Protein AF-0000000079724854 (afdb_homodimer)

InterPro domains:
  IPR001054 Adenylyl cyclase class-3/4/guanylyl cyclase [PF00211] (462-610)
  IPR001054 Adenylyl cyclase class-3/4/guanylyl cyclase [PS50125] (465-591)
  IPR001054 Adenylyl cyclase class-3/4/guanylyl cyclase [SM00044] (412-628)
  IPR001054 Adenylyl cyclase class-3/4/guanylyl cyclase [cd07302] (463-604)
  IPR011623 7TM-DISM receptor, extracellular domain, type 1 [PF07695] (207-396)
  IPR029787 Nucleotide cyclase [G3DSA:3.30.70.1230] (461-626)
  IPR029787 Nucleotide cyclase [SSF55073] (460-639)
  IPR050697 Adenylyl/Guanylyl Cyclase Class-3/4 [PTHR43081] (462-632)

Solvent-accessible surface area (backbone atoms only — not comparable to full-atom values): 72831 Å² total; per-residue (Å²): 118,67,68,63,48,58,55,49,54,50,48,54,50,49,50,45,52,51,48,53,51,64,71,64,66,70,57,75,61,90,64,64,24,54,87,23,35,30,81,41,63,78,57,73,69,46,60,58,31,44,39,51,67,28,28,25,27,31,47,37,76,82,28,85,70,52,62,66,62,59,70,67,51,54,81,87,71,62,39,73,38,64,37,54,34,50,37,41,82,70,42,84,92,43,86,52,15,64,51,39,26,25,33,37,35,36,33,30,43,62,64,53,76,48,74,39,26,34,42,39,55,50,38,35,29,6,29,38,37,24,49,70,86,35,82,72,51,67,35,53,35,61,38,96,45,64,86,61,38,38,62,32,69,52,69,44,74,50,69,49,63,42,90,43,44,68,40,40,38,35,40,26,32,15,13,66,59,40,39,61,11,38,49,54,51,51,40,31,38,26,20,59,53,28,47,54,48,48,50,49,52,52,52,47,51,50,34,18,40,37,23,22,30,45,45,52,16,51,51,27,39,51,46,18,74,73,35,74,82,45,55,35,34,40,28,45,15,51,35,26,47,47,51,36,54,42,58,33,53,43,96,65,29,50,48,42,76,77,36,74,82,59,57,52,65,60,44,51,44,52,50,65,40,41,57,44,46,44,55,36,26,47,50,52,21,51,34,53,73,41,68,50,64,88,57,49,54,64,66,61,56,52,49,39,47,50,53,30,51,52,49,34,51,50,44,72,75,44,54,57,41,58,45,53,64,46,45,63,59,53,50,51,51,46,50,52,51,52,51,51,49,48,51,38,42,49,52,42,38,74,68,63,44,87,74,24,64,58,53,42,56,26,48,50,42,39,51,52,20,52,50,46,31,55,35,15,74,72,73,32,70,84,44,77,70,52,35,62,61,28,47,46,52,28,50,51,47,48,51,49,49,53,44,50,51,53,45,48,56,50,52,52,51,51,51,50,40,54,51,42,50,52,51,40,50,52,38,49,52,51,35,55,50,32,47,25,44,40,61,58,72,66,38,55,68,65,72,50,96,45,60,67,69,68,48,79,65,45,67,46,78,44,72,33,17,30,38,20,34,35,52,59,65,42,69,62,51,48,69,73,37,53,72,69,55,36,49,52,48,50,28,53,51,34,49,59,43,47,58,48,37,46,75,48,61,25,47,72,76,47,70,58,78,73,29,40,37,31,39,22,75,86,36,39,54,40,52,52,54,31,54,53,48,45,53,50,54,44,51,51,51,39,64,65,34,55,78,73,73,53,81,80,76,47,59,20,30,3,34,26,50,37,60,35,35,39,30,32,34,42,38,96,71,42,37,42,77,40,68,56,42,67,38,58,52,49,7,45,50,34,16,60,43,14,68,71,37,66,39,56,31,28,32,27,46,68,21,42,68,62,25,96,55,62,77,75,52,58,63,42,68,66,52,72,45,74,37,80,76,86,71,39,79,43,46,30,26,34,52,54,47,75,88,81,39,94,60,30,67,52,48,63,72,35,35,67,50,42,38,50,16,48,50,28,43,72,71,66,40,31,68,61,14,35,52,28,25,52,54,37,38,71,74,35,76,77,45,45,44,44,51,52,48,34,53,48,24,53,47,29,68,72,70,46,74,62,91,82,68,61,75,122,119,67,68,65,47,58,55,50,54,50,48,54,50,48,51,46,52,51,50,55,52,64,73,64,66,72,58,74,61,90,66,64,24,53,88,23,36,29,80,40,64,78,56,72,68,46,60,58,31,44,39,50,68,30,28,25,27,31,47,38,76,82,29,86,71,52,62,66,62,58,70,66,52,51,80,87,72,62,42,72,40,64,36,54,35,50,36,42,81,69,41,86,92,42,86,52,14,63,50,39,27,24,35,35,36,38,33,30,44,60,64,53,76,48,74,38,27,35,40,38,53,49,37,35,28,6,29,38,36,23,48,71,87,35,81,72,52,68,34,53,35,60,38,96,46,60,88,62,37,37,63,32,69,52,69,43,75,52,70,50,62,43,91,43,44,68,41,40,40,35,42,28,31,14,14,67,56,39,42,62,12,38,49,54,50,52,38,33,39,27,21,60,53,27,47,53,46,47,49,49,53,52,51,47,52,52,34,18,39,36,22,22,29,45,44,51,16,52,51,27,40,50,46,18,73,72,35,74,83,43,55,36,35,40,30,46,16,52,36,27,47,49,50,35,53,42,58,32,52,42,94,65,28,51,48,43,76,77,36,73,83,57,57,52,65,58,44,51,44,52,50,64,40,43,57,44,46,44,55,36,26,48,51,52,22,52,36,52,73,40,67,51,64,88,56,47,54,64,64,61,56,51,50,39,47,50,53,30,50,50,48,35,51,50,43,74,75,45,55,56,40,58,45,54,63,45,46,63,59,53,49,51,52,48,49,51,51,52,51,52,49,50,53,39,41,49,52,43,37,73,67,63,44,87,72,25,63,56,53,41,55,27,47,50,42,38,50,52,20,51,50,46,31,54,35,16,73,71,72,32,70,84,44,75,71,53,36,62,61,27,48,45,51,28,51,52,45,49,49,49,50,54,43,49,52,54,47,47,57,49,52,52,51,52,51,52,40,54,52,42,53,52,52,40,51,53,41,49,53,51,35,56,50,32,46,26,44,39,60,57,74,65,40,57,66,65,72,51,98,44,59,69,70,67,49,79,64,45,66,47,78,45,69,33,16,32,38,19,36,36,53,58,64,43,70,62,52,46,70,72,36,52,72,68,55,36,49,52,49,51,29,54,50,33,50,59,45,47,59,48,39,44,74,49,61,25,46,73,75,48,71,58,78,73,29,40,37,31,39,21,76,86,36,38,52,39,52,51,52,32,53,53,49,45,53,50,53,45,53,54,50,40,62,65,34,57,78,72,74,52,82,82,76,46,61,20,30,3,34,27,51,37,61,36,35,39,32,32,34,42,38,96,72,41,36,42,78,41,69,57,42,65,37,58,53,49,6,45,51,34,17,59,42,13,69,70,37,67,39,55,30,26,34,27,47,68,21,42,70,64,26,95,57,60,77,76,52,57,62,41,70,66,51,72,45,75,38,80,76,84,73,39,77,43,47,31,26,34,51,52,50,75,88,79,40,94,59,28,67,53,49,62,71,36,35,65,49,42,39,51,15,49,51,28,43,74,70,65,39,32,67,63,15,34,51,29,27,52,54,37,36,71,75,36,75,79,47,44,44,45,51,51,51,34,52,50,22,53,47,30,68,73,70,47,74,62,91,83,68,62,74,123

Nearest PDB structures (foldseek):
  8qfi-assembly1_A  TM=8.921E-01  e=2.378E-12  Oscillatoria acuminata PCC 6304
  5mbe-assembly1_A  TM=8.940E-01  e=3.782E-11  Beggiatoa sp. PS
  2w01-assembly1_B  TM=8.456E-01  e=9.256E-12  Synechocystis sp. PCC 6803
  6aob-assembly1_B  TM=8.197E-01  e=1.411E-08  Blastocladiella emersonii
  3uvj-assembly1_A  TM=7.443E-01  e=2.139E-07  Homo sapiens

Secondary structure (DSSP, 8-state):
-HHHHHHHHHHHHHHHHHHHHHH---EE----BBTTEEE-TT----TTEEEE--EEEEEEET-SS-HHHHHHS-GGG-EEEEESEEGGGT-TT-SSS-EEEEEEEEEE-S-SSS-EEEEEPPPBSEEEEEETTEEEEEESB--SSTTT-B-----EEEEE--SSSEEEEEEEEEESSSSS-EE-S--EEE-HIIIIIHHHHHHHHHHHHHHHHHHHHHHHHHHHHH-TT-HHHHHHHHHHHHHHHHHHHSSS-THHHH-TT--HHHHHHHHHHHHHHHHHHHHHHHHHH---TTTS-HHHHHHHHHHHHHHHHHHHHS-HHHHHHTHHHHHHHHHHHHHHHHHHHHHHHHTT-TTHHHHHHHHHHHHHHHHHHHHHHHT-TTS---HHHHHHHHHHHHHHHHHHHHHHHHHHHHHHHHHHHHHHHHHHHHHHHHHTTS-HHHHHTT--SSGGG--TT-EEEEEEEEEEEEETTHHHHHHHS-HHHHHHHHHHHHHHHHHHHHHTTEEEEEEETTEEEEEESS-HHHHHHHHHHHHHHHHHHHHHHGGGTPPPP-EEEEEEEEEEEEEEEE-SS-EEEEEE-HHHHHHHHHHHHHHHHT-SEEEEHHHHHHSS-GGGS-EEEEEEEEETGGGEEEEEEEEP-BTTBTTHHHHHHTHHHHHHHHHHHHTT-HHHHHHHHHHHHHH-TT-HHHHHHHHHHHHHHHH-PPTT-S--/-HHHHHHHHHHHHHHHHHHHHHH---EE----BBTTEEE-TT----TTEEEE--EEEEEEET-SS-HHHHHHS-GGG-EEEEESEEGGGT-TT-SSS-EEEEEEEEEE-S-SSS-EEEEE---BSEEEEEETTEEEEEESB--SSTTT-B-----EEEEE--SSSEEEEEEEEEESSSSS-EE-S--EEE-HIIIIIHHHHHHHHHHHHHHHHHHHHHHHHHHHHH-TT-HHHHHHHHHHHHHHHHHHHSSS-THHHH-TT--HHHHHHHHHHHHHHHHHHHHHHHHHH---TTTS-HHHHHHHHHHHHHHHHHHHHS-HHHHHHTHHHHHHHHHHHHHHHHHHHHHHHHTT-TTHHHHHHHHHHHHHHHHHHHHHHHT-TTS---HHHHHHHHHHHHHHHHHHHHHHHHHHHHHHHHHHHHHHHHHHHHHHHHHTTS-HHHHHTT--SSGGG--TT-EEEEEEEEEEEEETTHHHHHHHS-HHHHHHHHHHHHHHHHHHHHHTTEEEEEEETTEEEEEESS-HHHHHHHHHHHHHHHHHHHHHHGGGTPPPP-EEEEEEEEEEEEEEEE-SS-EEEEEE-HHHHHHHHHHHHHHHHT-SEEEEHHHHHHSS-GGGS-EEEEEEEEETGGGEEEEEEEEP-BTTBTTHHHHHHTHHHHHHHHHHHHTT-HHHHHHHHHHHHHH-TT-HHHHHHHHHHHHHHHH-PPTT-S--

Foldseek 3Di:
DVVVVVVVVVVLVVVLVVVVCVLPPADEDDFEADLQEGEPAPPDQDLRHKYWHWYWWWKFFQDQLPVVVVVPDDSVPTDIDTPPDWCQVVPPVDHWAFGKIKTKHKYQHHDAQDKKKKKDFQFAFWKWKDKQSHTWDIAWFADGDDVRTGGGGATDMTMDTHPHRIMMMMMIWGHDFAGTHDRNATMMMHDCSNVVVSVVSVVVVLVVLLVLLQVQLVVLVVVCVVPVLQCLSNLLSVLSVLLSLLSCLPRNNVVCVVPVPDHPLVSLLSNLLSLLVNLLSVLSNVCSVPVDCVQDPPVLNVVSVVVSVVLSVVSVPDGNHVNNVCSVVVVVVSVVSLVVNLVSLVVCVVVVPPLSVLLNVLSVLLVVLVVQQVCCVPPNVPDDRCNSSSVSSSSVSVVVSVVVVVVVVVVVVVVVVVVVVVVVVVVVVVCVVVVVVDQQVLLVVLVDPDSVPADAPRKDKDKWKKKKKAKPPVVVQCVVDDPVVLVVVLVVLCVQLVVLQVVLVKGWQDDDRRMTIIIHRVACVSVVSSLLVSLVSLVVVQVVCVVVPRDRIAMAMFMEIDMWMWGWHDDDVDIGIDIDDVRNVRRVVQRVCCVQQVARYKYWPNRLVGDPDSPPFDKAWQAWDQDPPPRDTITMIGTQRPPSDPCSVLCSVLRVLQNVLRVCVLVVNLVSNLVSLVVSCVSPVPRNSSVVSNVVSVVCVVPNDDPPSHPD/DVVVVVVVVVVLVVVLVVVVCVLPPADEDDFEDDLQEGEPAPPDQDLRYKYWHWYWWWKFFQDQLPVVVVVPDDSVPTDIDTPPDWCQVVPPVDHWAFGKIKTKHKYQHHDAQDKKKKKDFQFAFWKWKDKPSHTWDIAWAADGDDVRTGGGGAIDMTMDTHPHRIMMMMMIWGHDFAGTHDRNATMMMHDCSNVVVSVVSVVVVLVVLLVLLQVQLVVLVVVCVVPVLQCLSNLLSVLSVLLSLLSCLPRNNVVCVVPVPDHPLVSLLSNLLSLLVNLLSVLSNVCSVPVDCVQDPPVLSVVSVVVSVVLSVVSVPDGNHVNNVCSVVVVVVSVVSLVVNLVSLVVCVVVVPPLSVLLNVLSVLLVVLVVQQVCCVPPNVPDDRCNSSSVSSSSVSVVVSVVVVVVVVVVVVVVVVVVVVVVVVVVVVVCVVVVVVDQQVLLVVLVDPDSVPADAPRKDKDKWKKKKKAKPPLVVQCVVDDPVVLVVVLVVLCVQLVVLQVVLVKGWQDDDRRMTMIIHRVACVSVVSSLLVSLVSLVVVQVVCVVVPRDRIAMAMFMEIDMKMWGWHDDDVDIGIDIDDVRNVRRVVQRVCCVQQVARYKYWPNRLVGDPDSPPFDKAWQAWDQDPPPRDTITMIGGQRPPSDPCSVLCSVLRVLQNVLRVCVLVVNLVSNLVSLVVSCVSPVPRSSSVVSNVVSVVCVVPNDDPPSHPD

Structure (mmCIF, N/CA/C/O backbone):
data_AF-0000000079724854-model_v1
#
loop_
_entity.id
_entity.type
_entity.pdbx_description
1 polymer 'Adenylate/guanylate cyclase domain-containing protein'
#
loop_
_atom_site.group_PDB
_atom_site.id
_atom_site.type_symbol
_atom_site.label_atom_id
_atom_site.label_alt_id
_atom_site.label_comp_id
_atom_site.label_asym_id
_atom_site.label_entity_id
_atom_site.label_seq_id
_atom_site.pdbx_PDB_ins_code
_atom_site.Cartn_x
_atom_site.Cartn_y
_atom_site.Cartn_z
_atom_site.occupancy
_atom_site.B_iso_or_equiv
_atom_site.auth_seq_id
_atom_site.auth_comp_id
_atom_site.auth_asym_id
_atom_site.auth_atom_id
_atom_site.pdbx_PDB_model_num
ATOM 1 N N . MET A 1 1 ? -5.281 12.195 -16.906 1 36 1 MET A N 1
ATOM 2 C CA . MET A 1 1 ? -4.762 12.406 -15.562 1 36 1 MET A CA 1
ATOM 3 C C . MET A 1 1 ? -3.701 13.5 -15.555 1 36 1 MET A C 1
ATOM 5 O O . MET A 1 1 ? -3.504 14.172 -14.547 1 36 1 MET A O 1
ATOM 9 N N . GLY A 1 2 ? -3.178 13.641 -16.781 1 43.84 2 GLY A N 1
ATOM 10 C CA . GLY A 1 2 ? -2.121 14.625 -16.938 1 43.84 2 GLY A CA 1
ATOM 11 C C . GLY A 1 2 ? -2.627 16.062 -16.891 1 43.84 2 GLY A C 1
ATOM 12 O O . GLY A 1 2 ? -1.992 16.922 -16.281 1 43.84 2 GLY A O 1
ATOM 13 N N . LYS A 1 3 ? -3.676 16.328 -17.609 1 46.94 3 LYS A N 1
ATOM 14 C CA . LYS A 1 3 ? -4.191 17.688 -17.734 1 46.94 3 LYS A CA 1
ATOM 15 C C . LYS A 1 3 ? -4.738 18.203 -16.406 1 46.94 3 LYS A C 1
ATOM 17 O O . LYS A 1 3 ? -4.598 19.375 -16.078 1 46.94 3 LYS A O 1
ATOM 22 N N . ILE A 1 4 ? -5.312 17.484 -15.727 1 47.22 4 ILE A N 1
ATOM 23 C CA . ILE A 1 4 ? -5.941 17.875 -14.477 1 47.22 4 ILE A CA 1
ATOM 24 C C . ILE A 1 4 ? -4.871 18.266 -13.461 1 47.22 4 ILE A C 1
ATOM 26 O O . ILE A 1 4 ? -5.062 19.203 -12.672 1 47.22 4 ILE A O 1
ATOM 30 N N . MET A 1 5 ? -3.721 17.734 -13.719 1 50.66 5 MET A N 1
ATOM 31 C CA . MET A 1 5 ? -2.633 18 -12.781 1 50.66 5 MET A CA 1
ATOM 32 C C . MET A 1 5 ? -2.016 19.359 -13.031 1 50.66 5 MET A C 1
ATOM 34 O O . MET A 1 5 ? -1.615 20.047 -12.094 1 50.66 5 MET A O 1
ATOM 38 N N . LYS A 1 6 ? -1.937 19.703 -14.305 1 52.66 6 LYS A N 1
ATOM 39 C CA . LYS A 1 6 ? -1.436 21.031 -14.609 1 52.66 6 LYS A CA 1
ATOM 40 C C . LYS A 1 6 ? -2.303 22.109 -13.969 1 52.66 6 LYS A C 1
ATOM 42 O O . LYS A 1 6 ? -1.786 23.109 -13.445 1 52.66 6 LYS A O 1
ATOM 47 N N . TYR A 1 7 ? -3.518 21.875 -13.922 1 52.72 7 TYR A N 1
ATOM 48 C CA . TYR A 1 7 ? -4.441 22.875 -13.383 1 52.72 7 TYR A CA 1
ATOM 49 C C . TYR A 1 7 ? -4.352 22.922 -11.867 1 52.72 7 TYR A C 1
ATOM 51 O O . TYR A 1 7 ? -4.5 24 -11.273 1 52.72 7 TYR A O 1
ATOM 59 N N . ARG A 1 8 ? -3.947 21.906 -11.336 1 56.81 8 ARG A N 1
ATOM 60 C CA . ARG A 1 8 ? -3.881 21.844 -9.875 1 56.81 8 ARG A CA 1
ATOM 61 C C . ARG A 1 8 ? -2.645 22.578 -9.359 1 56.81 8 ARG A C 1
ATOM 63 O O . ARG A 1 8 ? -2.709 23.281 -8.352 1 56.81 8 ARG A O 1
ATOM 70 N N . ILE A 1 9 ? -1.617 22.469 -10.078 1 57.56 9 ILE A N 1
ATOM 71 C CA . ILE A 1 9 ? -0.405 23.188 -9.68 1 57.56 9 ILE A CA 1
ATOM 72 C C . ILE A 1 9 ? -0.61 24.688 -9.844 1 57.56 9 ILE A C 1
ATOM 74 O O . ILE A 1 9 ? -0.181 25.469 -8.992 1 57.56 9 ILE A O 1
ATOM 78 N N . SER A 1 10 ? -1.315 24.953 -10.781 1 56.59 10 SER A N 1
ATOM 79 C CA . SER A 1 10 ? -1.61 26.359 -11.016 1 56.59 10 SER A CA 1
ATOM 80 C C . SER A 1 10 ? -2.49 26.938 -9.906 1 56.59 10 SER A C 1
ATOM 82 O O . SER A 1 10 ? -2.307 28.078 -9.5 1 56.59 10 SER A O 1
ATOM 84 N N . LEU A 1 11 ? -3.266 26.094 -9.422 1 57.62 11 LEU A N 1
ATOM 85 C CA . LEU A 1 11 ? -4.16 26.547 -8.359 1 57.62 11 LEU A CA 1
ATOM 86 C C . LEU A 1 11 ? -3.389 26.781 -7.066 1 57.62 11 LEU A C 1
ATOM 88 O O . LEU A 1 11 ? -3.643 27.75 -6.363 1 57.62 11 LEU A O 1
ATOM 92 N N . VAL A 1 12 ? -2.447 25.953 -6.844 1 59.06 12 VAL A N 1
ATOM 93 C CA . VAL A 1 12 ? -1.629 26.125 -5.648 1 59.06 12 VAL A CA 1
ATOM 94 C C . VAL A 1 12 ? -0.812 27.406 -5.766 1 59.06 12 VAL A C 1
ATOM 96 O O . VAL A 1 12 ? -0.673 28.156 -4.793 1 59.06 12 VAL A O 1
ATOM 99 N N . PHE A 1 13 ? -0.42 27.625 -6.969 1 59.03 13 PHE A N 1
ATOM 100 C CA . PHE A 1 13 ? 0.354 28.844 -7.203 1 59.03 13 PHE A CA 1
ATOM 101 C C . PHE A 1 13 ? -0.524 30.078 -7.066 1 59.03 13 PHE A C 1
ATOM 103 O O . PHE A 1 13 ? -0.089 31.094 -6.527 1 59.03 13 PHE A O 1
ATOM 110 N N . LEU A 1 14 ? -1.695 29.938 -7.477 1 56.47 14 LEU A N 1
ATOM 111 C CA . LEU A 1 14 ? -2.623 31.047 -7.359 1 56.47 14 LEU A CA 1
ATOM 112 C C . LEU A 1 14 ? -2.977 31.312 -5.898 1 56.47 14 LEU A C 1
ATOM 114 O O . LEU A 1 14 ? -3.061 32.469 -5.473 1 56.47 14 LEU A O 1
ATOM 118 N N . ILE A 1 15 ? -3.068 30.344 -5.191 1 59.16 15 ILE A N 1
ATOM 119 C CA . ILE A 1 15 ? -3.379 30.5 -3.773 1 59.16 15 ILE A CA 1
ATOM 120 C C . ILE A 1 15 ? -2.184 31.109 -3.045 1 59.16 15 ILE A C 1
ATOM 122 O O . ILE A 1 15 ? -2.354 31.953 -2.162 1 59.16 15 ILE A O 1
ATOM 126 N N . PHE A 1 16 ? -1.109 30.734 -3.615 1 59.97 16 PHE A N 1
ATOM 127 C CA . PHE A 1 16 ? 0.127 31.281 -3.064 1 59.97 16 PHE A CA 1
ATOM 128 C C . PHE A 1 16 ? 0.223 32.781 -3.324 1 59.97 16 PHE A C 1
ATOM 130 O O . PHE A 1 16 ? 0.507 33.562 -2.412 1 59.97 16 PHE A O 1
ATOM 137 N N . ILE A 1 17 ? 0.026 33.125 -4.473 1 58.62 17 ILE A N 1
ATOM 138 C CA . ILE A 1 17 ? 0.125 34.531 -4.836 1 58.62 17 ILE A CA 1
ATOM 139 C C . ILE A 1 17 ? -0.925 35.344 -4.074 1 58.62 17 ILE A C 1
ATOM 141 O O . ILE A 1 17 ? -0.638 36.438 -3.574 1 58.62 17 ILE A O 1
ATOM 145 N N . ALA A 1 18 ? -2.018 34.75 -3.963 1 56.69 18 ALA A N 1
ATOM 146 C CA . ALA A 1 18 ? -3.094 35.438 -3.242 1 56.69 18 ALA A CA 1
ATOM 147 C C . ALA A 1 18 ? -2.754 35.594 -1.762 1 56.69 18 ALA A C 1
ATOM 149 O O . ALA A 1 18 ? -3.014 36.625 -1.16 1 56.69 18 ALA A O 1
ATOM 150 N N . PHE A 1 19 ? -2.125 34.625 -1.329 1 57.53 19 PHE A N 1
ATOM 151 C CA . PHE A 1 19 ? -1.774 34.625 0.086 1 57.53 19 PHE A CA 1
ATOM 152 C C . PHE A 1 19 ? -0.68 35.656 0.361 1 57.53 19 PHE A C 1
ATOM 154 O O . PHE A 1 19 ? -0.762 36.406 1.329 1 57.53 19 PHE A O 1
ATOM 161 N N . VAL A 1 20 ? 0.252 35.688 -0.485 1 58.81 20 VAL A N 1
ATOM 162 C CA . VAL A 1 20 ? 1.363 36.625 -0.325 1 58.81 20 VAL A CA 1
ATOM 163 C C . VAL A 1 20 ? 0.866 38.062 -0.504 1 58.81 20 VAL A C 1
ATOM 165 O O . VAL A 1 20 ? 1.263 38.938 0.241 1 58.81 20 VAL A O 1
ATOM 168 N N . SER A 1 21 ? -0.018 38.188 -1.382 1 56.47 21 SER A N 1
ATOM 169 C CA . SER A 1 21 ? -0.556 39.531 -1.613 1 56.47 21 SER A CA 1
ATOM 170 C C . SER A 1 21 ? -1.382 40 -0.424 1 56.47 21 SER A C 1
ATOM 172 O O . SER A 1 21 ? -1.406 41.219 -0.118 1 56.47 21 SER A O 1
ATOM 174 N N . PHE A 1 22 ? -1.976 39.094 0.112 1 53.53 22 PHE A N 1
ATOM 175 C CA . PHE A 1 22 ? -2.832 39.406 1.249 1 53.53 22 PHE A CA 1
ATOM 176 C C . PHE A 1 22 ? -2.002 39.875 2.443 1 53.53 22 PHE A C 1
ATOM 178 O O . PHE A 1 22 ? -2.412 40.781 3.188 1 53.53 22 PHE A O 1
ATOM 185 N N . VAL A 1 23 ? -0.917 39.25 2.561 1 55.84 23 VAL A N 1
ATOM 186 C CA . VAL A 1 23 ? -0.115 39.562 3.742 1 55.84 23 VAL A CA 1
ATOM 187 C C . VAL A 1 23 ? 0.652 40.875 3.529 1 55.84 23 VAL A C 1
ATOM 189 O O . VAL A 1 23 ? 0.854 41.625 4.473 1 55.84 23 VAL A O 1
ATOM 192 N N . CYS A 1 24 ? 1.03 41.25 2.295 1 54.28 24 CYS A N 1
ATOM 193 C CA . CYS A 1 24 ? 1.939 42.375 2.057 1 54.28 24 CYS A CA 1
ATOM 194 C C . CYS A 1 24 ? 1.178 43.594 1.591 1 54.28 24 CYS A C 1
ATOM 196 O O . CYS A 1 24 ? 1.49 44.188 0.544 1 54.28 24 CYS A O 1
ATOM 198 N N . THR A 1 25 ? 0.092 44.125 2.131 1 52.97 25 THR A N 1
ATOM 199 C CA . THR A 1 25 ? -0.679 45.219 1.573 1 52.97 25 THR A CA 1
ATOM 200 C C . THR A 1 25 ? -0.136 46.562 2.064 1 52.97 25 THR A C 1
ATOM 202 O O . THR A 1 25 ? -0.681 47.625 1.733 1 52.97 25 THR A O 1
ATOM 205 N N . GLY A 1 26 ? 0.842 46.781 2.848 1 54.38 26 GLY A N 1
ATOM 206 C CA . GLY A 1 26 ? 1.066 48.094 3.414 1 54.38 26 GLY A CA 1
ATOM 207 C C . GLY A 1 26 ? 1.722 49.062 2.441 1 54.38 26 GLY A C 1
ATOM 208 O O . GLY A 1 26 ? 2.58 48.656 1.651 1 54.38 26 GLY A O 1
ATOM 209 N N . LYS A 1 27 ? 0.977 50.219 2.109 1 58.28 27 LYS A N 1
ATOM 210 C CA . LYS A 1 27 ? 1.559 51.312 1.336 1 58.28 27 LYS A CA 1
ATOM 211 C C . LYS A 1 27 ? 2.648 52 2.131 1 58.28 27 LYS A C 1
ATOM 213 O O . LYS A 1 27 ? 2.486 52.281 3.326 1 58.28 27 LYS A O 1
ATOM 218 N N . LYS A 1 28 ? 3.982 52 1.562 1 59.75 28 LYS A N 1
ATOM 219 C CA . LYS A 1 28 ? 5.125 52.656 2.213 1 59.75 28 LYS A CA 1
ATOM 220 C C . LYS A 1 28 ? 5.414 54.031 1.607 1 59.75 28 LYS A C 1
ATOM 222 O O . LYS A 1 28 ? 5.438 54.156 0.384 1 59.75 28 LYS A O 1
ATOM 227 N N . ASP A 1 29 ? 5.105 55.062 2.402 1 59.38 29 ASP A N 1
ATOM 228 C CA . ASP A 1 29 ? 5.523 56.375 1.922 1 59.38 29 ASP A CA 1
ATOM 229 C C . ASP A 1 29 ? 6.992 56.625 2.242 1 59.38 29 ASP A C 1
ATOM 231 O O . ASP A 1 29 ? 7.484 56.219 3.299 1 59.38 29 ASP A O 1
ATOM 235 N N . ILE A 1 30 ? 7.742 57.062 1.215 1 67.75 30 ILE A N 1
ATOM 236 C CA . ILE A 1 30 ? 9.203 57.094 1.218 1 67.75 30 ILE A CA 1
ATOM 237 C C . ILE A 1 30 ? 9.68 58.469 1.682 1 67.75 30 ILE A C 1
ATOM 239 O O . ILE A 1 30 ? 9.992 59.344 0.86 1 67.75 30 ILE A O 1
ATOM 243 N N . LYS A 1 31 ? 9.297 59.094 2.783 1 79.38 31 LYS A N 1
ATOM 244 C CA . LYS A 1 31 ? 9.984 60.25 3.344 1 79.38 31 LYS A CA 1
ATOM 245 C C . LYS A 1 31 ? 11.203 59.812 4.16 1 79.38 31 LYS A C 1
ATOM 247 O O . LYS A 1 31 ? 11.18 58.781 4.828 1 79.38 31 LYS A O 1
ATOM 252 N N . ILE A 1 32 ? 12.289 60.688 3.986 1 88.88 32 ILE A N 1
ATOM 253 C CA . ILE A 1 32 ? 13.531 60.344 4.688 1 88.88 32 ILE A CA 1
ATOM 254 C C . ILE A 1 32 ? 13.953 61.531 5.547 1 88.88 32 ILE A C 1
ATOM 256 O O . ILE A 1 32 ? 13.68 62.688 5.203 1 88.88 32 ILE A O 1
ATOM 260 N N . ALA A 1 33 ? 14.539 61.25 6.629 1 93 33 ALA A N 1
ATOM 261 C CA . ALA A 1 33 ? 15.055 62.281 7.52 1 93 33 ALA A CA 1
ATOM 262 C C . ALA A 1 33 ? 16.344 62.906 6.961 1 93 33 ALA A C 1
ATOM 264 O O . ALA A 1 33 ? 17.172 62.188 6.379 1 93 33 ALA A O 1
ATOM 265 N N . LYS A 1 34 ? 16.438 64.25 7.125 1 93.75 34 LYS A N 1
ATOM 266 C CA . LYS A 1 34 ? 17.625 65 6.68 1 93.75 34 LYS A CA 1
ATOM 267 C C . LYS A 1 34 ? 18.234 65.812 7.82 1 93.75 34 LYS A C 1
ATOM 269 O O . LYS A 1 34 ? 17.562 66.625 8.438 1 93.75 34 LYS A O 1
ATOM 274 N N . GLN A 1 35 ? 19.484 65.562 8.109 1 93.69 35 GLN A N 1
ATOM 275 C CA . GLN A 1 35 ? 20.281 66.312 9.078 1 93.69 35 GLN A CA 1
ATOM 276 C C . GLN A 1 35 ? 19.594 66.375 10.438 1 93.69 35 GLN A C 1
ATOM 278 O O . GLN A 1 35 ? 19.438 67.438 11.031 1 93.69 35 GLN A O 1
ATOM 283 N N . GLY A 1 36 ? 19.062 65.25 10.766 1 93.88 36 GLY A N 1
ATOM 284 C CA . GLY A 1 36 ? 18.516 65.125 12.102 1 93.88 36 GLY A CA 1
ATOM 285 C C . GLY A 1 36 ? 17.078 65.562 12.211 1 93.88 36 GLY A C 1
ATOM 286 O O . GLY A 1 36 ? 16.516 65.625 13.312 1 93.88 36 GLY A O 1
ATOM 287 N N . PHE A 1 37 ? 16.562 65.875 11.094 1 94.94 37 PHE A N 1
ATOM 288 C CA . PHE A 1 37 ? 15.195 66.375 11.117 1 94.94 37 PHE A CA 1
ATOM 289 C C . PHE A 1 37 ? 14.32 65.562 10.156 1 94.94 37 PHE A C 1
ATOM 291 O O . PHE A 1 37 ? 14.719 65.312 9.016 1 94.94 37 PHE A O 1
ATOM 298 N N . PHE A 1 38 ? 13.18 65.188 10.672 1 94.62 38 PHE A N 1
ATOM 299 C CA . PHE A 1 38 ? 12.195 64.438 9.883 1 94.62 38 PHE A CA 1
ATOM 300 C C . PHE A 1 38 ? 10.852 65.188 9.875 1 94.62 38 PHE A C 1
ATOM 302 O O . PHE A 1 38 ? 10.203 65.312 10.914 1 94.62 38 PHE A O 1
ATOM 309 N N . ASP A 1 39 ? 10.453 65.562 8.719 1 92.12 39 ASP A N 1
ATOM 310 C CA . ASP A 1 39 ? 9.234 66.375 8.602 1 92.12 39 ASP A CA 1
ATOM 311 C C . ASP A 1 39 ? 8.055 65.5 8.203 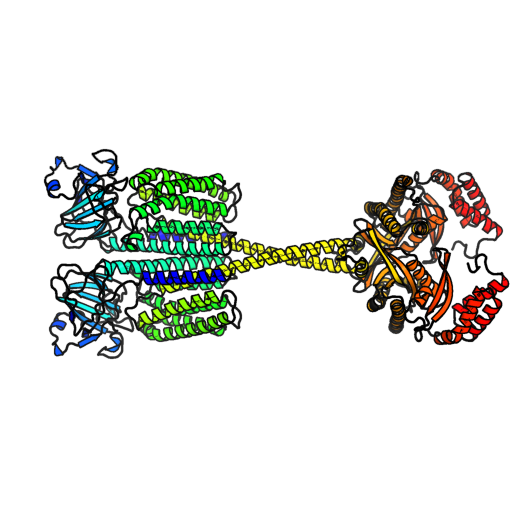1 92.12 39 ASP A C 1
ATOM 313 O O . ASP A 1 39 ? 7.953 65.062 7.047 1 92.12 39 ASP A O 1
ATOM 317 N N . LEU A 1 40 ? 7.238 65.25 9.117 1 89.75 40 LEU A N 1
ATOM 318 C CA . LEU A 1 40 ? 6.027 64.5 8.844 1 89.75 40 LEU A CA 1
ATOM 319 C C . LEU A 1 40 ? 4.789 65.375 8.945 1 89.75 40 LEU A C 1
ATOM 321 O O . LEU A 1 40 ? 3.697 64.875 9.242 1 89.75 40 LEU A O 1
ATOM 325 N N . SER A 1 41 ? 5.098 66.562 8.672 1 86.31 41 SER A N 1
ATOM 326 C CA . SER A 1 41 ? 3.963 67.5 8.719 1 86.31 41 SER A CA 1
ATOM 327 C C . SER A 1 41 ? 2.957 67.188 7.613 1 86.31 41 SER A C 1
ATOM 329 O O . SER A 1 41 ? 3.342 66.938 6.477 1 86.31 41 SER A O 1
ATOM 331 N N . GLY A 1 42 ? 1.645 67 7.844 1 78.5 42 GLY A N 1
ATOM 332 C CA . GLY A 1 42 ? 0.588 66.812 6.855 1 78.5 42 GLY A CA 1
ATOM 333 C C . GLY A 1 42 ? 0.378 65.375 6.422 1 78.5 42 GLY A C 1
ATOM 334 O O . GLY A 1 42 ? -0.284 65.125 5.414 1 78.5 42 GLY A O 1
ATOM 335 N N . ILE A 1 43 ? 1.082 64.562 7.031 1 77.31 43 ILE A N 1
ATOM 336 C CA . ILE A 1 43 ? 0.954 63.188 6.602 1 77.31 43 ILE A CA 1
ATOM 337 C C . ILE A 1 43 ? -0.407 62.625 7.027 1 77.31 43 ILE A C 1
ATOM 339 O O . ILE A 1 43 ? -1.031 63.156 7.953 1 77.31 43 ILE A O 1
ATOM 343 N N . ASP A 1 44 ? -0.84 61.719 6.254 1 75.81 44 ASP A N 1
ATOM 344 C CA . ASP A 1 44 ? -2.092 61 6.539 1 75.81 44 ASP A CA 1
ATOM 345 C C . ASP A 1 44 ? -1.883 59.906 7.574 1 75.81 44 ASP A C 1
ATOM 347 O O . ASP A 1 44 ? -1.035 59.031 7.398 1 75.81 44 ASP A O 1
ATOM 351 N N . LEU A 1 45 ? -2.422 60.094 8.758 1 75.19 45 LEU A N 1
ATOM 352 C CA . LEU A 1 45 ? -2.336 59.094 9.812 1 75.19 45 LEU A CA 1
ATOM 353 C C . LEU A 1 45 ? -3.51 58.125 9.734 1 75.19 45 LEU A C 1
ATOM 355 O O . LEU A 1 45 ? -3.943 57.562 10.758 1 75.19 45 LEU A O 1
ATOM 359 N N . SER A 1 46 ? -3.908 57.875 8.492 1 68.69 46 SER A N 1
ATOM 360 C CA . SER A 1 46 ? -4.996 56.906 8.352 1 68.69 46 SER A CA 1
ATOM 361 C C . SER A 1 46 ? -4.527 55.5 8.672 1 68.69 46 SER A C 1
ATOM 363 O O . SER A 1 46 ? -3.336 55.25 8.883 1 68.69 46 SER A O 1
ATOM 365 N N . ASP A 1 47 ? -5.379 54.469 8.781 1 66.31 47 ASP A N 1
ATOM 366 C CA . ASP A 1 47 ? -5.223 53.125 9.312 1 66.31 47 ASP A CA 1
ATOM 367 C C . ASP A 1 47 ? -4.301 52.281 8.43 1 66.31 47 ASP A C 1
ATOM 369 O O . ASP A 1 47 ? -3.854 51.219 8.836 1 66.31 47 ASP A O 1
ATOM 373 N N . PHE A 1 48 ? -3.838 52.875 7.371 1 66 48 PHE A N 1
ATOM 374 C CA . PHE A 1 48 ? -3.1 51.969 6.488 1 66 48 PHE A CA 1
ATOM 375 C C . PHE A 1 48 ? -1.693 52.5 6.234 1 66 48 PHE A C 1
ATOM 377 O O . PHE A 1 48 ? -0.859 51.812 5.648 1 66 48 PHE A O 1
ATOM 384 N N . TYR A 1 49 ? -1.398 53.656 6.805 1 75.25 49 TYR A N 1
ATOM 385 C CA . TYR A 1 49 ? -0.099 54.219 6.469 1 75.25 49 TYR A CA 1
ATOM 386 C C . TYR A 1 49 ? 0.863 54.125 7.648 1 75.25 49 TYR A C 1
ATOM 388 O O . TYR A 1 49 ? 0.485 54.375 8.789 1 75.25 49 TYR A O 1
ATOM 396 N N . LYS A 1 50 ? 2.039 53.594 7.387 1 84.75 50 LYS A N 1
ATOM 397 C CA . LYS A 1 50 ? 3.139 53.562 8.344 1 84.75 50 LYS A CA 1
ATOM 398 C C . LYS A 1 50 ? 4.359 54.281 7.801 1 84.75 50 LYS A C 1
ATOM 400 O O . LYS A 1 50 ? 4.594 54.312 6.594 1 84.75 50 LYS A O 1
ATOM 405 N N . TYR A 1 51 ? 5.023 54.938 8.656 1 87.94 51 TYR A N 1
ATOM 406 C CA . TYR A 1 51 ? 6.199 55.688 8.266 1 87.94 51 TYR A CA 1
ATOM 407 C C . TYR A 1 51 ? 7.445 55.188 8.977 1 87.94 51 TYR A C 1
ATOM 409 O O . TYR A 1 51 ? 7.465 55.062 10.211 1 87.94 51 TYR A O 1
ATOM 417 N N . LYS A 1 52 ? 8.422 54.875 8.219 1 89.19 52 LYS A N 1
ATOM 418 C CA . LYS A 1 52 ? 9.711 54.469 8.773 1 89.19 52 LYS A CA 1
ATOM 419 C C . LYS A 1 52 ? 10.594 55.656 9.07 1 89.19 52 LYS A C 1
ATOM 421 O O . LYS A 1 52 ? 10.734 56.562 8.234 1 89.19 52 LYS A O 1
ATOM 426 N N . LEU A 1 53 ? 11.07 55.656 10.242 1 92 53 LEU A N 1
ATOM 427 C CA . LEU A 1 53 ? 11.945 56.75 10.625 1 92 53 LEU A CA 1
ATOM 428 C C . LEU A 1 53 ? 13.375 56.5 10.156 1 92 53 LEU A C 1
ATOM 430 O O . LEU A 1 53 ? 14.273 56.312 10.969 1 92 53 LEU A O 1
ATOM 434 N N . GLU A 1 54 ? 13.469 56.656 8.867 1 91.31 54 GLU A N 1
ATOM 435 C CA . GLU A 1 54 ? 14.758 56.375 8.234 1 91.31 54 GLU A CA 1
ATOM 436 C C . GLU A 1 54 ? 15.383 57.688 7.723 1 91.31 54 GLU A C 1
ATOM 438 O O . GLU A 1 54 ? 14.695 58.688 7.551 1 91.31 54 GLU A O 1
ATOM 443 N N . GLY A 1 55 ? 16.688 57.625 7.559 1 92.19 55 GLY A N 1
ATOM 444 C CA . GLY A 1 55 ? 17.406 58.75 7.051 1 92.19 55 GLY A CA 1
ATOM 445 C C . GLY A 1 55 ? 18.609 59.125 7.898 1 92.19 55 GLY A C 1
ATOM 446 O O . GLY A 1 55 ? 19.266 58.25 8.469 1 92.19 55 GLY A O 1
ATOM 447 N N . GLU A 1 56 ? 18.891 60.469 7.918 1 95.25 56 GLU A N 1
ATOM 448 C CA . GLU A 1 56 ? 20.078 60.969 8.617 1 95.25 56 GLU A CA 1
ATOM 449 C C . GLU A 1 56 ? 19.75 61.312 10.062 1 95.25 56 GLU A C 1
ATOM 451 O O . GLU A 1 56 ? 19.078 62.312 10.328 1 95.25 56 GLU A O 1
ATOM 456 N N . TRP A 1 57 ? 20.25 60.469 10.922 1 96.38 57 TRP A N 1
ATOM 457 C CA . TRP A 1 57 ? 20.125 60.719 12.352 1 96.38 57 TRP A CA 1
ATOM 458 C C . TRP A 1 57 ? 21.391 61.344 12.914 1 96.38 57 TRP A C 1
ATOM 460 O O . TRP A 1 57 ? 22.484 61.125 12.391 1 96.38 57 TRP A O 1
ATOM 470 N N . GLU A 1 58 ? 21.297 62.156 13.945 1 96.38 58 GLU A N 1
ATOM 471 C CA . GLU A 1 58 ? 22.484 62.594 14.656 1 96.38 58 GLU A CA 1
ATOM 472 C C . GLU A 1 58 ? 23.141 61.469 15.438 1 96.38 58 GLU A C 1
ATOM 474 O O . GLU A 1 58 ? 22.453 60.625 16.031 1 96.38 58 GLU A O 1
ATOM 479 N N . LEU A 1 59 ? 24.438 61.5 15.289 1 95.38 59 LEU A N 1
ATOM 480 C CA . LEU A 1 59 ? 25.172 60.438 15.953 1 95.38 59 LEU A CA 1
ATOM 481 C C . LEU A 1 59 ? 26.109 61 17.016 1 95.38 59 LEU A C 1
ATOM 483 O O . LEU A 1 59 ? 26.906 61.906 16.75 1 95.38 59 LEU A O 1
ATOM 487 N N . TYR A 1 60 ? 26 60.438 18.203 1 95 60 TYR A N 1
ATOM 488 C CA . TYR A 1 60 ? 26.891 60.75 19.297 1 95 60 TYR A CA 1
ATOM 489 C C . TYR A 1 60 ? 27.625 59.531 19.797 1 95 60 TYR A C 1
ATOM 491 O O . TYR A 1 60 ? 27.125 58.781 20.656 1 95 60 TYR A O 1
ATOM 499 N N . TRP A 1 61 ? 28.781 59.438 19.344 1 93.75 61 TRP A N 1
ATOM 500 C CA . TRP A 1 61 ? 29.578 58.281 19.688 1 93.75 61 TRP A CA 1
ATOM 501 C C . TRP A 1 61 ? 30.078 58.344 21.125 1 93.75 61 TRP A C 1
ATOM 503 O O . TRP A 1 61 ? 30.422 59.438 21.609 1 93.75 61 TRP A O 1
ATOM 513 N N . ASN A 1 62 ? 30.109 57.281 21.844 1 92.88 62 ASN A N 1
ATOM 514 C CA . ASN A 1 62 ? 30.562 57.156 23.234 1 92.88 62 ASN A CA 1
ATOM 515 C C . ASN A 1 62 ? 29.656 57.906 24.188 1 92.88 62 ASN A C 1
ATOM 517 O O . ASN A 1 62 ? 30.141 58.562 25.125 1 92.88 62 ASN A O 1
ATOM 521 N N . ASN A 1 63 ? 28.391 57.938 23.797 1 94.06 63 ASN A N 1
ATOM 522 C CA . ASN A 1 63 ? 27.359 58.562 24.625 1 94.06 63 ASN A CA 1
ATOM 523 C C . ASN A 1 63 ? 26.266 57.562 24.984 1 94.06 63 ASN A C 1
ATOM 525 O O . ASN A 1 63 ? 25.641 56.969 24.109 1 94.06 63 ASN A O 1
ATOM 529 N N . LEU A 1 64 ? 26.062 57.375 26.25 1 94.31 64 LEU A N 1
ATOM 530 C CA . LEU A 1 64 ? 25.062 56.438 26.719 1 94.31 64 LEU A CA 1
ATOM 531 C C . LEU A 1 64 ? 23.859 57.125 27.312 1 94.31 64 LEU A C 1
ATOM 533 O O . LEU A 1 64 ? 23.484 56.906 28.469 1 94.31 64 LEU A O 1
ATOM 537 N N . GLY A 1 65 ? 23.297 58.031 26.625 1 91.81 65 GLY A N 1
ATOM 538 C CA . GLY A 1 65 ? 22.078 58.719 27.062 1 91.81 65 GLY A CA 1
ATOM 539 C C . GLY A 1 65 ? 22.359 59.906 27.938 1 91.81 65 GLY A C 1
ATOM 540 O O . GLY A 1 65 ? 21.562 60.25 28.797 1 91.81 65 GLY A O 1
ATOM 541 N N . ASN A 1 66 ? 23.531 60.406 27.844 1 93.81 66 ASN A N 1
ATOM 542 C CA . ASN A 1 66 ? 23.859 61.656 28.531 1 93.81 66 ASN A CA 1
ATOM 543 C C . ASN A 1 66 ? 23.344 62.844 27.75 1 93.81 66 ASN A C 1
ATOM 545 O O . ASN A 1 66 ? 24.031 63.406 26.891 1 93.81 66 ASN A O 1
ATOM 549 N N . PHE A 1 67 ? 22.234 63.344 28.219 1 95.19 67 PHE A N 1
ATOM 550 C CA . PHE A 1 67 ? 21.531 64.375 27.5 1 95.19 67 PHE A CA 1
ATOM 551 C C . PHE A 1 67 ? 22.297 65.688 27.578 1 95.19 67 PHE A C 1
ATOM 553 O O . PHE A 1 67 ? 22.281 66.5 26.641 1 95.19 67 PHE A O 1
ATOM 560 N N . GLU A 1 68 ? 23.016 65.938 28.672 1 93.69 68 GLU A N 1
ATOM 561 C CA . GLU A 1 68 ? 23.797 67.125 28.828 1 93.69 68 GLU A CA 1
ATOM 562 C C . GLU A 1 68 ? 24.922 67.188 27.812 1 93.69 68 GLU A C 1
ATOM 564 O O . GLU A 1 68 ? 25.172 68.25 27.234 1 93.69 68 GLU A O 1
ATOM 569 N N . ALA A 1 69 ? 25.516 66.188 27.672 1 93 69 ALA A N 1
ATOM 570 C CA . ALA A 1 69 ? 26.609 66.125 26.703 1 93 69 ALA A CA 1
ATOM 571 C C . ALA A 1 69 ? 26.094 66.312 25.281 1 93 69 ALA A C 1
ATOM 573 O O . ALA A 1 69 ? 26.766 66.938 24.453 1 93 69 ALA A O 1
ATOM 574 N N . ILE A 1 70 ? 24.938 65.875 25.016 1 93.94 70 ILE A N 1
ATOM 575 C CA . ILE A 1 70 ? 24.328 66 23.703 1 93.94 70 ILE A CA 1
ATOM 576 C C . ILE A 1 70 ? 24 67.5 23.469 1 93.94 70 ILE A C 1
ATOM 578 O O . ILE A 1 70 ? 24.25 68 22.391 1 93.94 70 ILE A O 1
ATOM 582 N N . ASP A 1 71 ? 23.516 68.125 24.484 1 92.69 71 ASP A N 1
ATOM 583 C CA . ASP A 1 71 ? 23.125 69.5 24.359 1 92.69 71 ASP A CA 1
ATOM 584 C C . ASP A 1 71 ? 24.344 70.438 24.219 1 92.69 71 ASP A C 1
ATOM 586 O O . ASP A 1 71 ? 24.281 71.5 23.578 1 92.69 71 ASP A O 1
ATOM 590 N N . LYS A 1 72 ? 25.469 70 24.75 1 92 72 LYS A N 1
ATOM 591 C CA . LYS A 1 72 ? 26.688 70.812 24.75 1 92 72 LYS A CA 1
ATOM 592 C C . LYS A 1 72 ? 27.422 70.688 23.406 1 92 72 LYS A C 1
ATOM 594 O O . LYS A 1 72 ? 28.312 71.5 23.109 1 92 72 LYS A O 1
ATOM 599 N N . THR A 1 73 ? 27.062 69.75 22.734 1 91.5 73 THR A N 1
ATOM 600 C CA . THR A 1 73 ? 27.75 69.562 21.469 1 91.5 73 THR A CA 1
ATOM 601 C C . THR A 1 73 ? 27.391 70.625 20.469 1 91.5 73 THR A C 1
ATOM 603 O O . THR A 1 73 ? 26.203 70.938 20.234 1 91.5 73 THR A O 1
ATOM 606 N N . ALA A 1 74 ? 28.438 71.312 19.859 1 87.69 74 ALA A N 1
ATOM 607 C CA . ALA A 1 74 ? 28.234 72.375 18.891 1 87.69 74 ALA A CA 1
ATOM 608 C C . ALA A 1 74 ? 27.625 71.812 17.609 1 87.69 74 ALA A C 1
ATOM 610 O O . ALA A 1 74 ? 27.875 70.688 17.203 1 87.69 74 ALA A O 1
ATOM 611 N N . LYS A 1 75 ? 26.859 72.625 16.969 1 86.12 75 LYS A N 1
ATOM 612 C CA . LYS A 1 75 ? 26.125 72.25 15.766 1 86.12 75 LYS A CA 1
ATOM 613 C C . LYS A 1 75 ? 27.078 71.875 14.656 1 86.12 75 LYS A C 1
ATOM 615 O O . LYS A 1 75 ? 26.75 71 13.844 1 86.12 75 LYS A O 1
ATOM 620 N N . GLU A 1 76 ? 28.25 72.438 14.688 1 84.94 76 GLU A N 1
ATOM 621 C CA . GLU A 1 76 ? 29.219 72.125 13.625 1 84.94 76 GLU A CA 1
ATOM 622 C C . GLU A 1 76 ? 29.906 70.812 13.852 1 84.94 76 GLU A C 1
ATOM 624 O O . GLU A 1 76 ? 30.422 70.188 12.906 1 84.94 76 GLU A O 1
ATOM 629 N N . GLN A 1 77 ? 29.781 70.188 15.008 1 87.88 77 GLN A N 1
ATOM 630 C CA . GLN A 1 77 ? 30.5 69 15.344 1 87.88 77 GLN A CA 1
ATOM 631 C C . GLN A 1 77 ? 29.562 67.812 15.312 1 87.88 77 GLN A C 1
ATOM 633 O O . GLN A 1 77 ? 30 66.625 15.492 1 87.88 77 GLN A O 1
ATOM 638 N N . ILE A 1 78 ? 28.375 68.062 14.922 1 90.5 78 ILE A N 1
ATOM 639 C CA . ILE A 1 78 ? 27.406 67 14.914 1 90.5 78 ILE A CA 1
ATOM 640 C C . ILE A 1 78 ? 27.625 66.125 13.688 1 90.5 78 ILE A C 1
ATOM 642 O O . ILE A 1 78 ? 27.734 66.625 12.562 1 90.5 78 ILE A O 1
ATOM 646 N N . LYS A 1 79 ? 27.75 64.812 13.953 1 92.56 79 LYS A N 1
ATOM 647 C CA . LYS A 1 79 ? 27.875 63.844 12.883 1 92.56 79 LYS A CA 1
ATOM 648 C C . LYS A 1 79 ? 26.547 63.188 12.594 1 92.56 79 LYS A C 1
ATOM 650 O O . LYS A 1 79 ? 25.719 63 13.492 1 92.56 79 LYS A O 1
ATOM 655 N N . TYR A 1 80 ? 26.359 62.875 11.312 1 94.19 80 TYR A N 1
ATOM 656 C CA . TYR A 1 80 ? 25.109 62.25 10.891 1 94.19 80 TYR A CA 1
ATOM 657 C C . TYR A 1 80 ? 25.344 60.812 10.391 1 94.19 80 TYR A C 1
ATOM 659 O O . TYR A 1 80 ? 26.359 60.562 9.734 1 94.19 80 TYR A O 1
ATOM 667 N N . ALA A 1 81 ? 24.547 59.969 10.82 1 92.81 81 ALA A N 1
ATOM 668 C CA . ALA A 1 81 ? 24.594 58.594 10.383 1 92.81 81 ALA A CA 1
ATOM 669 C C . ALA A 1 81 ? 23.328 58.188 9.617 1 92.81 81 ALA A C 1
ATOM 671 O O . ALA A 1 81 ? 22.234 58.625 9.984 1 92.81 81 ALA A O 1
ATOM 672 N N . GLU A 1 82 ? 23.484 57.438 8.609 1 91.44 82 GLU A N 1
ATOM 673 C CA . GLU A 1 82 ? 22.359 56.906 7.848 1 91.44 82 GLU A CA 1
ATOM 674 C C . GLU A 1 82 ? 21.734 55.719 8.57 1 91.44 82 GLU A C 1
ATOM 676 O O . GLU A 1 82 ? 22.406 54.75 8.914 1 91.44 82 GLU A O 1
ATOM 681 N N . VAL A 1 83 ? 20.5 55.844 8.836 1 88.56 83 VAL A N 1
ATOM 682 C CA . VAL A 1 83 ? 19.75 54.781 9.516 1 88.56 83 VAL A CA 1
ATOM 683 C C . VAL A 1 83 ? 18.672 54.25 8.586 1 88.56 83 VAL A C 1
ATOM 685 O O . VAL A 1 83 ? 17.969 55.031 7.914 1 88.56 83 VAL A O 1
ATOM 688 N N . PRO A 1 84 ? 18.469 53.031 8.469 1 88.31 84 PRO A N 1
ATOM 689 C CA . PRO A 1 84 ? 19.125 51.969 9.25 1 88.31 84 PRO A CA 1
ATOM 690 C C . PRO A 1 84 ? 20.422 51.5 8.625 1 88.31 84 PRO A C 1
ATOM 692 O O . PRO A 1 84 ? 20.484 51.281 7.41 1 88.31 84 PRO A O 1
ATOM 695 N N . LYS A 1 85 ? 21.484 51.375 9.43 1 86 85 LYS A N 1
ATOM 696 C CA . LYS A 1 85 ? 22.781 50.844 8.992 1 86 85 LYS A CA 1
ATOM 697 C C . LYS A 1 85 ? 23.656 50.469 10.188 1 86 85 LYS A C 1
ATOM 699 O O . LYS A 1 85 ? 23.625 51.156 11.219 1 86 85 LYS A O 1
ATOM 704 N N . SER A 1 86 ? 24.422 49.438 10.039 1 87.75 86 SER A N 1
ATOM 705 C CA . SER A 1 86 ? 25.359 49.062 11.086 1 87.75 86 SER A CA 1
ATOM 706 C C . SER A 1 86 ? 26.484 50.094 11.219 1 87.75 86 SER A C 1
ATOM 708 O O . SER A 1 86 ? 26.969 50.625 10.219 1 87.75 86 SER A O 1
ATOM 710 N N . TRP A 1 87 ? 26.859 50.344 12.453 1 90.38 87 TRP A N 1
ATOM 711 C CA . TRP A 1 87 ? 27.938 51.312 12.633 1 90.38 87 TRP A CA 1
ATOM 712 C C . TRP A 1 87 ? 29.297 50.688 12.328 1 90.38 87 TRP A C 1
ATOM 714 O O . TRP A 1 87 ? 30.312 51.406 12.312 1 90.38 87 TRP A O 1
ATOM 724 N N . ASN A 1 88 ? 29.25 49.469 11.953 1 86.94 88 ASN A N 1
ATOM 725 C CA . ASN A 1 88 ? 30.5 48.875 11.523 1 86.94 88 ASN A CA 1
ATOM 726 C C . ASN A 1 88 ? 31.125 49.625 10.352 1 86.94 88 ASN A C 1
ATOM 728 O O . ASN A 1 88 ? 32.344 49.625 10.195 1 86.94 88 ASN A O 1
ATOM 732 N N . SER A 1 89 ? 30.375 50.25 9.625 1 82.94 89 SER A N 1
ATOM 733 C CA . SER A 1 89 ? 30.828 50.938 8.414 1 82.94 89 SER A CA 1
ATOM 734 C C . SER A 1 89 ? 31.297 52.344 8.719 1 82.94 89 SER A C 1
ATOM 736 O O . SER A 1 89 ? 32.062 52.938 7.949 1 82.94 89 SER A O 1
ATOM 738 N N . TYR A 1 90 ? 30.859 53 9.82 1 82.19 90 TYR A N 1
ATOM 739 C CA . TYR A 1 90 ? 31.203 54.406 10.039 1 82.19 90 TYR A CA 1
ATOM 740 C C . TYR A 1 90 ? 31.703 54.625 11.461 1 82.19 90 TYR A C 1
ATOM 742 O O . TYR A 1 90 ? 31.828 55.75 11.906 1 82.19 90 TYR A O 1
ATOM 750 N N . ARG A 1 91 ? 32 53.562 12.078 1 82.88 91 ARG A N 1
ATOM 751 C CA . ARG A 1 91 ? 32.531 53.656 13.438 1 82.88 91 ARG A CA 1
ATOM 752 C C . ARG A 1 91 ? 33.844 54.438 13.461 1 82.88 91 ARG A C 1
ATOM 754 O O . ARG A 1 91 ? 34.719 54.219 12.641 1 82.88 91 ARG A O 1
ATOM 761 N N . PRO A 1 92 ? 33.938 55.344 14.328 1 79.25 92 PRO A N 1
ATOM 762 C CA . PRO A 1 92 ? 35.125 56.156 14.367 1 79.25 92 PRO A CA 1
ATOM 763 C C . PRO A 1 92 ? 36.375 55.406 14.875 1 79.25 92 PRO A C 1
ATOM 765 O O . PRO A 1 92 ? 37.5 55.688 14.469 1 79.25 92 PRO A O 1
ATOM 768 N N . GLU A 1 93 ? 36.281 54.5 15.789 1 75.56 93 GLU A N 1
ATOM 769 C CA . GLU A 1 93 ? 37.406 53.844 16.453 1 75.56 93 GLU A CA 1
ATOM 770 C C . GLU A 1 93 ? 37.875 52.625 15.672 1 75.56 93 GLU A C 1
ATOM 772 O O . GLU A 1 93 ? 38.625 51.781 16.188 1 75.56 93 GLU A O 1
ATOM 777 N N . GLY A 1 94 ? 37.531 52.5 14.531 1 70.38 94 GLY A N 1
ATOM 778 C CA . GLY A 1 94 ? 38.062 51.406 13.742 1 70.38 94 GLY A CA 1
ATOM 779 C C . GLY A 1 94 ? 37 50.406 13.305 1 70.38 94 GLY A C 1
ATOM 780 O O . GLY A 1 94 ? 35.812 50.75 13.188 1 70.38 94 GLY A O 1
ATOM 781 N N . LYS A 1 95 ? 37.656 49.25 13.078 1 74.38 95 LYS A N 1
ATOM 782 C CA . LYS A 1 95 ? 36.812 48.219 12.523 1 74.38 95 LYS A CA 1
ATOM 783 C C . LYS A 1 95 ? 36.188 47.375 13.625 1 74.38 95 LYS A C 1
ATOM 785 O O . LYS A 1 95 ? 36.75 47.219 14.703 1 74.38 95 LYS A O 1
ATOM 790 N N . GLY A 1 96 ? 34.844 47.125 13.703 1 79.5 96 GLY A N 1
ATOM 791 C CA . GLY A 1 96 ? 34.219 46.25 14.672 1 79.5 96 GLY A CA 1
ATOM 792 C C . GLY A 1 96 ? 32.781 46.656 14.992 1 79.5 96 GLY A C 1
ATOM 793 O O . GLY A 1 96 ? 32.312 47.688 14.547 1 79.5 96 GLY A O 1
ATOM 794 N N . GLY A 1 97 ? 32.156 45.75 15.633 1 87.06 97 GLY A N 1
ATOM 795 C CA . GLY A 1 97 ? 30.781 46 15.961 1 87.06 97 GLY A CA 1
ATOM 796 C C . GLY A 1 97 ? 30.562 46.375 17.406 1 87.06 97 GLY A C 1
ATOM 797 O O . GLY A 1 97 ? 29.453 46.781 17.781 1 87.06 97 GLY A O 1
ATOM 798 N N . GLU A 1 98 ? 31.688 46.5 18.172 1 90.25 98 GLU A N 1
ATOM 799 C CA . GLU A 1 98 ? 31.562 46.781 19.594 1 90.25 98 GLU A CA 1
ATOM 800 C C . GLU A 1 98 ? 31.547 48.312 19.844 1 90.25 98 GLU A C 1
ATOM 802 O O . GLU A 1 98 ? 32.281 49.062 19.188 1 90.25 98 GLU A O 1
ATOM 807 N N . GLY A 1 99 ? 30.672 48.688 20.797 1 92.56 99 GLY A N 1
ATOM 808 C CA . GLY A 1 99 ? 30.594 50.094 21.172 1 92.56 99 GLY A CA 1
ATOM 809 C C . GLY A 1 99 ? 29.203 50.531 21.625 1 92.56 99 GLY A C 1
ATOM 810 O O . GLY A 1 99 ? 28.344 49.688 21.875 1 92.56 99 GLY A O 1
ATOM 811 N N . PHE A 1 100 ? 29.078 51.75 21.891 1 94.56 100 PHE A N 1
ATOM 812 C CA . PHE A 1 100 ? 27.797 52.312 22.266 1 94.56 100 PHE A CA 1
ATOM 813 C C . PHE A 1 100 ? 27.656 53.75 21.703 1 94.56 100 PHE A C 1
ATOM 815 O O . PHE A 1 100 ? 28.656 54.438 21.516 1 94.56 100 PHE A O 1
ATOM 822 N N . ALA A 1 101 ? 26.484 54.125 21.422 1 95.69 101 ALA A N 1
ATOM 823 C CA . ALA A 1 101 ? 26.219 55.438 20.828 1 95.69 101 ALA A CA 1
ATOM 824 C C . ALA A 1 101 ? 24.766 55.844 21.047 1 95.69 101 ALA A C 1
ATOM 826 O O . ALA A 1 101 ? 23.906 55 21.297 1 95.69 101 ALA A O 1
ATOM 827 N N . SER A 1 102 ? 24.562 57.156 21 1 96.5 102 SER A N 1
ATOM 828 C CA . SER A 1 102 ? 23.219 57.719 21.031 1 96.5 102 SER A CA 1
ATOM 829 C C . SER A 1 102 ? 22.844 58.344 19.703 1 96.5 102 SER A C 1
ATOM 831 O O . SER A 1 102 ? 23.672 59.031 19.078 1 96.5 102 SER A O 1
ATOM 833 N N . TYR A 1 103 ? 21.734 58 19.234 1 96.94 103 TYR A N 1
ATOM 834 C CA . TYR A 1 103 ? 21.172 58.594 18.016 1 96.94 103 TYR A CA 1
ATOM 835 C C . TYR A 1 103 ? 20.016 59.531 18.344 1 96.94 103 TYR A C 1
ATOM 837 O O . TYR A 1 103 ? 19.188 59.25 19.203 1 96.94 103 TYR A O 1
ATOM 845 N N . ARG A 1 104 ? 19.953 60.656 17.719 1 97 104 ARG A N 1
ATOM 846 C CA . ARG A 1 104 ? 18.891 61.625 17.984 1 97 104 ARG A CA 1
ATOM 847 C C . ARG A 1 104 ? 18.219 62.062 16.688 1 97 104 ARG A C 1
ATOM 849 O O . ARG A 1 104 ? 18.891 62.312 15.68 1 97 104 ARG A O 1
ATOM 856 N N . LEU A 1 105 ? 16.969 62.125 16.672 1 96.94 105 LEU A N 1
ATOM 857 C CA . LEU A 1 105 ? 16.141 62.562 15.547 1 96.94 105 LEU A CA 1
ATOM 858 C C . LEU A 1 105 ? 14.984 63.438 16.047 1 96.94 105 LEU A C 1
ATOM 860 O O . LEU A 1 105 ? 14.312 63.062 17.016 1 96.94 105 LEU A O 1
ATOM 864 N N . THR A 1 106 ? 14.844 64.562 15.461 1 96.5 106 THR A N 1
ATOM 865 C CA . THR A 1 106 ? 13.68 65.438 15.734 1 96.5 106 THR A CA 1
ATOM 866 C C . THR A 1 106 ? 12.625 65.25 14.648 1 96.5 106 THR A C 1
ATOM 868 O O . THR A 1 106 ? 12.898 65.5 13.469 1 96.5 106 THR A O 1
ATOM 871 N N . VAL A 1 107 ? 11.469 64.875 15.055 1 95.56 107 VAL A N 1
ATOM 872 C CA . VAL A 1 107 ? 10.391 64.625 14.102 1 95.56 107 VAL A CA 1
ATOM 873 C C . VAL A 1 107 ? 9.266 65.625 14.297 1 95.56 107 VAL A C 1
ATOM 875 O O . VAL A 1 107 ? 8.758 65.812 15.406 1 95.56 107 VAL A O 1
ATOM 878 N N . ARG A 1 108 ? 8.898 66.312 13.227 1 94.88 108 ARG A N 1
ATOM 879 C CA . ARG A 1 108 ? 7.73 67.188 13.25 1 94.88 108 ARG A CA 1
ATOM 880 C C . ARG A 1 108 ? 6.465 66.438 12.898 1 94.88 108 ARG A C 1
ATOM 882 O O . ARG A 1 108 ? 6.285 66 11.758 1 94.88 108 ARG A O 1
ATOM 889 N N . LEU A 1 109 ? 5.637 66.188 13.859 1 92.5 109 LEU A N 1
ATOM 890 C CA . LEU A 1 109 ? 4.43 65.375 13.719 1 92.5 109 LEU A CA 1
ATOM 891 C C . LEU A 1 109 ? 3.277 66.25 13.172 1 92.5 109 LEU A C 1
ATOM 893 O O . LEU A 1 109 ? 3.279 67.438 13.297 1 92.5 109 LEU A O 1
ATOM 897 N N . PRO A 1 110 ? 2.371 65.688 12.555 1 89.38 110 PRO A N 1
ATOM 898 C CA . PRO A 1 110 ? 1.242 66.438 11.984 1 89.38 110 PRO A CA 1
ATOM 899 C C . PRO A 1 110 ? 0.31 67 13.047 1 89.38 110 PRO A C 1
ATOM 901 O O . PRO A 1 110 ? -0.33 68.062 12.82 1 89.38 110 PRO A O 1
ATOM 904 N N . ALA A 1 111 ? 0.142 66.312 14.156 1 87.75 111 ALA A N 1
ATOM 905 C CA . ALA A 1 111 ? -0.739 66.75 15.234 1 87.75 111 ALA A CA 1
ATOM 906 C C . ALA A 1 111 ? -0.155 66.375 16.594 1 87.75 111 ALA A C 1
ATOM 908 O O . ALA A 1 111 ? 0.667 65.5 16.719 1 87.75 111 ALA A O 1
ATOM 909 N N . TYR A 1 112 ? -0.517 67.25 17.547 1 85.75 112 TYR A N 1
ATOM 910 C CA . TYR A 1 112 ? -0.135 66.938 18.906 1 85.75 112 TYR A CA 1
ATOM 911 C C . TYR A 1 112 ? -1.362 66.625 19.766 1 85.75 112 TYR A C 1
ATOM 913 O O . TYR A 1 112 ? -2.484 66.938 19.391 1 85.75 112 TYR A O 1
ATOM 921 N N . GLY A 1 113 ? -1.308 65.812 20.797 1 79.5 113 GLY A N 1
ATOM 922 C CA . GLY A 1 113 ? -2.41 65.438 21.672 1 79.5 113 GLY A CA 1
ATOM 923 C C . GLY A 1 113 ? -3.053 64.125 21.281 1 79.5 113 GLY A C 1
ATOM 924 O O . GLY A 1 113 ? -4.02 63.688 21.906 1 79.5 113 GLY A O 1
ATOM 925 N N . ILE A 1 114 ? -2.531 63.656 20.219 1 82.75 114 ILE A N 1
ATOM 926 C CA . ILE A 1 114 ? -3.023 62.344 19.797 1 82.75 114 ILE A CA 1
ATOM 927 C C . ILE A 1 114 ? -1.957 61.281 20.062 1 82.75 114 ILE A C 1
ATOM 929 O O . ILE A 1 114 ? -0.764 61.594 20.125 1 82.75 114 ILE A O 1
ATOM 933 N N . ARG A 1 115 ? -2.385 60.094 20.219 1 82.5 115 ARG A N 1
ATOM 934 C CA . ARG A 1 115 ? -1.453 59.031 20.516 1 82.5 115 ARG A CA 1
ATOM 935 C C . ARG A 1 115 ? -0.882 58.406 19.25 1 82.5 115 ARG A C 1
ATOM 937 O O . ARG A 1 115 ? -1.626 58.094 18.312 1 82.5 115 ARG A O 1
ATOM 944 N N . TYR A 1 116 ? 0.41 58.344 19.203 1 88.75 116 TYR A N 1
ATOM 945 C CA . TYR A 1 116 ? 1.122 57.688 18.109 1 88.75 116 TYR A CA 1
ATOM 946 C C . TYR A 1 116 ? 1.7 56.344 18.562 1 88.75 116 TYR A C 1
ATOM 948 O O . TYR A 1 116 ? 2.053 56.188 19.734 1 88.75 116 TYR A O 1
ATOM 956 N N . TYR A 1 117 ? 1.691 55.406 17.656 1 86.94 117 TYR A N 1
ATOM 957 C CA . TYR A 1 117 ? 2.207 54.094 17.953 1 86.94 117 TYR A CA 1
ATOM 958 C C . TYR A 1 117 ? 3.508 53.812 17.203 1 86.94 117 TYR A C 1
ATOM 960 O O . TYR A 1 117 ? 3.684 54.281 16.078 1 86.94 117 TYR A O 1
ATOM 968 N N . LEU A 1 118 ? 4.414 53.125 17.859 1 90.75 118 LEU A N 1
ATOM 969 C CA . LEU A 1 118 ? 5.73 52.812 17.312 1 90.75 118 LEU A CA 1
ATOM 970 C C . LEU A 1 118 ? 5.984 51.312 17.328 1 90.75 118 LEU A C 1
ATOM 972 O O . LEU A 1 118 ? 5.633 50.656 18.297 1 90.75 118 LEU A O 1
ATOM 976 N N . ARG A 1 119 ? 6.422 50.812 16.25 1 88.5 119 ARG A N 1
ATOM 977 C CA . ARG A 1 119 ? 7.02 49.469 16.188 1 88.5 119 ARG A CA 1
ATOM 978 C C . ARG A 1 119 ? 8.539 49.562 16.281 1 88.5 119 ARG A C 1
ATOM 980 O O . ARG A 1 119 ? 9.18 50.219 15.469 1 88.5 119 ARG A O 1
ATOM 987 N N . ILE A 1 120 ? 9.109 48.906 17.25 1 91 120 ILE A N 1
ATOM 988 C CA . ILE A 1 120 ? 10.539 49.031 17.516 1 91 120 ILE A CA 1
ATOM 989 C C . ILE A 1 120 ? 11.195 47.656 17.359 1 91 120 ILE A C 1
ATOM 991 O O . ILE A 1 120 ? 11.211 46.844 18.297 1 91 120 ILE A O 1
ATOM 995 N N . PRO A 1 121 ? 11.742 47.375 16.266 1 88.06 121 PRO A N 1
ATOM 996 C CA . PRO A 1 121 ? 12.477 46.125 16.094 1 88.06 121 PRO A CA 1
ATOM 997 C C . PRO A 1 121 ? 13.727 46.031 16.969 1 88.06 121 PRO A C 1
ATOM 999 O O . PRO A 1 121 ? 14.25 47.062 17.391 1 88.06 121 PRO A O 1
ATOM 1002 N N . PRO A 1 122 ? 14.102 44.875 17.203 1 87 122 PRO A N 1
ATOM 1003 C CA . PRO A 1 122 ? 15.297 44.75 18.047 1 87 122 PRO A CA 1
ATOM 1004 C C . PRO A 1 122 ? 16.547 45.312 17.375 1 87 122 PRO A C 1
ATOM 1006 O O . PRO A 1 122 ? 16.703 45.219 16.156 1 87 122 PRO A O 1
ATOM 1009 N N . GLN A 1 123 ? 17.297 46 18.172 1 87.12 123 GLN A N 1
ATOM 1010 C CA . GLN A 1 123 ? 18.594 46.5 17.766 1 87.12 123 GLN A CA 1
ATOM 1011 C C . GLN A 1 123 ? 19.719 45.656 18.375 1 87.12 123 GLN A C 1
ATOM 1013 O O . GLN A 1 123 ? 19.531 45 19.391 1 87.12 123 GLN A O 1
ATOM 1018 N N . THR A 1 124 ? 20.828 45.562 17.781 1 86.06 124 THR A N 1
ATOM 1019 C CA . THR A 1 124 ? 21.969 44.844 18.312 1 86.06 124 THR A CA 1
ATOM 1020 C C . THR A 1 124 ? 22.75 45.719 19.297 1 86.06 124 THR A C 1
ATOM 1022 O O . THR A 1 124 ? 23.25 46.781 18.938 1 86.06 124 THR A O 1
ATOM 1025 N N . SER A 1 125 ? 22.922 45.188 20.516 1 87.19 125 SER A N 1
ATOM 1026 C CA . SER A 1 125 ? 22.312 44.031 21.156 1 87.19 125 SER A CA 1
ATOM 1027 C C . SER A 1 125 ? 21.406 44.438 22.297 1 87.19 125 SER A C 1
ATOM 1029 O O . SER A 1 125 ? 20.734 43.594 22.906 1 87.19 125 SER A O 1
ATOM 1031 N N . ALA A 1 126 ? 21.484 45.75 22.625 1 93.62 126 ALA A N 1
ATOM 1032 C CA . ALA A 1 126 ? 20.609 46.344 23.625 1 93.62 126 ALA A CA 1
ATOM 1033 C C . ALA A 1 126 ? 20.328 47.812 23.297 1 93.62 126 ALA A C 1
ATOM 1035 O O . ALA A 1 126 ? 21.141 48.5 22.672 1 93.62 126 ALA A O 1
ATOM 1036 N N . TYR A 1 127 ? 19.172 48.219 23.688 1 95.25 127 TYR A N 1
ATOM 1037 C CA . TYR A 1 127 ? 18.875 49.625 23.375 1 95.25 127 TYR A CA 1
ATOM 1038 C C . TYR A 1 127 ? 17.859 50.219 24.359 1 95.25 127 TYR A C 1
ATOM 1040 O O . TYR A 1 127 ? 17.203 49.469 25.094 1 95.25 127 TYR A O 1
ATOM 1048 N N . ARG A 1 128 ? 17.859 51.531 24.453 1 95.88 128 ARG A N 1
ATOM 1049 C CA . ARG A 1 128 ? 16.875 52.344 25.156 1 95.88 128 ARG A CA 1
ATOM 1050 C C . ARG A 1 128 ? 16.328 53.438 24.234 1 95.88 128 ARG A C 1
ATOM 1052 O O . ARG A 1 128 ? 17.094 54.094 23.531 1 95.88 128 ARG A O 1
ATOM 1059 N N . LEU A 1 129 ? 15.094 53.562 24.234 1 95.94 129 LEU A N 1
ATOM 1060 C CA . LEU A 1 129 ? 14.477 54.594 23.406 1 95.94 129 LEU A CA 1
ATOM 1061 C C . LEU A 1 129 ? 13.812 55.656 24.266 1 95.94 129 LEU A C 1
ATOM 1063 O O . LEU A 1 129 ? 13 55.344 25.141 1 95.94 129 LEU A O 1
ATOM 1067 N N . TYR A 1 130 ? 14.211 56.906 24.031 1 95.75 130 TYR A N 1
ATOM 1068 C CA . TYR A 1 130 ? 13.656 58.062 24.734 1 95.75 130 TYR A CA 1
ATOM 1069 C C . TYR A 1 130 ? 12.852 58.938 23.781 1 95.75 130 TYR A C 1
ATOM 1071 O O . TYR A 1 130 ? 13.242 59.156 22.625 1 95.75 130 TYR A O 1
ATOM 1079 N N . VAL A 1 131 ? 11.773 59.375 24.219 1 95.38 131 VAL A N 1
ATOM 1080 C CA . VAL A 1 131 ? 10.984 60.375 23.516 1 95.38 131 VAL A CA 1
ATOM 1081 C C . VAL A 1 131 ? 10.852 61.625 24.375 1 95.38 131 VAL A C 1
ATOM 1083 O O . VAL A 1 131 ? 10.328 61.562 25.5 1 95.38 131 VAL A O 1
ATOM 1086 N N . ASN A 1 132 ? 11.281 62.719 23.906 1 94 132 ASN A N 1
ATOM 1087 C CA . ASN A 1 132 ? 11.32 63.969 24.672 1 94 132 ASN A CA 1
ATOM 1088 C C . ASN A 1 132 ? 11.961 63.75 26.047 1 94 132 ASN A C 1
ATOM 1090 O O . ASN A 1 132 ? 11.391 64.188 27.062 1 94 132 ASN A O 1
ATOM 1094 N N . ARG A 1 133 ? 13.062 62.938 25.984 1 91.81 133 ARG A N 1
ATOM 1095 C CA . ARG A 1 133 ? 13.961 62.719 27.109 1 91.81 133 ARG A CA 1
ATOM 1096 C C . ARG A 1 133 ? 13.266 61.906 28.203 1 91.81 133 ARG A C 1
ATOM 1098 O O . ARG A 1 133 ? 13.711 61.906 29.359 1 91.81 133 ARG A O 1
ATOM 1105 N N . LYS A 1 134 ? 12.211 61.375 27.891 1 91.69 134 LYS A N 1
ATOM 1106 C CA . LYS A 1 134 ? 11.547 60.406 28.766 1 91.69 134 LYS A CA 1
ATOM 1107 C C . LYS A 1 134 ? 11.656 59 28.219 1 91.69 134 LYS A C 1
ATOM 1109 O O . LYS A 1 134 ? 11.453 58.781 27.031 1 91.69 134 LYS A O 1
ATOM 1114 N N . LEU A 1 135 ? 12.039 58.188 29.078 1 93.12 135 LEU A N 1
ATOM 1115 C CA . LEU A 1 135 ? 12.219 56.781 28.672 1 93.12 135 LEU A CA 1
ATOM 1116 C C . LEU A 1 135 ? 10.891 56.188 28.219 1 93.12 135 LEU A C 1
ATOM 1118 O O . LEU A 1 135 ? 9.914 56.188 28.969 1 93.12 135 LEU A O 1
ATOM 1122 N N . LEU A 1 136 ? 10.836 55.719 27 1 90.75 136 LEU A N 1
ATOM 1123 C CA . LEU A 1 136 ? 9.633 55.094 26.453 1 90.75 136 LEU A CA 1
ATOM 1124 C C . LEU A 1 136 ? 9.68 53.594 26.641 1 90.75 136 LEU A C 1
ATOM 1126 O O . LEU A 1 136 ? 8.727 53 27.156 1 90.75 136 LEU A O 1
ATOM 1130 N N . THR A 1 137 ? 10.758 52.969 26.125 1 89.38 137 THR A N 1
ATOM 1131 C CA . THR A 1 137 ? 10.922 51.531 26.234 1 89.38 137 THR A CA 1
ATOM 1132 C C . THR A 1 137 ? 12.398 51.125 26.141 1 89.38 137 THR A C 1
ATOM 1134 O O . THR A 1 137 ? 13.25 52 25.891 1 89.38 137 THR A O 1
ATOM 1137 N N . HIS A 1 138 ? 12.703 49.875 26.5 1 91.19 138 HIS A N 1
ATOM 1138 C CA . HIS A 1 138 ? 14.07 49.375 26.422 1 91.19 138 HIS A CA 1
ATOM 1139 C C . HIS A 1 138 ? 14.086 47.875 26.188 1 91.19 138 HIS A C 1
ATOM 1141 O O . HIS A 1 138 ? 13.094 47.188 26.438 1 91.19 138 HIS A O 1
ATOM 1147 N N . SER A 1 139 ? 15.023 47.406 25.656 1 90.31 139 SER A N 1
ATOM 1148 C CA . SER A 1 139 ? 15.297 45.969 25.469 1 90.31 139 SER A CA 1
ATOM 1149 C C . SER A 1 139 ? 16.719 45.625 25.906 1 90.31 139 SER A C 1
ATOM 1151 O O . SER A 1 139 ? 17.688 46.156 25.359 1 90.31 139 SER A O 1
ATOM 1153 N N . GLY A 1 140 ? 16.781 44.812 26.859 1 90.94 140 GLY A N 1
ATOM 1154 C CA . GLY A 1 140 ? 18.078 44.531 27.453 1 90.94 140 GLY A CA 1
ATOM 1155 C C . GLY A 1 140 ? 18.594 45.656 28.328 1 90.94 140 GLY A C 1
ATOM 1156 O O . GLY A 1 140 ? 17.812 46.469 28.812 1 90.94 140 GLY A O 1
ATOM 1157 N N . VAL A 1 141 ? 19.844 45.531 28.656 1 93.81 141 VAL A N 1
ATOM 1158 C CA . VAL A 1 141 ? 20.469 46.531 29.484 1 93.81 141 VAL A CA 1
ATOM 1159 C C . VAL A 1 141 ? 21.688 47.125 28.75 1 93.81 141 VAL A C 1
ATOM 1161 O O . VAL A 1 141 ? 22.609 46.406 28.375 1 93.81 141 VAL A O 1
ATOM 1164 N N . VAL A 1 142 ? 21.516 48.406 28.469 1 95.44 142 VAL A N 1
ATOM 1165 C CA . VAL A 1 142 ? 22.625 49.062 27.781 1 95.44 142 VAL A CA 1
ATOM 1166 C C . VAL A 1 142 ? 23.75 49.344 28.797 1 95.44 142 VAL A C 1
ATOM 1168 O O . VAL A 1 142 ? 23.484 49.625 29.969 1 95.44 142 VAL A O 1
ATOM 1171 N N . ALA A 1 143 ? 25.016 49.219 28.281 1 95.06 143 ALA A N 1
ATOM 1172 C CA . ALA A 1 143 ? 26.172 49.469 29.141 1 95.06 143 ALA A CA 1
ATOM 1173 C C . ALA A 1 143 ? 27.375 49.938 28.312 1 95.06 143 ALA A C 1
ATOM 1175 O O . ALA A 1 143 ? 27.344 49.875 27.078 1 95.06 143 ALA A O 1
ATOM 1176 N N . GLU A 1 144 ? 28.438 50.406 29.016 1 94.12 144 GLU A N 1
ATOM 1177 C CA . GLU A 1 144 ? 29.656 50.875 28.359 1 94.12 144 GLU A CA 1
ATOM 1178 C C . GLU A 1 144 ? 30.641 49.719 28.172 1 94.12 144 GLU A C 1
ATOM 1180 O O . GLU A 1 144 ? 31.578 49.844 27.375 1 94.12 144 GLU A O 1
ATOM 1185 N N . THR A 1 145 ? 30.359 48.719 28.922 1 92.44 145 THR A N 1
ATOM 1186 C CA . THR A 1 145 ? 31.281 47.562 28.859 1 92.44 145 THR A CA 1
ATOM 1187 C C . THR A 1 145 ? 30.516 46.281 28.562 1 92.44 145 THR A C 1
ATOM 1189 O O . THR A 1 145 ? 29.281 46.25 28.719 1 92.44 145 THR A O 1
ATOM 1192 N N . LYS A 1 146 ? 31.266 45.344 28.234 1 91.19 146 LYS A N 1
ATOM 1193 C CA . LYS A 1 146 ? 30.703 44.031 27.891 1 91.19 146 LYS A CA 1
ATOM 1194 C C . LYS A 1 146 ? 30.047 43.375 29.109 1 91.19 146 LYS A C 1
ATOM 1196 O O . LYS A 1 146 ? 28.969 42.781 28.984 1 91.19 146 LYS A O 1
ATOM 1201 N N . ASP A 1 147 ? 30.547 43.469 30.219 1 90.38 147 ASP A N 1
ATOM 1202 C CA . ASP A 1 147 ? 30.062 42.812 31.422 1 90.38 147 ASP A CA 1
ATOM 1203 C C . ASP A 1 147 ? 28.781 43.438 31.922 1 90.38 147 ASP A C 1
ATOM 1205 O O . ASP A 1 147 ? 27.938 42.781 32.531 1 90.38 147 ASP A O 1
ATOM 1209 N N . GLY A 1 148 ? 28.578 44.625 31.625 1 91.44 148 GLY A N 1
ATOM 1210 C CA . GLY A 1 148 ? 27.391 45.312 32.094 1 91.44 148 GLY A CA 1
ATOM 1211 C C . GLY A 1 148 ? 26.203 45.188 31.156 1 91.44 148 GLY A C 1
ATOM 1212 O O . GLY A 1 148 ? 25.062 45.406 31.547 1 91.44 148 GLY A O 1
ATOM 1213 N N . GLU A 1 149 ? 26.531 44.781 29.969 1 92.19 149 GLU A N 1
ATOM 1214 C CA . GLU A 1 149 ? 25.484 44.75 28.953 1 92.19 149 GLU A CA 1
ATOM 1215 C C . GLU A 1 149 ? 24.75 43.406 28.984 1 92.19 149 GLU A C 1
ATOM 1217 O O . GLU A 1 149 ? 25.375 42.344 29.219 1 92.19 149 GLU A O 1
ATOM 1222 N N . GLU A 1 150 ? 23.531 43.438 28.906 1 92.88 150 GLU A N 1
ATOM 1223 C CA . GLU A 1 150 ? 22.703 42.25 28.734 1 92.88 150 GLU A CA 1
ATOM 1224 C C . GLU A 1 150 ? 21.922 42.312 27.406 1 92.88 150 GLU A C 1
ATOM 1226 O O . GLU A 1 150 ? 20.953 43.062 27.297 1 92.88 150 GLU A O 1
ATOM 1231 N N . PRO A 1 151 ? 22.359 41.469 26.5 1 91.44 151 PRO A N 1
ATOM 1232 C CA . PRO A 1 151 ? 21.688 41.5 25.203 1 91.44 151 PRO A CA 1
ATOM 1233 C C . PRO A 1 151 ? 20.281 40.875 25.25 1 91.44 151 PRO A C 1
ATOM 1235 O O . PRO A 1 151 ? 20.047 39.938 25.984 1 91.44 151 PRO A O 1
ATOM 1238 N N . LYS A 1 152 ? 19.344 41.438 24.484 1 89.5 152 LYS A N 1
ATOM 1239 C CA . LYS A 1 152 ? 17.984 40.906 24.359 1 89.5 152 LYS A CA 1
ATOM 1240 C C . LYS A 1 152 ? 17.359 41.344 23.031 1 89.5 152 LYS A C 1
ATOM 1242 O O . LYS A 1 152 ? 17.453 42.5 22.641 1 89.5 152 LYS A O 1
ATOM 1247 N N . TYR A 1 153 ? 16.906 40.375 22.344 1 87.38 153 TYR A N 1
ATOM 1248 C CA . TYR A 1 153 ? 16.156 40.625 21.125 1 87.38 153 TYR A CA 1
ATOM 1249 C C . TYR A 1 153 ? 14.656 40.438 21.344 1 87.38 153 TYR A C 1
ATOM 1251 O O . TYR A 1 153 ? 14.211 39.344 21.672 1 87.38 153 TYR A O 1
ATOM 1259 N N . LYS A 1 154 ? 13.914 41.469 21.266 1 83.75 154 LYS A N 1
ATOM 1260 C CA . LYS A 1 154 ? 12.461 41.438 21.406 1 83.75 154 LYS A CA 1
ATOM 1261 C C . LYS A 1 154 ? 11.797 42.531 20.578 1 83.75 154 LYS A C 1
ATOM 1263 O O . LYS A 1 154 ? 12.281 43.656 20.547 1 83.75 154 LYS A O 1
ATOM 1268 N N . MET A 1 155 ? 10.859 42.125 19.844 1 83.31 155 MET A N 1
ATOM 1269 C CA . MET A 1 155 ? 10.055 43.125 19.156 1 83.31 155 MET A CA 1
ATOM 1270 C C . MET A 1 155 ? 9.133 43.844 20.125 1 83.31 155 MET A C 1
ATOM 1272 O O . MET A 1 155 ? 8.367 43.188 20.859 1 83.31 155 MET A O 1
ATOM 1276 N N . LEU A 1 156 ? 9.258 45.125 20.172 1 84.38 156 LEU A N 1
ATOM 1277 C CA . LEU A 1 156 ? 8.469 45.875 21.141 1 84.38 156 LEU A CA 1
ATOM 1278 C C . LEU A 1 156 ? 7.535 46.875 20.438 1 84.38 156 LEU A C 1
ATOM 1280 O O . LEU A 1 156 ? 7.836 47.344 19.328 1 84.38 156 LEU A O 1
ATOM 1284 N N . PHE A 1 157 ? 6.426 47.062 21.031 1 82.75 157 PHE A N 1
ATOM 1285 C CA . PHE A 1 157 ? 5.438 48.031 20.578 1 82.75 157 PHE A CA 1
ATOM 1286 C C . PHE A 1 157 ? 5.148 49.062 21.672 1 82.75 157 PHE A C 1
ATOM 1288 O O . PHE A 1 157 ? 4.969 48.688 22.844 1 82.75 157 PHE A O 1
ATOM 1295 N N . SER A 1 158 ? 5.316 50.25 21.375 1 84.62 158 SER A N 1
ATOM 1296 C CA . SER A 1 158 ? 5.059 51.312 22.359 1 84.62 158 SER A CA 1
ATOM 1297 C C . SER A 1 158 ? 4.27 52.469 21.734 1 84.62 158 SER A C 1
ATOM 1299 O O . SER A 1 158 ? 4.027 52.469 20.516 1 84.62 158 SER A O 1
ATOM 1301 N N . SER A 1 159 ? 3.678 53.25 22.531 1 86.06 159 SER A N 1
ATOM 1302 C CA . SER A 1 159 ? 2.918 54.406 22.094 1 86.06 159 SER A CA 1
ATOM 1303 C C . SER A 1 159 ? 3.271 55.656 22.922 1 86.06 159 SER A C 1
ATOM 1305 O O . SER A 1 159 ? 3.809 55.531 24.031 1 86.06 159 SER A O 1
ATOM 1307 N N . PHE A 1 160 ? 3.121 56.844 22.359 1 87.75 160 PHE A N 1
ATOM 1308 C CA . PHE A 1 160 ? 3.381 58.094 23.062 1 87.75 160 PHE A CA 1
ATOM 1309 C C . PHE A 1 160 ? 2.416 59.188 22.594 1 87.75 160 PHE A C 1
ATOM 1311 O O . PHE A 1 160 ? 1.823 59.094 21.516 1 87.75 160 PHE A O 1
ATOM 1318 N N . GLU A 1 161 ? 2.221 60.125 23.438 1 87.31 161 GLU A N 1
ATOM 1319 C CA . GLU A 1 161 ? 1.405 61.281 23.156 1 87.31 161 GLU A CA 1
ATOM 1320 C C . GLU A 1 161 ? 2.244 62.562 23.188 1 87.31 161 GLU A C 1
ATOM 1322 O O . GLU A 1 161 ? 2.568 63.062 24.25 1 87.31 161 GLU A O 1
ATOM 1327 N N . PRO A 1 162 ? 2.494 63.094 22.016 1 90.38 162 PRO A N 1
ATOM 1328 C CA . PRO A 1 162 ? 3.344 64.312 21.969 1 90.38 162 PRO A CA 1
ATOM 1329 C C . PRO A 1 162 ? 2.643 65.562 22.516 1 90.38 162 PRO A C 1
ATOM 1331 O O . PRO A 1 162 ? 1.432 65.688 22.344 1 90.38 162 PRO A O 1
ATOM 1334 N N . THR A 1 163 ? 3.416 66.438 23.156 1 88.56 163 THR A N 1
ATOM 1335 C CA . THR A 1 163 ? 2.898 67.688 23.688 1 88.56 163 THR A CA 1
ATOM 1336 C C . THR A 1 163 ? 3.191 68.875 22.734 1 88.56 163 THR A C 1
ATOM 1338 O O . THR A 1 163 ? 2.658 69.938 22.906 1 88.56 163 THR A O 1
ATOM 1341 N N . SER A 1 164 ? 4.023 68.625 21.812 1 90.88 164 SER A N 1
ATOM 1342 C CA . SER A 1 164 ? 4.371 69.625 20.797 1 90.88 164 SER A CA 1
ATOM 1343 C C . SER A 1 164 ? 4.492 68.938 19.422 1 90.88 164 SER A C 1
ATOM 1345 O O . SER A 1 164 ? 4.488 67.75 19.297 1 90.88 164 SER A O 1
ATOM 1347 N N . TYR A 1 165 ? 4.566 69.812 18.391 1 92.69 165 TYR A N 1
ATOM 1348 C CA . TYR A 1 165 ? 4.703 69.312 17.031 1 92.69 165 TYR A CA 1
ATOM 1349 C C . TYR A 1 165 ? 6.066 68.688 16.828 1 92.69 165 TYR A C 1
ATOM 1351 O O . TYR A 1 165 ? 6.176 67.625 16.156 1 92.69 165 TYR A O 1
ATOM 1359 N N . ASP A 1 166 ? 7.023 69.312 17.469 1 94.69 166 ASP A N 1
ATOM 1360 C CA . ASP A 1 166 ? 8.367 68.75 17.359 1 94.69 166 ASP A CA 1
ATOM 1361 C C . ASP A 1 166 ? 8.648 67.75 18.5 1 94.69 166 ASP A C 1
ATOM 1363 O O . ASP A 1 166 ? 8.523 68.125 19.672 1 94.69 166 ASP A O 1
ATOM 1367 N N . THR A 1 167 ? 8.891 66.5 18.094 1 95.06 167 THR A N 1
ATOM 1368 C CA . THR A 1 167 ? 9.188 65.5 19.062 1 95.06 167 THR A CA 1
ATOM 1369 C C . THR A 1 167 ? 10.602 64.938 18.875 1 95.06 167 THR A C 1
ATOM 1371 O O . THR A 1 167 ? 10.992 64.625 17.75 1 95.06 167 THR A O 1
ATOM 1374 N N . GLU A 1 168 ? 11.289 64.875 19.984 1 95.81 168 GLU A N 1
ATOM 1375 C CA . GLU A 1 168 ? 12.664 64.375 19.938 1 95.81 168 GLU A CA 1
ATOM 1376 C C . GLU A 1 168 ? 12.734 62.906 20.281 1 95.81 168 GLU A C 1
ATOM 1378 O O . GLU A 1 168 ? 12.211 62.5 21.297 1 95.81 168 GLU A O 1
ATOM 1383 N N . PHE A 1 169 ? 13.32 62.188 19.312 1 96.69 169 PHE A N 1
ATOM 1384 C CA . PHE A 1 169 ? 13.602 60.781 19.547 1 96.69 169 PHE A CA 1
ATOM 1385 C C . PHE A 1 169 ? 15.086 60.562 19.812 1 96.69 169 PHE A C 1
ATOM 1387 O O . PHE A 1 169 ? 15.938 61.031 19.047 1 96.69 169 PHE A O 1
ATOM 1394 N N . ILE A 1 170 ? 15.406 59.875 20.875 1 96.81 170 ILE A N 1
ATOM 1395 C CA . ILE A 1 170 ? 16.781 59.5 21.172 1 96.81 170 ILE A CA 1
ATOM 1396 C C . ILE A 1 170 ? 16.891 58 21.391 1 96.81 170 ILE A C 1
ATOM 1398 O O . ILE A 1 170 ? 16.234 57.438 22.266 1 96.81 170 ILE A O 1
ATOM 1402 N N . LEU A 1 171 ? 17.609 57.375 20.562 1 96.88 171 LEU A N 1
ATOM 1403 C CA . LEU A 1 171 ? 17.859 55.938 20.688 1 96.88 171 LEU A CA 1
ATOM 1404 C C . LEU A 1 171 ? 19.297 55.656 21.156 1 96.88 171 LEU A C 1
ATOM 1406 O O . LEU A 1 171 ? 20.25 56.094 20.5 1 96.88 171 LEU A O 1
ATOM 1410 N N . VAL A 1 172 ? 19.438 55.062 22.281 1 96.88 172 VAL A N 1
ATOM 1411 C CA . VAL A 1 172 ? 20.734 54.688 22.844 1 96.88 172 VAL A CA 1
ATOM 1412 C C . VAL A 1 172 ? 21 53.188 22.609 1 96.88 172 VAL A C 1
ATOM 1414 O O . VAL A 1 172 ? 20.219 52.344 23.047 1 96.88 172 VAL A O 1
ATOM 1417 N N . VAL A 1 173 ? 22.062 52.906 21.906 1 96 173 VAL A N 1
ATOM 1418 C CA . VAL A 1 173 ? 22.359 51.5 21.547 1 96 173 VAL A CA 1
ATOM 1419 C C . VAL A 1 173 ? 23.734 51.125 22.094 1 96 173 VAL A C 1
ATOM 1421 O O . VAL A 1 173 ? 24.672 51.938 22.078 1 96 173 VAL A O 1
ATOM 1424 N N . SER A 1 174 ? 23.844 50 22.641 1 95.62 174 SER A N 1
ATOM 1425 C CA . SER A 1 174 ? 25.125 49.406 23.016 1 95.62 174 SER A CA 1
ATOM 1426 C C . SER A 1 174 ? 25.25 47.969 22.453 1 95.62 174 SER A C 1
ATOM 1428 O O . SER A 1 174 ? 24.281 47.219 22.406 1 95.62 174 SER A O 1
ATOM 1430 N N . ASN A 1 175 ? 26.453 47.594 21.938 1 93.94 175 ASN A N 1
ATOM 1431 C CA . ASN A 1 175 ? 26.688 46.281 21.375 1 93.94 175 ASN A CA 1
ATOM 1432 C C . ASN A 1 175 ? 28.062 45.75 21.75 1 93.94 175 ASN A C 1
ATOM 1434 O O . ASN A 1 175 ? 29.078 46.344 21.359 1 93.94 175 ASN A O 1
ATOM 1438 N N . PHE A 1 176 ? 28.094 44.688 22.438 1 91.56 176 PHE A N 1
ATOM 1439 C CA . PHE A 1 176 ? 29.359 44.031 22.781 1 91.56 176 PHE A CA 1
ATOM 1440 C C . PHE A 1 176 ? 29.266 42.531 22.547 1 91.56 176 PHE A C 1
ATOM 1442 O O . PHE A 1 176 ? 30.234 41.812 22.797 1 91.56 176 PHE A O 1
ATOM 1449 N N . HIS A 1 177 ? 28.203 42.062 22.047 1 90.25 177 HIS A N 1
ATOM 1450 C CA . HIS A 1 177 ? 27.969 40.625 21.984 1 90.25 177 HIS A CA 1
ATOM 1451 C C . HIS A 1 177 ? 27.766 40.156 20.547 1 90.25 177 HIS A C 1
ATOM 1453 O O . HIS A 1 177 ? 27.703 38.969 20.281 1 90.25 177 HIS A O 1
ATOM 1459 N N . HIS A 1 178 ? 27.625 41 19.672 1 88.06 178 HIS A N 1
ATOM 1460 C CA . HIS A 1 178 ? 27.422 40.688 18.266 1 88.06 178 HIS A CA 1
ATOM 1461 C C . HIS A 1 178 ? 28.469 41.375 17.391 1 88.06 178 HIS A C 1
ATOM 1463 O O . HIS A 1 178 ? 29.016 42.406 17.766 1 88.06 178 HIS A O 1
ATOM 1469 N N . ALA A 1 179 ? 28.688 40.812 16.281 1 86.56 179 ALA A N 1
ATOM 1470 C CA . ALA A 1 179 ? 29.719 41.344 15.375 1 86.56 179 ALA A CA 1
ATOM 1471 C C . ALA A 1 179 ? 29.25 42.625 14.734 1 86.56 179 ALA A C 1
ATOM 1473 O O . ALA A 1 179 ? 30.078 43.5 14.422 1 86.56 179 ALA A O 1
ATOM 1474 N N . ARG A 1 180 ? 28.047 42.719 14.5 1 87.31 180 ARG A N 1
ATOM 1475 C CA . ARG A 1 180 ? 27.484 43.938 13.922 1 87.31 180 ARG A CA 1
ATOM 1476 C C . ARG A 1 180 ? 26.703 44.719 14.961 1 87.31 180 ARG A C 1
ATOM 1478 O O . ARG A 1 180 ? 25.875 44.156 15.688 1 87.31 180 ARG A O 1
ATOM 1485 N N . GLY A 1 181 ? 26.969 46.031 15.016 1 87.19 181 GLY A N 1
ATOM 1486 C CA . GLY A 1 181 ? 26.281 46.875 15.977 1 87.19 181 GLY A CA 1
ATOM 1487 C C . GLY A 1 181 ? 25.656 48.094 15.359 1 87.19 181 GLY A C 1
ATOM 1488 O O . GLY A 1 181 ? 25.781 48.312 14.148 1 87.19 181 GLY A O 1
ATOM 1489 N N . GLY A 1 182 ? 24.844 48.719 16.188 1 87.56 182 GLY A N 1
ATOM 1490 C CA . GLY A 1 182 ? 24.266 50 15.742 1 87.56 182 GLY A CA 1
ATOM 1491 C C . GLY A 1 182 ? 22.781 49.906 15.516 1 87.56 182 GLY A C 1
ATOM 1492 O O . GLY A 1 182 ? 22.094 49.094 16.125 1 87.56 182 GLY A O 1
ATOM 1493 N N . PHE A 1 183 ? 22.297 50.906 14.766 1 89.06 183 PHE A N 1
ATOM 1494 C CA . PHE A 1 183 ? 20.891 51.062 14.438 1 89.06 183 PHE A CA 1
ATOM 1495 C C . PHE A 1 183 ? 20.547 50.312 13.148 1 89.06 183 PHE A C 1
ATOM 1497 O O . PHE A 1 183 ? 20.516 50.906 12.07 1 89.06 183 PHE A O 1
ATOM 1504 N N . ARG A 1 184 ? 20.203 49.062 13.266 1 84.81 184 ARG A N 1
ATOM 1505 C CA . ARG A 1 184 ? 20.156 48.188 12.117 1 84.81 184 ARG A CA 1
ATOM 1506 C C . ARG A 1 184 ? 18.75 48.094 11.547 1 84.81 184 ARG A C 1
ATOM 1508 O O . ARG A 1 184 ? 18.562 47.719 10.391 1 84.81 184 ARG A O 1
ATOM 1515 N N . LYS A 1 185 ? 17.766 48.375 12.328 1 85.88 185 LYS A N 1
ATOM 1516 C CA . LYS A 1 185 ? 16.375 48.312 11.867 1 85.88 185 LYS A CA 1
ATOM 1517 C C . LYS A 1 185 ? 15.641 49.625 12.211 1 85.88 185 LYS A C 1
ATOM 1519 O O . LYS A 1 185 ? 15.82 50.156 13.297 1 85.88 185 LYS A O 1
ATOM 1524 N N . SER A 1 186 ? 14.875 50 11.336 1 88.25 186 SER A N 1
ATOM 1525 C CA . SER A 1 186 ? 14.227 51.312 11.492 1 88.25 186 SER A CA 1
ATOM 1526 C C . SER A 1 186 ? 13 51.219 12.398 1 88.25 186 SER A C 1
ATOM 1528 O O . SER A 1 186 ? 12.367 50.156 12.484 1 88.25 186 SER A O 1
ATOM 1530 N N . LEU A 1 187 ? 12.742 52.312 13.016 1 91.94 187 LEU A N 1
ATOM 1531 C CA . LEU A 1 187 ? 11.516 52.469 13.781 1 91.94 187 LEU A CA 1
ATOM 1532 C C . LEU A 1 187 ? 10.336 52.781 12.867 1 91.94 187 LEU A C 1
ATOM 1534 O O . LEU A 1 187 ? 10.484 53.5 11.883 1 91.94 187 LEU A O 1
ATOM 1538 N N . GLU A 1 188 ? 9.297 52.219 13.172 1 89.88 188 GLU A N 1
ATOM 1539 C CA . GLU A 1 188 ? 8.094 52.5 12.391 1 89.88 188 GLU A CA 1
ATOM 1540 C C . GLU A 1 188 ? 7.043 53.219 13.234 1 89.88 188 GLU A C 1
ATOM 1542 O O . GLU A 1 188 ? 6.797 52.844 14.383 1 89.88 188 GLU A O 1
ATOM 1547 N N . LEU A 1 189 ? 6.555 54.281 12.648 1 90.75 189 LEU A N 1
ATOM 1548 C CA . LEU A 1 189 ? 5.562 55.094 13.312 1 90.75 189 LEU A CA 1
ATOM 1549 C C . LEU A 1 189 ? 4.246 55.094 12.547 1 90.75 189 LEU A C 1
ATOM 1551 O O . LEU A 1 189 ? 4.242 55.125 11.312 1 90.75 189 LEU A O 1
ATOM 1555 N N . GLY A 1 190 ? 3.15 55 13.258 1 86.81 190 GLY A N 1
ATOM 1556 C CA . GLY A 1 190 ? 1.843 55.031 12.625 1 86.81 190 GLY A CA 1
ATOM 1557 C C . GLY A 1 190 ? 0.697 55 13.617 1 86.81 190 GLY A C 1
ATOM 1558 O O . GLY A 1 190 ? 0.881 55.281 14.805 1 86.81 190 GLY A O 1
ATOM 1559 N N . SER A 1 191 ? -0.451 54.75 13.039 1 81.81 191 SER A N 1
ATOM 1560 C CA . SER A 1 191 ? -1.643 54.594 13.867 1 81.81 191 SER A CA 1
ATOM 1561 C C . SER A 1 191 ? -1.682 53.219 14.531 1 81.81 191 SER A C 1
ATOM 1563 O O . SER A 1 191 ? -0.879 52.344 14.211 1 81.81 191 SER A O 1
ATOM 1565 N N . ARG A 1 192 ? -2.521 53.125 15.461 1 74.69 192 ARG A N 1
ATOM 1566 C CA . ARG A 1 192 ? -2.678 51.844 16.156 1 74.69 192 ARG A CA 1
ATOM 1567 C C . ARG A 1 192 ? -2.984 50.719 15.172 1 74.69 192 ARG A C 1
ATOM 1569 O O . ARG A 1 192 ? -2.363 49.656 15.227 1 74.69 192 ARG A O 1
ATOM 1576 N N . SER A 1 193 ? -3.934 50.969 14.312 1 71.19 193 SER A N 1
ATOM 1577 C CA . SER A 1 193 ? -4.363 49.938 13.367 1 71.19 193 SER A CA 1
ATOM 1578 C C . SER A 1 193 ? -3.262 49.625 12.352 1 71.19 193 SER A C 1
ATOM 1580 O O . SER A 1 193 ? -3.09 48.469 11.945 1 71.19 193 SER A O 1
ATOM 1582 N N . ALA A 1 194 ? -2.547 50.625 12.031 1 77.19 194 ALA A N 1
ATOM 1583 C CA . ALA A 1 194 ? -1.497 50.438 11.031 1 77.19 194 ALA A CA 1
ATOM 1584 C C . ALA A 1 194 ? -0.34 49.625 11.609 1 77.19 194 ALA A C 1
ATOM 1586 O O . ALA A 1 194 ? 0.211 48.75 10.945 1 77.19 194 ALA A O 1
ATOM 1587 N N . ILE A 1 195 ? 0.015 49.906 12.852 1 80.06 195 ILE A N 1
ATOM 1588 C CA . ILE A 1 195 ? 1.188 49.25 13.445 1 80.06 195 ILE A CA 1
ATOM 1589 C C . ILE A 1 195 ? 0.785 47.938 14.094 1 80.06 195 ILE A C 1
ATOM 1591 O O . ILE A 1 195 ? 1.316 46.875 13.742 1 80.06 195 ILE A O 1
ATOM 1595 N N . GLN A 1 196 ? -0.142 48.031 14.93 1 72.69 196 GLN A N 1
ATOM 1596 C CA . GLN A 1 196 ? -0.523 46.812 15.656 1 72.69 196 GLN A CA 1
ATOM 1597 C C . GLN A 1 196 ? -1.322 45.875 14.766 1 72.69 196 GLN A C 1
ATOM 1599 O O . GLN A 1 196 ? -1.159 44.656 14.852 1 72.69 196 GLN A O 1
ATOM 1604 N N . GLY A 1 197 ? -2.201 46.375 13.938 1 68.81 197 GLY A N 1
ATOM 1605 C CA . GLY A 1 197 ? -2.994 45.531 13.055 1 68.81 197 GLY A CA 1
ATOM 1606 C C . GLY A 1 197 ? -2.152 44.75 12.07 1 68.81 197 GLY A C 1
ATOM 1607 O O . GLY A 1 197 ? -2.375 43.531 11.883 1 68.81 197 GLY A O 1
ATOM 1608 N N . GLU A 1 198 ? -1.237 45.375 11.523 1 73.38 198 GLU A N 1
ATOM 1609 C CA . GLU A 1 198 ? -0.364 44.688 10.57 1 73.38 198 GLU A CA 1
ATOM 1610 C C . GLU A 1 198 ? 0.502 43.656 11.258 1 73.38 198 GLU A C 1
ATOM 1612 O O . GLU A 1 198 ? 0.706 42.562 10.727 1 73.38 198 GLU A O 1
ATOM 1617 N N . ASN A 1 199 ? 0.996 43.938 12.367 1 74.06 199 ASN A N 1
ATOM 1618 C CA . ASN A 1 199 ? 1.854 43 13.078 1 74.06 199 ASN A CA 1
ATOM 1619 C C . ASN A 1 199 ? 1.083 41.781 13.523 1 74.06 199 ASN A C 1
ATOM 1621 O O . ASN A 1 199 ? 1.618 40.656 13.508 1 74.06 199 ASN A O 1
ATOM 1625 N N . ILE A 1 200 ? -0.068 42.031 13.891 1 72.06 200 ILE A N 1
ATOM 1626 C CA . ILE A 1 200 ? -0.884 40.906 14.32 1 72.06 200 ILE A CA 1
ATOM 1627 C C . ILE A 1 200 ? -1.159 39.969 13.133 1 72.06 200 ILE A C 1
ATOM 1629 O O . ILE A 1 200 ? -1.072 38.75 13.25 1 72.06 200 ILE A O 1
ATOM 1633 N N . ARG A 1 201 ? -1.447 40.531 12.031 1 72.88 201 ARG A N 1
ATOM 1634 C CA . ARG A 1 201 ? -1.713 39.719 10.836 1 72.88 201 ARG A CA 1
ATOM 1635 C C . ARG A 1 201 ? -0.478 38.906 10.43 1 72.88 201 ARG A C 1
ATOM 1637 O O . ARG A 1 201 ? -0.572 37.719 10.117 1 72.88 201 ARG A O 1
ATOM 1644 N N . PHE A 1 202 ? 0.617 39.625 10.445 1 76.25 202 PHE A N 1
ATOM 1645 C CA . PHE A 1 202 ? 1.854 38.969 10.039 1 76.25 202 PHE A CA 1
ATOM 1646 C C . PHE A 1 202 ? 2.238 37.875 11.031 1 76.25 202 PHE A C 1
ATOM 1648 O O . PHE A 1 202 ? 2.652 36.781 10.633 1 76.25 202 PHE A O 1
ATOM 1655 N N . SER A 1 203 ? 2.135 38.156 12.289 1 79 203 SER A N 1
ATOM 1656 C CA . SER A 1 203 ? 2.449 37.188 13.32 1 79 203 SER A CA 1
ATOM 1657 C C . SER A 1 203 ? 1.496 35.969 13.25 1 79 203 SER A C 1
ATOM 1659 O O . SER A 1 203 ? 1.908 34.844 13.453 1 79 203 SER A O 1
ATOM 1661 N N . ALA A 1 204 ? 0.224 36.25 12.969 1 77.94 204 ALA A N 1
ATOM 1662 C CA . ALA A 1 204 ? -0.751 35.156 12.82 1 77.94 204 ALA A CA 1
ATOM 1663 C C . ALA A 1 204 ? -0.398 34.25 11.648 1 77.94 204 ALA A C 1
ATOM 1665 O O . ALA A 1 204 ? -0.553 33.031 11.727 1 77.94 204 ALA A O 1
ATOM 1666 N N . GLY A 1 205 ? 0.028 34.906 10.594 1 79.25 205 GLY A N 1
ATOM 1667 C CA . GLY A 1 205 ? 0.443 34.156 9.438 1 79.25 205 GLY A CA 1
ATOM 1668 C C . GLY A 1 205 ? 1.626 33.25 9.727 1 79.25 205 GLY A C 1
ATOM 1669 O O . GLY A 1 205 ? 1.642 32.062 9.305 1 79.25 205 GLY A O 1
ATOM 1670 N N . GLU A 1 206 ? 2.549 33.719 10.406 1 82.81 206 GLU A N 1
ATOM 1671 C CA . GLU A 1 206 ? 3.742 32.938 10.703 1 82.81 206 GLU A CA 1
ATOM 1672 C C . GLU A 1 206 ? 3.432 31.812 11.68 1 82.81 206 GLU A C 1
ATOM 1674 O O . GLU A 1 206 ? 3.988 30.719 11.57 1 82.81 206 GLU A O 1
ATOM 1679 N N . ILE A 1 207 ? 2.584 32.031 12.594 1 84.38 207 ILE A N 1
ATOM 1680 C CA . ILE A 1 207 ? 2.213 31 13.547 1 84.38 207 ILE A CA 1
ATOM 1681 C C . ILE A 1 207 ? 1.38 29.922 12.859 1 84.38 207 ILE A C 1
ATOM 1683 O O . ILE A 1 207 ? 1.495 28.734 13.172 1 84.38 207 ILE A O 1
ATOM 1687 N N . PHE A 1 208 ? 0.583 30.391 11.977 1 83.62 208 PHE A N 1
ATOM 1688 C CA . PHE A 1 208 ? -0.155 29.453 11.141 1 83.62 208 PHE A CA 1
ATOM 1689 C C . PHE A 1 208 ? 0.796 28.5 10.438 1 83.62 208 PHE A C 1
ATOM 1691 O O . PHE A 1 208 ? 0.58 27.281 10.445 1 83.62 208 PHE A O 1
ATOM 1698 N N . VAL A 1 209 ? 1.812 29.078 9.852 1 85.31 209 VAL A N 1
ATOM 1699 C CA . VAL A 1 209 ? 2.787 28.281 9.117 1 85.31 209 VAL A CA 1
ATOM 1700 C C . VAL A 1 209 ? 3.516 27.344 10.086 1 85.31 209 VAL A C 1
ATOM 1702 O O . VAL A 1 209 ? 3.789 26.188 9.758 1 85.31 209 VAL A O 1
ATOM 1705 N N . PHE A 1 210 ? 3.814 27.797 11.219 1 88.5 210 PHE A N 1
ATOM 1706 C CA . PHE A 1 210 ? 4.469 27 12.242 1 88.5 210 PHE A CA 1
ATOM 1707 C C . PHE A 1 210 ? 3.629 25.766 12.586 1 88.5 210 PHE A C 1
ATOM 1709 O O . PHE A 1 210 ? 4.145 24.641 12.617 1 88.5 210 PHE A O 1
ATOM 1716 N N . GLY A 1 211 ? 2.391 25.984 12.812 1 83.69 211 GLY A N 1
ATOM 1717 C CA . GLY A 1 211 ? 1.499 24.875 13.125 1 83.69 211 GLY A CA 1
ATOM 1718 C C . GLY A 1 211 ? 1.354 23.891 11.984 1 83.69 211 GLY A C 1
ATOM 1719 O O . GLY A 1 211 ? 1.344 22.688 12.203 1 83.69 211 GLY A O 1
ATOM 1720 N N . ALA A 1 212 ? 1.265 24.422 10.859 1 86.56 212 ALA A N 1
ATOM 1721 C CA . ALA A 1 212 ? 1.12 23.578 9.672 1 86.56 212 ALA A CA 1
ATOM 1722 C C . ALA A 1 212 ? 2.352 22.688 9.477 1 86.56 212 ALA A C 1
ATOM 1724 O O . ALA A 1 212 ? 2.23 21.5 9.18 1 86.56 212 ALA A O 1
ATOM 1725 N N . LEU A 1 213 ? 3.508 23.25 9.656 1 89.06 213 LEU A N 1
ATOM 1726 C CA . LEU A 1 213 ? 4.75 22.516 9.43 1 89.06 213 LEU A CA 1
ATOM 1727 C C . LEU A 1 213 ? 4.949 21.453 10.5 1 89.06 213 LEU A C 1
ATOM 1729 O O . LEU A 1 213 ? 5.398 20.344 10.195 1 89.06 213 LEU A O 1
ATOM 1733 N N . ILE A 1 214 ? 4.598 21.734 11.656 1 86.75 214 ILE A N 1
ATOM 1734 C CA . ILE A 1 214 ? 4.742 20.766 12.734 1 86.75 214 ILE A CA 1
ATOM 1735 C C . ILE A 1 214 ? 3.814 19.578 12.492 1 86.75 214 ILE A C 1
ATOM 1737 O O . ILE A 1 214 ? 4.215 18.422 12.664 1 86.75 214 ILE A O 1
ATOM 1741 N N . SER A 1 215 ? 2.643 19.859 12.078 1 84.06 215 SER A N 1
ATOM 1742 C CA . SER A 1 215 ? 1.679 18.797 11.828 1 84.06 215 SER A CA 1
ATOM 1743 C C . SER A 1 215 ? 2.111 17.922 10.656 1 84.06 215 SER A C 1
ATOM 1745 O O . SER A 1 215 ? 1.989 16.703 10.703 1 84.06 215 SER A O 1
ATOM 1747 N N . MET A 1 216 ? 2.59 18.578 9.703 1 84.5 216 MET A N 1
ATOM 1748 C CA . MET A 1 216 ? 3.068 17.812 8.547 1 84.5 216 MET A CA 1
ATOM 1749 C C . MET A 1 216 ? 4.273 16.969 8.922 1 84.5 216 MET A C 1
ATOM 1751 O O . MET A 1 216 ? 4.395 15.82 8.469 1 84.5 216 MET A O 1
ATOM 1755 N N . GLY A 1 217 ? 5.207 17.562 9.695 1 86.75 217 GLY A N 1
ATOM 1756 C CA . GLY A 1 217 ? 6.371 16.828 10.148 1 86.75 217 GLY A CA 1
ATOM 1757 C C . GLY A 1 217 ? 6.02 15.625 11.008 1 86.75 217 GLY A C 1
ATOM 1758 O O . GLY A 1 217 ? 6.578 14.539 10.836 1 86.75 217 GLY A O 1
ATOM 1759 N N . LEU A 1 218 ? 5.082 15.766 11.812 1 82.69 218 LEU A N 1
ATOM 1760 C CA . LEU A 1 218 ? 4.668 14.68 12.688 1 82.69 218 LEU A CA 1
ATOM 1761 C C . LEU A 1 218 ? 3.994 13.562 11.891 1 82.69 218 LEU A C 1
ATOM 1763 O O . LEU A 1 218 ? 4.203 12.383 12.172 1 82.69 218 LEU A O 1
ATOM 1767 N N . TYR A 1 219 ? 3.213 13.914 10.977 1 79.81 219 TYR A N 1
ATOM 1768 C CA . TYR A 1 219 ? 2.561 12.922 10.125 1 79.81 219 TYR A CA 1
ATOM 1769 C C . TYR A 1 219 ? 3.586 12.102 9.359 1 79.81 219 TYR A C 1
ATOM 1771 O O . TYR A 1 219 ? 3.494 10.867 9.32 1 79.81 219 TYR A O 1
ATOM 1779 N N . GLN A 1 220 ? 4.473 12.805 8.812 1 83.88 220 GLN A N 1
ATOM 1780 C CA . GLN A 1 220 ? 5.461 12.102 8.008 1 83.88 220 GLN A CA 1
ATOM 1781 C C . GLN A 1 220 ? 6.379 11.25 8.883 1 83.88 220 GLN A C 1
ATOM 1783 O O . GLN A 1 220 ? 6.855 10.195 8.453 1 83.88 220 GLN A O 1
ATOM 1788 N N . LEU A 1 221 ? 6.598 11.695 10.055 1 84.69 221 LEU A N 1
ATOM 1789 C CA . LEU A 1 221 ? 7.383 10.906 11 1 84.69 221 LEU A CA 1
ATOM 1790 C C . LEU A 1 221 ? 6.66 9.609 11.344 1 84.69 221 LEU A C 1
ATOM 1792 O O . LEU A 1 221 ? 7.293 8.555 11.469 1 84.69 221 LEU A O 1
ATOM 1796 N N . THR A 1 222 ? 5.398 9.648 11.461 1 77.06 222 THR A N 1
ATOM 1797 C CA . THR A 1 222 ? 4.602 8.469 11.766 1 77.06 222 THR A CA 1
ATOM 1798 C C . THR A 1 222 ? 4.617 7.492 10.586 1 77.06 222 THR A C 1
ATOM 1800 O O . THR A 1 222 ? 4.703 6.277 10.789 1 77.06 222 THR A O 1
ATOM 1803 N N . VAL A 1 223 ? 4.469 8.062 9.422 1 78.12 223 VAL A N 1
ATOM 1804 C CA . VAL A 1 223 ? 4.523 7.227 8.227 1 78.12 223 VAL A CA 1
ATOM 1805 C C . VAL A 1 223 ? 5.852 6.473 8.18 1 78.12 223 VAL A C 1
ATOM 1807 O O . VAL A 1 223 ? 5.883 5.277 7.879 1 78.12 223 VAL A O 1
ATOM 1810 N N . PHE A 1 224 ? 6.957 7.051 8.492 1 83.38 224 PHE A N 1
ATOM 1811 C CA . PHE A 1 224 ? 8.273 6.434 8.477 1 83.38 224 PHE A CA 1
ATOM 1812 C C . PHE A 1 224 ? 8.375 5.352 9.547 1 83.38 224 PHE A C 1
ATOM 1814 O O . PHE A 1 224 ? 9 4.312 9.328 1 83.38 224 PHE A O 1
ATOM 1821 N N . MET A 1 225 ? 7.875 5.625 10.672 1 80 225 MET A N 1
ATOM 1822 C CA . MET A 1 225 ? 7.941 4.664 11.766 1 80 225 MET A CA 1
ATOM 1823 C C . MET A 1 225 ? 7.219 3.373 11.406 1 80 225 MET A C 1
ATOM 1825 O O . MET A 1 225 ? 7.602 2.293 11.859 1 80 225 MET A O 1
ATOM 1829 N N . LEU A 1 226 ? 6.195 3.521 10.578 1 74.75 226 LEU A N 1
ATOM 1830 C CA . LEU A 1 226 ? 5.41 2.355 10.18 1 74.75 226 LEU A CA 1
ATOM 1831 C C . LEU A 1 226 ? 6.016 1.688 8.945 1 74.75 226 LEU A C 1
ATOM 1833 O O . LEU A 1 226 ? 5.906 0.471 8.781 1 74.75 226 LEU A O 1
ATOM 1837 N N . ARG A 1 227 ? 6.656 2.562 8.188 1 75.88 227 ARG A N 1
ATOM 1838 C CA . ARG A 1 227 ? 7.352 2.07 7 1 75.88 227 ARG A CA 1
ATOM 1839 C C . ARG A 1 227 ? 8.812 2.51 7.004 1 75.88 227 ARG A C 1
ATOM 1841 O O . ARG A 1 227 ? 9.18 3.465 6.316 1 75.88 227 ARG A O 1
ATOM 1848 N N . ARG A 1 228 ? 9.617 1.776 7.465 1 79 228 ARG A N 1
ATOM 1849 C CA . ARG A 1 228 ? 11 2.162 7.734 1 79 228 ARG A CA 1
ATOM 1850 C C . ARG A 1 228 ? 11.836 2.131 6.461 1 79 228 ARG A C 1
ATOM 1852 O O . ARG A 1 228 ? 12.953 2.65 6.434 1 79 228 ARG A O 1
ATOM 1859 N N . GLU A 1 229 ? 11.258 1.688 5.504 1 76 229 GLU A N 1
ATOM 1860 C CA . GLU A 1 229 ? 12.008 1.614 4.254 1 76 229 GLU A CA 1
ATOM 1861 C C . GLU A 1 229 ? 11.922 2.928 3.482 1 76 229 GLU A C 1
ATOM 1863 O O . GLU A 1 229 ? 12.75 3.197 2.609 1 76 229 GLU A O 1
ATOM 1868 N N . GLU A 1 230 ? 10.953 3.699 3.908 1 78.5 230 GLU A N 1
ATOM 1869 C CA . GLU A 1 230 ? 10.758 4.961 3.197 1 78.5 230 GLU A CA 1
ATOM 1870 C C . GLU A 1 230 ? 11.531 6.094 3.867 1 78.5 230 GLU A C 1
ATOM 1872 O O . GLU A 1 230 ? 10.938 6.93 4.555 1 78.5 230 GLU A O 1
ATOM 1877 N N . TYR A 1 231 ? 12.742 6.348 3.57 1 87.5 231 TYR A N 1
ATOM 1878 C CA . TYR A 1 231 ? 13.586 7.375 4.164 1 87.5 231 TYR A CA 1
ATOM 1879 C C . TYR A 1 231 ? 13.18 8.766 3.686 1 87.5 231 TYR A C 1
ATOM 1881 O O . TYR A 1 231 ? 13.508 9.766 4.328 1 87.5 231 TYR A O 1
ATOM 1889 N N . GLY A 1 232 ? 12.523 8.812 2.602 1 87.38 232 GLY A N 1
ATOM 1890 C CA . GLY A 1 232 ? 12.023 10.086 2.117 1 87.38 232 GLY A CA 1
ATOM 1891 C C . GLY A 1 232 ? 11.125 10.797 3.111 1 87.38 232 GLY A C 1
ATOM 1892 O O . GLY A 1 232 ? 11.273 11.992 3.352 1 87.38 232 GLY A O 1
ATOM 1893 N N . SER A 1 233 ? 10.242 10.062 3.787 1 87.94 233 SER A N 1
ATOM 1894 C CA . SER A 1 233 ? 9.328 10.625 4.777 1 87.94 233 SER A CA 1
ATOM 1895 C C . SER A 1 233 ? 10.086 11.109 6.012 1 87.94 233 SER A C 1
ATOM 1897 O O . SER A 1 233 ? 9.719 12.109 6.625 1 87.94 233 SER A O 1
ATOM 1899 N N . LEU A 1 234 ? 11.125 10.453 6.355 1 90.62 234 LEU A N 1
ATOM 1900 C CA . LEU A 1 234 ? 11.922 10.844 7.516 1 90.62 234 LEU A CA 1
ATOM 1901 C C . LEU A 1 234 ? 12.609 12.18 7.273 1 90.62 234 LEU A C 1
ATOM 1903 O O . LEU A 1 234 ? 12.5 13.094 8.094 1 90.62 234 LEU A O 1
ATOM 1907 N N . PHE A 1 235 ? 13.344 12.258 6.18 1 93.44 235 PHE A N 1
ATOM 1908 C CA . PHE A 1 235 ? 14.109 13.461 5.898 1 93.44 235 PHE A CA 1
ATOM 1909 C C . PHE A 1 235 ? 13.188 14.648 5.66 1 93.44 235 PHE A C 1
ATOM 1911 O O . PHE A 1 235 ? 13.516 15.789 6.004 1 93.44 235 PHE A O 1
ATOM 1918 N N . PHE A 1 236 ? 12.055 14.359 5.121 1 91.81 236 PHE A N 1
ATOM 1919 C CA . PHE A 1 236 ? 11.07 15.422 4.965 1 91.81 236 PHE A CA 1
ATOM 1920 C C . PHE A 1 236 ? 10.555 15.883 6.32 1 91.81 236 PHE A C 1
ATOM 1922 O O . PHE A 1 236 ? 10.328 17.078 6.531 1 91.81 236 PHE A O 1
ATOM 1929 N N . ALA A 1 237 ? 10.289 14.984 7.219 1 91.19 237 ALA A N 1
ATOM 1930 C CA . ALA A 1 237 ? 9.867 15.344 8.57 1 91.19 237 ALA A CA 1
ATOM 1931 C C . ALA A 1 237 ? 10.922 16.203 9.258 1 91.19 237 ALA A C 1
ATOM 1933 O O . ALA A 1 237 ? 10.594 17.219 9.891 1 91.19 237 ALA A O 1
ATOM 1934 N N . ILE A 1 238 ? 12.148 15.797 9.117 1 93.12 238 ILE A N 1
ATOM 1935 C CA . ILE A 1 238 ? 13.25 16.547 9.711 1 93.12 238 ILE A CA 1
ATOM 1936 C C . ILE A 1 238 ? 13.305 17.953 9.117 1 93.12 238 ILE A C 1
ATOM 1938 O O . ILE A 1 238 ? 13.516 18.922 9.836 1 93.12 238 ILE A O 1
ATOM 1942 N N . PHE A 1 239 ? 13.094 18.031 7.836 1 92.69 239 PHE A N 1
ATOM 1943 C CA . PHE A 1 239 ? 13.07 19.312 7.141 1 92.69 239 PHE A CA 1
ATOM 1944 C C . PHE A 1 239 ? 11.969 20.203 7.699 1 92.69 239 PHE A C 1
ATOM 1946 O O . PHE A 1 239 ? 12.18 21.391 7.93 1 92.69 239 PHE A O 1
ATOM 1953 N N . CYS A 1 240 ? 10.82 19.688 7.977 1 90.69 240 CYS A N 1
ATOM 1954 C CA . CYS A 1 240 ? 9.695 20.438 8.516 1 90.69 240 CYS A CA 1
ATOM 1955 C C . CYS A 1 240 ? 9.984 20.906 9.938 1 90.69 240 CYS A C 1
ATOM 1957 O O . CYS A 1 240 ? 9.703 22.062 10.289 1 90.69 240 CYS A O 1
ATOM 1959 N N . PHE A 1 241 ? 10.594 20.062 10.727 1 91.31 241 PHE A N 1
ATOM 1960 C CA . PHE A 1 241 ? 10.883 20.422 12.117 1 91.31 241 PHE A CA 1
ATOM 1961 C C . PHE A 1 241 ? 11.961 21.5 12.188 1 91.31 241 PHE A C 1
ATOM 1963 O O . PHE A 1 241 ? 11.859 22.422 12.984 1 91.31 241 PHE A O 1
ATOM 1970 N N . LEU A 1 242 ? 12.922 21.375 11.328 1 91.06 242 LEU A N 1
ATOM 1971 C CA . LEU A 1 242 ? 13.992 22.375 11.312 1 91.06 242 LEU A CA 1
ATOM 1972 C C . LEU A 1 242 ? 13.453 23.734 10.859 1 91.06 242 LEU A C 1
ATOM 1974 O O . LEU A 1 242 ? 13.836 24.766 11.406 1 91.06 242 LEU A O 1
ATOM 1978 N N . THR A 1 243 ? 12.633 23.719 9.914 1 87.81 243 THR A N 1
ATOM 1979 C CA . THR A 1 243 ? 12.031 24.953 9.43 1 87.81 243 THR A CA 1
ATOM 1980 C C . THR A 1 243 ? 11.156 25.594 10.508 1 87.81 243 THR A C 1
ATOM 1982 O O . THR A 1 243 ? 11.133 26.828 10.648 1 87.81 243 THR A O 1
ATOM 1985 N N . SER A 1 244 ? 10.414 24.812 11.203 1 88.56 244 SER A N 1
ATOM 1986 C CA . SER A 1 244 ? 9.555 25.312 12.273 1 88.56 244 SER A CA 1
ATOM 1987 C C . SER A 1 244 ? 10.375 25.953 13.383 1 88.56 244 SER A C 1
ATOM 1989 O O . SER A 1 244 ? 10 27 13.914 1 88.56 244 SER A O 1
ATOM 1991 N N . ILE A 1 245 ? 11.445 25.375 13.68 1 87.44 245 ILE A N 1
ATOM 1992 C CA . ILE A 1 245 ? 12.32 25.922 14.719 1 87.44 245 ILE A CA 1
ATOM 1993 C C . ILE A 1 245 ? 12.906 27.25 14.258 1 87.44 245 ILE A C 1
ATOM 1995 O O . ILE A 1 245 ? 13.008 28.188 15.039 1 87.44 245 ILE A O 1
ATOM 1999 N N . ARG A 1 246 ? 13.234 27.359 13.109 1 85.88 246 ARG A N 1
ATOM 2000 C CA . ARG A 1 246 ? 13.805 28.578 12.555 1 85.88 246 ARG A CA 1
ATOM 2001 C C . ARG A 1 246 ? 12.781 29.703 12.555 1 85.88 246 ARG A C 1
ATOM 2003 O O . ARG A 1 246 ? 13.125 30.875 12.781 1 85.88 246 ARG A O 1
ATOM 2010 N N . LEU A 1 247 ? 11.57 29.359 12.328 1 84.56 247 LEU A N 1
ATOM 2011 C CA . LEU A 1 247 ? 10.508 30.359 12.266 1 84.56 247 LEU A CA 1
ATOM 2012 C C . LEU A 1 247 ? 10.289 31 13.633 1 84.56 247 LEU A C 1
ATOM 2014 O O . LEU A 1 247 ? 9.922 32.188 13.719 1 84.56 247 LEU A O 1
ATOM 2018 N N . VAL A 1 248 ? 10.57 30.25 14.641 1 85.25 248 VAL A N 1
ATOM 2019 C CA . VAL A 1 248 ? 10.281 30.766 15.977 1 85.25 248 VAL A CA 1
ATOM 2020 C C . VAL A 1 248 ? 11.43 31.641 16.469 1 85.25 248 VAL A C 1
ATOM 2022 O O . VAL A 1 248 ? 11.234 32.5 17.312 1 85.25 248 VAL A O 1
ATOM 2025 N N . VAL A 1 249 ? 12.578 31.516 15.867 1 86.38 249 VAL A N 1
ATOM 2026 C CA . VAL A 1 249 ? 13.742 32.219 16.391 1 86.38 249 VAL A CA 1
ATOM 2027 C C . VAL A 1 249 ? 14.117 33.375 15.445 1 86.38 249 VAL A C 1
ATOM 2029 O O . VAL A 1 249 ? 14.836 34.281 15.836 1 86.38 249 VAL A O 1
ATOM 2032 N N . LEU A 1 250 ? 13.477 33.406 14.305 1 77.06 250 LEU A N 1
ATOM 2033 C CA . LEU A 1 250 ? 13.914 34.375 13.32 1 77.06 250 LEU A CA 1
ATOM 2034 C C . LEU A 1 250 ? 12.953 35.562 13.281 1 77.06 250 LEU A C 1
ATOM 2036 O O . LEU A 1 250 ? 11.734 35.375 13.328 1 77.06 250 LEU A O 1
ATOM 2040 N N . ASP A 1 251 ? 13.422 36.688 13.18 1 73.56 251 ASP A N 1
ATOM 2041 C CA . ASP A 1 251 ? 12.82 37.969 12.82 1 73.56 251 ASP A CA 1
ATOM 2042 C C . ASP A 1 251 ? 11.906 38.5 13.93 1 73.56 251 ASP A C 1
ATOM 2044 O O . ASP A 1 251 ? 12.219 39.5 14.586 1 73.56 251 ASP A O 1
ATOM 2048 N N . ASN A 1 252 ? 10.797 37.719 14.219 1 75.19 252 ASN A N 1
ATOM 2049 C CA . ASN A 1 252 ? 9.852 38.219 15.211 1 75.19 252 ASN A CA 1
ATOM 2050 C C . ASN A 1 252 ? 10.094 37.562 16.578 1 75.19 252 ASN A C 1
ATOM 2052 O O . ASN A 1 252 ? 9.523 38 17.578 1 75.19 252 ASN A O 1
ATOM 2056 N N . PHE A 1 253 ? 11.008 36.656 16.641 1 81.5 253 PHE A N 1
ATOM 2057 C CA . PHE A 1 253 ? 11.492 36.062 17.875 1 81.5 253 PHE A CA 1
ATOM 2058 C C . PHE A 1 253 ? 10.328 35.656 18.781 1 81.5 253 PHE A C 1
ATOM 2060 O O . PHE A 1 253 ? 10.273 36.031 19.938 1 81.5 253 PHE A O 1
ATOM 2067 N N . TYR A 1 254 ? 9.484 34.844 18.25 1 78.69 254 TYR A N 1
ATOM 2068 C CA . TYR A 1 254 ? 8.281 34.375 18.953 1 78.69 254 TYR A CA 1
ATOM 2069 C C . TYR A 1 254 ? 8.648 33.625 20.219 1 78.69 254 TYR A C 1
ATOM 2071 O O . TYR A 1 254 ? 7.875 33.562 21.172 1 78.69 254 TYR A O 1
ATOM 2079 N N . ILE A 1 255 ? 9.836 33.094 20.25 1 79.69 255 ILE A N 1
ATOM 2080 C CA . ILE A 1 255 ? 10.273 32.281 21.391 1 79.69 255 ILE A CA 1
ATOM 2081 C C . ILE A 1 255 ? 10.336 33.125 22.641 1 79.69 255 ILE A C 1
ATOM 2083 O O . ILE A 1 255 ? 10.102 32.656 23.75 1 79.69 255 ILE A O 1
ATOM 2087 N N . MET A 1 256 ? 10.539 34.438 22.469 1 78.69 256 MET A N 1
ATOM 2088 C CA . MET A 1 256 ? 10.68 35.344 23.609 1 78.69 256 MET A CA 1
ATOM 2089 C C . MET A 1 256 ? 9.32 35.656 24.234 1 78.69 256 MET A C 1
ATOM 2091 O O . MET A 1 256 ? 9.242 36.062 25.391 1 78.69 256 MET A O 1
ATOM 2095 N N . TYR A 1 257 ? 8.352 35.5 23.422 1 71.69 257 TYR A N 1
ATOM 2096 C CA . TYR A 1 257 ? 7.012 35.719 23.953 1 71.69 257 TYR A CA 1
ATOM 2097 C C . TYR A 1 257 ? 6.516 34.5 24.734 1 71.69 257 TYR A C 1
ATOM 2099 O O . TYR A 1 257 ? 5.742 34.656 25.688 1 71.69 257 TYR A O 1
ATOM 2107 N N . VAL A 1 258 ? 7.023 33.344 24.375 1 71.75 258 VAL A N 1
ATOM 2108 C CA . VAL A 1 258 ? 6.645 32.094 25.047 1 71.75 258 VAL A CA 1
ATOM 2109 C C . VAL A 1 258 ? 7.543 31.891 26.266 1 71.75 258 VAL A C 1
ATOM 2111 O O . VAL A 1 258 ? 7.066 31.516 27.344 1 71.75 258 VAL A O 1
ATOM 2114 N N . PHE A 1 259 ? 8.828 32.125 25.953 1 75.75 259 PHE A N 1
ATOM 2115 C CA . PHE A 1 259 ? 9.82 32.031 27.031 1 75.75 259 PHE A CA 1
ATOM 2116 C C . PHE A 1 259 ? 10.562 33.344 27.203 1 75.75 259 PHE A C 1
ATOM 2118 O O . PHE A 1 259 ? 11.641 33.531 26.641 1 75.75 259 PHE A O 1
ATOM 2125 N N . PRO A 1 260 ? 10.078 34.219 28.094 1 73.06 260 PRO A N 1
ATOM 2126 C CA . PRO A 1 260 ? 10.664 35.562 28.234 1 73.06 260 PRO A CA 1
ATOM 2127 C C . PRO A 1 260 ? 12.109 35.531 28.719 1 73.06 260 PRO A C 1
ATOM 2129 O O . PRO A 1 260 ? 12.883 36.438 28.438 1 73.06 260 PRO A O 1
ATOM 2132 N N . ASP A 1 261 ? 12.477 34.438 29.406 1 79.62 261 ASP A N 1
ATOM 2133 C CA . ASP A 1 261 ? 13.828 34.375 29.938 1 79.62 261 ASP A CA 1
ATOM 2134 C C . ASP A 1 261 ? 14.719 33.5 29.062 1 79.62 261 ASP A C 1
ATOM 2136 O O . ASP A 1 261 ? 15.734 32.969 29.516 1 79.62 261 ASP A O 1
ATOM 2140 N N . PHE A 1 262 ? 14.32 33.375 27.828 1 85.69 262 PHE A N 1
ATOM 2141 C CA . PHE A 1 262 ? 15.125 32.562 26.922 1 85.69 262 PHE A CA 1
ATOM 2142 C C . PHE A 1 262 ? 16.469 33.25 26.641 1 85.69 262 PHE A C 1
ATOM 2144 O O . PHE A 1 262 ? 16.531 34.469 26.422 1 85.69 262 PHE A O 1
ATOM 2151 N N . SER A 1 263 ? 17.547 32.469 26.703 1 88.62 263 SER A N 1
ATOM 2152 C CA . SER A 1 263 ? 18.891 33 26.516 1 88.62 263 SER A CA 1
ATOM 2153 C C . SER A 1 263 ? 19.062 33.531 25.109 1 88.62 263 SER A C 1
ATOM 2155 O O . SER A 1 263 ? 18.703 32.875 24.125 1 88.62 263 SER A O 1
ATOM 2157 N N . TRP A 1 264 ? 19.562 34.781 25 1 89.62 264 TRP A N 1
ATOM 2158 C CA . TRP A 1 264 ? 19.828 35.406 23.703 1 89.62 264 TRP A CA 1
ATOM 2159 C C . TRP A 1 264 ? 20.875 34.625 22.922 1 89.62 264 TRP A C 1
ATOM 2161 O O . TRP A 1 264 ? 20.75 34.438 21.703 1 89.62 264 TRP A O 1
ATOM 2171 N N . GLU A 1 265 ? 21.859 34.125 23.562 1 89.62 265 GLU A N 1
ATOM 2172 C CA . GLU A 1 265 ? 22.938 33.375 22.906 1 89.62 265 GLU A CA 1
ATOM 2173 C C . GLU A 1 265 ? 22.422 32.062 22.312 1 89.62 265 GLU A C 1
ATOM 2175 O O . GLU A 1 265 ? 22.797 31.688 21.203 1 89.62 265 GLU A O 1
ATOM 2180 N N . LEU A 1 266 ? 21.625 31.359 23.094 1 90.06 266 LEU A N 1
ATOM 2181 C CA . LEU A 1 266 ? 21.062 30.109 22.625 1 90.06 266 LEU A CA 1
ATOM 2182 C C . LEU A 1 266 ? 20.188 30.344 21.391 1 90.06 266 LEU A C 1
ATOM 2184 O O . LEU A 1 266 ? 20.172 29.531 20.469 1 90.06 266 LEU A O 1
ATOM 2188 N N . MET A 1 267 ? 19.484 31.406 21.422 1 90.44 267 MET A N 1
ATOM 2189 C CA . MET A 1 267 ? 18.609 31.734 20.297 1 90.44 267 MET A CA 1
ATOM 2190 C C . MET A 1 267 ? 19.422 31.984 19.031 1 90.44 267 MET A C 1
ATOM 2192 O O . MET A 1 267 ? 19.062 31.516 17.953 1 90.44 267 MET A O 1
ATOM 2196 N N . GLN A 1 268 ? 20.516 32.656 19.172 1 89.62 268 GLN A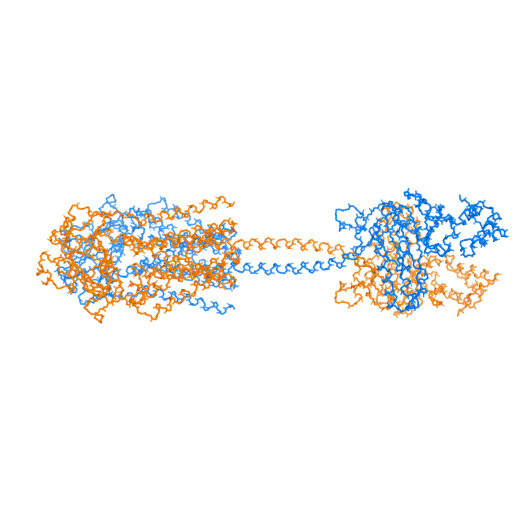 N 1
ATOM 2197 C CA . GLN A 1 268 ? 21.391 32.938 18.031 1 89.62 268 GLN A CA 1
ATOM 2198 C C . GLN A 1 268 ? 22.031 31.641 17.531 1 89.62 268 GLN A C 1
ATOM 2200 O O . GLN A 1 268 ? 22.156 31.438 16.312 1 89.62 268 GLN A O 1
ATOM 2205 N N . LYS A 1 269 ? 22.406 30.812 18.453 1 92.62 269 LYS A N 1
ATOM 2206 C CA . LYS A 1 269 ? 23.016 29.547 18.047 1 92.62 269 LYS A CA 1
ATOM 2207 C C . LYS A 1 269 ? 22.031 28.688 17.266 1 92.62 269 LYS A C 1
ATOM 2209 O O . LYS A 1 269 ? 22.406 28.062 16.266 1 92.62 269 LYS A O 1
ATOM 2214 N N . ILE A 1 270 ? 20.797 28.672 17.688 1 91.75 270 ILE A N 1
ATOM 2215 C CA . ILE A 1 270 ? 19.781 27.891 16.984 1 91.75 270 ILE A CA 1
ATOM 2216 C C . ILE A 1 270 ? 19.578 28.453 15.586 1 91.75 270 ILE A C 1
ATOM 2218 O O . ILE A 1 270 ? 19.438 27.703 14.617 1 91.75 270 ILE A O 1
ATOM 2222 N N . ASP A 1 271 ? 19.578 29.719 15.508 1 88.19 271 ASP A N 1
ATOM 2223 C CA . ASP A 1 271 ? 19.375 30.391 14.227 1 88.19 271 ASP A CA 1
ATOM 2224 C C . ASP A 1 271 ? 20.5 30.062 13.25 1 88.19 271 ASP A C 1
ATOM 2226 O O . ASP A 1 271 ? 20.234 29.672 12.102 1 88.19 271 ASP A O 1
ATOM 2230 N N . TYR A 1 272 ? 21.703 30.062 13.672 1 89.38 272 TYR A N 1
ATOM 2231 C CA . TYR A 1 272 ? 22.859 29.891 12.789 1 89.38 272 TYR A CA 1
ATOM 2232 C C . TYR A 1 272 ? 23.047 28.406 12.453 1 89.38 272 TYR A C 1
ATOM 2234 O O . TYR A 1 272 ? 23.516 28.078 11.352 1 89.38 272 TYR A O 1
ATOM 2242 N N . ILE A 1 273 ? 22.672 27.547 13.344 1 91.38 273 ILE A N 1
ATOM 2243 C CA . ILE A 1 273 ? 22.875 26.109 13.125 1 91.38 273 ILE A CA 1
ATOM 2244 C C . ILE A 1 273 ? 21.781 25.578 12.211 1 91.38 273 ILE A C 1
ATOM 2246 O O . ILE A 1 273 ? 22.016 24.672 11.406 1 91.38 273 ILE A O 1
ATOM 2250 N N . SER A 1 274 ? 20.625 26.094 12.203 1 88.88 274 SER A N 1
ATOM 2251 C CA . SER A 1 274 ? 19.484 25.531 11.492 1 88.88 274 SER A CA 1
ATOM 2252 C C . SER A 1 274 ? 19.609 25.75 9.984 1 88.88 274 SER A C 1
ATOM 2254 O O . SER A 1 274 ? 19.188 24.891 9.195 1 88.88 274 SER A O 1
ATOM 2256 N N . SER A 1 275 ? 20.234 26.734 9.523 1 85 275 SER A N 1
ATOM 2257 C CA . SER A 1 275 ? 20.25 27.094 8.109 1 85 275 SER A CA 1
ATOM 2258 C C . SER A 1 275 ? 21 26.062 7.281 1 85 275 SER A C 1
ATOM 2260 O O . SER A 1 275 ? 20.469 25.531 6.309 1 85 275 SER A O 1
ATOM 2262 N N . PRO A 1 276 ? 22.234 25.703 7.668 1 89.62 276 PRO A N 1
ATOM 2263 C CA . PRO A 1 276 ? 22.938 24.703 6.855 1 89.62 276 PRO A CA 1
ATOM 2264 C C . PRO A 1 276 ? 22.266 23.328 6.922 1 89.62 276 PRO A C 1
ATOM 2266 O O . PRO A 1 276 ? 22.281 22.594 5.938 1 89.62 276 PRO A O 1
ATOM 2269 N N . PHE A 1 277 ? 21.688 23.031 8.016 1 92.88 277 PHE A N 1
ATOM 2270 C CA . PHE A 1 277 ? 21.078 21.719 8.172 1 92.88 277 PHE A CA 1
ATOM 2271 C C . PHE A 1 277 ? 19.812 21.609 7.332 1 92.88 277 PHE A C 1
ATOM 2273 O O . PHE A 1 277 ? 19.391 20.516 6.961 1 92.88 277 PHE A O 1
ATOM 2280 N N . LEU A 1 278 ? 19.188 22.75 7.031 1 90.06 278 LEU A N 1
ATOM 2281 C CA . LEU A 1 278 ? 18 22.734 6.18 1 90.06 278 LEU A CA 1
ATOM 2282 C C . LEU A 1 278 ? 18.344 22.281 4.77 1 90.06 278 LEU A C 1
ATOM 2284 O O . LEU A 1 278 ? 17.609 21.484 4.172 1 90.06 278 LEU A O 1
ATOM 2288 N N . VAL A 1 279 ? 19.422 22.719 4.305 1 89.88 279 VAL A N 1
ATOM 2289 C CA . VAL A 1 279 ? 19.844 22.359 2.959 1 89.88 279 VAL A CA 1
ATOM 2290 C C . VAL A 1 279 ? 20.234 20.875 2.916 1 89.88 279 VAL A C 1
ATOM 2292 O O . VAL A 1 279 ? 19.906 20.172 1.965 1 89.88 279 VAL A O 1
ATOM 2295 N N . THR A 1 280 ? 20.891 20.469 3.961 1 93.62 280 THR A N 1
ATOM 2296 C CA . THR A 1 280 ? 21.328 19.078 4.027 1 93.62 280 THR A CA 1
ATOM 2297 C C . THR A 1 280 ? 20.125 18.156 4.141 1 93.62 280 THR A C 1
ATOM 2299 O O . THR A 1 280 ? 20.109 17.078 3.529 1 93.62 280 THR A O 1
ATOM 2302 N N . ALA A 1 281 ? 19.188 18.547 4.902 1 93.06 281 ALA A N 1
ATOM 2303 C CA . ALA A 1 281 ? 17.984 17.734 5.039 1 93.06 281 ALA A CA 1
ATOM 2304 C C . ALA A 1 281 ? 17.234 17.625 3.711 1 93.06 281 ALA A C 1
ATOM 2306 O O . ALA A 1 281 ? 16.75 16.562 3.354 1 93.06 281 ALA A O 1
ATOM 2307 N N . PHE A 1 282 ? 17.172 18.672 2.977 1 91.56 282 PHE A N 1
ATOM 2308 C CA . PHE A 1 282 ? 16.5 18.641 1.689 1 91.56 282 PHE A CA 1
ATOM 2309 C C . PHE A 1 282 ? 17.25 17.781 0.692 1 91.56 282 PHE A C 1
ATOM 2311 O O . PHE A 1 282 ? 16.641 17.047 -0.083 1 91.56 282 PHE A O 1
ATOM 2318 N N . LEU A 1 283 ? 18.547 17.969 0.725 1 92.81 283 LEU A N 1
ATOM 2319 C CA . LEU A 1 283 ? 19.359 17.156 -0.176 1 92.81 283 LEU A CA 1
ATOM 2320 C C . LEU A 1 283 ? 19.188 15.68 0.122 1 92.81 283 LEU A C 1
ATOM 2322 O O . LEU A 1 283 ? 19.125 14.859 -0.798 1 92.81 283 LEU A O 1
ATOM 2326 N N . SER A 1 284 ? 19.141 15.336 1.371 1 93.81 284 SER A N 1
ATOM 2327 C CA . SER A 1 284 ? 18.922 13.953 1.769 1 93.81 284 SER A CA 1
ATOM 2328 C C . SER A 1 284 ? 17.531 13.477 1.321 1 93.81 284 SER A C 1
ATOM 2330 O O . SER A 1 284 ? 17.375 12.328 0.902 1 93.81 284 SER A O 1
ATOM 2332 N N . TYR A 1 285 ? 16.547 14.305 1.369 1 93.19 285 TYR A N 1
ATOM 2333 C CA . TYR A 1 285 ? 15.203 14.008 0.898 1 93.19 285 TYR A CA 1
ATOM 2334 C C . TYR A 1 285 ? 15.195 13.766 -0.606 1 93.19 285 TYR A C 1
ATOM 2336 O O . TYR A 1 285 ? 14.641 12.766 -1.076 1 93.19 285 TYR A O 1
ATOM 2344 N N . PHE A 1 286 ? 15.891 14.633 -1.25 1 91.5 286 PHE A N 1
ATOM 2345 C CA . PHE A 1 286 ? 15.953 14.531 -2.703 1 91.5 286 PHE A CA 1
ATOM 2346 C C . PHE A 1 286 ? 16.641 13.242 -3.131 1 91.5 286 PHE A C 1
ATOM 2348 O O . PHE A 1 286 ? 16.188 12.562 -4.051 1 91.5 286 PHE A O 1
ATOM 2355 N N . LYS A 1 287 ? 17.688 12.922 -2.471 1 92.06 287 LYS A N 1
ATOM 2356 C CA . LYS A 1 287 ? 18.422 11.695 -2.785 1 92.06 287 LYS A CA 1
ATOM 2357 C C . LYS A 1 287 ? 17.578 10.461 -2.502 1 92.06 287 LYS A C 1
ATOM 2359 O O . LYS A 1 287 ? 17.672 9.461 -3.217 1 92.06 287 LYS A O 1
ATOM 2364 N N . SER A 1 288 ? 16.797 10.547 -1.481 1 90.12 288 SER A N 1
ATOM 2365 C CA . SER A 1 288 ? 15.938 9.422 -1.122 1 90.12 288 SER A CA 1
ATOM 2366 C C . SER A 1 288 ? 14.852 9.188 -2.172 1 90.12 288 SER A C 1
ATOM 2368 O O . SER A 1 288 ? 14.422 8.055 -2.383 1 90.12 288 SER A O 1
ATOM 2370 N N . LEU A 1 289 ? 14.391 10.195 -2.861 1 87.5 289 LEU A N 1
ATOM 2371 C CA . LEU A 1 289 ? 13.359 10.094 -3.889 1 87.5 289 LEU A CA 1
ATOM 2372 C C . LEU A 1 289 ? 13.938 9.531 -5.184 1 87.5 289 LEU A C 1
ATOM 2374 O O . LEU A 1 289 ? 13.273 8.781 -5.895 1 87.5 289 LEU A O 1
ATOM 2378 N N . TYR A 1 290 ? 15.125 9.945 -5.438 1 88.44 290 TYR A N 1
ATOM 2379 C CA . TYR A 1 290 ? 15.805 9.477 -6.645 1 88.44 290 TYR A CA 1
ATOM 2380 C C . TYR A 1 290 ? 17.141 8.852 -6.312 1 88.44 290 TYR A C 1
ATOM 2382 O O . TYR A 1 290 ? 18.188 9.5 -6.422 1 88.44 290 TYR A O 1
ATOM 2390 N N . PRO A 1 291 ? 17.109 7.613 -5.984 1 82.06 291 PRO A N 1
ATOM 2391 C CA . PRO A 1 291 ? 18.312 6.957 -5.438 1 82.06 291 PRO A CA 1
ATOM 2392 C C . PRO A 1 291 ? 19.328 6.605 -6.516 1 82.06 291 PRO A C 1
ATOM 2394 O O . PRO A 1 291 ? 20.484 6.309 -6.199 1 82.06 291 PRO A O 1
ATOM 2397 N N . ASN A 1 292 ? 19.016 6.754 -7.727 1 79.62 292 ASN A N 1
ATOM 2398 C CA . ASN A 1 292 ? 19.969 6.387 -8.758 1 79.62 292 ASN A CA 1
ATOM 2399 C C . ASN A 1 292 ? 21.25 7.227 -8.68 1 79.62 292 ASN A C 1
ATOM 2401 O O . ASN A 1 292 ? 21.172 8.43 -8.414 1 79.62 292 ASN A O 1
ATOM 2405 N N . LYS A 1 293 ? 22.328 6.578 -8.742 1 70.81 293 LYS A N 1
ATOM 2406 C CA . LYS A 1 293 ? 23.625 7.211 -8.602 1 70.81 293 LYS A CA 1
ATOM 2407 C C . LYS A 1 293 ? 23.797 8.344 -9.609 1 70.81 293 LYS A C 1
ATOM 2409 O O . LYS A 1 293 ? 24.484 9.336 -9.328 1 70.81 293 LYS A O 1
ATOM 2414 N N . SER A 1 294 ? 23.203 8.156 -10.672 1 70.75 294 SER A N 1
ATOM 2415 C CA . SER A 1 294 ? 23.359 9.18 -11.703 1 70.75 294 SER A CA 1
ATOM 2416 C C . SER A 1 294 ? 22.547 10.43 -11.359 1 70.75 294 SER A C 1
ATOM 2418 O O . SER A 1 294 ? 22.828 11.516 -11.883 1 70.75 294 SER A O 1
ATOM 2420 N N . ASP A 1 295 ? 21.703 10.391 -10.383 1 80.06 295 ASP A N 1
ATOM 2421 C CA . ASP A 1 295 ? 20.828 11.531 -10.094 1 80.06 295 ASP A CA 1
ATOM 2422 C C . ASP A 1 295 ? 21.469 12.461 -9.07 1 80.06 295 ASP A C 1
ATOM 2424 O O . ASP A 1 295 ? 21.641 13.656 -9.336 1 80.06 295 ASP A O 1
ATOM 2428 N N . VAL A 1 296 ? 21.875 11.938 -7.875 1 85.06 296 VAL A N 1
ATOM 2429 C CA . VAL A 1 296 ? 22.578 12.727 -6.863 1 85.06 296 VAL A CA 1
ATOM 2430 C C . VAL A 1 296 ? 23.828 11.984 -6.395 1 85.06 296 VAL A C 1
ATOM 2432 O O . VAL A 1 296 ? 23.734 10.898 -5.82 1 85.06 296 VAL A O 1
ATOM 2435 N N . PRO A 1 297 ? 24.953 12.578 -6.762 1 88.12 297 PRO A N 1
ATOM 2436 C CA . PRO A 1 297 ? 26.172 11.891 -6.344 1 88.12 297 PRO A CA 1
ATOM 2437 C C . PRO A 1 297 ? 26.312 11.805 -4.828 1 88.12 297 PRO A C 1
ATOM 2439 O O . PRO A 1 297 ? 25.938 12.742 -4.117 1 88.12 297 PRO A O 1
ATOM 2442 N N . ASN A 1 298 ? 26.891 10.852 -4.258 1 90.44 298 ASN A N 1
ATOM 2443 C CA . ASN A 1 298 ? 27.062 10.617 -2.826 1 90.44 298 ASN A CA 1
ATOM 2444 C C . ASN A 1 298 ? 28.016 11.617 -2.199 1 90.44 298 ASN A C 1
ATOM 2446 O O . ASN A 1 298 ? 27.875 11.984 -1.034 1 90.44 298 ASN A O 1
ATOM 2450 N N . TRP A 1 299 ? 28.906 11.977 -3.008 1 90.88 299 TRP A N 1
ATOM 2451 C CA . TRP A 1 299 ? 29.891 12.906 -2.463 1 90.88 299 TRP A CA 1
ATOM 2452 C C . TRP A 1 299 ? 29.234 14.242 -2.111 1 90.88 299 TRP A C 1
ATOM 2454 O O . TRP A 1 299 ? 29.625 14.891 -1.14 1 90.88 299 TRP A O 1
ATOM 2464 N N . LEU A 1 300 ? 28.281 14.672 -2.863 1 92 300 LEU A N 1
ATOM 2465 C CA . LEU A 1 300 ? 27.562 15.914 -2.598 1 92 300 LEU A CA 1
ATOM 2466 C C . LEU A 1 300 ? 26.797 15.828 -1.283 1 92 300 LEU A C 1
ATOM 2468 O O . LEU A 1 300 ? 26.797 16.781 -0.503 1 92 300 LEU A O 1
ATOM 2472 N N . LEU A 1 301 ? 26.188 14.734 -1.021 1 93.06 301 LEU A N 1
ATOM 2473 C CA . LEU A 1 301 ? 25.453 14.523 0.214 1 93.06 301 LEU A CA 1
ATOM 2474 C C . LEU A 1 301 ? 26.391 14.5 1.417 1 93.06 301 LEU A C 1
ATOM 2476 O O . LEU A 1 301 ? 26.125 15.156 2.426 1 93.06 301 LEU A O 1
ATOM 2480 N N . VAL A 1 302 ? 27.469 13.773 1.272 1 94.19 302 VAL A N 1
ATOM 2481 C CA . VAL A 1 302 ? 28.422 13.641 2.373 1 94.19 302 VAL A CA 1
ATOM 2482 C C . VAL A 1 302 ? 29.078 14.992 2.656 1 94.19 302 VAL A C 1
ATOM 2484 O O . VAL A 1 302 ? 29.234 15.375 3.816 1 94.19 302 VAL A O 1
ATOM 2487 N N . SER A 1 303 ? 29.375 15.672 1.604 1 94.31 303 SER A N 1
ATOM 2488 C CA . SER A 1 303 ? 29.984 16.984 1.773 1 94.31 303 SER A CA 1
ATOM 2489 C C . SER A 1 303 ? 29.031 17.953 2.473 1 94.31 303 SER A C 1
ATOM 2491 O O . SER A 1 303 ? 29.453 18.781 3.283 1 94.31 303 SER A O 1
ATOM 2493 N N . SER A 1 304 ? 27.781 17.938 2.123 1 94.44 304 SER A N 1
ATOM 2494 C CA . SER A 1 304 ? 26.812 18.812 2.756 1 94.44 304 SER A CA 1
ATOM 2495 C C . SER A 1 304 ? 26.656 18.5 4.238 1 94.44 304 SER A C 1
ATOM 2497 O O . SER A 1 304 ? 2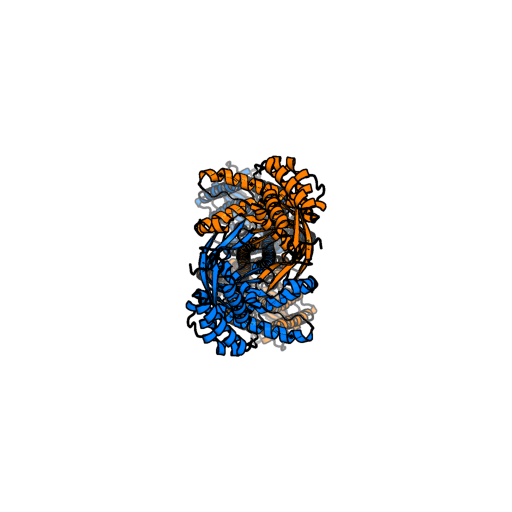6.562 19.406 5.066 1 94.44 304 SER A O 1
ATOM 2499 N N . TRP A 1 305 ? 26.641 17.234 4.621 1 95 305 TRP A N 1
ATOM 2500 C CA . TRP A 1 305 ? 26.531 16.844 6.02 1 95 305 TRP A CA 1
ATOM 2501 C C . TRP A 1 305 ? 27.781 17.234 6.797 1 95 305 TRP A C 1
ATOM 2503 O O . TRP A 1 305 ? 27.688 17.766 7.906 1 95 305 TRP A O 1
ATOM 2513 N N . VAL A 1 306 ? 28.875 17.016 6.18 1 95.19 306 VAL A N 1
ATOM 2514 C CA . VAL A 1 306 ? 30.141 17.312 6.848 1 95.19 306 VAL A CA 1
ATOM 2515 C C . VAL A 1 306 ? 30.266 18.812 7.082 1 95.19 306 VAL A C 1
ATOM 2517 O O . VAL A 1 306 ? 30.609 19.25 8.188 1 95.19 306 VAL A O 1
ATOM 2520 N N . THR A 1 307 ? 30 19.578 6.082 1 94.38 307 THR A N 1
ATOM 2521 C CA . THR A 1 307 ? 30.125 21.031 6.211 1 94.38 307 THR A CA 1
ATOM 2522 C C . THR A 1 307 ? 29.109 21.562 7.219 1 94.38 307 THR A C 1
ATOM 2524 O O . THR A 1 307 ? 29.422 22.469 7.996 1 94.38 307 THR A O 1
ATOM 2527 N N . SER A 1 308 ? 27.891 21.062 7.227 1 94.62 308 SER A N 1
ATOM 2528 C CA . SER A 1 308 ? 26.859 21.516 8.156 1 94.62 308 SER A CA 1
ATOM 2529 C C . SER A 1 308 ? 27.203 21.109 9.594 1 94.62 308 SER A C 1
ATOM 2531 O O . SER A 1 308 ? 27.016 21.906 10.516 1 94.62 308 SER A O 1
ATOM 2533 N N . ILE A 1 309 ? 27.734 19.922 9.773 1 95.19 309 ILE A N 1
ATOM 2534 C CA . ILE A 1 309 ? 28.094 19.453 11.109 1 95.19 309 ILE A CA 1
ATOM 2535 C C . ILE A 1 309 ? 29.297 20.25 11.617 1 95.19 309 ILE A C 1
ATOM 2537 O O . ILE A 1 309 ? 29.328 20.656 12.781 1 95.19 309 ILE A O 1
ATOM 2541 N N . LEU A 1 310 ? 30.234 20.5 10.758 1 94.38 310 LEU A N 1
ATOM 2542 C CA . LEU A 1 310 ? 31.406 21.281 11.141 1 94.38 310 LEU A CA 1
ATOM 2543 C C . LEU A 1 310 ? 31 22.703 11.508 1 94.38 310 LEU A C 1
ATOM 2545 O O . LEU A 1 310 ? 31.484 23.25 12.5 1 94.38 310 LEU A O 1
ATOM 2549 N N . PHE A 1 311 ? 30.203 23.25 10.742 1 9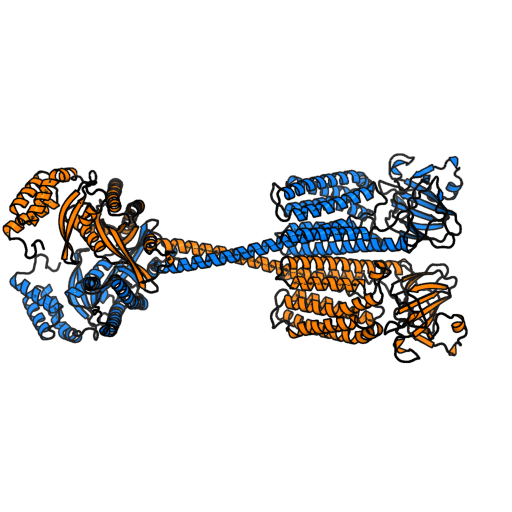4.25 311 PHE A N 1
ATOM 2550 C CA . PHE A 1 311 ? 29.734 24.609 11.039 1 94.25 311 PHE A CA 1
ATOM 2551 C C . PHE A 1 311 ? 28.906 24.609 12.312 1 94.25 311 PHE A C 1
ATOM 2553 O O . PHE A 1 311 ? 29 25.547 13.125 1 94.25 311 PHE A O 1
ATOM 2560 N N . GLY A 1 312 ? 28.047 23.609 12.461 1 94.19 312 GLY A N 1
ATOM 2561 C CA . GLY A 1 312 ? 27.266 23.516 13.68 1 94.19 312 GLY A CA 1
ATOM 2562 C C . GLY A 1 312 ? 28.109 23.391 14.93 1 94.19 312 GLY A C 1
ATOM 2563 O O . GLY A 1 312 ? 27.828 24.047 15.945 1 94.19 312 GLY A O 1
ATOM 2564 N N . LEU A 1 313 ? 29.156 22.625 14.812 1 94.69 313 LEU A N 1
ATOM 2565 C CA . LEU A 1 313 ? 30.078 22.484 15.93 1 94.69 313 LEU A CA 1
ATOM 2566 C C . LEU A 1 313 ? 30.844 23.766 16.172 1 94.69 313 LEU A C 1
ATOM 2568 O O . LEU A 1 313 ? 31.094 24.141 17.328 1 94.69 313 LEU A O 1
ATOM 2572 N N . PHE A 1 314 ? 31.188 24.422 15.109 1 94.81 314 PHE A N 1
ATOM 2573 C CA . PHE A 1 314 ? 31.844 25.719 15.219 1 94.81 314 PHE A CA 1
ATOM 2574 C C . PHE A 1 314 ? 30.969 26.719 15.953 1 94.81 314 PHE A C 1
ATOM 2576 O O . PHE A 1 314 ? 31.438 27.438 16.844 1 94.81 314 PHE A O 1
ATOM 2583 N N . VAL A 1 315 ? 29.75 26.766 15.672 1 94.44 315 VAL A N 1
ATOM 2584 C CA . VAL A 1 315 ? 28.812 27.688 16.297 1 94.44 315 VAL A CA 1
ATOM 2585 C C . VAL A 1 315 ? 28.578 27.297 17.75 1 94.44 315 VAL A C 1
ATOM 2587 O O . VAL A 1 315 ? 28.5 28.156 18.625 1 94.44 315 VAL A O 1
ATOM 2590 N N . LEU A 1 316 ? 28.531 25.984 18.047 1 93.5 316 LEU A N 1
ATOM 2591 C CA . LEU A 1 316 ? 28.25 25.5 19.391 1 93.5 316 LEU A CA 1
ATOM 2592 C C . LEU A 1 316 ? 29.406 25.781 20.328 1 93.5 316 LEU A C 1
ATOM 2594 O O . LEU A 1 316 ? 29.188 26.062 21.516 1 93.5 316 LEU A O 1
ATOM 2598 N N . PHE A 1 317 ? 30.625 25.859 19.828 1 93.25 317 PHE A N 1
ATOM 2599 C CA . PHE A 1 317 ? 31.781 25.953 20.703 1 93.25 317 PHE A CA 1
ATOM 2600 C C . PHE A 1 317 ? 32.344 27.375 20.703 1 93.25 317 PHE A C 1
ATOM 2602 O O . PHE A 1 317 ? 33.281 27.688 21.453 1 93.25 317 PHE A O 1
ATOM 2609 N N . THR A 1 318 ? 31.844 28.266 19.969 1 92.5 318 THR A N 1
ATOM 2610 C CA . THR A 1 318 ? 32.344 29.641 19.938 1 92.5 318 THR A CA 1
ATOM 2611 C C . THR A 1 318 ? 31.281 30.609 20.453 1 92.5 318 THR A C 1
ATOM 2613 O O . THR A 1 318 ? 30.109 30.234 20.609 1 92.5 318 THR A O 1
ATOM 2616 N N . ASN A 1 319 ? 31.781 31.812 20.75 1 88.5 319 ASN A N 1
ATOM 2617 C CA . ASN A 1 319 ? 30.875 32.844 21.219 1 88.5 319 ASN A CA 1
ATOM 2618 C C . ASN A 1 319 ? 30.219 33.594 20.047 1 88.5 319 ASN A C 1
ATOM 2620 O O . ASN A 1 319 ? 30.641 33.438 18.906 1 88.5 319 ASN A O 1
ATOM 2624 N N . ALA A 1 320 ? 29.172 34.312 20.297 1 88.31 320 ALA A N 1
ATOM 2625 C CA . ALA A 1 320 ? 28.328 34.938 19.281 1 88.31 320 ALA A CA 1
ATOM 2626 C C . ALA A 1 320 ? 29.109 35.938 18.453 1 88.31 320 ALA A C 1
ATOM 2628 O O . ALA A 1 320 ? 28.844 36.094 17.25 1 88.31 320 ALA A O 1
ATOM 2629 N N . VAL A 1 321 ? 30.078 36.594 19.016 1 86.06 321 VAL A N 1
ATOM 2630 C CA . VAL A 1 321 ? 30.844 37.594 18.297 1 86.06 321 VAL A CA 1
ATOM 2631 C C . VAL A 1 321 ? 31.672 36.938 17.203 1 86.06 321 VAL A C 1
ATOM 2633 O O . VAL A 1 321 ? 31.812 37.469 16.109 1 86.06 321 VAL A O 1
ATOM 2636 N N . VAL A 1 322 ? 32.062 35.719 17.469 1 88 322 VAL A N 1
ATOM 2637 C CA . VAL A 1 322 ? 32.969 35 16.547 1 88 322 VAL A CA 1
ATOM 2638 C C . VAL A 1 322 ? 32.156 34.375 15.414 1 88 322 VAL A C 1
ATOM 2640 O O . VAL A 1 322 ? 32.469 34.562 14.234 1 88 322 VAL A O 1
ATOM 2643 N N . PHE A 1 323 ? 31.125 33.625 15.82 1 88.75 323 PHE A N 1
ATOM 2644 C CA . PHE A 1 323 ? 30.438 32.906 14.766 1 88.75 323 PHE A CA 1
ATOM 2645 C C . PHE A 1 323 ? 29.594 33.844 13.914 1 88.75 323 PHE A C 1
ATOM 2647 O O . PHE A 1 323 ? 29.281 33.562 12.758 1 88.75 323 PHE A O 1
ATOM 2654 N N . SER A 1 324 ? 29.203 35 14.484 1 85.56 324 SER A N 1
ATOM 2655 C CA . SER A 1 324 ? 28.453 35.938 13.688 1 85.56 324 SER A CA 1
ATOM 2656 C C . SER A 1 324 ? 29.312 36.562 12.594 1 85.56 324 SER A C 1
ATOM 2658 O O . SER A 1 324 ? 28.781 37 11.562 1 85.56 324 SER A O 1
ATOM 2660 N N . LYS A 1 325 ? 30.609 36.594 12.812 1 84.31 325 LYS A N 1
ATOM 2661 C CA . LYS A 1 325 ? 31.516 37.062 11.781 1 84.31 325 LYS A CA 1
ATOM 2662 C C . LYS A 1 325 ? 31.625 36.062 10.633 1 84.31 325 LYS A C 1
ATOM 2664 O O . LYS A 1 325 ? 31.859 36.469 9.484 1 84.31 325 LYS A O 1
ATOM 2669 N N . ALA A 1 326 ? 31.359 34.844 10.945 1 83.94 326 ALA A N 1
ATOM 2670 C CA . ALA A 1 326 ? 31.5 33.781 9.961 1 83.94 326 ALA A CA 1
ATOM 2671 C C . ALA A 1 326 ? 30.188 33.5 9.242 1 83.94 326 ALA A C 1
ATOM 2673 O O . ALA A 1 326 ? 30.062 32.562 8.477 1 83.94 326 ALA A O 1
ATOM 2674 N N . ASN A 1 327 ? 29.219 34.344 9.414 1 81.75 327 ASN A N 1
ATOM 2675 C CA . ASN A 1 327 ? 27.906 34.156 8.812 1 81.75 327 ASN A CA 1
ATOM 2676 C C . ASN A 1 327 ? 27.969 34.219 7.289 1 81.75 327 ASN A C 1
ATOM 2678 O O . ASN A 1 327 ? 27.25 33.5 6.602 1 81.75 327 ASN A O 1
ATOM 2682 N N . LEU A 1 328 ? 28.859 35.031 6.828 1 80.25 328 LEU A N 1
ATOM 2683 C CA . LEU A 1 328 ? 28.984 35.188 5.383 1 80.25 328 LEU A CA 1
ATOM 2684 C C . LEU A 1 328 ? 29.484 33.875 4.742 1 80.25 328 LEU A C 1
ATOM 2686 O O . LEU A 1 328 ? 29.016 33.5 3.664 1 80.25 328 LEU A O 1
ATOM 2690 N N . LEU A 1 329 ? 30.344 33.25 5.414 1 82.88 329 LEU A N 1
ATOM 2691 C CA . LEU A 1 329 ? 30.859 31.969 4.906 1 82.88 329 LEU A CA 1
ATOM 2692 C C . LEU A 1 329 ? 29.766 30.906 4.855 1 82.88 329 LEU A C 1
ATOM 2694 O O . LEU A 1 329 ? 29.672 30.141 3.895 1 82.88 329 LEU A O 1
ATOM 2698 N N . SER A 1 330 ? 29 30.859 5.859 1 85.12 330 SER A N 1
ATOM 2699 C CA . SER A 1 330 ? 27.891 29.906 5.887 1 85.12 330 SER A CA 1
ATOM 2700 C C . SER A 1 330 ? 26.875 30.203 4.789 1 85.12 330 SER A C 1
ATOM 2702 O O . SER A 1 330 ? 26.328 29.281 4.176 1 85.12 330 SER A O 1
ATOM 2704 N N . LEU A 1 331 ? 26.672 31.422 4.535 1 82.38 331 LEU A N 1
ATOM 2705 C CA . LEU A 1 331 ? 25.703 31.828 3.508 1 82.38 331 LEU A CA 1
ATOM 2706 C C . LEU A 1 331 ? 26.203 31.422 2.123 1 82.38 331 LEU A C 1
ATOM 2708 O O . LEU A 1 331 ? 25.406 30.953 1.298 1 82.38 331 LEU A O 1
ATOM 2712 N N . ILE A 1 332 ? 27.422 31.594 1.907 1 84.56 332 ILE A N 1
ATOM 2713 C CA . ILE A 1 332 ? 28 31.219 0.625 1 84.56 332 ILE A CA 1
ATOM 2714 C C . ILE A 1 332 ? 27.906 29.703 0.444 1 84.56 332 ILE A C 1
ATOM 2716 O O . ILE A 1 332 ? 27.578 29.219 -0.642 1 84.56 332 ILE A O 1
ATOM 2720 N N . MET A 1 333 ? 28.172 29.016 1.465 1 87.38 333 MET A N 1
ATOM 2721 C CA . MET A 1 333 ? 28.094 27.562 1.397 1 87.38 333 MET A CA 1
ATOM 2722 C C . MET A 1 333 ? 26.672 27.109 1.121 1 87.38 333 MET A C 1
ATOM 2724 O O . MET A 1 333 ? 26.453 26.188 0.32 1 87.38 333 MET A O 1
ATOM 2728 N N . VAL A 1 334 ? 25.719 27.672 1.781 1 87.12 334 VAL A N 1
ATOM 2729 C CA . VAL A 1 334 ? 24.312 27.328 1.591 1 87.12 334 VAL A CA 1
ATOM 2730 C C . VAL A 1 334 ? 23.891 27.625 0.153 1 87.12 334 VAL A C 1
ATOM 2732 O O . VAL A 1 334 ? 23.203 26.812 -0.481 1 87.12 334 VAL A O 1
ATOM 2735 N N . LEU A 1 335 ? 24.375 28.719 -0.366 1 86 335 LEU A N 1
ATOM 2736 C CA . LEU A 1 335 ? 24.031 29.094 -1.733 1 86 335 LEU A CA 1
ATOM 2737 C C . LEU A 1 335 ? 24.656 28.125 -2.734 1 86 335 LEU A C 1
ATOM 2739 O O . LEU A 1 335 ? 24.031 27.781 -3.742 1 86 335 LEU A O 1
ATOM 2743 N N . LEU A 1 336 ? 25.828 27.766 -2.449 1 89.12 336 LEU A N 1
ATOM 2744 C CA . LEU A 1 336 ? 26.516 26.812 -3.326 1 89.12 336 LEU A CA 1
ATOM 2745 C C . LEU A 1 336 ? 25.766 25.484 -3.381 1 89.12 336 LEU A C 1
ATOM 2747 O O . LEU A 1 336 ? 25.594 24.906 -4.457 1 89.12 336 LEU A O 1
ATOM 2751 N N . PHE A 1 337 ? 25.375 25.031 -2.291 1 90.88 337 PHE A N 1
ATOM 2752 C CA . PHE A 1 337 ? 24.641 23.781 -2.262 1 90.88 337 PHE A CA 1
ATOM 2753 C C . PHE A 1 337 ? 23.281 23.938 -2.912 1 90.88 337 PHE A C 1
ATOM 2755 O O . PHE A 1 337 ? 22.781 23.016 -3.57 1 90.88 337 PHE A O 1
ATOM 2762 N N . CYS A 1 338 ? 22.625 25.062 -2.705 1 88.62 338 CYS A N 1
ATOM 2763 C CA . CYS A 1 338 ? 21.312 25.297 -3.328 1 88.62 338 CYS A CA 1
ATOM 2764 C C . CYS A 1 338 ? 21.438 25.281 -4.848 1 88.62 338 CYS A C 1
ATOM 2766 O O . CYS A 1 338 ? 20.578 24.719 -5.531 1 88.62 338 CYS A O 1
ATOM 2768 N N . PHE A 1 339 ? 22.5 25.812 -5.305 1 89.56 339 PHE A N 1
ATOM 2769 C CA . PHE A 1 339 ? 22.703 25.812 -6.75 1 89.56 339 PHE A CA 1
ATOM 2770 C C . PHE A 1 339 ? 23.016 24.406 -7.258 1 89.56 339 PHE A C 1
ATOM 2772 O O . PHE A 1 339 ? 22.594 24.031 -8.352 1 89.56 339 PHE A O 1
ATOM 2779 N N . SER A 1 340 ? 23.75 23.719 -6.527 1 91.19 340 SER A N 1
ATOM 2780 C CA . SER A 1 340 ? 24.031 22.344 -6.902 1 91.19 340 SER A CA 1
ATOM 2781 C C . SER A 1 340 ? 22.766 21.516 -6.93 1 91.19 340 SER A C 1
ATOM 2783 O O . SER A 1 340 ? 22.562 20.688 -7.832 1 91.19 340 SER A O 1
ATOM 2785 N N . ILE A 1 341 ? 21.969 21.703 -5.945 1 91.12 341 ILE A N 1
ATOM 2786 C CA . ILE A 1 341 ? 20.688 20.984 -5.895 1 91.12 341 ILE A CA 1
ATOM 2787 C C . ILE A 1 341 ? 19.844 21.375 -7.098 1 91.12 341 ILE A C 1
ATOM 2789 O O . ILE A 1 341 ? 19.203 20.516 -7.715 1 91.12 341 ILE A O 1
ATOM 2793 N N . LEU A 1 342 ? 19.875 22.641 -7.379 1 90.38 342 LEU A N 1
ATOM 2794 C CA . LEU A 1 342 ? 19.094 23.109 -8.523 1 90.38 342 LEU A CA 1
ATOM 2795 C C . LEU A 1 342 ? 19.562 22.438 -9.805 1 90.38 342 LEU A C 1
ATOM 2797 O O . LEU A 1 342 ? 18.734 22.047 -10.648 1 90.38 342 LEU A O 1
ATOM 2801 N N . PHE A 1 343 ? 20.781 22.281 -9.891 1 92.31 343 PHE A N 1
ATOM 2802 C CA . PHE A 1 343 ? 21.359 21.625 -11.062 1 92.31 343 PHE A CA 1
ATOM 2803 C C . PHE A 1 343 ? 20.828 20.203 -11.195 1 92.31 343 PHE A C 1
ATOM 2805 O O . PHE A 1 343 ? 20.391 19.797 -12.281 1 92.31 343 PHE A O 1
ATOM 2812 N N . TYR A 1 344 ? 20.797 19.484 -10.195 1 91.75 344 TYR A N 1
ATOM 2813 C CA . TYR A 1 344 ? 20.375 18.094 -10.242 1 91.75 344 TYR A CA 1
ATOM 2814 C C . TYR A 1 344 ? 18.859 17.984 -10.359 1 91.75 344 TYR A C 1
ATOM 2816 O O . TYR A 1 344 ? 18.344 17.031 -10.953 1 91.75 344 TYR A O 1
ATOM 2824 N N . VAL A 1 345 ? 18.172 18.891 -9.789 1 91.5 345 VAL A N 1
ATOM 2825 C CA . VAL A 1 345 ? 16.719 18.906 -9.914 1 91.5 345 VAL A CA 1
ATOM 2826 C C . VAL A 1 345 ? 16.328 19.156 -11.367 1 91.5 345 VAL A C 1
ATOM 2828 O O . VAL A 1 345 ? 15.391 18.547 -11.891 1 91.5 345 VAL A O 1
ATOM 2831 N N . ILE A 1 346 ? 17.094 20.031 -11.984 1 92.19 346 ILE A N 1
ATOM 2832 C CA . ILE A 1 346 ? 16.828 20.328 -13.391 1 92.19 346 ILE A CA 1
ATOM 2833 C C . ILE A 1 346 ? 17.141 19.094 -14.234 1 92.19 346 ILE A C 1
ATOM 2835 O O . ILE A 1 346 ? 16.422 18.781 -15.18 1 92.19 346 ILE A O 1
ATOM 2839 N N . LYS A 1 347 ? 18.203 18.422 -13.953 1 91.81 347 LYS A N 1
ATOM 2840 C CA . LYS A 1 347 ? 18.578 17.203 -14.664 1 91.81 347 LYS A CA 1
ATOM 2841 C C . LYS A 1 347 ? 17.469 16.156 -14.586 1 91.81 347 LYS A C 1
ATOM 2843 O O . LYS A 1 347 ? 17.094 15.578 -15.602 1 91.81 347 LYS A O 1
ATOM 2848 N N . VAL A 1 348 ? 16.984 15.953 -13.398 1 90.12 348 VAL A N 1
ATOM 2849 C CA . VAL A 1 348 ? 15.945 14.953 -13.188 1 90.12 348 VAL A CA 1
ATOM 2850 C C . VAL A 1 348 ? 14.664 15.391 -13.898 1 90.12 348 VAL A C 1
ATOM 2852 O O . VAL A 1 348 ? 13.93 14.562 -14.438 1 90.12 348 VAL A O 1
ATOM 2855 N N . TYR A 1 349 ? 14.398 16.656 -13.922 1 90.88 349 TYR A N 1
ATOM 2856 C CA . TYR A 1 349 ? 13.219 17.203 -14.578 1 90.88 349 TYR A CA 1
ATOM 2857 C C . TYR A 1 349 ? 13.305 17.016 -16.094 1 90.88 349 TYR A C 1
ATOM 2859 O O . TYR A 1 349 ? 12.312 16.656 -16.734 1 90.88 349 TYR A O 1
ATOM 2867 N N . LYS A 1 350 ? 14.453 17.219 -16.672 1 91.56 350 LYS A N 1
ATOM 2868 C CA . LYS A 1 350 ? 14.656 17.078 -18.109 1 91.56 350 LYS A CA 1
ATOM 2869 C C . LYS A 1 350 ? 14.547 15.625 -18.547 1 91.56 350 LYS A C 1
ATOM 2871 O O . LYS A 1 350 ? 14.102 15.344 -19.672 1 91.56 350 LYS A O 1
ATOM 2876 N N . GLU A 1 351 ? 14.898 14.742 -17.688 1 90.75 351 GLU A N 1
ATOM 2877 C CA . GLU A 1 351 ? 14.812 13.32 -17.984 1 90.75 351 GLU A CA 1
ATOM 2878 C C . GLU A 1 351 ? 13.383 12.812 -17.812 1 90.75 351 GLU A C 1
ATOM 2880 O O . GLU A 1 351 ? 13.102 11.641 -18.078 1 90.75 351 GLU A O 1
ATOM 2885 N N . LYS A 1 352 ? 12.469 13.688 -17.438 1 87.12 352 LYS A N 1
ATOM 2886 C CA . LYS A 1 352 ? 11.047 13.398 -17.297 1 87.12 352 LYS A CA 1
ATOM 2887 C C . LYS A 1 352 ? 10.812 12.195 -16.391 1 87.12 352 LYS A C 1
ATOM 2889 O O . LYS A 1 352 ? 10.047 11.289 -16.734 1 87.12 352 LYS A O 1
ATOM 2894 N N . ARG A 1 353 ? 11.57 12.164 -15.383 1 85.94 353 ARG A N 1
ATOM 2895 C CA . ARG A 1 353 ? 11.359 11.109 -14.398 1 85.94 353 ARG A CA 1
ATOM 2896 C C . ARG A 1 353 ? 10 11.266 -13.719 1 85.94 353 ARG A C 1
ATOM 2898 O O . ARG A 1 353 ? 9.359 12.312 -13.828 1 85.94 353 ARG A O 1
ATOM 2905 N N . LYS A 1 354 ? 9.5 10.266 -13.125 1 83.25 354 LYS A N 1
ATOM 2906 C CA . LYS A 1 354 ? 8.188 10.281 -12.484 1 83.25 354 LYS A CA 1
ATOM 2907 C C . LYS A 1 354 ? 8.133 11.312 -11.367 1 83.25 354 LYS A C 1
ATOM 2909 O O . LYS A 1 354 ? 9.023 11.367 -10.516 1 83.25 354 LYS A O 1
ATOM 2914 N N . ASP A 1 355 ? 7.168 12.188 -11.211 1 80.31 355 ASP A N 1
ATOM 2915 C CA . ASP A 1 355 ? 6.875 13.195 -10.195 1 80.31 355 ASP A CA 1
ATOM 2916 C C . ASP A 1 355 ? 7.969 14.258 -10.141 1 80.31 355 ASP A C 1
ATOM 2918 O O . ASP A 1 355 ? 8.102 14.977 -9.148 1 80.31 355 ASP A O 1
ATOM 2922 N N . SER A 1 356 ? 8.836 14.367 -11.219 1 87 356 SER A N 1
ATOM 2923 C CA . SER A 1 356 ? 9.93 15.328 -11.234 1 87 356 SER A CA 1
ATOM 2924 C C . SER A 1 356 ? 9.406 16.766 -11.344 1 87 356 SER A C 1
ATOM 2926 O O . SER A 1 356 ? 10.062 17.703 -10.891 1 87 356 SER A O 1
ATOM 2928 N N . GLU A 1 357 ? 8.242 16.922 -11.867 1 86 357 GLU A N 1
ATOM 2929 C CA . GLU A 1 357 ? 7.664 18.266 -12.008 1 86 357 GLU A CA 1
ATOM 2930 C C . GLU A 1 357 ? 7.359 18.875 -10.648 1 86 357 GLU A C 1
ATOM 2932 O O . GLU A 1 357 ? 7.578 20.078 -10.438 1 86 357 GLU A O 1
ATOM 2937 N N . LEU A 1 358 ? 6.816 18.094 -9.734 1 85.44 358 LEU A N 1
ATOM 2938 C CA . LEU A 1 358 ? 6.453 18.594 -8.414 1 85.44 358 LEU A CA 1
ATOM 2939 C C . LEU A 1 358 ? 7.691 19 -7.621 1 85.44 358 LEU A C 1
ATOM 2941 O O . LEU A 1 358 ? 7.68 19.984 -6.895 1 85.44 358 LEU A O 1
ATOM 2945 N N . ILE A 1 359 ? 8.758 18.281 -7.801 1 87 359 ILE A N 1
ATOM 2946 C CA . ILE A 1 359 ? 9.992 18.609 -7.082 1 87 359 ILE A CA 1
ATOM 2947 C C . ILE A 1 359 ? 10.617 19.859 -7.68 1 87 359 ILE A C 1
ATOM 2949 O O . ILE A 1 359 ? 11.156 20.703 -6.953 1 87 359 ILE A O 1
ATOM 2953 N N . PHE A 1 360 ? 10.516 19.922 -8.977 1 88.81 360 PHE A N 1
ATOM 2954 C CA . PHE A 1 360 ? 11.102 21.078 -9.648 1 88.81 360 PHE A CA 1
ATOM 2955 C C . PHE A 1 360 ? 10.383 22.359 -9.25 1 88.81 360 PHE A C 1
ATOM 2957 O O . PHE A 1 360 ? 11.016 23.312 -8.789 1 88.81 360 PHE A O 1
ATOM 2964 N N . TYR A 1 361 ? 9.086 22.438 -9.32 1 83.38 361 TYR A N 1
ATOM 2965 C CA . TYR A 1 361 ? 8.336 23.641 -8.977 1 83.38 361 TYR A CA 1
ATOM 2966 C C . TYR A 1 361 ? 8.398 23.906 -7.477 1 83.38 361 TYR A C 1
ATOM 2968 O O . TYR A 1 361 ? 8.43 25.062 -7.047 1 83.38 361 TYR A O 1
ATOM 2976 N N . GLY A 1 362 ? 8.367 22.875 -6.75 1 83.44 362 GLY A N 1
ATOM 2977 C CA . GLY A 1 362 ? 8.531 23.062 -5.316 1 83.44 362 GLY A CA 1
ATOM 2978 C C . GLY A 1 362 ? 9.867 23.672 -4.941 1 83.44 362 GLY A C 1
ATOM 2979 O O . GLY A 1 362 ? 9.914 24.609 -4.137 1 83.44 362 GLY A O 1
ATOM 2980 N N . PHE A 1 363 ? 10.844 23.203 -5.586 1 87.19 363 PHE A N 1
ATOM 2981 C CA . PHE A 1 363 ? 12.172 23.719 -5.266 1 87.19 363 PHE A CA 1
ATOM 2982 C C . PHE A 1 363 ? 12.336 25.156 -5.762 1 87.19 363 PHE A C 1
ATOM 2984 O O . PHE A 1 363 ? 13 25.969 -5.125 1 87.19 363 PHE A O 1
ATOM 2991 N N . LEU A 1 364 ? 11.75 25.469 -6.824 1 85.38 364 LEU A N 1
ATOM 2992 C CA . LEU A 1 364 ? 11.789 26.828 -7.324 1 85.38 364 LEU A CA 1
ATOM 2993 C C . LEU A 1 364 ? 11.148 27.797 -6.336 1 85.38 364 LEU A C 1
ATOM 2995 O O . LEU A 1 364 ? 11.656 28.906 -6.117 1 85.38 364 LEU A O 1
ATOM 2999 N N . ILE A 1 365 ? 10.078 27.406 -5.766 1 83.31 365 ILE A N 1
ATOM 3000 C CA . ILE A 1 365 ? 9.398 28.234 -4.762 1 83.31 365 ILE A CA 1
ATOM 3001 C C . ILE A 1 365 ? 10.305 28.391 -3.543 1 83.31 365 ILE A C 1
ATOM 3003 O O . ILE A 1 365 ? 10.398 29.484 -2.98 1 83.31 365 ILE A O 1
ATOM 3007 N N . LEU A 1 366 ? 10.922 27.344 -3.217 1 84.38 366 LEU A N 1
ATOM 3008 C CA . LEU A 1 366 ? 11.836 27.391 -2.082 1 84.38 366 LEU A CA 1
ATOM 3009 C C . LEU A 1 366 ? 13.016 28.328 -2.365 1 84.38 366 LEU A C 1
ATOM 3011 O O . LEU A 1 366 ? 13.445 29.078 -1.485 1 84.38 366 LEU A O 1
ATOM 3015 N N . MET A 1 367 ? 13.469 28.312 -3.549 1 82.75 367 MET A N 1
ATOM 3016 C CA . MET A 1 367 ? 14.609 29.141 -3.936 1 82.75 367 MET A CA 1
ATOM 3017 C C . MET A 1 367 ? 14.219 30.625 -3.951 1 82.75 367 MET A C 1
ATOM 3019 O O . MET A 1 367 ? 15.016 31.484 -3.559 1 82.75 367 MET A O 1
ATOM 3023 N N . ILE A 1 368 ? 13.047 30.859 -4.336 1 79.5 368 ILE A N 1
ATOM 3024 C CA . ILE A 1 368 ? 12.562 32.25 -4.344 1 79.5 368 ILE A CA 1
ATOM 3025 C C . ILE A 1 368 ? 12.422 32.75 -2.91 1 79.5 368 ILE A C 1
ATOM 3027 O O . ILE A 1 368 ? 12.797 33.875 -2.605 1 79.5 368 ILE A O 1
ATOM 3031 N N . GLY A 1 369 ? 11.883 31.969 -2.107 1 77.81 369 GLY A N 1
ATOM 3032 C CA . GLY A 1 369 ? 11.758 32.344 -0.707 1 77.81 369 GLY A CA 1
ATOM 3033 C C . GLY A 1 369 ? 13.102 32.531 -0.025 1 77.81 369 GLY A C 1
ATOM 3034 O O . GLY A 1 369 ? 13.281 33.5 0.736 1 77.81 369 GLY A O 1
ATOM 3035 N N . ALA A 1 370 ? 14.047 31.656 -0.328 1 75.81 370 ALA A N 1
ATOM 3036 C CA . ALA A 1 370 ? 15.375 31.75 0.271 1 75.81 370 ALA A CA 1
ATOM 3037 C C . ALA A 1 370 ? 16.109 33 -0.21 1 75.81 370 ALA A C 1
ATOM 3039 O O . ALA A 1 370 ? 16.812 33.656 0.57 1 75.81 370 ALA A O 1
ATOM 3040 N N . MET A 1 371 ? 15.961 33.281 -1.447 1 74.56 371 MET A N 1
ATOM 3041 C CA . MET A 1 371 ? 16.594 34.5 -2.004 1 74.56 371 MET A CA 1
ATOM 3042 C C . MET A 1 371 ? 15.984 35.75 -1.398 1 74.56 371 MET A C 1
ATOM 3044 O O . MET A 1 371 ? 16.703 36.719 -1.088 1 74.56 371 MET A O 1
ATOM 3048 N N . ASN A 1 372 ? 14.734 35.688 -1.233 1 74 372 ASN A N 1
ATOM 3049 C CA . ASN A 1 372 ? 14.07 36.844 -0.6 1 74 372 ASN A CA 1
ATOM 3050 C C . ASN A 1 372 ? 14.586 37.062 0.82 1 74 372 ASN A C 1
ATOM 3052 O O . ASN A 1 372 ? 14.812 38.188 1.229 1 74 372 ASN A O 1
ATOM 3056 N N . ASP A 1 373 ? 14.703 36.031 1.471 1 72.75 373 ASP A N 1
ATOM 3057 C CA . ASP A 1 373 ? 15.172 36.125 2.848 1 72.75 373 ASP A CA 1
ATOM 3058 C C . ASP A 1 373 ? 16.625 36.625 2.898 1 72.75 373 ASP A C 1
ATOM 3060 O O . ASP A 1 373 ? 17 37.375 3.793 1 72.75 373 ASP A O 1
ATOM 3064 N N . LEU A 1 374 ? 17.406 36.156 2.008 1 70.81 374 LEU A N 1
ATOM 3065 C CA . LEU A 1 374 ? 18.797 36.562 1.937 1 70.81 374 LEU A CA 1
ATOM 3066 C C . LEU A 1 374 ? 18.922 38.062 1.63 1 70.81 374 LEU A C 1
ATOM 3068 O O . LEU A 1 374 ? 19.734 38.75 2.232 1 70.81 374 LEU A O 1
ATOM 3072 N N . PHE A 1 375 ? 18.016 38.469 0.812 1 69.94 375 PHE A N 1
ATOM 3073 C CA . PHE A 1 375 ? 18.078 39.875 0.431 1 69.94 375 PHE A CA 1
ATOM 3074 C C . PHE A 1 375 ? 17.469 40.75 1.519 1 69.94 375 PHE A C 1
ATOM 3076 O O . PHE A 1 375 ? 17.969 41.844 1.784 1 69.94 375 PHE A O 1
ATOM 3083 N N . ALA A 1 376 ? 16.469 40.281 2.121 1 67.44 376 ALA A N 1
ATOM 3084 C CA . ALA A 1 376 ? 15.828 41.062 3.191 1 67.44 376 ALA A CA 1
ATOM 3085 C C . ALA A 1 376 ? 16.75 41.188 4.395 1 67.44 376 ALA A C 1
ATOM 3087 O O . ALA A 1 376 ? 16.766 42.219 5.062 1 67.44 376 ALA A O 1
ATOM 3088 N N . GLY A 1 377 ? 17.469 40.219 4.672 1 62.12 377 GLY A N 1
ATOM 3089 C CA . GLY A 1 377 ? 18.344 40.219 5.836 1 62.12 377 GLY A CA 1
ATOM 3090 C C . GLY A 1 377 ? 19.594 41.062 5.633 1 62.12 377 GLY A C 1
ATOM 3091 O O . GLY A 1 377 ? 20.141 41.594 6.59 1 62.12 377 GLY A O 1
ATOM 3092 N N . ASN A 1 378 ? 20.016 41.156 4.379 1 60.97 378 ASN A N 1
ATOM 3093 C CA . ASN A 1 378 ? 21.344 41.781 4.199 1 60.97 378 ASN A CA 1
ATOM 3094 C C . ASN A 1 378 ? 21.25 43.062 3.387 1 60.97 378 ASN A C 1
ATOM 3096 O O . ASN A 1 378 ? 21.984 44 3.648 1 60.97 378 ASN A O 1
ATOM 3100 N N . PHE A 1 379 ? 20.344 43.031 2.428 1 57.72 379 PHE A N 1
ATOM 3101 C CA . PHE A 1 379 ? 20.406 44.125 1.486 1 57.72 379 PHE A CA 1
ATOM 3102 C C . PHE A 1 379 ? 19.141 44.969 1.563 1 57.72 379 PHE A C 1
ATOM 3104 O O . PHE A 1 379 ? 19.188 46.188 1.306 1 57.72 379 PHE A O 1
ATOM 3111 N N . TRP A 1 380 ? 18.125 44.219 1.83 1 59.25 380 TRP A N 1
ATOM 3112 C CA . TRP A 1 380 ? 16.844 44.938 1.863 1 59.25 380 TRP A CA 1
ATOM 3113 C C . TRP A 1 380 ? 16.266 44.938 3.273 1 59.25 380 TRP A C 1
ATOM 3115 O O . TRP A 1 380 ? 15.391 44.125 3.594 1 59.25 380 TRP A O 1
ATOM 3125 N N . PRO A 1 381 ? 16.875 45.812 4.113 1 56.62 381 PRO A N 1
ATOM 3126 C CA . PRO A 1 381 ? 16.484 45.781 5.523 1 56.62 381 PRO A CA 1
ATOM 3127 C C . PRO A 1 381 ? 14.977 45.938 5.73 1 56.62 381 PRO A C 1
ATOM 3129 O O . PRO A 1 381 ? 14.422 45.438 6.715 1 56.62 381 PRO A O 1
ATOM 3132 N N . ASN A 1 382 ? 14.227 46.531 4.781 1 57.53 382 ASN A N 1
ATOM 3133 C CA . ASN A 1 382 ? 12.82 46.875 5.027 1 57.53 382 ASN A CA 1
ATOM 3134 C C . ASN A 1 382 ? 11.906 45.75 4.496 1 57.53 382 ASN A C 1
ATOM 3136 O O . ASN A 1 382 ? 10.688 45.812 4.695 1 57.53 382 ASN A O 1
ATOM 3140 N N . ALA A 1 383 ? 12.531 44.812 3.922 1 63.03 383 ALA A N 1
ATOM 3141 C CA . ALA A 1 383 ? 11.656 43.812 3.354 1 63.03 383 ALA A CA 1
ATOM 3142 C C . ALA A 1 383 ? 11.352 42.719 4.371 1 63.03 383 ALA A C 1
ATOM 3144 O O . ALA A 1 383 ? 12.234 42.312 5.133 1 63.03 383 ALA A O 1
ATOM 3145 N N . PRO A 1 384 ? 9.969 42.469 4.562 1 65.75 384 PRO A N 1
ATOM 3146 C CA . PRO A 1 384 ? 9.648 41.375 5.48 1 65.75 384 PRO A CA 1
ATOM 3147 C C . PRO A 1 384 ? 10.148 40 4.984 1 65.75 384 PRO A C 1
ATOM 3149 O O . PRO A 1 384 ? 10.289 39.812 3.775 1 65.75 384 PRO A O 1
ATOM 3152 N N . SER A 1 385 ? 10.703 39.25 5.914 1 70.62 385 SER A N 1
ATOM 3153 C CA . SER A 1 385 ? 11.07 37.875 5.582 1 70.62 385 SER A CA 1
ATOM 3154 C C . SER A 1 385 ? 9.844 37.031 5.285 1 70.62 385 SER A C 1
ATOM 3156 O O . SER A 1 385 ? 8.961 36.875 6.137 1 70.62 385 SER A O 1
ATOM 3158 N N . LEU A 1 386 ? 9.641 36.594 4.004 1 73.44 386 LEU A N 1
ATOM 3159 C CA . LEU A 1 386 ? 8.492 35.781 3.586 1 73.44 386 LEU A CA 1
ATOM 3160 C C . LEU A 1 386 ? 8.875 34.312 3.459 1 73.44 386 LEU A C 1
ATOM 3162 O O . LEU A 1 386 ? 8.141 33.531 2.852 1 73.44 386 LEU A O 1
ATOM 3166 N N . LEU A 1 387 ? 10.008 33.969 4.012 1 74.69 387 LEU A N 1
ATOM 3167 C CA . LEU A 1 387 ? 10.492 32.594 3.854 1 74.69 387 LEU A CA 1
ATOM 3168 C C . LEU A 1 387 ? 9.5 31.609 4.438 1 74.69 387 LEU A C 1
ATOM 3170 O O . LEU A 1 387 ? 9.297 30.531 3.873 1 74.69 387 LEU A O 1
ATOM 3174 N N . GLY A 1 388 ? 8.875 32 5.527 1 74.81 388 GLY A N 1
ATOM 3175 C CA . GLY A 1 388 ? 7.934 31.094 6.16 1 74.81 388 GLY A CA 1
ATOM 3176 C C . GLY A 1 388 ? 6.777 30.719 5.258 1 74.81 388 GLY A C 1
ATOM 3177 O O . GLY A 1 388 ? 6.398 29.547 5.191 1 74.81 388 GLY A O 1
ATOM 3178 N N . PHE A 1 389 ? 6.297 31.516 4.496 1 76.81 389 PHE A N 1
ATOM 3179 C CA . PHE A 1 389 ? 5.148 31.266 3.631 1 76.81 389 PHE A CA 1
ATOM 3180 C C . PHE A 1 389 ? 5.555 30.422 2.424 1 76.81 389 PHE A C 1
ATOM 3182 O O . PHE A 1 389 ? 4.805 29.547 1.99 1 76.81 389 PHE A O 1
ATOM 3189 N N . PHE A 1 390 ? 6.746 30.719 1.943 1 79.94 390 PHE A N 1
ATOM 3190 C CA . PHE A 1 390 ? 7.238 29.922 0.825 1 79.94 390 PHE A CA 1
ATOM 3191 C C . PHE A 1 390 ? 7.492 28.484 1.254 1 79.94 390 PHE A C 1
ATOM 3193 O O . PHE A 1 390 ? 7.215 27.547 0.5 1 79.94 390 PHE A O 1
ATOM 3200 N N . LEU A 1 391 ? 7.98 28.375 2.383 1 81.94 391 LEU A N 1
ATOM 3201 C CA . LEU A 1 391 ? 8.258 27.047 2.902 1 81.94 391 LEU A CA 1
ATOM 3202 C C . LEU A 1 391 ? 6.965 26.25 3.105 1 81.94 391 LEU A C 1
ATOM 3204 O O . LEU A 1 391 ? 6.934 25.031 2.912 1 81.94 391 LEU A O 1
ATOM 3208 N N . PHE A 1 392 ? 5.914 26.891 3.469 1 81 392 PHE A N 1
ATOM 3209 C CA . PHE A 1 392 ? 4.625 26.234 3.641 1 81 392 PHE A CA 1
ATOM 3210 C C . PHE A 1 392 ? 4.137 25.656 2.322 1 81 392 PHE A C 1
ATOM 3212 O O . PHE A 1 392 ? 3.74 24.484 2.266 1 81 392 PHE A O 1
ATOM 3219 N N . PHE A 1 393 ? 4.246 26.375 1.381 1 79 393 PHE A N 1
ATOM 3220 C CA . PHE A 1 393 ? 3.768 25.906 0.085 1 79 393 PHE A CA 1
ATOM 3221 C C . PHE A 1 393 ? 4.664 24.797 -0.458 1 79 393 PHE A C 1
ATOM 3223 O O . PHE A 1 393 ? 4.184 23.859 -1.106 1 79 393 PHE A O 1
ATOM 3230 N N . PHE A 1 394 ? 5.906 24.984 -0.318 1 86.5 394 PHE A N 1
ATOM 3231 C CA . PHE A 1 394 ? 6.828 23.922 -0.704 1 86.5 394 PHE A CA 1
ATOM 3232 C C . PHE A 1 394 ? 6.457 22.609 -0.026 1 86.5 394 PHE A C 1
ATOM 3234 O O . PHE A 1 394 ? 6.383 21.562 -0.679 1 86.5 394 PHE A O 1
ATOM 3241 N N . CYS A 1 395 ? 6.207 22.703 1.279 1 82.75 395 CYS A N 1
ATOM 3242 C CA . CYS A 1 395 ? 5.914 21.484 2.035 1 82.75 395 CYS A CA 1
ATOM 3243 C C . CYS A 1 395 ? 4.582 20.891 1.606 1 82.75 395 CYS A C 1
ATOM 3245 O O . CYS A 1 395 ? 4.426 19.656 1.595 1 82.75 395 CYS A O 1
ATOM 3247 N N . LEU A 1 396 ? 3.664 21.719 1.251 1 80.06 396 LEU A N 1
ATOM 3248 C CA . LEU A 1 396 ? 2.379 21.219 0.775 1 80.06 396 LEU A CA 1
ATOM 3249 C C . LEU A 1 396 ? 2.543 20.453 -0.528 1 80.06 396 LEU A C 1
ATOM 3251 O O . LEU A 1 396 ? 1.971 19.375 -0.689 1 80.06 396 LEU A O 1
ATOM 3255 N N . ILE A 1 397 ? 3.32 21 -1.39 1 84 397 ILE A N 1
ATOM 3256 C CA . ILE A 1 397 ? 3.559 20.359 -2.676 1 84 397 ILE A CA 1
ATOM 3257 C C . ILE A 1 397 ? 4.285 19.031 -2.457 1 84 397 ILE A C 1
ATOM 3259 O O . ILE A 1 397 ? 3.977 18.031 -3.113 1 84 397 ILE A O 1
ATOM 3263 N N . GLN A 1 398 ? 5.18 19.016 -1.57 1 84.12 398 GLN A N 1
ATOM 3264 C CA . GLN A 1 398 ? 5.93 17.797 -1.316 1 84.12 398 GLN A CA 1
ATOM 3265 C C . GLN A 1 398 ? 5.055 16.734 -0.653 1 84.12 398 GLN A C 1
ATOM 3267 O O . GLN A 1 398 ? 5.246 15.539 -0.87 1 84.12 398 GLN A O 1
ATOM 3272 N N . SER A 1 399 ? 4.199 17.188 0.146 1 77.75 399 SER A N 1
ATOM 3273 C CA . SER A 1 399 ? 3.275 16.234 0.753 1 77.75 399 SER A CA 1
ATOM 3274 C C . SER A 1 399 ? 2.404 15.562 -0.302 1 77.75 399 SER A C 1
ATOM 3276 O O . SER A 1 399 ? 2.105 14.367 -0.196 1 77.75 399 SER A O 1
ATOM 3278 N N . VAL A 1 400 ? 2.045 16.312 -1.254 1 78.06 400 VAL A N 1
ATOM 3279 C CA . VAL A 1 400 ? 1.279 15.766 -2.367 1 78.06 400 VAL A CA 1
ATOM 3280 C C . VAL A 1 400 ? 2.139 14.766 -3.137 1 78.06 400 VAL A C 1
ATOM 3282 O O . VAL A 1 400 ? 1.652 13.711 -3.547 1 78.06 400 VAL A O 1
ATOM 3285 N N . LEU A 1 401 ? 3.316 15.109 -3.352 1 84.5 401 LEU A N 1
ATOM 3286 C CA . LEU A 1 401 ? 4.246 14.234 -4.059 1 84.5 401 LEU A CA 1
ATOM 3287 C C . LEU A 1 401 ? 4.395 12.898 -3.338 1 84.5 401 LEU A C 1
ATOM 3289 O O . LEU A 1 401 ? 4.328 11.836 -3.965 1 84.5 401 LEU A O 1
ATOM 3293 N N . LEU A 1 402 ? 4.562 12.984 -2.1 1 81.94 402 LEU A N 1
ATOM 3294 C CA . LEU A 1 402 ? 4.75 11.766 -1.318 1 81.94 402 LEU A CA 1
ATOM 3295 C C . LEU A 1 402 ? 3.479 10.922 -1.312 1 81.94 402 LEU A C 1
ATOM 3297 O O . LEU A 1 402 ? 3.545 9.688 -1.338 1 81.94 402 LEU A O 1
ATOM 3301 N N . SER A 1 403 ? 2.393 11.523 -1.271 1 76.44 403 SER A N 1
ATOM 3302 C CA . SER A 1 403 ? 1.12 10.812 -1.311 1 76.44 403 SER A CA 1
ATOM 3303 C C . SER A 1 403 ? 0.918 10.117 -2.652 1 76.44 403 SER A C 1
ATOM 3305 O O . SER A 1 403 ? 0.421 8.992 -2.703 1 76.44 403 SER A O 1
ATOM 3307 N N . ARG A 1 404 ? 1.241 10.766 -3.629 1 78.69 404 ARG A N 1
ATOM 3308 C CA . ARG A 1 404 ? 1.139 10.18 -4.961 1 78.69 404 ARG A CA 1
ATOM 3309 C C . ARG A 1 404 ? 2.061 8.977 -5.102 1 78.69 404 ARG A C 1
ATOM 3311 O O . ARG A 1 404 ? 1.693 7.977 -5.719 1 78.69 404 ARG A O 1
ATOM 3318 N N . ARG A 1 405 ? 3.172 9.156 -4.684 1 80 405 ARG A N 1
ATOM 3319 C CA . ARG A 1 405 ? 4.137 8.062 -4.738 1 80 405 ARG A CA 1
ATOM 3320 C C . ARG A 1 405 ? 3.625 6.84 -3.984 1 80 405 ARG A C 1
ATOM 3322 O O . ARG A 1 405 ? 3.729 5.711 -4.477 1 80 405 ARG A O 1
ATOM 3329 N N . ASN A 1 406 ? 3.088 7.062 -2.871 1 75.19 406 ASN A N 1
ATOM 3330 C CA . ASN A 1 406 ? 2.523 5.965 -2.094 1 75.19 406 ASN A CA 1
ATOM 3331 C C . ASN A 1 406 ? 1.356 5.305 -2.822 1 75.19 406 ASN A C 1
ATOM 3333 O O . ASN A 1 406 ? 1.209 4.082 -2.785 1 75.19 406 ASN A O 1
ATOM 3337 N N . ALA A 1 407 ? 0.558 6.098 -3.406 1 74.12 407 ALA A N 1
ATOM 3338 C CA . ALA A 1 407 ? -0.597 5.586 -4.141 1 74.12 407 ALA A CA 1
ATOM 3339 C C . ALA A 1 407 ? -0.158 4.73 -5.324 1 74.12 407 ALA A C 1
ATOM 3341 O O . ALA A 1 407 ? -0.784 3.715 -5.633 1 74.12 407 ALA A O 1
ATOM 3342 N N . ARG A 1 408 ? 0.807 5.113 -5.945 1 77.38 408 ARG A N 1
ATOM 3343 C CA . ARG A 1 408 ? 1.306 4.371 -7.102 1 77.38 408 ARG A CA 1
ATOM 3344 C C . ARG A 1 408 ? 1.868 3.018 -6.68 1 77.38 408 ARG A C 1
ATOM 3346 O O . ARG A 1 408 ? 1.687 2.02 -7.379 1 77.38 408 ARG A O 1
ATOM 3353 N N . ILE A 1 409 ? 2.65 3.074 -5.688 1 74.19 409 ILE A N 1
ATOM 3354 C CA . ILE A 1 409 ? 3.203 1.821 -5.188 1 74.19 409 ILE A CA 1
ATOM 3355 C C . ILE A 1 409 ? 2.07 0.855 -4.848 1 74.19 409 ILE A C 1
ATOM 3357 O O . ILE A 1 409 ? 2.148 -0.336 -5.16 1 74.19 409 ILE A O 1
ATOM 3361 N N . TYR A 1 410 ? 1.036 1.336 -4.371 1 73.75 410 TYR A N 1
ATOM 3362 C CA . TYR A 1 410 ? -0.135 0.536 -4.035 1 73.75 410 TYR A CA 1
ATOM 3363 C C . TYR A 1 410 ? -0.801 -0.015 -5.289 1 73.75 410 TYR A C 1
ATOM 3365 O O . TYR A 1 410 ? -1.14 -1.199 -5.352 1 73.75 410 TYR A O 1
ATOM 3373 N N . SER A 1 411 ? -1.011 0.795 -6.164 1 77.25 411 SER A N 1
ATOM 3374 C CA . SER A 1 411 ? -1.692 0.377 -7.383 1 77.25 411 SER A CA 1
ATOM 3375 C C . SER A 1 411 ? -0.873 -0.658 -8.148 1 77.25 411 SER A C 1
ATOM 3377 O O . SER A 1 411 ? -1.43 -1.586 -8.734 1 77.25 411 SER A O 1
ATOM 3379 N N . SER A 1 412 ? 0.371 -0.474 -8.18 1 80.88 412 SER A N 1
ATOM 3380 C CA . SER A 1 412 ? 1.248 -1.426 -8.859 1 80.88 412 SER A CA 1
ATOM 3381 C C . SER A 1 412 ? 1.208 -2.791 -8.18 1 80.88 412 SER A C 1
ATOM 3383 O O . SER A 1 412 ? 1.203 -3.824 -8.852 1 80.88 412 SER A O 1
ATOM 3385 N N . MET A 1 413 ? 1.188 -2.77 -6.938 1 78.69 413 MET A N 1
ATOM 3386 C CA . MET A 1 413 ? 1.125 -4.02 -6.188 1 78.69 413 MET A CA 1
ATOM 3387 C C . MET A 1 413 ? -0.209 -4.723 -6.41 1 78.69 413 MET A C 1
ATOM 3389 O O . MET A 1 413 ? -0.263 -5.953 -6.48 1 78.69 413 MET A O 1
ATOM 3393 N N . GLU A 1 414 ? -1.214 -3.967 -6.527 1 78.75 414 GLU A N 1
ATOM 3394 C CA . GLU A 1 414 ? -2.537 -4.52 -6.797 1 78.75 414 GLU A CA 1
ATOM 3395 C C . GLU A 1 414 ? -2.592 -5.168 -8.18 1 78.75 414 GLU A C 1
ATOM 3397 O O . GLU A 1 414 ? -3.123 -6.27 -8.328 1 78.75 414 GLU A O 1
ATOM 3402 N N . LYS A 1 415 ? -2.08 -4.562 -9.102 1 82.25 415 LYS A N 1
ATOM 3403 C CA . LYS A 1 415 ? -2.053 -5.102 -10.461 1 82.25 415 LYS A CA 1
ATOM 3404 C C . LYS A 1 415 ? -1.215 -6.375 -10.531 1 82.25 415 LYS A C 1
ATOM 3406 O O . LYS A 1 415 ? -1.601 -7.344 -11.188 1 82.25 415 LYS A O 1
ATOM 3411 N N . LEU A 1 416 ? -0.084 -6.34 -9.867 1 83.94 416 LEU A N 1
ATOM 3412 C CA . LEU A 1 416 ? 0.785 -7.512 -9.828 1 83.94 416 LEU A CA 1
ATOM 3413 C C . LEU A 1 416 ? 0.076 -8.695 -9.18 1 83.94 416 LEU A C 1
ATOM 3415 O O . LEU A 1 416 ? 0.187 -9.828 -9.656 1 83.94 416 LEU A O 1
ATOM 3419 N N . THR A 1 417 ? -0.583 -8.453 -8.211 1 81.75 417 THR A N 1
ATOM 3420 C CA . THR A 1 417 ? -1.331 -9.5 -7.531 1 81.75 417 THR A CA 1
ATOM 3421 C C . THR A 1 417 ? -2.402 -10.086 -8.445 1 81.75 417 THR A C 1
ATOM 3423 O O . THR A 1 417 ? -2.588 -11.305 -8.5 1 81.75 417 THR A O 1
ATOM 3426 N N . GLU A 1 418 ? -3.068 -9.25 -9.109 1 84.5 418 GLU A N 1
ATOM 3427 C CA . GLU A 1 418 ? -4.102 -9.703 -10.039 1 84.5 418 GLU A CA 1
ATOM 3428 C C . GLU A 1 418 ? -3.504 -10.547 -11.156 1 84.5 418 GLU A C 1
ATOM 3430 O O . GLU A 1 418 ? -4.078 -11.562 -11.547 1 84.5 418 GLU A O 1
ATOM 3435 N N . GLU A 1 419 ? -2.395 -10.133 -11.609 1 87.5 419 GLU A N 1
ATOM 3436 C CA . GLU A 1 419 ? -1.719 -10.875 -12.664 1 87.5 419 GLU A CA 1
ATOM 3437 C C . GLU A 1 419 ? -1.229 -12.227 -12.156 1 87.5 419 GLU A C 1
ATOM 3439 O O . GLU A 1 419 ? -1.331 -13.234 -12.859 1 87.5 419 GLU A O 1
ATOM 3444 N N . LEU A 1 420 ? -0.792 -12.227 -10.977 1 87.94 420 LEU A N 1
ATOM 3445 C CA . LEU A 1 420 ? -0.287 -13.469 -10.398 1 87.94 420 LEU A CA 1
ATOM 3446 C C . LEU A 1 420 ? -1.426 -14.453 -10.133 1 87.94 420 LEU A C 1
ATOM 3448 O O . LEU A 1 420 ? -1.248 -15.664 -10.25 1 87.94 420 LEU A O 1
ATOM 3452 N N . ILE A 1 421 ? -2.541 -13.938 -9.836 1 88.5 421 ILE A N 1
ATOM 3453 C CA . ILE A 1 421 ? -3.717 -14.781 -9.633 1 88.5 421 ILE A CA 1
ATOM 3454 C C . ILE A 1 421 ? -4.148 -15.398 -10.953 1 88.5 421 ILE A C 1
ATOM 3456 O O . ILE A 1 421 ? -4.492 -16.578 -11.008 1 88.5 421 ILE A O 1
ATOM 3460 N N . GLU A 1 422 ? -4.059 -14.711 -11.961 1 88.44 422 GLU A N 1
ATOM 3461 C CA . GLU A 1 422 ? -4.426 -15.211 -13.281 1 88.44 422 GLU A CA 1
ATOM 3462 C C . GLU A 1 422 ? -3.439 -16.281 -13.758 1 88.44 422 GLU A C 1
ATOM 3464 O O . GLU A 1 422 ? -3.844 -17.297 -14.312 1 88.44 422 GLU A O 1
ATOM 3469 N N . ILE A 1 423 ? -2.197 -16.031 -13.539 1 88.81 423 ILE A N 1
ATOM 3470 C CA . ILE A 1 423 ? -1.173 -17 -13.922 1 88.81 423 ILE A CA 1
ATOM 3471 C C . ILE A 1 423 ? -1.343 -18.281 -13.109 1 88.81 423 ILE A C 1
ATOM 3473 O O . ILE A 1 423 ? -1.205 -19.391 -13.648 1 88.81 423 ILE A O 1
ATOM 3477 N N . ASN A 1 424 ? -1.644 -18.141 -11.914 1 87.31 424 ASN A N 1
ATOM 3478 C CA . ASN A 1 424 ? -1.869 -19.312 -11.062 1 87.31 424 ASN A CA 1
ATOM 3479 C C . ASN A 1 424 ? -3.055 -20.141 -11.547 1 87.31 424 ASN A C 1
ATOM 3481 O O . ASN A 1 424 ? -3.016 -21.359 -11.508 1 87.31 424 ASN A O 1
ATOM 3485 N N . LYS A 1 425 ? -4.043 -19.453 -11.969 1 88.62 425 LYS A N 1
ATOM 3486 C CA . LYS A 1 425 ? -5.215 -20.156 -12.477 1 88.62 425 LYS A CA 1
ATOM 3487 C C . LYS A 1 425 ? -4.895 -20.922 -13.758 1 88.62 425 LYS A C 1
ATOM 3489 O O . LYS A 1 425 ? -5.312 -22.062 -13.938 1 88.62 425 LYS A O 1
ATOM 3494 N N . ARG A 1 426 ? -4.172 -20.359 -14.609 1 86 426 ARG A N 1
ATOM 3495 C CA . ARG A 1 426 ? -3.773 -21 -15.867 1 86 426 ARG A CA 1
ATOM 3496 C C . ARG A 1 426 ? -2.877 -22.203 -15.609 1 86 426 ARG A C 1
ATOM 3498 O O . ARG A 1 426 ? -3.035 -23.25 -16.25 1 86 426 ARG A O 1
ATOM 3505 N N . LEU A 1 427 ? -1.992 -22.047 -14.672 1 88.75 427 LEU A N 1
ATOM 3506 C CA . LEU A 1 427 ? -1.064 -23.125 -14.352 1 88.75 427 LEU A CA 1
ATOM 3507 C C . LEU A 1 427 ? -1.789 -24.281 -13.672 1 88.75 427 LEU A C 1
ATOM 3509 O O . LEU A 1 427 ? -1.446 -25.438 -13.883 1 88.75 427 LEU A O 1
ATOM 3513 N N . GLU A 1 428 ? -2.734 -23.922 -12.914 1 88.12 428 GLU A N 1
ATOM 3514 C CA . GLU A 1 428 ? -3.531 -24.953 -12.266 1 88.12 428 GLU A CA 1
ATOM 3515 C C . GLU A 1 428 ? -4.359 -25.734 -13.281 1 88.12 428 GLU A C 1
ATOM 3517 O O . GLU A 1 428 ? -4.496 -26.953 -13.18 1 88.12 428 GLU A O 1
ATOM 3522 N N . GLU A 1 429 ? -4.902 -25.078 -14.25 1 85.56 429 GLU A N 1
ATOM 3523 C CA . GLU A 1 429 ? -5.66 -25.734 -15.305 1 85.56 429 GLU A CA 1
ATOM 3524 C C . GLU A 1 429 ? -4.766 -26.656 -16.141 1 85.56 429 GLU A C 1
ATOM 3526 O O . GLU A 1 429 ? -5.152 -27.781 -16.469 1 85.56 429 GLU A O 1
ATOM 3531 N N . SER A 1 430 ? -3.625 -26.125 -16.438 1 86.12 430 SER A N 1
ATOM 3532 C CA . SER A 1 430 ? -2.678 -26.938 -17.203 1 86.12 430 SER A CA 1
ATOM 3533 C C . SER A 1 430 ? -2.213 -28.156 -16.406 1 86.12 430 SER A C 1
ATOM 3535 O O . SER A 1 430 ? -2.094 -29.25 -16.938 1 86.12 430 SER A O 1
ATOM 3537 N N . ASN A 1 431 ? -2.014 -27.953 -15.172 1 86.31 431 ASN A N 1
ATOM 3538 C CA . ASN A 1 431 ? -1.588 -29.031 -14.289 1 86.31 431 ASN A CA 1
ATOM 3539 C C . ASN A 1 431 ? -2.658 -30.109 -14.172 1 86.31 431 ASN A C 1
ATOM 3541 O O . ASN A 1 431 ? -2.342 -31.297 -14.117 1 86.31 431 ASN A O 1
ATOM 3545 N N . LEU A 1 432 ? -3.838 -29.734 -14.164 1 85 432 LEU A N 1
ATOM 3546 C CA . LEU A 1 432 ? -4.938 -30.688 -14.07 1 85 432 LEU A CA 1
ATOM 3547 C C . LEU A 1 432 ? -5.066 -31.484 -15.359 1 85 432 LEU A C 1
ATOM 3549 O O . LEU A 1 432 ? -5.309 -32.688 -15.32 1 85 432 LEU A O 1
ATOM 3553 N N . ALA A 1 433 ? -4.898 -30.859 -16.422 1 82.81 433 ALA A N 1
ATOM 3554 C CA . ALA A 1 433 ? -4.98 -31.531 -17.719 1 82.81 433 ALA A CA 1
ATOM 3555 C C . ALA A 1 433 ? -3.83 -32.531 -17.891 1 82.81 433 ALA A C 1
ATOM 3557 O O . ALA A 1 433 ? -4.035 -33.656 -18.328 1 82.81 433 ALA A O 1
ATOM 3558 N N . TYR A 1 434 ? -2.625 -32.156 -17.469 1 84.25 434 TYR A N 1
ATOM 3559 C CA . TYR A 1 434 ? -1.451 -33 -17.625 1 84.25 434 TYR A CA 1
ATOM 3560 C C . TYR A 1 434 ? -1.486 -34.156 -16.641 1 84.25 434 TYR A C 1
ATOM 3562 O O . TYR A 1 434 ? -1.043 -35.281 -16.953 1 84.25 434 TYR A O 1
ATOM 3570 N N . SER A 1 435 ? -2.037 -33.875 -15.508 1 86.06 435 SER A N 1
ATOM 3571 C CA . SER A 1 435 ? -2.045 -34.875 -14.461 1 86.06 435 SER A CA 1
ATOM 3572 C C . SER A 1 435 ? -2.875 -36.094 -14.883 1 86.06 435 SER A C 1
ATOM 3574 O O . SER A 1 435 ? -2.615 -37.219 -14.438 1 86.06 435 SER A O 1
ATOM 3576 N N . LYS A 1 436 ? -3.783 -35.938 -15.812 1 84.56 436 LYS A N 1
ATOM 3577 C CA . LYS A 1 436 ? -4.633 -37.031 -16.281 1 84.56 436 LYS A CA 1
ATOM 3578 C C . LYS A 1 436 ? -3.852 -38 -17.156 1 84.56 436 LYS A C 1
ATOM 3580 O O . LYS A 1 436 ? -4.246 -39.156 -17.312 1 84.56 436 LYS A O 1
ATOM 3585 N N . PHE A 1 437 ? -2.742 -37.531 -17.672 1 83.88 437 PHE A N 1
ATOM 3586 C CA . PHE A 1 437 ? -1.906 -38.375 -18.516 1 83.88 437 PHE A CA 1
ATOM 3587 C C . PHE A 1 437 ? -0.849 -39.094 -17.688 1 83.88 437 PHE A C 1
ATOM 3589 O O . PHE A 1 437 ? -0.185 -40 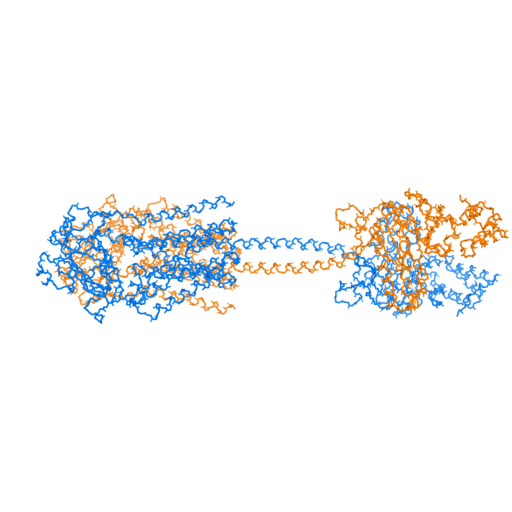-18.172 1 83.88 437 PHE A O 1
ATOM 3596 N N . VAL A 1 438 ? -0.718 -38.625 -16.453 1 82.94 438 VAL A N 1
ATOM 3597 C CA . VAL A 1 438 ? 0.359 -39.125 -15.609 1 82.94 438 VAL A CA 1
ATOM 3598 C C . VAL A 1 438 ? -0.165 -40.281 -14.742 1 82.94 438 VAL A C 1
ATOM 3600 O O . VAL A 1 438 ? -1.201 -40.156 -14.086 1 82.94 438 VAL A O 1
ATOM 3603 N N . PRO A 1 439 ? 0.505 -41.344 -14.836 1 81.56 439 PRO A N 1
ATOM 3604 C CA . PRO A 1 439 ? 0.122 -42.438 -13.922 1 81.56 439 PRO A CA 1
ATOM 3605 C C . PRO A 1 439 ? 0.579 -42.188 -12.484 1 81.56 439 PRO A C 1
ATOM 3607 O O . PRO A 1 439 ? 1.535 -42.812 -12.016 1 81.56 439 PRO A O 1
ATOM 3610 N N . LEU A 1 440 ? -0.141 -41.562 -11.797 1 83.31 440 LEU A N 1
ATOM 3611 C CA . LEU A 1 440 ? 0.246 -41.062 -10.477 1 83.31 440 LEU A CA 1
ATOM 3612 C C . LEU A 1 440 ? 0.434 -42.219 -9.5 1 83.31 440 LEU A C 1
ATOM 3614 O O . LEU A 1 440 ? 1.369 -42.188 -8.695 1 83.31 440 LEU A O 1
ATOM 3618 N N . LYS A 1 441 ? -0.49 -43.125 -9.547 1 81.62 441 LYS A N 1
ATOM 3619 C CA . LYS A 1 441 ? -0.396 -44.25 -8.633 1 81.62 441 LYS A CA 1
ATOM 3620 C C . LYS A 1 441 ? 0.857 -45.094 -8.906 1 81.62 441 LYS A C 1
ATOM 3622 O O . LYS A 1 441 ? 1.449 -45.656 -7.984 1 81.62 441 LYS A O 1
ATOM 3627 N N . PHE A 1 442 ? 1.184 -45.188 -10.18 1 83.75 442 PHE A N 1
ATOM 3628 C CA . PHE A 1 442 ? 2.432 -45.812 -10.57 1 83.75 442 PHE A CA 1
ATOM 3629 C C . PHE A 1 442 ? 3.627 -45.094 -9.961 1 83.75 442 PHE A C 1
ATOM 3631 O O . PHE A 1 442 ? 4.535 -45.719 -9.414 1 83.75 442 PHE A O 1
ATOM 3638 N N . LEU A 1 443 ? 3.588 -43.844 -9.953 1 84.06 443 LEU A N 1
ATOM 3639 C CA . LEU A 1 443 ? 4.703 -43.031 -9.469 1 84.06 443 LEU A CA 1
ATOM 3640 C C . LEU A 1 443 ? 4.805 -43.094 -7.949 1 84.06 443 LEU A C 1
ATOM 3642 O O . LEU A 1 443 ? 5.898 -43 -7.391 1 84.06 443 LEU A O 1
ATOM 3646 N N . GLU A 1 444 ? 3.768 -43.25 -7.348 1 85.38 444 GLU A N 1
ATOM 3647 C CA . GLU A 1 444 ? 3.738 -43.312 -5.891 1 85.38 444 GLU A CA 1
ATOM 3648 C C . GLU A 1 444 ? 4.473 -44.562 -5.398 1 85.38 444 GLU A C 1
ATOM 3650 O O . GLU A 1 444 ? 4.918 -44.625 -4.25 1 85.38 444 GLU A O 1
ATOM 3655 N N . THR A 1 445 ? 4.617 -45.438 -6.324 1 82.81 445 THR A N 1
ATOM 3656 C CA . THR A 1 445 ? 5.27 -46.688 -5.941 1 82.81 445 THR A CA 1
ATOM 3657 C C . THR A 1 445 ? 6.762 -46.469 -5.723 1 82.81 445 THR A C 1
ATOM 3659 O O . THR A 1 445 ? 7.418 -47.281 -5.051 1 82.81 445 THR A O 1
ATOM 3662 N N . PHE A 1 446 ? 7.41 -45.469 -6.234 1 83.25 446 PHE A N 1
ATOM 3663 C CA . PHE A 1 446 ? 8.844 -45.219 -6.156 1 83.25 446 PHE A CA 1
ATOM 3664 C C . PHE A 1 446 ? 9.219 -44.625 -4.801 1 83.25 446 PHE A C 1
ATOM 3666 O O . PHE A 1 446 ? 10.398 -44.469 -4.492 1 83.25 446 PHE A O 1
ATOM 3673 N N . ASN A 1 447 ? 8.438 -44.594 -3.838 1 77.81 447 ASN A N 1
ATOM 3674 C CA . ASN A 1 447 ? 8.672 -44.094 -2.482 1 77.81 447 ASN A CA 1
ATOM 3675 C C . ASN A 1 447 ? 9.406 -42.781 -2.488 1 77.81 447 ASN A C 1
ATOM 3677 O O . ASN A 1 447 ? 10.367 -42.594 -1.739 1 77.81 447 ASN A O 1
ATOM 3681 N N . LYS A 1 448 ? 9.219 -42 -3.352 1 80.19 448 LYS A N 1
ATOM 3682 C CA . LYS A 1 448 ? 9.758 -40.625 -3.324 1 80.19 448 LYS A CA 1
ATOM 3683 C C . LYS A 1 448 ? 8.805 -39.688 -2.615 1 80.19 448 LYS A C 1
ATOM 3685 O O . LYS A 1 448 ? 7.602 -39.938 -2.557 1 80.19 448 LYS A O 1
ATOM 3690 N N . PRO A 1 449 ? 9.414 -38.688 -1.973 1 72.25 449 PRO A N 1
ATOM 3691 C CA . PRO A 1 449 ? 8.539 -37.75 -1.25 1 72.25 449 PRO A CA 1
ATOM 3692 C C . PRO A 1 449 ? 7.457 -37.156 -2.141 1 72.25 449 PRO A C 1
ATOM 3694 O O . PRO A 1 449 ? 6.305 -37.031 -1.716 1 72.25 449 PRO A O 1
ATOM 3697 N N . LYS A 1 450 ? 7.996 -36.719 -3.438 1 70.62 450 LYS A N 1
ATOM 3698 C CA . LYS A 1 450 ? 7.02 -36.219 -4.406 1 70.62 450 LYS A CA 1
ATOM 3699 C C . LYS A 1 450 ? 7.051 -37.062 -5.688 1 70.62 450 LYS A C 1
ATOM 3701 O O . LYS A 1 450 ? 8.125 -37.375 -6.203 1 70.62 450 LYS A O 1
ATOM 3706 N N . SER A 1 451 ? 5.832 -37.375 -6.125 1 70.06 451 SER A N 1
ATOM 3707 C CA . SER A 1 451 ? 5.73 -38.188 -7.348 1 70.06 451 SER A CA 1
ATOM 3708 C C . SER A 1 451 ? 6.445 -37.5 -8.508 1 70.06 451 SER A C 1
ATOM 3710 O O . SER A 1 451 ? 6.969 -38.156 -9.406 1 70.06 451 SER A O 1
ATOM 3712 N N . ILE A 1 452 ? 6.598 -36.219 -8.312 1 71.94 452 ILE A N 1
ATOM 3713 C CA . ILE A 1 452 ? 7.164 -35.406 -9.398 1 71.94 452 ILE A CA 1
ATOM 3714 C C . ILE A 1 452 ? 8.688 -35.531 -9.391 1 71.94 452 ILE A C 1
ATOM 3716 O O . ILE A 1 452 ? 9.344 -35.219 -10.383 1 71.94 452 ILE A O 1
ATOM 3720 N N . ASP A 1 453 ? 9.188 -36.094 -8.336 1 77.25 453 ASP A N 1
ATOM 3721 C CA . ASP A 1 453 ? 10.641 -36.219 -8.211 1 77.25 453 ASP A CA 1
ATOM 3722 C C . ASP A 1 453 ? 11.164 -37.438 -8.984 1 77.25 453 ASP A C 1
ATOM 3724 O O . ASP A 1 453 ? 12.375 -37.625 -9.062 1 77.25 453 ASP A O 1
ATOM 3728 N N . VAL A 1 454 ? 10.242 -38.188 -9.57 1 76.38 454 VAL A N 1
ATOM 3729 C CA . VAL A 1 454 ? 10.641 -39.375 -10.32 1 76.38 454 VAL A CA 1
ATOM 3730 C C . VAL A 1 454 ? 11.242 -38.938 -11.656 1 76.38 454 VAL A C 1
ATOM 3732 O O . VAL A 1 454 ? 10.68 -38.094 -12.359 1 76.38 454 VAL A O 1
ATOM 3735 N N . VAL A 1 455 ? 12.469 -39.375 -11.844 1 78.25 455 VAL A N 1
ATOM 3736 C CA . VAL A 1 455 ? 13.203 -39 -13.055 1 78.25 455 VAL A CA 1
ATOM 3737 C C . VAL A 1 455 ? 13.453 -40.25 -13.906 1 78.25 455 VAL A C 1
ATOM 3739 O O . VAL A 1 455 ? 13.266 -41.375 -13.445 1 78.25 455 VAL A O 1
ATOM 3742 N N . ARG A 1 456 ? 13.844 -40.062 -15.031 1 80.56 456 ARG A N 1
ATOM 3743 C CA . ARG A 1 456 ? 14.234 -41.125 -15.945 1 80.56 456 ARG A CA 1
ATOM 3744 C C . ARG A 1 456 ? 15.305 -42 -15.32 1 80.56 456 ARG A C 1
ATOM 3746 O O . ARG A 1 456 ? 16.234 -41.531 -14.688 1 80.56 456 ARG A O 1
ATOM 3753 N N . GLY A 1 457 ? 15.031 -43.281 -15.398 1 78.12 457 GLY A N 1
ATOM 3754 C CA . GLY A 1 457 ? 16.016 -44.219 -14.875 1 78.12 457 GLY A CA 1
ATOM 3755 C C . GLY A 1 457 ? 15.648 -44.781 -13.508 1 78.12 457 GLY A C 1
ATOM 3756 O O . GLY A 1 457 ? 16.219 -45.781 -13.055 1 78.12 457 GLY A O 1
ATOM 3757 N N . ASP A 1 458 ? 14.75 -44.094 -12.859 1 84.5 458 ASP A N 1
ATOM 3758 C CA . ASP A 1 458 ? 14.281 -44.625 -11.578 1 84.5 458 ASP A CA 1
ATOM 3759 C C . ASP A 1 458 ? 13.578 -45.969 -11.766 1 84.5 458 ASP A C 1
ATOM 3761 O O . ASP A 1 458 ? 12.875 -46.188 -12.758 1 84.5 458 ASP A O 1
ATOM 3765 N N . TYR A 1 459 ? 13.852 -46.875 -10.898 1 86.06 459 TYR A N 1
ATOM 3766 C CA . TYR A 1 459 ? 13.18 -48.156 -10.977 1 86.06 459 TYR A CA 1
ATOM 3767 C C . TYR A 1 459 ? 12.938 -48.75 -9.586 1 86.06 459 TYR A C 1
ATOM 3769 O O . TYR A 1 459 ? 13.586 -48.344 -8.617 1 86.06 459 TYR A O 1
ATOM 3777 N N . VAL A 1 460 ? 12.023 -49.562 -9.43 1 88.06 460 VAL A N 1
ATOM 3778 C CA . VAL A 1 460 ? 11.742 -50.312 -8.211 1 88.06 460 VAL A CA 1
ATOM 3779 C C . VAL A 1 460 ? 11.367 -51.75 -8.547 1 88.06 460 VAL A C 1
ATOM 3781 O O . VAL A 1 460 ? 10.719 -52 -9.57 1 88.06 460 VAL A O 1
ATOM 3784 N N . VAL A 1 461 ? 11.875 -52.719 -7.793 1 88.44 461 VAL A N 1
ATOM 3785 C CA . VAL A 1 461 ? 11.5 -54.125 -7.941 1 88.44 461 VAL A CA 1
ATOM 3786 C C . VAL A 1 461 ? 10.523 -54.531 -6.84 1 88.44 461 VAL A C 1
ATOM 3788 O O . VAL A 1 461 ? 10.789 -54.281 -5.656 1 88.44 461 VAL A O 1
ATOM 3791 N N . ARG A 1 462 ? 9.414 -55.031 -7.305 1 89.12 462 ARG A N 1
ATOM 3792 C CA . ARG A 1 462 ? 8.391 -55.406 -6.336 1 89.12 462 ARG A CA 1
ATOM 3793 C C . ARG A 1 462 ? 7.645 -56.656 -6.793 1 89.12 462 ARG A C 1
ATOM 3795 O O . ARG A 1 462 ? 7.527 -56.906 -7.992 1 89.12 462 ARG A O 1
ATOM 3802 N N . ASN A 1 463 ? 7.184 -57.438 -5.793 1 91.38 463 ASN A N 1
ATOM 3803 C CA . ASN A 1 463 ? 6.242 -58.531 -6.082 1 91.38 463 ASN A CA 1
ATOM 3804 C C . ASN A 1 463 ? 4.805 -58 -6.113 1 91.38 463 ASN A C 1
ATOM 3806 O O . ASN A 1 463 ? 4.324 -57.438 -5.137 1 91.38 463 ASN A O 1
ATOM 3810 N N . MET A 1 464 ? 4.219 -58.156 -7.293 1 92.69 464 MET A N 1
ATOM 3811 C CA . MET A 1 464 ? 2.846 -57.688 -7.445 1 92.69 464 MET A CA 1
ATOM 3812 C C . MET A 1 464 ? 2.016 -58.688 -8.25 1 92.69 464 MET A C 1
ATOM 3814 O O . MET A 1 464 ? 2.559 -59.656 -8.82 1 92.69 464 MET A O 1
ATOM 3818 N N . THR A 1 465 ? 0.72 -58.5 -8.188 1 95.94 465 THR A N 1
ATOM 3819 C CA . THR A 1 465 ? -0.199 -59.25 -9.031 1 95.94 465 THR A CA 1
ATOM 3820 C C . THR A 1 465 ? -0.536 -58.5 -10.305 1 95.94 465 THR A C 1
ATOM 3822 O O . THR A 1 465 ? -0.793 -57.281 -10.25 1 95.94 465 THR A O 1
ATOM 3825 N N . VAL A 1 466 ? -0.416 -59.219 -11.391 1 95.62 466 VAL A N 1
ATOM 3826 C CA . VAL A 1 466 ? -0.689 -58.594 -12.688 1 95.62 466 VAL A CA 1
ATOM 3827 C C . VAL A 1 466 ? -1.977 -59.156 -13.266 1 95.62 466 VAL A C 1
ATOM 3829 O O . VAL A 1 466 ? -2.189 -60.375 -13.234 1 95.62 466 VAL A O 1
ATOM 3832 N N . LEU A 1 467 ? -2.838 -58.281 -13.664 1 97 467 LEU A N 1
ATOM 3833 C CA . LEU A 1 467 ? -4.07 -58.656 -14.352 1 97 467 LEU A CA 1
ATOM 3834 C C . LEU A 1 467 ? -4.059 -58.156 -15.789 1 97 467 LEU A C 1
ATOM 3836 O O . LEU A 1 467 ? -3.871 -56.938 -16.031 1 97 467 LEU A O 1
ATOM 3840 N N . SER A 1 468 ? -4.129 -59 -16.688 1 96.25 468 SER A N 1
ATOM 3841 C CA . SER A 1 468 ? -4.254 -58.656 -18.109 1 96.25 468 SER A CA 1
ATOM 3842 C C . SER A 1 468 ? -5.641 -59.031 -18.641 1 96.25 468 SER A C 1
ATOM 3844 O O . SER A 1 468 ? -6.152 -60.125 -18.375 1 96.25 468 SER A O 1
ATOM 3846 N N . SER A 1 469 ? -6.238 -58.156 -19.281 1 96.81 469 SER A N 1
ATOM 3847 C CA . SER A 1 469 ? -7.562 -58.375 -19.844 1 96.81 469 SER A CA 1
ATOM 3848 C C . SER A 1 469 ? -7.637 -57.906 -21.297 1 96.81 469 SER A C 1
ATOM 3850 O O . SER A 1 469 ? -6.953 -56.969 -21.672 1 96.81 469 SER A O 1
ATOM 3852 N N . ASP A 1 470 ? -8.391 -58.5 -22.047 1 94.38 470 ASP A N 1
ATOM 3853 C CA . ASP A 1 470 ? -8.562 -58.156 -23.453 1 94.38 470 ASP A CA 1
ATOM 3854 C C . ASP A 1 470 ? -9.969 -58.5 -23.938 1 94.38 470 ASP A C 1
ATOM 3856 O O . ASP A 1 470 ? -10.578 -59.469 -23.453 1 94.38 470 ASP A O 1
ATOM 3860 N N . ILE A 1 471 ? -10.477 -57.781 -24.875 1 93.31 471 ILE A N 1
ATOM 3861 C CA . ILE A 1 471 ? -11.789 -58.031 -25.469 1 93.31 471 ILE A CA 1
ATOM 3862 C C . ILE A 1 471 ? -11.672 -59.125 -26.516 1 93.31 471 ILE A C 1
ATOM 3864 O O . ILE A 1 471 ? -10.797 -59.094 -27.375 1 93.31 471 ILE A O 1
ATOM 3868 N N . ARG A 1 472 ? -12.641 -60.125 -26.406 1 90.88 472 ARG A N 1
ATOM 3869 C CA . ARG A 1 472 ? -12.641 -61.219 -27.359 1 90.88 472 ARG A CA 1
ATOM 3870 C C . ARG A 1 472 ? -13.086 -60.75 -28.734 1 90.88 472 ARG A C 1
ATOM 3872 O O . ARG A 1 472 ? -14.133 -60.125 -28.875 1 90.88 472 ARG A O 1
ATOM 3879 N N . ASP A 1 473 ? -12.25 -61.031 -29.75 1 82.94 473 ASP A N 1
ATOM 3880 C CA . ASP A 1 473 ? -12.539 -60.75 -31.156 1 82.94 473 ASP A CA 1
ATOM 3881 C C . ASP A 1 473 ? -12.734 -59.25 -31.375 1 82.94 473 ASP A C 1
ATOM 3883 O O . ASP A 1 473 ? -13.641 -58.844 -32.125 1 82.94 473 ASP A O 1
ATOM 3887 N N . PHE A 1 474 ? -12.008 -58.469 -30.688 1 84.81 474 PHE A N 1
ATOM 3888 C CA . PHE A 1 474 ? -12.125 -57.031 -30.828 1 84.81 474 PHE A CA 1
ATOM 3889 C C . PHE A 1 474 ? -11.781 -56.594 -32.25 1 84.81 474 PHE A C 1
ATOM 3891 O O . PHE A 1 474 ? -12.383 -55.656 -32.781 1 84.81 474 PHE A O 1
ATOM 3898 N N . THR A 1 475 ? -10.805 -57.219 -32.812 1 74.25 475 THR A N 1
ATOM 3899 C CA . THR A 1 475 ? -10.414 -56.875 -34.188 1 74.25 475 THR A CA 1
ATOM 3900 C C . THR A 1 475 ? -11.609 -56.969 -35.125 1 74.25 475 THR A C 1
ATOM 3902 O O . THR A 1 475 ? -11.82 -56.062 -35.938 1 74.25 475 THR A O 1
ATOM 3905 N N . SER A 1 476 ? -12.359 -58.031 -34.938 1 76.19 476 SER A N 1
ATOM 3906 C CA . SER A 1 476 ? -13.547 -58.219 -35.781 1 76.19 476 SER A CA 1
ATOM 3907 C C . SER A 1 476 ? -14.602 -57.156 -35.469 1 76.19 476 SER A C 1
ATOM 3909 O O . SER A 1 476 ? -15.25 -56.625 -36.375 1 76.19 476 SER A O 1
ATOM 3911 N N . ILE A 1 477 ? -14.703 -56.875 -34.25 1 79.88 477 ILE A N 1
ATOM 3912 C CA . ILE A 1 477 ? -15.656 -55.844 -33.844 1 79.88 477 ILE A CA 1
ATOM 3913 C C . ILE A 1 477 ? -15.234 -54.469 -34.406 1 79.88 477 ILE A C 1
ATOM 3915 O O . ILE A 1 477 ? -16.062 -53.75 -34.938 1 79.88 477 ILE A O 1
ATOM 3919 N N . SER A 1 478 ? -14.016 -54.125 -34.312 1 76.56 478 SER A N 1
ATOM 3920 C CA . SER A 1 478 ? -13.461 -52.875 -34.75 1 76.56 478 SER A CA 1
ATOM 3921 C C . SER A 1 478 ? -13.648 -52.688 -36.25 1 76.56 478 SER A C 1
ATOM 3923 O O . SER A 1 478 ? -13.828 -51.562 -36.75 1 76.56 478 SER A O 1
ATOM 3925 N N . GLU A 1 479 ? -13.602 -53.781 -36.969 1 71.56 479 GLU A N 1
ATOM 3926 C CA . GLU A 1 479 ? -13.727 -53.719 -38.438 1 71.56 479 GLU A CA 1
ATOM 3927 C C . GLU A 1 479 ? -15.18 -53.469 -38.844 1 71.56 479 GLU A C 1
ATOM 3929 O O . GLU A 1 479 ? -15.438 -52.938 -39.906 1 71.56 479 GLU A O 1
ATOM 3934 N N . ALA A 1 480 ? -15.969 -53.875 -37.938 1 74.44 480 ALA A N 1
ATOM 3935 C CA . ALA A 1 480 ? -17.391 -53.75 -38.25 1 74.44 480 ALA A CA 1
ATOM 3936 C C . ALA A 1 480 ? -17.891 -52.375 -37.906 1 74.44 480 ALA A C 1
ATOM 3938 O O . ALA A 1 480 ? -18.953 -51.938 -38.406 1 74.44 480 ALA A O 1
ATOM 3939 N N . LEU A 1 481 ? -17.125 -51.688 -37.188 1 78.75 481 LEU A N 1
ATOM 3940 C CA . LEU A 1 481 ? -17.547 -50.344 -36.75 1 78.75 481 LEU A CA 1
ATOM 3941 C C . LEU A 1 481 ? -16.797 -49.25 -37.469 1 78.75 481 LEU A C 1
ATOM 3943 O O . LEU A 1 481 ? -15.695 -49.469 -37.969 1 78.75 481 LEU A O 1
ATOM 3947 N N . SER A 1 482 ? -17.453 -48.094 -37.562 1 76.44 482 SER A N 1
ATOM 3948 C CA . SER A 1 482 ? -16.734 -46.906 -38.031 1 76.44 482 SER A CA 1
ATOM 3949 C C . SER A 1 482 ? -15.656 -46.5 -37.031 1 76.44 482 SER A C 1
ATOM 3951 O O . SER A 1 482 ? -15.727 -46.844 -35.844 1 76.44 482 SER A O 1
ATOM 3953 N N . PRO A 1 483 ? -14.68 -45.812 -37.5 1 73.69 483 PRO A N 1
ATOM 3954 C CA . PRO A 1 483 ? -13.641 -45.375 -36.562 1 73.69 483 PRO A CA 1
ATOM 3955 C C . PRO A 1 483 ? -14.203 -44.594 -35.375 1 73.69 483 PRO A C 1
ATOM 3957 O O . PRO A 1 483 ? -13.766 -44.781 -34.25 1 73.69 483 PRO A O 1
ATOM 3960 N N . SER A 1 484 ? -15.117 -43.719 -35.656 1 77.62 484 SER A N 1
ATOM 3961 C CA . SER A 1 484 ? -15.734 -42.969 -34.562 1 77.62 484 SER A CA 1
ATOM 3962 C C . SER A 1 484 ? -16.438 -43.875 -33.562 1 77.62 484 SER A C 1
ATOM 3964 O O . SER A 1 484 ? -16.266 -43.719 -32.344 1 77.62 484 SER A O 1
ATOM 3966 N N . ASP A 1 485 ? -17.141 -44.75 -34.188 1 81.44 485 ASP A N 1
ATOM 3967 C CA . ASP A 1 485 ? -17.906 -45.656 -33.312 1 81.44 485 ASP A CA 1
ATOM 3968 C C . ASP A 1 485 ? -16.969 -46.594 -32.531 1 81.44 485 ASP A C 1
ATOM 3970 O O . ASP A 1 485 ? -17.266 -46.938 -31.391 1 81.44 485 ASP A O 1
ATOM 3974 N N . ASN A 1 486 ? -15.828 -46.875 -33.094 1 82 486 ASN A N 1
ATOM 3975 C CA . ASN A 1 486 ? -14.828 -47.688 -32.406 1 82 486 ASN A CA 1
ATOM 3976 C C . ASN A 1 486 ? -14.281 -47.031 -31.156 1 82 486 ASN A C 1
ATOM 3978 O O . ASN A 1 486 ? -14.164 -47.656 -30.109 1 82 486 ASN A O 1
ATOM 3982 N N . PHE A 1 487 ? -14 -45.781 -31.266 1 82.69 487 PHE A N 1
ATOM 3983 C CA . PHE A 1 487 ? -13.438 -45.031 -30.141 1 82.69 487 PHE A CA 1
ATOM 3984 C C . PHE A 1 487 ? -14.492 -44.812 -29.062 1 82.69 487 PHE A C 1
ATOM 3986 O O . PHE A 1 487 ? -14.188 -44.844 -27.859 1 82.69 487 PHE A O 1
ATOM 3993 N N . LEU A 1 488 ? -15.68 -44.531 -29.5 1 84.19 488 LEU A N 1
ATOM 3994 C CA . LEU A 1 488 ? -16.766 -44.375 -28.516 1 84.19 488 LEU A CA 1
ATOM 3995 C C . LEU A 1 488 ? -17 -45.656 -27.75 1 84.19 488 LEU A C 1
ATOM 3997 O O . LEU A 1 488 ? -17.203 -45.625 -26.531 1 84.19 488 LEU A O 1
ATOM 4001 N N . PHE A 1 489 ? -16.938 -46.688 -28.594 1 85.38 489 PHE A N 1
ATOM 4002 C CA . PHE A 1 489 ? -17.109 -48 -28 1 85.38 489 PHE A CA 1
ATOM 4003 C C . PHE A 1 489 ? -16.016 -48.281 -26.984 1 85.38 489 PHE A C 1
ATOM 4005 O O . PHE A 1 489 ? -16.281 -48.719 -25.859 1 85.38 489 PHE A O 1
ATOM 4012 N N . LEU A 1 490 ? -14.828 -48.094 -27.359 1 87.75 490 LEU A N 1
ATOM 4013 C CA . LEU A 1 490 ? -13.68 -48.375 -26.5 1 87.75 490 LEU A CA 1
ATOM 4014 C C . LEU A 1 490 ? -13.711 -47.531 -25.25 1 87.75 490 LEU A C 1
ATOM 4016 O O . LEU A 1 490 ? -13.422 -48.031 -24.156 1 87.75 490 LEU A O 1
ATOM 4020 N N . ASN A 1 491 ? -14.062 -46.312 -25.359 1 89.06 491 ASN A N 1
ATOM 4021 C CA . ASN A 1 491 ? -14.117 -45.438 -24.203 1 89.06 491 ASN A CA 1
ATOM 4022 C C . ASN A 1 491 ? -15.258 -45.812 -23.266 1 89.06 491 ASN A C 1
ATOM 4024 O O . ASN A 1 491 ? -15.148 -45.656 -22.047 1 89.06 491 ASN A O 1
ATOM 4028 N N . ASP A 1 492 ? -16.312 -46.188 -23.859 1 89.19 492 ASP A N 1
ATOM 4029 C CA . ASP A 1 492 ? -17.422 -46.656 -23.031 1 89.19 492 ASP A CA 1
ATOM 4030 C C . ASP A 1 492 ? -17 -47.906 -22.234 1 89.19 492 ASP A C 1
ATOM 4032 O O . ASP A 1 492 ? -17.328 -48 -21.047 1 89.19 492 ASP A O 1
ATOM 4036 N N . TYR A 1 493 ? -16.328 -48.75 -22.953 1 90.69 493 TYR A N 1
ATOM 4037 C CA . TYR A 1 493 ? -15.812 -49.969 -22.297 1 90.69 493 TYR A CA 1
ATOM 4038 C C . TYR A 1 493 ? -14.875 -49.594 -21.156 1 90.69 493 TYR A C 1
ATOM 4040 O O . TYR A 1 493 ? -15.062 -50.062 -20.031 1 90.69 493 TYR A O 1
ATOM 4048 N N . LEU A 1 494 ? -13.953 -48.781 -21.391 1 91.06 494 LEU A N 1
ATOM 4049 C CA . LEU A 1 494 ? -12.938 -48.438 -20.406 1 91.06 494 LEU A CA 1
ATOM 4050 C C . LEU A 1 494 ? -13.539 -47.656 -19.25 1 91.06 494 LEU A C 1
ATOM 4052 O O . LEU A 1 494 ? -13.094 -47.781 -18.109 1 91.06 494 LEU A O 1
ATOM 4056 N N . SER A 1 495 ? -14.531 -46.875 -19.531 1 89.81 495 SER A N 1
ATOM 4057 C CA . SER A 1 495 ? -15.203 -46.094 -18.5 1 89.81 495 SER A CA 1
ATOM 4058 C C . SER A 1 495 ? -15.922 -47 -17.5 1 89.81 495 SER A C 1
ATOM 4060 O O . SER A 1 495 ? -16.156 -46.625 -16.359 1 89.81 495 SER A O 1
ATOM 4062 N N . ARG A 1 496 ? -16.203 -48.125 -17.953 1 91.75 496 ARG A N 1
ATOM 4063 C CA . ARG A 1 496 ? -16.922 -49.062 -17.094 1 91.75 496 ARG A CA 1
ATOM 4064 C C . ARG A 1 496 ? -15.953 -49.969 -16.328 1 91.75 496 ARG A C 1
ATOM 4066 O O . ARG A 1 496 ? -16.188 -50.25 -15.148 1 91.75 496 ARG A O 1
ATOM 4073 N N . VAL A 1 497 ? -14.93 -50.375 -16.953 1 92.94 497 VAL A N 1
ATOM 4074 C CA . VAL A 1 497 ? -14.023 -51.344 -16.344 1 92.94 497 VAL A CA 1
ATOM 4075 C C . VAL A 1 497 ? -12.969 -50.625 -15.508 1 92.94 497 VAL A C 1
ATOM 4077 O O . VAL A 1 497 ? -12.516 -51.156 -14.484 1 92.94 497 VAL A O 1
ATOM 4080 N N . GLY A 1 498 ? -12.625 -49.5 -15.859 1 91.12 498 GLY A N 1
ATOM 4081 C CA . GLY A 1 498 ? -11.586 -48.719 -15.18 1 91.12 498 GLY A CA 1
ATOM 4082 C C . GLY A 1 498 ? -11.883 -48.5 -13.703 1 91.12 498 GLY A C 1
ATOM 4083 O O . GLY A 1 498 ? -11.055 -48.844 -12.852 1 91.12 498 GLY A O 1
ATOM 4084 N N . PRO A 1 499 ? -13.023 -47.969 -13.406 1 92.44 499 PRO A N 1
ATOM 4085 C CA . PRO A 1 499 ? -13.367 -47.719 -12 1 92.44 499 PRO A CA 1
ATOM 4086 C C . PRO A 1 499 ? -13.359 -49 -11.164 1 92.44 499 PRO A C 1
ATOM 4088 O O . PRO A 1 499 ? -13.055 -48.938 -9.969 1 92.44 499 PRO A O 1
ATOM 4091 N N . VAL A 1 500 ? -13.656 -50.125 -11.766 1 95.38 500 VAL A N 1
ATOM 4092 C CA . VAL A 1 500 ? -13.664 -51.406 -11.055 1 95.38 500 VAL A CA 1
ATOM 4093 C C . VAL A 1 500 ? -12.25 -51.75 -10.594 1 95.38 500 VAL A C 1
ATOM 4095 O O . VAL A 1 500 ? -12.055 -52.188 -9.453 1 95.38 500 VAL A O 1
ATOM 4098 N N . ILE A 1 501 ? -11.289 -51.531 -11.422 1 94.31 501 ILE A N 1
ATOM 4099 C CA . ILE A 1 501 ? -9.891 -51.812 -11.109 1 94.31 501 ILE A CA 1
ATOM 4100 C C . ILE A 1 501 ? -9.414 -50.875 -9.992 1 94.31 501 ILE A C 1
ATOM 4102 O O . ILE A 1 501 ? -8.789 -51.344 -9.031 1 94.31 501 ILE A O 1
ATOM 4106 N N . ARG A 1 502 ? -9.812 -49.688 -10.008 1 90.62 502 ARG A N 1
ATOM 4107 C CA . ARG A 1 502 ? -9.367 -48.688 -9.031 1 90.62 502 ARG A CA 1
ATOM 4108 C C . ARG A 1 502 ? -10.016 -48.938 -7.676 1 90.62 502 ARG A C 1
ATOM 4110 O O . ARG A 1 502 ? -9.375 -48.781 -6.633 1 90.62 502 ARG A O 1
ATOM 4117 N N . SER A 1 503 ? -11.258 -49.25 -7.695 1 93.19 503 SER A N 1
ATOM 4118 C CA . SER A 1 503 ? -11.992 -49.5 -6.457 1 93.19 503 SER A CA 1
ATOM 4119 C C . SER A 1 503 ? -11.438 -50.688 -5.699 1 93.19 503 SER A C 1
ATOM 4121 O O . SER A 1 503 ? -11.555 -50.75 -4.473 1 93.19 503 SER A O 1
ATOM 4123 N N . ASN A 1 504 ? -10.828 -51.594 -6.43 1 94.38 504 ASN A N 1
ATOM 4124 C CA . ASN A 1 504 ? -10.234 -52.781 -5.801 1 94.38 504 ASN A CA 1
ATOM 4125 C C . ASN A 1 504 ? -8.734 -52.594 -5.582 1 94.38 504 ASN A C 1
ATOM 4127 O O . ASN A 1 504 ? -7.988 -53.562 -5.555 1 94.38 504 ASN A O 1
ATOM 4131 N N . GLN A 1 505 ? -8.305 -51.312 -5.574 1 90.62 505 GLN A N 1
ATOM 4132 C CA . GLN A 1 505 ? -6.953 -50.906 -5.215 1 90.62 505 GLN A CA 1
ATOM 4133 C C . GLN A 1 505 ? -5.945 -51.344 -6.277 1 90.62 505 GLN A C 1
ATOM 4135 O O . GLN A 1 505 ? -4.805 -51.656 -5.957 1 90.62 505 GLN A O 1
ATOM 4140 N N . GLY A 1 506 ? -6.438 -51.531 -7.43 1 91.44 506 GLY A N 1
ATOM 4141 C CA . GLY A 1 506 ? -5.547 -51.719 -8.562 1 91.44 506 GLY A CA 1
ATOM 4142 C C . GLY A 1 506 ? -5.27 -50.438 -9.32 1 91.44 506 GLY A C 1
ATOM 4143 O O . GLY A 1 506 ? -5.953 -49.438 -9.125 1 91.44 506 GLY A O 1
ATOM 4144 N N . PHE A 1 507 ? -4.148 -50.375 -9.992 1 88.81 507 PHE A N 1
ATOM 4145 C CA . PHE A 1 507 ? -3.943 -49.25 -10.891 1 88.81 507 PHE A CA 1
ATOM 4146 C C . PHE A 1 507 ? -3.625 -49.719 -12.297 1 88.81 507 PHE A C 1
ATOM 4148 O O . PHE A 1 507 ? -2.947 -50.75 -12.477 1 88.81 507 PHE A O 1
ATOM 4155 N N . ILE A 1 508 ? -4.191 -49 -13.195 1 88.81 508 ILE A N 1
ATOM 4156 C CA . ILE A 1 508 ? -3.992 -49.312 -14.602 1 88.81 508 ILE A CA 1
ATOM 4157 C C . ILE A 1 508 ? -2.646 -48.75 -15.07 1 88.81 508 ILE A C 1
ATOM 4159 O O . ILE A 1 508 ? -2.398 -47.562 -14.984 1 88.81 508 ILE A O 1
ATOM 4163 N N . GLU A 1 509 ? -1.8 -49.562 -15.406 1 85.5 509 GLU A N 1
ATOM 4164 C CA . GLU A 1 509 ? -0.486 -49.156 -15.898 1 85.5 509 GLU A CA 1
ATOM 4165 C C . GLU A 1 509 ? -0.576 -48.625 -17.312 1 85.5 509 GLU A C 1
ATOM 4167 O O . GLU A 1 509 ? 0.014 -47.562 -17.625 1 85.5 509 GLU A O 1
ATOM 4172 N N . LYS A 1 510 ? -1.208 -49.406 -18.219 1 82.69 510 LYS A N 1
ATOM 4173 C CA . LYS A 1 510 ? -1.25 -48.969 -19.609 1 82.69 510 LYS A CA 1
ATOM 4174 C C . LYS A 1 510 ? -2.475 -49.562 -20.328 1 82.69 510 LYS A C 1
ATOM 4176 O O . LYS A 1 510 ? -2.953 -50.625 -19.969 1 82.69 510 LYS A O 1
ATOM 4181 N N . TYR A 1 511 ? -2.953 -48.719 -21.25 1 82.62 511 TYR A N 1
ATOM 4182 C CA . TYR A 1 511 ? -3.932 -49.188 -22.219 1 82.62 511 TYR A CA 1
ATOM 4183 C C . TYR A 1 511 ? -3.262 -49.562 -23.531 1 82.62 511 TYR A C 1
ATOM 4185 O O . TYR A 1 511 ? -2.504 -48.781 -24.094 1 82.62 511 TYR A O 1
ATOM 4193 N N . ILE A 1 512 ? -3.434 -50.656 -23.875 1 76.5 512 ILE A N 1
ATOM 4194 C CA . ILE A 1 512 ? -2.953 -51.062 -25.203 1 76.5 512 ILE A CA 1
ATOM 4195 C C . ILE A 1 512 ? -4.141 -51.406 -26.094 1 76.5 512 ILE A C 1
ATOM 4197 O O . ILE A 1 512 ? -4.488 -52.562 -26.25 1 76.5 512 ILE A O 1
ATOM 4201 N N . GLY A 1 513 ? -4.68 -50.438 -26.703 1 76.12 513 GLY A N 1
ATOM 4202 C CA . GLY A 1 513 ? -5.938 -50.625 -27.406 1 76.12 513 GLY A CA 1
ATOM 4203 C C . GLY A 1 513 ? -7.082 -51.031 -26.5 1 76.12 513 GLY A C 1
ATOM 4204 O O . GLY A 1 513 ? -7.492 -50.25 -25.641 1 76.12 513 GLY A O 1
ATOM 4205 N N . ASP A 1 514 ? -7.43 -52.312 -26.797 1 83.88 514 ASP A N 1
ATOM 4206 C CA . ASP A 1 514 ? -8.539 -52.844 -26 1 83.88 514 ASP A CA 1
ATOM 4207 C C . ASP A 1 514 ? -8.016 -53.656 -24.797 1 83.88 514 ASP A C 1
ATOM 4209 O O . ASP A 1 514 ? -8.797 -54.031 -23.922 1 83.88 514 ASP A O 1
ATOM 4213 N N . ALA A 1 515 ? -6.727 -53.812 -24.75 1 87.88 515 ALA A N 1
ATOM 4214 C CA . ALA A 1 515 ? -6.133 -54.594 -23.656 1 87.88 515 ALA A CA 1
ATOM 4215 C C . ALA A 1 515 ? -5.812 -53.688 -22.469 1 87.88 515 ALA A C 1
ATOM 4217 O O . ALA A 1 515 ? -5.457 -52.531 -22.641 1 87.88 515 ALA A O 1
ATOM 4218 N N . ILE A 1 516 ? -5.996 -54.25 -21.297 1 91.94 516 ILE A N 1
ATOM 4219 C CA . ILE A 1 516 ? -5.703 -53.5 -20.062 1 91.94 516 ILE A CA 1
ATOM 4220 C C . ILE A 1 516 ? -4.68 -54.281 -19.234 1 91.94 516 ILE A C 1
ATOM 4222 O O . ILE A 1 516 ? -4.781 -55.531 -19.109 1 91.94 516 ILE A O 1
ATOM 4226 N N . LEU A 1 517 ? -3.738 -53.594 -18.828 1 91.25 517 LEU A N 1
ATOM 4227 C CA . LEU A 1 517 ? -2.77 -54.125 -17.891 1 91.25 517 LEU A CA 1
ATOM 4228 C C . LEU A 1 517 ? -2.838 -53.406 -16.547 1 91.25 517 LEU A C 1
ATOM 4230 O O . LEU A 1 517 ? -2.584 -52.219 -16.484 1 91.25 517 LEU A O 1
ATOM 4234 N N . ALA A 1 518 ? -3.182 -54.156 -15.516 1 94 518 ALA A N 1
ATOM 4235 C CA . ALA A 1 518 ? -3.344 -53.562 -14.195 1 94 518 ALA A CA 1
ATOM 4236 C C . ALA A 1 518 ? -2.496 -54.281 -13.156 1 94 518 ALA A C 1
ATOM 4238 O O . ALA A 1 518 ? -2.229 -55.469 -13.281 1 94 518 ALA A O 1
ATOM 4239 N N . PHE A 1 519 ? -2.127 -53.562 -12.188 1 93.75 519 PHE A N 1
ATOM 4240 C CA . PHE A 1 519 ? -1.282 -54.094 -11.125 1 93.75 519 PHE A CA 1
ATOM 4241 C C . PHE A 1 519 ? -1.954 -53.938 -9.766 1 93.75 519 PHE A C 1
ATOM 4243 O O . PHE A 1 519 ? -2.688 -52.969 -9.539 1 93.75 519 PHE A O 1
ATOM 4250 N N . PHE A 1 520 ? -1.686 -54.906 -8.93 1 94.81 520 PHE A N 1
ATOM 4251 C CA . PHE A 1 520 ? -2.236 -54.906 -7.578 1 94.81 520 PHE A CA 1
ATOM 4252 C C . PHE A 1 520 ? -1.139 -55.125 -6.547 1 94.81 520 PHE A C 1
ATOM 4254 O O . PHE A 1 520 ? -0.417 -56.125 -6.605 1 94.81 520 PHE A O 1
ATOM 4261 N N . ASP A 1 521 ? -1.102 -54.25 -5.562 1 87.88 521 ASP A N 1
ATOM 4262 C CA . ASP A 1 521 ? -0.082 -54.312 -4.523 1 87.88 521 ASP A CA 1
ATOM 4263 C C . ASP A 1 521 ? -0.513 -55.25 -3.398 1 87.88 521 ASP A C 1
ATOM 4265 O O . ASP A 1 521 ? 0.33 -55.844 -2.703 1 87.88 521 ASP A O 1
ATOM 4269 N N . LYS A 1 522 ? -1.81 -55.438 -3.115 1 81.56 522 LYS A N 1
ATOM 4270 C CA . LYS A 1 522 ? -2.32 -56.125 -1.937 1 81.56 522 LYS A CA 1
ATOM 4271 C C . LYS A 1 522 ? -2.52 -57.594 -2.215 1 81.56 522 LYS A C 1
ATOM 4273 O O . LYS A 1 522 ? -3.281 -58.281 -1.515 1 81.56 522 LYS A O 1
ATOM 4278 N N . GLY A 1 523 ? -1.922 -58.156 -3.279 1 85.62 523 GLY A N 1
ATOM 4279 C CA . GLY A 1 523 ? -2.006 -59.594 -3.486 1 85.62 523 GLY A CA 1
ATOM 4280 C C . GLY A 1 523 ? -2.99 -60 -4.574 1 85.62 523 GLY A C 1
ATOM 4281 O O . GLY A 1 523 ? -3.652 -59.125 -5.156 1 85.62 523 GLY A O 1
ATOM 4282 N N . PRO A 1 524 ? -3.129 -61.281 -4.816 1 94.69 524 PRO A N 1
ATOM 4283 C CA . PRO A 1 524 ? -3.947 -61.781 -5.926 1 94.69 524 PRO A CA 1
ATOM 4284 C C . PRO A 1 524 ? -5.441 -61.75 -5.617 1 94.69 524 PRO A C 1
ATOM 4286 O O . PRO A 1 524 ? -6.266 -61.812 -6.535 1 94.69 524 PRO A O 1
ATOM 4289 N N . ASP A 1 525 ? -5.824 -61.625 -4.324 1 95.81 525 ASP A N 1
ATOM 4290 C CA . ASP A 1 525 ? -7.234 -61.594 -3.953 1 95.81 525 ASP A CA 1
ATOM 4291 C C . ASP A 1 525 ? -7.953 -60.406 -4.625 1 95.81 525 ASP A C 1
ATOM 4293 O O . ASP A 1 525 ? -9.047 -60.594 -5.172 1 95.81 525 ASP A O 1
ATOM 4297 N N . SER A 1 526 ? -7.32 -59.344 -4.559 1 95.62 526 SER A N 1
ATOM 4298 C CA . SER A 1 526 ? -7.914 -58.125 -5.152 1 95.62 526 SER A CA 1
ATOM 4299 C C . SER A 1 526 ? -8.062 -58.281 -6.664 1 95.62 526 SER A C 1
ATOM 4301 O O . SER A 1 526 ? -9.039 -57.812 -7.246 1 95.62 526 SER A O 1
ATOM 4303 N N . ALA A 1 527 ? -7.102 -58.875 -7.289 1 97 527 ALA A N 1
ATOM 4304 C CA . ALA A 1 527 ? -7.141 -59.094 -8.734 1 97 527 ALA A CA 1
ATOM 4305 C C . ALA A 1 527 ? -8.266 -60.031 -9.133 1 97 527 ALA A C 1
ATOM 4307 O O . ALA A 1 527 ? -8.938 -59.812 -10.141 1 97 527 ALA A O 1
ATOM 4308 N N . ILE A 1 528 ? -8.477 -61.062 -8.328 1 96.56 528 ILE A N 1
ATOM 4309 C CA . ILE A 1 528 ? -9.547 -62.031 -8.594 1 96.56 528 ILE A CA 1
ATOM 4310 C C . ILE A 1 528 ? -10.898 -61.344 -8.461 1 96.56 528 ILE A C 1
ATOM 4312 O O . ILE A 1 528 ? -11.766 -61.5 -9.32 1 96.56 528 ILE A O 1
ATOM 4316 N N . LEU A 1 529 ? -11.016 -60.625 -7.41 1 95.81 529 LEU A N 1
ATOM 4317 C CA . LEU A 1 529 ? -12.258 -59.906 -7.203 1 95.81 529 LEU A CA 1
ATOM 4318 C C . LEU A 1 529 ? -12.516 -58.938 -8.352 1 95.81 529 LEU A C 1
ATOM 4320 O O . LEU A 1 529 ? -13.656 -58.781 -8.789 1 95.81 529 LEU A O 1
ATOM 4324 N N . THR A 1 530 ? -11.484 -58.25 -8.789 1 97.06 530 THR A N 1
ATOM 4325 C CA . THR A 1 530 ? -11.586 -57.312 -9.914 1 97.06 530 THR A CA 1
ATOM 4326 C C . THR A 1 530 ? -12.07 -58.031 -11.164 1 97.06 530 THR A C 1
ATOM 4328 O O . THR A 1 530 ? -12.953 -57.562 -11.867 1 97.06 530 THR A O 1
ATOM 4331 N N . ALA A 1 531 ? -11.492 -59.188 -11.438 1 97.31 531 ALA A N 1
ATOM 4332 C CA . ALA A 1 531 ? -11.859 -59.938 -12.617 1 97.31 531 ALA A CA 1
ATOM 4333 C C . ALA A 1 531 ? -13.336 -60.312 -12.586 1 97.31 531 ALA A C 1
ATOM 4335 O O . ALA A 1 531 ? -14.039 -60.219 -13.594 1 97.31 531 ALA A O 1
ATOM 4336 N N . ILE A 1 532 ? -13.805 -60.719 -11.453 1 96 532 ILE A N 1
ATOM 4337 C CA . ILE A 1 532 ? -15.195 -61.125 -11.281 1 96 532 ILE A CA 1
ATOM 4338 C C . ILE A 1 532 ? -16.109 -59.906 -11.516 1 96 532 ILE A C 1
ATOM 4340 O O . ILE A 1 532 ? -17.094 -60 -12.25 1 96 532 ILE A O 1
ATOM 4344 N N . GLU A 1 533 ? -15.75 -58.844 -10.914 1 96.5 533 GLU A N 1
ATOM 4345 C CA . GLU A 1 533 ? -16.562 -57.656 -11.031 1 96.5 533 GLU A CA 1
ATOM 4346 C C . GLU A 1 533 ? -16.562 -57.125 -12.461 1 96.5 533 GLU A C 1
ATOM 4348 O O . GLU A 1 533 ? -17.547 -56.562 -12.93 1 96.5 533 GLU A O 1
ATOM 4353 N N . MET A 1 534 ? -15.398 -57.156 -13.125 1 96.62 534 MET A N 1
ATOM 4354 C CA . MET A 1 534 ? -15.32 -56.75 -14.523 1 96.62 534 MET A CA 1
ATOM 4355 C C . MET A 1 534 ? -16.328 -57.531 -15.367 1 96.62 534 MET A C 1
ATOM 4357 O O . MET A 1 534 ? -17.047 -56.969 -16.188 1 96.62 534 MET A O 1
ATOM 4361 N N . HIS A 1 535 ? -16.422 -58.812 -15.133 1 96.5 535 HIS A N 1
ATOM 4362 C CA . HIS A 1 535 ? -17.359 -59.656 -15.883 1 96.5 535 HIS A CA 1
ATOM 4363 C C . HIS A 1 535 ? -18.797 -59.312 -15.539 1 96.5 535 HIS A C 1
ATOM 4365 O O . HIS A 1 535 ? -19.688 -59.375 -16.406 1 96.5 535 HIS A O 1
ATOM 4371 N N . LYS A 1 536 ? -19.047 -58.969 -14.336 1 95.69 536 LYS A N 1
ATOM 4372 C CA . LYS A 1 536 ? -20.391 -58.562 -13.938 1 95.69 536 LYS A CA 1
ATOM 4373 C C . LYS A 1 536 ? -20.812 -57.281 -14.656 1 95.69 536 LYS A C 1
ATOM 4375 O O . LYS A 1 536 ? -21.922 -57.188 -15.164 1 95.69 536 LYS A O 1
ATOM 4380 N N . VAL A 1 537 ? -19.922 -56.312 -14.625 1 95.19 537 VAL A N 1
ATOM 4381 C CA . VAL A 1 537 ? -20.219 -55.031 -15.234 1 95.19 537 VAL A CA 1
ATOM 4382 C C . VAL A 1 537 ? -20.438 -55.219 -16.734 1 95.19 537 VAL A C 1
ATOM 4384 O O . VAL A 1 537 ? -21.312 -54.562 -17.312 1 95.19 537 VAL A O 1
ATOM 4387 N N . ILE A 1 538 ? -19.656 -56.031 -17.375 1 93.75 538 ILE A N 1
ATOM 4388 C CA . ILE A 1 538 ? -19.781 -56.25 -18.812 1 93.75 538 ILE A CA 1
ATOM 4389 C C . ILE A 1 538 ? -21.078 -57 -19.109 1 93.75 538 ILE A C 1
ATOM 4391 O O . ILE A 1 538 ? -21.734 -56.719 -20.109 1 93.75 538 ILE A O 1
ATOM 4395 N N . ALA A 1 539 ? -21.469 -57.938 -18.25 1 92.12 539 ALA A N 1
ATOM 4396 C CA . ALA A 1 539 ? -22.734 -58.625 -18.406 1 92.12 539 ALA A CA 1
ATOM 4397 C C . ALA A 1 539 ? -23.906 -57.656 -18.344 1 92.12 539 ALA A C 1
ATOM 4399 O O . ALA A 1 539 ? -24.859 -57.75 -19.141 1 92.12 539 ALA A O 1
ATOM 4400 N N . LEU A 1 540 ? -23.828 -56.781 -17.5 1 91.69 540 LEU A N 1
ATOM 4401 C CA . LEU A 1 540 ? -24.875 -55.781 -17.359 1 91.69 540 LEU A CA 1
ATOM 4402 C C . LEU A 1 540 ? -24.906 -54.875 -18.594 1 91.69 540 LEU A C 1
ATOM 4404 O O . LEU A 1 540 ? -25.984 -54.5 -19.062 1 91.69 540 LEU A O 1
ATOM 4408 N N . TRP A 1 541 ? -23.703 -54.5 -19.047 1 91.06 541 TRP A N 1
ATOM 4409 C CA . TRP A 1 541 ? -23.578 -53.656 -20.25 1 91.06 541 TRP A CA 1
ATOM 4410 C C . TRP A 1 541 ? -24.188 -54.375 -21.453 1 91.06 541 TRP A C 1
ATOM 4412 O O . TRP A 1 541 ? -24.906 -53.75 -22.25 1 91.06 541 TRP A O 1
ATOM 4422 N N . ASN A 1 542 ? -23.938 -55.656 -21.609 1 89.81 542 ASN A N 1
ATOM 4423 C CA . ASN A 1 542 ? -24.469 -56.438 -22.719 1 89.81 542 ASN A CA 1
ATOM 4424 C C . ASN A 1 542 ? -25.984 -56.531 -22.672 1 89.81 542 ASN A C 1
ATOM 4426 O O . ASN A 1 542 ? -26.656 -56.5 -23.719 1 89.81 542 ASN A O 1
ATOM 4430 N N . ASN A 1 543 ? -26.469 -56.656 -21.562 1 87.25 543 ASN A N 1
ATOM 4431 C CA . ASN A 1 543 ? -27.922 -56.719 -21.391 1 87.25 543 ASN A CA 1
ATOM 4432 C C . ASN A 1 543 ? -28.609 -55.406 -21.766 1 87.25 543 ASN A C 1
ATOM 4434 O O . ASN A 1 543 ? -29.688 -55.406 -22.344 1 87.25 543 ASN A O 1
ATOM 4438 N N . SER A 1 544 ? -27.938 -54.344 -21.453 1 83.38 544 SER A N 1
ATOM 4439 C CA . SER A 1 544 ? -28.5 -53.031 -21.75 1 83.38 544 SER A CA 1
ATOM 4440 C C . SER A 1 544 ? -28.406 -52.75 -23.25 1 83.38 544 SER A C 1
ATOM 4442 O O . SER A 1 544 ? -29.281 -52.062 -23.797 1 83.38 544 SER A O 1
ATOM 4444 N N . ASN A 1 545 ? -27.422 -53.125 -23.859 1 77.5 545 ASN A N 1
ATOM 4445 C CA . ASN A 1 545 ? -27.172 -52.844 -25.266 1 77.5 545 ASN A CA 1
ATOM 4446 C C . ASN A 1 545 ? -27.906 -53.781 -26.188 1 77.5 545 ASN A C 1
ATOM 4448 O O . ASN A 1 545 ? -27.938 -53.594 -27.391 1 77.5 545 ASN A O 1
ATOM 4452 N N . ARG A 1 546 ? -28.297 -54.906 -25.734 1 70.31 546 ARG A N 1
ATOM 4453 C CA . ARG A 1 546 ? -29.031 -55.906 -26.531 1 70.31 546 ARG A CA 1
ATOM 4454 C C . ARG A 1 546 ? -30.188 -55.25 -27.281 1 70.31 546 ARG A C 1
ATOM 4456 O O . ARG A 1 546 ? -30.469 -55.594 -28.438 1 70.31 546 ARG A O 1
ATOM 4463 N N . ALA A 1 547 ? -30.578 -54.188 -26.844 1 63.22 547 ALA A N 1
ATOM 4464 C CA . ALA A 1 547 ? -31.688 -53.5 -27.5 1 63.22 547 ALA A CA 1
ATOM 4465 C C . ALA A 1 547 ? -31.203 -52.688 -28.688 1 63.22 547 ALA A C 1
ATOM 4467 O O . ALA A 1 547 ? -31.953 -52.469 -29.641 1 63.22 547 ALA A O 1
ATOM 4468 N N . GLU A 1 548 ? -30.031 -52.312 -28.703 1 63.69 548 GLU A N 1
ATOM 4469 C CA . GLU A 1 548 ? -29.547 -51.375 -29.719 1 63.69 548 GLU A CA 1
ATOM 4470 C C . GLU A 1 548 ? -28.719 -52.094 -30.781 1 63.69 548 GLU A C 1
ATOM 4472 O O . GLU A 1 548 ? -28.062 -51.469 -31.609 1 63.69 548 GLU A O 1
ATOM 4477 N N . ASN A 1 549 ? -28.75 -53.406 -30.844 1 63 549 ASN A N 1
ATOM 4478 C CA . ASN A 1 549 ? -28.094 -54.25 -31.844 1 63 549 ASN A CA 1
ATOM 4479 C C . ASN A 1 549 ? -26.578 -54.125 -31.75 1 63 549 ASN A C 1
ATOM 4481 O O . ASN A 1 549 ? -25.891 -54.125 -32.781 1 63 549 ASN A O 1
ATOM 4485 N N . TYR A 1 550 ? -25.984 -53.844 -30.594 1 69.62 550 TYR A N 1
ATOM 4486 C CA . TYR A 1 550 ? -24.531 -53.875 -30.453 1 69.62 550 TYR A CA 1
ATOM 4487 C C . TYR A 1 550 ? -24.016 -55.281 -30.219 1 69.62 550 TYR A C 1
ATOM 4489 O O . TYR A 1 550 ? -24.719 -56.125 -29.625 1 69.62 550 TYR A O 1
ATOM 4497 N N . PRO A 1 551 ? -22.844 -55.531 -30.812 1 74.75 551 PRO A N 1
ATOM 4498 C CA . PRO A 1 551 ? -22.281 -56.844 -30.594 1 74.75 551 PRO A CA 1
ATOM 4499 C C . PRO A 1 551 ? -21.969 -57.125 -29.125 1 74.75 551 PRO A C 1
ATOM 4501 O O . PRO A 1 551 ? -21.641 -56.219 -28.375 1 74.75 551 PRO A O 1
ATOM 4504 N N . GLU A 1 552 ? -22.328 -58.406 -28.719 1 84.38 552 GLU A N 1
ATOM 4505 C CA . GLU A 1 552 ? -22.016 -58.844 -27.359 1 84.38 552 GLU A CA 1
ATOM 4506 C C . GLU A 1 552 ? -20.516 -58.812 -27.109 1 84.38 552 GLU A C 1
ATOM 4508 O O . GLU A 1 552 ? -19.734 -59.25 -27.953 1 84.38 552 GLU A O 1
ATOM 4513 N N . VAL A 1 553 ? -20.109 -58.188 -26 1 89.12 553 VAL A N 1
ATOM 4514 C CA . VAL A 1 553 ? -18.703 -58.062 -25.656 1 89.12 553 VAL A CA 1
ATOM 4515 C C . VAL A 1 553 ? -18.312 -59.156 -24.656 1 89.12 553 VAL A C 1
ATOM 4517 O O . VAL A 1 553 ? -19.047 -59.438 -23.703 1 89.12 553 VAL A O 1
ATOM 4520 N N . GLN A 1 554 ? -17.312 -59.906 -24.969 1 91.94 554 GLN A N 1
ATOM 4521 C CA . GLN A 1 554 ? -16.719 -60.875 -24.047 1 91.94 554 GLN A CA 1
ATOM 4522 C C . GLN A 1 554 ? -15.25 -60.531 -23.781 1 91.94 554 GLN A C 1
ATOM 4524 O O . GLN A 1 554 ? -14.547 -60.062 -24.672 1 91.94 554 GLN A O 1
ATOM 4529 N N . ILE A 1 555 ? -14.867 -60.781 -22.547 1 95.44 555 ILE A N 1
ATOM 4530 C CA . ILE A 1 555 ? -13.477 -60.469 -22.234 1 95.44 555 ILE A CA 1
ATOM 4531 C C . ILE A 1 555 ? -12.812 -61.719 -21.641 1 95.44 555 ILE A C 1
ATOM 4533 O O . ILE A 1 555 ? -13.492 -62.625 -21.141 1 95.44 555 ILE A O 1
ATOM 4537 N N . GLY A 1 556 ? -11.531 -61.812 -21.797 1 96.62 556 GLY A N 1
ATOM 4538 C CA . GLY A 1 556 ? -10.68 -62.781 -21.109 1 96.62 556 GLY A CA 1
ATOM 4539 C C . GLY A 1 556 ? -9.742 -62.094 -20.109 1 96.62 556 GLY A C 1
ATOM 4540 O O . GLY A 1 556 ? -9.227 -61.031 -20.359 1 96.62 556 GLY A O 1
ATOM 4541 N N . VAL A 1 557 ? -9.617 -62.844 -18.953 1 97.81 557 VAL A N 1
ATOM 4542 C CA . VAL A 1 557 ? -8.758 -62.25 -17.938 1 97.81 557 VAL A CA 1
ATOM 4543 C C . VAL A 1 557 ? -7.699 -63.25 -17.5 1 97.81 557 VAL A C 1
ATOM 4545 O O . VAL A 1 557 ? -8.016 -64.438 -17.219 1 97.81 557 VAL A O 1
ATOM 4548 N N . GLY A 1 558 ? -6.461 -62.781 -17.547 1 97.81 558 GLY A N 1
ATOM 4549 C CA . GLY A 1 558 ? -5.34 -63.531 -17.031 1 97.81 558 GLY A CA 1
ATOM 4550 C C . GLY A 1 558 ? -4.691 -62.906 -15.812 1 97.81 558 GLY A C 1
ATOM 4551 O O . GLY A 1 558 ? -4.465 -61.719 -15.781 1 97.81 558 GLY A O 1
ATOM 4552 N N . ILE A 1 559 ? -4.426 -63.812 -14.773 1 97.81 559 ILE A N 1
ATOM 4553 C CA . ILE A 1 559 ? -3.867 -63.281 -13.531 1 97.81 559 ILE A CA 1
ATOM 4554 C C . ILE A 1 559 ? -2.607 -64.062 -13.164 1 97.81 559 ILE A C 1
ATOM 4556 O O . ILE A 1 559 ? -2.594 -65.312 -13.219 1 97.81 559 ILE A O 1
ATOM 4560 N N . HIS A 1 560 ? -1.599 -63.281 -12.867 1 96.25 560 HIS A N 1
ATOM 4561 C CA . HIS A 1 560 ? -0.353 -63.906 -12.414 1 96.25 560 HIS A CA 1
ATOM 4562 C C . HIS A 1 560 ? 0.292 -63.062 -11.305 1 96.25 560 HIS A C 1
ATOM 4564 O O . HIS A 1 560 ? -0.03 -61.906 -11.133 1 96.25 560 HIS A O 1
ATOM 4570 N N . TYR A 1 561 ? 0.992 -63.781 -10.43 1 95.38 561 TYR A N 1
ATOM 4571 C CA . TYR A 1 561 ? 1.726 -63.125 -9.344 1 95.38 561 TYR A CA 1
ATOM 4572 C C . TYR A 1 561 ? 3.221 -63.406 -9.461 1 95.38 561 TYR A C 1
ATOM 4574 O O . TYR A 1 561 ? 3.633 -64.562 -9.664 1 95.38 561 TYR A O 1
ATOM 4582 N N . GLY A 1 562 ? 3.975 -62.281 -9.414 1 90.56 562 GLY A N 1
ATOM 4583 C CA . GLY A 1 562 ? 5.418 -62.438 -9.477 1 90.56 562 GLY A CA 1
ATOM 4584 C C . GLY A 1 562 ? 6.172 -61.125 -9.352 1 90.56 562 GLY A C 1
ATOM 4585 O O . GLY A 1 562 ? 5.594 -60.125 -8.961 1 90.56 562 GLY A O 1
ATOM 4586 N N . GLU A 1 563 ? 7.465 -61.219 -9.602 1 88.44 563 GLU A N 1
ATOM 4587 C CA . GLU A 1 563 ? 8.344 -60.062 -9.5 1 88.44 563 GLU A CA 1
ATOM 4588 C C . GLU A 1 563 ? 8.234 -59.188 -10.734 1 88.44 563 GLU A C 1
ATOM 4590 O O . GLU A 1 563 ? 8.203 -59.688 -11.859 1 88.44 563 GLU A O 1
ATOM 4595 N N . LEU A 1 564 ? 8.039 -57.844 -10.492 1 87.38 564 LEU A N 1
ATOM 4596 C CA . LEU A 1 564 ? 7.977 -56.844 -11.547 1 87.38 564 LEU A CA 1
ATOM 4597 C C . LEU A 1 564 ? 9.047 -55.781 -11.352 1 87.38 564 LEU A C 1
ATOM 4599 O O . LEU A 1 564 ? 9.328 -55.375 -10.219 1 87.38 564 LEU A O 1
ATOM 4603 N N . MET A 1 565 ? 9.617 -55.406 -12.383 1 86.62 565 MET A N 1
ATOM 4604 C CA . MET A 1 565 ? 10.484 -54.219 -12.375 1 86.62 565 MET A CA 1
ATOM 4605 C C . MET A 1 565 ? 9.781 -53.031 -12.992 1 86.62 565 MET A C 1
ATOM 4607 O O . MET A 1 565 ? 9.586 -52.969 -14.211 1 86.62 565 MET A O 1
ATOM 4611 N N . LEU A 1 566 ? 9.438 -52.125 -12.109 1 88.12 566 LEU A N 1
ATOM 4612 C CA . LEU A 1 566 ? 8.766 -50.906 -12.539 1 88.12 566 LEU A CA 1
ATOM 4613 C C . LEU A 1 566 ? 9.766 -49.75 -12.672 1 88.12 566 LEU A C 1
ATOM 4615 O O . LEU A 1 566 ? 10.641 -49.594 -11.82 1 88.12 566 LEU A O 1
ATOM 4619 N N . GLY A 1 567 ? 9.648 -49.031 -13.703 1 87.5 567 GLY A N 1
ATOM 4620 C CA . GLY A 1 567 ? 10.562 -47.938 -13.883 1 87.5 567 GLY A CA 1
ATOM 4621 C C . GLY A 1 567 ? 10.055 -46.875 -14.875 1 87.5 567 GLY A C 1
ATOM 4622 O O . GLY A 1 567 ? 8.945 -47 -15.383 1 87.5 567 GLY A O 1
ATOM 4623 N N . VAL A 1 568 ? 10.82 -45.875 -15.008 1 87.62 568 VAL A N 1
ATOM 4624 C CA . VAL A 1 568 ? 10.539 -44.812 -15.953 1 87.62 568 VAL A CA 1
ATOM 4625 C C . VAL A 1 568 ? 11.578 -44.812 -17.062 1 87.62 568 VAL A C 1
ATOM 4627 O O . VAL A 1 568 ? 12.781 -44.844 -16.797 1 87.62 568 VAL A O 1
ATOM 4630 N N . ILE A 1 569 ? 11.047 -44.844 -18.25 1 87.38 569 ILE A N 1
ATOM 4631 C CA . ILE A 1 569 ? 11.953 -44.875 -19.391 1 87.38 569 ILE A CA 1
ATOM 4632 C C . ILE A 1 569 ? 11.656 -43.719 -20.328 1 87.38 569 ILE A C 1
ATOM 4634 O O . ILE A 1 569 ? 10.633 -43.062 -20.203 1 87.38 569 ILE A O 1
ATOM 4638 N N . GLY A 1 570 ? 12.633 -43.594 -21.219 1 86.38 570 GLY A N 1
ATOM 4639 C CA . GLY A 1 570 ? 12.43 -42.562 -22.25 1 86.38 570 GLY A CA 1
ATOM 4640 C C . GLY A 1 570 ? 13.641 -41.656 -22.438 1 86.38 570 GLY A C 1
ATOM 4641 O O . GLY A 1 570 ? 14.773 -42.094 -22.188 1 86.38 570 GLY A O 1
ATOM 4642 N N . GLU A 1 571 ? 13.336 -40.562 -23 1 81.25 571 GLU A N 1
ATOM 4643 C CA . GLU A 1 571 ? 14.367 -39.562 -23.234 1 81.25 571 GLU A CA 1
ATOM 4644 C C . GLU A 1 571 ? 14.078 -38.281 -22.453 1 81.25 571 GLU A C 1
ATOM 4646 O O . GLU A 1 571 ? 13.18 -38.25 -21.609 1 81.25 571 GLU A O 1
ATOM 4651 N N . GLU A 1 572 ? 14.867 -37.312 -22.75 1 77.5 572 GLU A N 1
ATOM 4652 C CA . GLU A 1 572 ? 14.82 -36.094 -21.953 1 77.5 572 GLU A CA 1
ATOM 4653 C C . GLU A 1 572 ? 13.477 -35.406 -22.094 1 77.5 572 GLU A C 1
ATOM 4655 O O . GLU A 1 572 ? 12.969 -34.812 -21.125 1 77.5 572 GLU A O 1
ATOM 4660 N N . GLN A 1 573 ? 12.805 -35.5 -23.219 1 79.19 573 GLN A N 1
ATOM 4661 C CA . GLN A 1 573 ? 11.594 -34.719 -23.453 1 79.19 573 GLN A CA 1
ATOM 4662 C C . GLN A 1 573 ? 10.352 -35.594 -23.328 1 79.19 573 GLN A C 1
ATOM 4664 O O . GLN A 1 573 ? 9.234 -35.094 -23.203 1 79.19 573 GLN A O 1
ATOM 4669 N N . ARG A 1 574 ? 10.594 -36.875 -23.281 1 83.69 574 ARG A N 1
ATOM 4670 C CA . ARG A 1 574 ? 9.469 -37.812 -23.234 1 83.69 574 ARG A CA 1
ATOM 4671 C C . ARG A 1 574 ? 9.805 -39.031 -22.375 1 83.69 574 ARG A C 1
ATOM 4673 O O . ARG A 1 574 ? 10.711 -39.812 -22.719 1 83.69 574 ARG A O 1
ATOM 4680 N N . ILE A 1 575 ? 9.062 -39.062 -21.266 1 85 575 ILE A N 1
ATOM 4681 C CA . ILE A 1 575 ? 9.281 -40.219 -20.422 1 85 575 ILE A CA 1
ATOM 4682 C C . ILE A 1 575 ? 7.977 -41 -20.25 1 85 575 ILE A C 1
ATOM 4684 O O . ILE A 1 575 ? 6.898 -40.469 -20.531 1 85 575 ILE A O 1
ATOM 4688 N N . GLU A 1 576 ? 8.086 -42.188 -20 1 86.62 576 GLU A N 1
ATOM 4689 C CA . GLU A 1 576 ? 6.93 -43.062 -19.812 1 86.62 576 GLU A CA 1
ATOM 4690 C C . GLU A 1 576 ? 7.207 -44.125 -18.75 1 86.62 576 GLU A C 1
ATOM 4692 O O . GLU A 1 576 ? 8.359 -44.469 -18.5 1 86.62 576 GLU A O 1
ATOM 4697 N N . SER A 1 577 ? 6.129 -44.5 -18.156 1 86.06 577 SER A N 1
ATOM 4698 C CA . SER A 1 577 ? 6.246 -45.656 -17.25 1 86.06 577 SER A CA 1
ATOM 4699 C C . SER A 1 577 ? 6.48 -46.938 -18.016 1 86.06 577 SER A C 1
ATOM 4701 O O . SER A 1 577 ? 5.969 -47.125 -19.125 1 86.06 577 SER A O 1
ATOM 4703 N N . ALA A 1 578 ? 7.336 -47.75 -17.5 1 83.81 578 ALA A N 1
ATOM 4704 C CA . ALA A 1 578 ? 7.621 -49.031 -18.156 1 83.81 578 ALA A CA 1
ATOM 4705 C C . ALA A 1 578 ? 7.699 -50.156 -17.125 1 83.81 578 ALA A C 1
ATOM 4707 O O . ALA A 1 578 ? 8.07 -49.938 -15.969 1 83.81 578 ALA A O 1
ATOM 4708 N N . VAL A 1 579 ? 7.258 -51.312 -17.562 1 82.81 579 VAL A N 1
ATOM 4709 C CA . VAL A 1 579 ? 7.336 -52.531 -16.734 1 82.81 579 VAL A CA 1
ATOM 4710 C C . VAL A 1 579 ? 8.109 -53.594 -17.484 1 82.81 579 VAL A C 1
ATOM 4712 O O . VAL A 1 579 ? 7.789 -53.906 -18.641 1 82.81 579 VAL A O 1
ATOM 4715 N N . LEU A 1 580 ? 9.188 -53.938 -16.859 1 76.75 580 LEU A N 1
ATOM 4716 C CA . LEU A 1 580 ? 10 -55 -17.438 1 76.75 580 LEU A CA 1
ATOM 4717 C C . LEU A 1 580 ? 9.914 -56.25 -16.562 1 76.75 580 LEU A C 1
ATOM 4719 O O . LEU A 1 580 ? 10.289 -56.25 -15.391 1 76.75 580 LEU A O 1
ATOM 4723 N N . SER A 1 581 ? 9.148 -57.219 -17.031 1 76.75 581 SER A N 1
ATOM 4724 C CA . SER A 1 581 ? 9.047 -58.438 -16.266 1 76.75 581 SER A CA 1
ATOM 4725 C C . SER A 1 581 ? 8.445 -59.562 -17.094 1 76.75 581 SER A C 1
ATOM 4727 O O . SER A 1 581 ? 7.648 -59.312 -18 1 76.75 581 SER A O 1
ATOM 4729 N N . ASP A 1 582 ? 8.82 -60.719 -16.734 1 76.88 582 ASP A N 1
ATOM 4730 C CA . ASP A 1 582 ? 8.188 -61.906 -17.281 1 76.88 582 ASP A CA 1
ATOM 4731 C C . ASP A 1 582 ? 6.766 -62.094 -16.75 1 76.88 582 ASP A C 1
ATOM 4733 O O . ASP A 1 582 ? 5.914 -62.688 -17.391 1 76.88 582 ASP A O 1
ATOM 4737 N N . THR A 1 583 ? 6.59 -61.531 -15.617 1 85.31 583 THR A N 1
ATOM 4738 C CA . THR A 1 583 ? 5.297 -61.656 -14.953 1 85.31 583 THR A CA 1
ATOM 4739 C C . THR A 1 583 ? 4.188 -61.062 -15.82 1 85.31 583 THR A C 1
ATOM 4741 O O . THR A 1 583 ? 3.113 -61.656 -15.945 1 85.31 583 THR A O 1
ATOM 4744 N N . ALA A 1 584 ? 4.461 -59.906 -16.391 1 85.94 584 ALA A N 1
ATOM 4745 C CA . ALA A 1 584 ? 3.477 -59.281 -17.266 1 85.94 584 ALA A CA 1
ATOM 4746 C C . ALA A 1 584 ? 3.236 -60.125 -18.516 1 85.94 584 ALA A C 1
ATOM 4748 O O . ALA A 1 584 ? 2.104 -60.25 -18.984 1 85.94 584 ALA A O 1
ATOM 4749 N N . GLY A 1 585 ? 4.266 -60.656 -19.016 1 82.12 585 GLY A N 1
ATOM 4750 C CA . GLY A 1 585 ? 4.152 -61.531 -20.172 1 82.12 585 GLY A CA 1
ATOM 4751 C C . GLY A 1 585 ? 3.334 -62.781 -19.891 1 82.12 585 GLY A C 1
ATOM 4752 O O . GLY A 1 585 ? 2.539 -63.219 -20.719 1 82.12 585 GLY A O 1
ATOM 4753 N N . ILE A 1 586 ? 3.553 -63.312 -18.75 1 90.06 586 ILE A N 1
ATOM 4754 C CA . ILE A 1 586 ? 2.812 -64.5 -18.359 1 90.06 586 ILE A CA 1
ATOM 4755 C C . ILE A 1 586 ? 1.325 -64.188 -18.234 1 90.06 586 ILE A C 1
ATOM 4757 O O . ILE A 1 586 ? 0.476 -64.938 -18.719 1 90.06 586 ILE A O 1
ATOM 4761 N N . SER A 1 587 ? 1.056 -63.125 -17.641 1 93.25 587 SER A N 1
ATOM 4762 C CA . SER A 1 587 ? -0.34 -62.719 -17.484 1 93.25 587 SER A CA 1
ATOM 4763 C C . SER A 1 587 ? -1.01 -62.562 -18.844 1 93.25 587 SER A C 1
ATOM 4765 O O . SER A 1 587 ? -2.162 -62.969 -19.031 1 93.25 587 SER A O 1
ATOM 4767 N N . ASN A 1 588 ? -0.304 -61.938 -19.766 1 90.44 588 ASN A N 1
ATOM 4768 C CA . ASN A 1 588 ? -0.823 -61.781 -21.125 1 90.44 588 ASN A CA 1
ATOM 4769 C C . ASN A 1 588 ? -1.059 -63.125 -21.797 1 90.44 588 ASN A C 1
ATOM 4771 O O . ASN A 1 588 ? -2.043 -63.281 -22.516 1 90.44 588 ASN A O 1
ATOM 4775 N N . THR A 1 589 ? -0.151 -63.969 -21.562 1 89.94 589 THR A N 1
ATOM 4776 C CA . THR A 1 589 ? -0.294 -65.312 -22.109 1 89.94 589 THR A CA 1
ATOM 4777 C C . THR A 1 589 ? -1.525 -66 -21.547 1 89.94 589 THR A C 1
ATOM 4779 O O . THR A 1 589 ? -2.268 -66.688 -22.266 1 89.94 589 THR A O 1
ATOM 4782 N N . LEU A 1 590 ? -1.681 -65.875 -20.297 1 95.5 590 LEU A N 1
ATOM 4783 C CA . LEU A 1 590 ? -2.844 -66.438 -19.641 1 95.5 590 LEU A CA 1
ATOM 4784 C C . LEU A 1 590 ? -4.137 -65.875 -20.203 1 95.5 590 LEU A C 1
ATOM 4786 O O . LEU A 1 590 ? -5.117 -66.625 -20.406 1 95.5 590 LEU A O 1
ATOM 4790 N N . GLU A 1 591 ? -4.098 -64.625 -20.391 1 95.56 591 GLU A N 1
ATOM 4791 C CA . GLU A 1 591 ? -5.246 -64 -21.016 1 95.56 591 GLU A CA 1
ATOM 4792 C C . GLU A 1 591 ? -5.539 -64.562 -22.391 1 95.56 591 GLU A C 1
ATOM 4794 O O . GLU A 1 591 ? -6.691 -64.875 -22.719 1 95.56 591 GLU A O 1
ATOM 4799 N N . SER A 1 592 ? -4.516 -64.688 -23.188 1 91.31 592 SER A N 1
ATOM 4800 C CA . SER A 1 592 ? -4.68 -65.25 -24.516 1 91.31 592 SER A CA 1
ATOM 4801 C C . SER A 1 592 ? -5.215 -66.688 -24.469 1 91.31 592 SER A C 1
ATOM 4803 O O . SER A 1 592 ? -5.973 -67.125 -25.344 1 91.31 592 SER A O 1
ATOM 4805 N N . MET A 1 593 ? -4.93 -67.438 -23.484 1 93.5 593 MET A N 1
ATOM 4806 C CA . MET A 1 593 ? -5.328 -68.812 -23.328 1 93.5 593 MET A CA 1
ATOM 4807 C C . MET A 1 593 ? -6.809 -68.938 -22.969 1 93.5 593 MET A C 1
ATOM 4809 O O . MET A 1 593 ? -7.422 -69.938 -23.141 1 93.5 593 MET A O 1
ATOM 4813 N N . THR A 1 594 ? -7.324 -67.875 -22.469 1 95.31 594 THR A N 1
ATOM 4814 C CA . THR A 1 594 ? -8.75 -67.938 -22.156 1 95.31 594 THR A CA 1
ATOM 4815 C C . THR A 1 594 ? -9.57 -68.25 -23.406 1 95.31 594 THR A C 1
ATOM 4817 O O . THR A 1 594 ? -10.602 -68.875 -23.344 1 95.31 594 THR A O 1
ATOM 4820 N N . LYS A 1 595 ? -9.086 -67.688 -24.5 1 91.75 595 LYS A N 1
ATOM 4821 C CA . LYS A 1 595 ? -9.773 -68 -25.766 1 91.75 595 LYS A CA 1
ATOM 4822 C C . LYS A 1 595 ? -9.633 -69.438 -26.156 1 91.75 595 LYS A C 1
ATOM 4824 O O . LYS A 1 595 ? -10.594 -70.062 -26.609 1 91.75 595 LYS A O 1
ATOM 4829 N N . LYS A 1 596 ? -8.5 -69.938 -25.938 1 91.88 596 LYS A N 1
ATOM 4830 C CA . LYS A 1 596 ? -8.18 -71.312 -26.312 1 91.88 596 LYS A CA 1
ATOM 4831 C C . LYS A 1 596 ? -9.008 -72.312 -25.5 1 91.88 596 LYS A C 1
ATOM 4833 O O . LYS A 1 596 ? -9.531 -73.312 -26.047 1 91.88 596 LYS A O 1
ATOM 4838 N N . TYR A 1 597 ? -9.203 -72.125 -24.25 1 94.94 597 TYR A N 1
ATOM 4839 C CA . TYR A 1 597 ? -9.844 -73.062 -23.344 1 94.94 597 TYR A CA 1
ATOM 4840 C C . TYR A 1 597 ? -11.297 -72.688 -23.109 1 94.94 597 TYR A C 1
ATOM 4842 O O . TYR A 1 597 ? -12.039 -73.438 -22.469 1 94.94 597 TYR A O 1
ATOM 4850 N N . GLY A 1 598 ? -11.719 -71.625 -23.672 1 92.44 598 GLY A N 1
ATOM 4851 C CA . GLY A 1 598 ? -13.078 -71.125 -23.438 1 92.44 598 GLY A CA 1
ATOM 4852 C C . GLY A 1 598 ? -13.336 -70.75 -21.984 1 92.44 598 GLY A C 1
ATOM 4853 O O . GLY A 1 598 ? -14.391 -71.062 -21.438 1 92.44 598 GLY A O 1
ATOM 4854 N N . ALA A 1 599 ? -12.344 -70.188 -21.344 1 94.94 599 ALA A N 1
ATOM 4855 C CA . ALA A 1 599 ? -12.438 -69.75 -19.953 1 94.94 599 ALA A CA 1
ATOM 4856 C C . ALA A 1 599 ? -12.578 -68.25 -19.844 1 94.94 599 ALA A C 1
ATOM 4858 O O . ALA A 1 599 ? -12.125 -67.5 -20.734 1 94.94 599 ALA A O 1
ATOM 4859 N N . LYS A 1 600 ? -13.211 -67.812 -18.797 1 95.56 600 LYS A N 1
ATOM 4860 C CA . LYS A 1 600 ? -13.359 -66.375 -18.594 1 95.56 600 LYS A CA 1
ATOM 4861 C C . LYS A 1 600 ? -12.18 -65.812 -17.797 1 95.56 600 LYS A C 1
ATOM 4863 O O . LYS A 1 600 ? -11.766 -64.625 -18.031 1 95.56 600 LYS A O 1
ATOM 4868 N N . VAL A 1 601 ? -11.742 -66.625 -16.812 1 97.31 601 VAL A N 1
ATOM 4869 C CA . VAL A 1 601 ? -10.625 -66.188 -15.984 1 97.31 601 VAL A CA 1
ATOM 4870 C C . VAL A 1 601 ? -9.641 -67.312 -15.805 1 97.31 601 VAL A C 1
ATOM 4872 O O . VAL A 1 601 ? -10.023 -68.438 -15.398 1 97.31 601 VAL A O 1
ATOM 4875 N N . ILE A 1 602 ? -8.422 -67.062 -16.156 1 98 602 ILE A N 1
ATOM 4876 C CA . ILE A 1 602 ? -7.359 -68 -15.914 1 98 602 ILE A CA 1
ATOM 4877 C C . ILE A 1 602 ? -6.316 -67.438 -14.977 1 98 602 ILE A C 1
ATOM 4879 O O . ILE A 1 602 ? -5.934 -66.25 -15.125 1 98 602 ILE A O 1
ATOM 4883 N N . ILE A 1 603 ? -5.977 -68.188 -13.953 1 97.56 603 ILE A N 1
ATOM 4884 C CA . ILE A 1 603 ? -5 -67.75 -12.969 1 97.56 603 ILE A CA 1
ATOM 4885 C C . ILE A 1 603 ? -3.879 -68.75 -12.852 1 97.56 603 ILE A C 1
ATOM 4887 O O . ILE A 1 603 ? -4.105 -69.938 -13.031 1 97.56 603 ILE A O 1
ATOM 4891 N N . SER A 1 604 ? -2.697 -68.188 -12.641 1 96.5 604 SER A N 1
ATOM 4892 C CA . SER A 1 604 ? -1.593 -69.125 -12.406 1 96.5 604 SER A CA 1
ATOM 4893 C C . SER A 1 604 ? -1.69 -69.75 -11.031 1 96.5 604 SER A C 1
ATOM 4895 O O . SER A 1 604 ? -2.201 -69.188 -10.086 1 96.5 604 SER A O 1
ATOM 4897 N N . LEU A 1 605 ? -1.2 -71 -10.922 1 94.94 605 LEU A N 1
ATOM 4898 C CA . LEU A 1 605 ? -1.223 -71.688 -9.633 1 94.94 605 LEU A CA 1
ATOM 4899 C C . LEU A 1 605 ? -0.388 -70.938 -8.602 1 94.94 605 LEU A C 1
ATOM 4901 O O . LEU A 1 605 ? -0.726 -70.875 -7.418 1 94.94 605 LEU A O 1
ATOM 4905 N N . ASP A 1 606 ? 0.656 -70.312 -9.031 1 92.44 606 ASP A N 1
ATOM 4906 C CA . ASP A 1 606 ? 1.48 -69.5 -8.156 1 92.44 606 ASP A CA 1
ATOM 4907 C C . ASP A 1 606 ? 0.664 -68.312 -7.531 1 92.44 606 ASP A C 1
ATOM 4909 O O . ASP A 1 606 ? 0.78 -68.062 -6.332 1 92.44 606 ASP A O 1
ATOM 4913 N N . ALA A 1 607 ? -0.141 -67.75 -8.352 1 95.56 607 ALA A N 1
ATOM 4914 C CA . ALA A 1 607 ? -0.985 -66.625 -7.863 1 95.56 607 ALA A CA 1
ATOM 4915 C C . ALA A 1 607 ? -2.088 -67.188 -6.949 1 95.56 607 ALA A C 1
ATOM 4917 O O . ALA A 1 607 ? -2.418 -66.562 -5.938 1 95.56 607 ALA A O 1
ATOM 4918 N N . LEU A 1 608 ? -2.6 -68.25 -7.309 1 95.38 608 LEU A N 1
ATOM 4919 C CA . LEU A 1 608 ? -3.674 -68.875 -6.523 1 95.38 608 LEU A CA 1
ATOM 4920 C C . LEU A 1 608 ? -3.184 -69.25 -5.125 1 95.38 608 LEU A C 1
ATOM 4922 O O . LEU A 1 608 ? -3.902 -69.062 -4.141 1 95.38 608 LEU A O 1
ATOM 4926 N N . LEU A 1 609 ? -2.014 -69.75 -5.047 1 93.06 609 LEU A N 1
ATOM 4927 C CA . LEU A 1 609 ? -1.453 -70.188 -3.771 1 93.06 609 LEU A CA 1
ATOM 4928 C C . LEU A 1 609 ? -1.108 -69 -2.891 1 93.06 609 LEU A C 1
ATOM 4930 O O . LEU A 1 609 ? -1.016 -69.125 -1.669 1 93.06 609 LEU A O 1
ATOM 4934 N N . GLU A 1 610 ? -0.959 -67.812 -3.453 1 93.62 610 GLU A N 1
ATOM 4935 C CA . GLU A 1 610 ? -0.615 -66.625 -2.715 1 93.62 610 GLU A CA 1
ATOM 4936 C C . GLU A 1 610 ? -1.861 -65.938 -2.15 1 93.62 610 GLU A C 1
ATOM 4938 O O . GLU A 1 610 ? -1.761 -65.062 -1.338 1 93.62 610 GLU A O 1
ATOM 4943 N N . THR A 1 611 ? -3.041 -66.438 -2.535 1 94.31 611 THR A N 1
ATOM 4944 C CA . THR A 1 611 ? -4.273 -65.875 -1.987 1 94.31 611 THR A CA 1
ATOM 4945 C C . THR A 1 611 ? -4.43 -66.25 -0.517 1 94.31 611 THR A C 1
ATOM 4947 O O . THR A 1 611 ? -3.818 -67.188 -0.05 1 94.31 611 THR A O 1
ATOM 4950 N N . LYS A 1 612 ? -5.195 -65.5 0.212 1 92.19 612 LYS A N 1
ATOM 4951 C CA . LYS A 1 612 ? -5.434 -65.812 1.623 1 92.19 612 LYS A CA 1
ATOM 4952 C C . LYS A 1 612 ? -6.148 -67.125 1.794 1 92.19 612 LYS A C 1
ATOM 4954 O O . LYS A 1 612 ? -5.805 -67.938 2.68 1 92.19 612 LYS A O 1
ATOM 4959 N N . ASN A 1 613 ? -7.141 -67.312 0.934 1 91.06 613 ASN A N 1
ATOM 4960 C CA . ASN A 1 613 ? -7.879 -68.562 0.911 1 91.06 613 ASN A CA 1
ATOM 4961 C C . ASN A 1 613 ? -8.055 -69.062 -0.513 1 91.06 613 ASN A C 1
ATOM 4963 O O . ASN A 1 613 ? -9.062 -68.812 -1.161 1 91.06 613 ASN A O 1
ATOM 4967 N N . PRO A 1 614 ? -7.227 -70 -0.943 1 87.62 614 PRO A N 1
ATOM 4968 C CA . PRO A 1 614 ? -7.246 -70.438 -2.328 1 87.62 614 PRO A CA 1
ATOM 4969 C C . PRO A 1 614 ? -8.562 -71.125 -2.697 1 87.62 614 PRO A C 1
ATOM 4971 O O . PRO A 1 614 ? -8.953 -71.125 -3.869 1 87.62 614 PRO A O 1
ATOM 4974 N N . ASP A 1 615 ? -9.281 -71.625 -1.742 1 87.5 615 ASP A N 1
ATOM 4975 C CA . ASP A 1 615 ? -10.5 -72.375 -2.035 1 87.5 615 ASP A CA 1
ATOM 4976 C C . ASP A 1 615 ? -11.734 -71.5 -1.899 1 87.5 615 ASP A C 1
ATOM 4978 O O . ASP A 1 615 ? -12.867 -72 -2.014 1 87.5 615 ASP A O 1
ATOM 4982 N N . SER A 1 616 ? -11.469 -70.25 -1.724 1 87.94 616 SER A N 1
ATOM 4983 C CA . SER A 1 616 ? -12.594 -69.312 -1.561 1 87.94 616 SER A CA 1
ATOM 4984 C C . SER A 1 616 ? -13.391 -69.188 -2.855 1 87.94 616 SER A C 1
ATOM 4986 O O . SER A 1 616 ? -14.602 -69 -2.826 1 87.94 616 SER A O 1
ATOM 4988 N N . HIS A 1 617 ? -12.703 -69.312 -3.973 1 89.19 617 HIS A N 1
ATOM 4989 C CA . HIS A 1 617 ? -13.359 -69.312 -5.273 1 89.19 617 HIS A CA 1
ATOM 4990 C C . HIS A 1 617 ? -13.242 -70.625 -5.996 1 89.19 617 HIS A C 1
ATOM 4992 O O . HIS A 1 617 ? -12.148 -71.188 -6.086 1 89.19 617 HIS A O 1
ATOM 4998 N N . PRO A 1 618 ? -14.453 -71.125 -6.426 1 92.25 618 PRO A N 1
ATOM 4999 C CA . PRO A 1 618 ? -14.367 -72.375 -7.168 1 92.25 618 PRO A CA 1
ATOM 5000 C C . PRO A 1 618 ? -13.414 -72.312 -8.359 1 92.25 618 PRO A C 1
ATOM 5002 O O . PRO A 1 618 ? -13.422 -71.312 -9.094 1 92.25 618 PRO A O 1
ATOM 5005 N N . HIS A 1 619 ? -12.477 -73.25 -8.453 1 95.62 619 HIS A N 1
ATOM 5006 C CA . HIS A 1 619 ? -11.508 -73.312 -9.547 1 95.62 619 HIS A CA 1
ATOM 5007 C C . HIS A 1 619 ? -11.188 -74.688 -9.961 1 95.62 619 HIS A C 1
ATOM 5009 O O . HIS A 1 619 ? -11.5 -75.688 -9.242 1 95.62 619 HIS A O 1
ATOM 5015 N N . ARG A 1 620 ? -10.688 -74.938 -11.148 1 95.75 620 ARG A N 1
ATOM 5016 C CA . ARG A 1 620 ? -10.203 -76.25 -11.617 1 95.75 620 ARG A CA 1
ATOM 5017 C C . ARG A 1 620 ? -8.867 -76.062 -12.336 1 95.75 620 ARG A C 1
ATOM 5019 O O . ARG A 1 620 ? -8.633 -75.125 -13.031 1 95.75 620 ARG A O 1
ATOM 5026 N N . ILE A 1 621 ? -8 -77.062 -12.18 1 95.25 621 ILE A N 1
ATOM 5027 C CA . ILE A 1 621 ? -6.703 -77.062 -12.844 1 95.25 621 ILE A CA 1
ATOM 5028 C C . ILE A 1 621 ? -6.895 -77.312 -14.344 1 95.25 621 ILE A C 1
ATOM 5030 O O . ILE A 1 621 ? -7.539 -78.312 -14.742 1 95.25 621 ILE A O 1
ATOM 5034 N N . LEU A 1 622 ? -6.402 -76.375 -15.164 1 95.25 622 LEU A N 1
ATOM 5035 C CA . LEU A 1 622 ? -6.688 -76.375 -16.594 1 95.25 622 LEU A CA 1
ATOM 5036 C C . LEU A 1 622 ? -5.539 -77 -17.375 1 95.25 622 LEU A C 1
ATOM 5038 O O . LEU A 1 622 ? -5.762 -77.875 -18.281 1 95.25 622 LEU A O 1
ATOM 5042 N N . ASP A 1 623 ? -4.359 -76.562 -17.156 1 94.12 623 ASP A N 1
ATOM 5043 C CA . ASP A 1 623 ? -3.234 -76.938 -18 1 94.12 623 ASP A CA 1
ATOM 5044 C C . ASP A 1 623 ? -1.906 -76.5 -17.375 1 94.12 623 ASP A C 1
ATOM 5046 O O . ASP A 1 623 ? -1.886 -75.875 -16.312 1 94.12 623 ASP A O 1
ATOM 5050 N N . PHE A 1 624 ? -0.756 -77 -17.922 1 90.56 624 PHE A N 1
ATOM 5051 C CA . PHE A 1 624 ? 0.597 -76.562 -17.625 1 90.56 624 PHE A CA 1
ATOM 5052 C C . PHE A 1 624 ? 1.253 -76 -18.875 1 90.56 624 PHE A C 1
ATOM 5054 O O . PHE A 1 624 ? 1.312 -76.625 -19.922 1 90.56 624 PHE A O 1
ATOM 5061 N N . ILE A 1 625 ? 1.575 -74.75 -18.812 1 85.06 625 ILE A N 1
ATOM 5062 C CA . ILE A 1 625 ? 2.113 -74.062 -19.984 1 85.06 625 ILE A CA 1
ATOM 5063 C C . ILE A 1 625 ? 3.596 -73.75 -19.781 1 85.06 625 ILE A C 1
ATOM 5065 O O . ILE A 1 625 ? 4.027 -73.5 -18.656 1 85.06 625 ILE A O 1
ATOM 5069 N N . ARG A 1 626 ? 4.312 -73.875 -20.891 1 80.12 626 ARG A N 1
ATOM 5070 C CA . ARG A 1 626 ? 5.727 -73.5 -20.875 1 80.12 626 ARG A CA 1
ATOM 5071 C C . ARG A 1 626 ? 5.926 -72 -21.234 1 80.12 626 ARG A C 1
ATOM 5073 O O . ARG A 1 626 ? 5.445 -71.562 -22.266 1 80.12 626 ARG A O 1
ATOM 5080 N N . VAL A 1 627 ? 6.41 -71.312 -20.375 1 72.31 627 VAL A N 1
ATOM 5081 C CA . VAL A 1 627 ? 6.711 -69.938 -20.641 1 72.31 627 VAL A CA 1
ATOM 5082 C C . VAL A 1 627 ? 8.164 -69.812 -21.078 1 72.31 627 VAL A C 1
ATOM 5084 O O . VAL A 1 627 ? 9.055 -70.438 -20.547 1 72.31 627 VAL A O 1
ATOM 5087 N N . PRO A 1 628 ? 8.234 -69.125 -22.25 1 59.56 628 PRO A N 1
ATOM 5088 C CA . PRO A 1 628 ? 9.57 -69.062 -22.844 1 59.56 628 PRO A CA 1
ATOM 5089 C C . PRO A 1 628 ? 10.641 -68.625 -21.844 1 59.56 628 PRO A C 1
ATOM 5091 O O . PRO A 1 628 ? 11.766 -69.125 -21.891 1 59.56 628 PRO A O 1
ATOM 5094 N N . ALA A 1 629 ? 10.172 -67.625 -20.984 1 54.84 629 ALA A N 1
ATOM 5095 C CA . ALA A 1 629 ? 11.227 -67.188 -20.078 1 54.84 629 ALA A CA 1
ATOM 5096 C C . ALA A 1 629 ? 11.594 -68.25 -19.078 1 54.84 629 ALA A C 1
ATOM 5098 O O . ALA A 1 629 ? 10.727 -68.812 -18.391 1 54.84 629 ALA A O 1
ATOM 5099 N N . LYS A 1 630 ? 12.852 -68.875 -19.047 1 58.09 630 LYS A N 1
ATOM 5100 C CA . LYS A 1 630 ? 13.555 -69.75 -18.125 1 58.09 630 LYS A CA 1
ATOM 5101 C C . LYS A 1 630 ? 13.062 -71.188 -18.25 1 58.09 630 LYS A C 1
ATOM 5103 O O . LYS A 1 630 ? 13.312 -72 -17.391 1 58.09 630 LYS A O 1
ATOM 5108 N N . ASN A 1 631 ? 12.234 -71.438 -19.438 1 63.47 631 ASN A N 1
ATOM 5109 C CA . ASN A 1 631 ? 11.75 -72.812 -19.719 1 63.47 631 ASN A CA 1
ATOM 5110 C C . ASN A 1 631 ? 11.055 -73.375 -18.516 1 63.47 631 ASN A C 1
ATOM 5112 O O . ASN A 1 631 ? 11.266 -74.562 -18.188 1 63.47 631 ASN A O 1
ATOM 5116 N N . LYS A 1 632 ? 10.312 -72.5 -17.734 1 74.5 632 LYS A N 1
ATOM 5117 C CA . LYS A 1 632 ? 9.609 -72.938 -16.531 1 74.5 632 LYS A CA 1
ATOM 5118 C C . LYS A 1 632 ? 8.164 -73.312 -16.844 1 74.5 632 LYS A C 1
ATOM 5120 O O . LYS A 1 632 ? 7.512 -72.688 -17.672 1 74.5 632 LYS A O 1
ATOM 5125 N N . LEU A 1 633 ? 7.824 -74.5 -16.266 1 82.62 633 LEU A N 1
ATOM 5126 C CA . LEU A 1 633 ? 6.441 -74.938 -16.391 1 82.62 633 LEU A CA 1
ATOM 5127 C C . LEU A 1 633 ? 5.555 -74.25 -15.359 1 82.62 633 LEU A C 1
ATOM 5129 O O . LEU A 1 633 ? 5.859 -74.25 -14.164 1 82.62 633 LEU A O 1
ATOM 5133 N N . VAL A 1 634 ? 4.488 -73.562 -15.836 1 89.06 634 VAL A N 1
ATOM 5134 C CA . VAL A 1 634 ? 3.553 -72.812 -14.969 1 89.06 634 VAL A CA 1
ATOM 5135 C C . VAL A 1 634 ? 2.186 -73.5 -15.016 1 89.06 634 VAL A C 1
ATOM 5137 O O . VAL A 1 634 ? 1.604 -73.688 -16.094 1 89.06 634 VAL A O 1
ATOM 5140 N N . GLY A 1 635 ? 1.759 -73.938 -13.867 1 93.81 635 GLY A N 1
ATOM 5141 C CA . GLY A 1 635 ? 0.404 -74.438 -13.789 1 93.81 635 GLY A CA 1
ATOM 5142 C C . GLY A 1 635 ? -0.657 -73.375 -13.828 1 93.81 635 GLY A C 1
ATOM 5143 O O . GLY A 1 635 ? -0.47 -72.312 -13.266 1 93.81 635 GLY A O 1
ATOM 5144 N N . ILE A 1 636 ? -1.759 -73.688 -14.594 1 96.56 636 ILE A N 1
ATOM 5145 C CA . ILE A 1 636 ? -2.809 -72.688 -14.695 1 96.56 636 ILE A CA 1
ATOM 5146 C C . ILE A 1 636 ? -4.148 -73.312 -14.273 1 96.56 636 ILE A C 1
ATOM 5148 O O . ILE A 1 636 ? -4.379 -74.5 -14.461 1 96.56 636 ILE A O 1
ATOM 5152 N N . ALA A 1 637 ? -4.926 -72.5 -13.695 1 97.06 637 ALA A N 1
ATOM 5153 C CA . ALA A 1 637 ? -6.258 -72.875 -13.227 1 97.06 637 ALA A CA 1
ATOM 5154 C C . ALA A 1 637 ? -7.32 -71.875 -13.766 1 97.06 637 ALA A C 1
ATOM 5156 O O . ALA A 1 637 ? -7.02 -70.75 -14.086 1 97.06 637 ALA A O 1
ATOM 5157 N N . GLU A 1 638 ? -8.508 -72.438 -13.953 1 97.19 638 GLU A N 1
ATOM 5158 C CA . GLU A 1 638 ? -9.664 -71.625 -14.344 1 97.19 638 GLU A CA 1
ATOM 5159 C C . GLU A 1 638 ? -10.547 -71.312 -13.133 1 97.19 638 GLU A C 1
ATOM 5161 O O . GLU A 1 638 ? -10.883 -72.188 -12.352 1 97.19 638 GLU A O 1
ATOM 5166 N N . ILE A 1 639 ? -10.812 -70 -12.961 1 95.62 639 ILE A N 1
ATOM 5167 C CA . ILE A 1 639 ? -11.773 -69.625 -11.938 1 95.62 639 ILE A CA 1
ATOM 5168 C C . ILE A 1 639 ? -13.195 -69.75 -12.484 1 95.62 639 ILE A C 1
ATOM 5170 O O . ILE A 1 639 ? -13.5 -69.25 -13.562 1 95.62 639 ILE A O 1
ATOM 5174 N N . LEU A 1 640 ? -13.984 -70.438 -11.812 1 94.5 640 LEU A N 1
ATOM 5175 C CA . LEU A 1 640 ? -15.344 -70.688 -12.266 1 94.5 640 LEU A CA 1
ATOM 5176 C C . LEU A 1 640 ? -16.312 -69.625 -11.688 1 94.5 640 LEU A C 1
ATOM 5178 O O . LEU A 1 640 ? -16.422 -69.5 -10.469 1 94.5 640 LEU A O 1
ATOM 5182 N N . LEU A 1 641 ? -16.938 -68.875 -12.578 1 91 641 LEU A N 1
ATOM 5183 C CA . LEU A 1 641 ? -17.828 -67.812 -12.172 1 91 641 LEU A CA 1
ATOM 5184 C C . LEU A 1 641 ? -19.281 -68.25 -12.195 1 91 641 LEU A C 1
ATOM 5186 O O . LEU A 1 641 ? -19.938 -68.188 -13.234 1 91 641 LEU A O 1
ATOM 5190 N N . GLU A 1 642 ? -19.75 -68.5 -11.117 1 85.19 642 GLU A N 1
ATOM 5191 C CA . GLU A 1 642 ? -21.141 -68.938 -11.023 1 85.19 642 GLU A CA 1
ATOM 5192 C C . GLU A 1 642 ? -22.109 -67.812 -11.336 1 85.19 642 GLU A C 1
ATOM 5194 O O . GLU A 1 642 ? -21.938 -66.688 -10.828 1 85.19 642 GLU A O 1
ATOM 5199 N N . GLY A 1 643 ? -23.016 -68 -12.227 1 82.06 643 GLY A N 1
ATOM 5200 C CA . GLY A 1 643 ? -24.016 -67 -12.57 1 82.06 643 GLY A CA 1
ATOM 5201 C C . GLY A 1 643 ? -23.641 -66.125 -13.773 1 82.06 643 GLY A C 1
ATOM 5202 O O . GLY A 1 643 ? -24.5 -65.5 -14.383 1 82.06 643 GLY A O 1
ATOM 5203 N N . LEU A 1 644 ? -22.406 -66.188 -14.117 1 85.38 644 LEU A N 1
ATOM 5204 C CA . LEU A 1 644 ? -21.938 -65.375 -15.227 1 85.38 644 LEU A CA 1
ATOM 5205 C C . LEU A 1 644 ? -21.625 -66.188 -16.453 1 85.38 644 LEU A C 1
ATOM 5207 O O . LEU A 1 644 ? -21.484 -65.688 -17.562 1 85.38 644 LEU A O 1
ATOM 5211 N N . GLU A 1 645 ? -21.438 -67.5 -16.109 1 83.25 645 GLU A N 1
ATOM 5212 C CA . GLU A 1 645 ? -21.203 -68.5 -17.172 1 83.25 645 GLU A CA 1
ATOM 5213 C C . GLU A 1 645 ? -22.281 -69.562 -17.172 1 83.25 645 GLU A C 1
ATOM 5215 O O . GLU A 1 645 ? -22.641 -70.062 -16.125 1 83.25 645 GLU A O 1
ATOM 5220 N N . ASP A 1 646 ? -22.828 -69.875 -18.328 1 78.44 646 ASP A N 1
ATOM 5221 C CA . ASP A 1 646 ? -23.953 -70.812 -18.438 1 78.44 646 ASP A CA 1
ATOM 5222 C C . ASP A 1 646 ? -23.547 -72.188 -17.969 1 78.44 646 ASP A C 1
ATOM 5224 O O . ASP A 1 646 ? -24.344 -72.938 -17.344 1 78.44 646 ASP A O 1
ATOM 5228 N N . ASN A 1 647 ? -22.328 -72.562 -18.188 1 86.75 647 ASN A N 1
ATOM 5229 C CA . ASN A 1 647 ? -21.953 -73.938 -17.891 1 86.75 647 ASN A CA 1
ATOM 5230 C C . ASN A 1 647 ? -21.047 -74.062 -16.672 1 86.75 647 ASN A C 1
ATOM 5232 O O . ASN A 1 647 ? -20.359 -75.062 -16.469 1 86.75 647 ASN A O 1
ATOM 5236 N N . ALA A 1 648 ? -21.109 -73 -15.773 1 88.62 648 ALA A N 1
ATOM 5237 C CA . ALA A 1 648 ? -20.234 -73 -14.617 1 88.62 648 ALA A CA 1
ATOM 5238 C C . ALA A 1 648 ? -20.594 -74.125 -13.633 1 88.62 648 ALA A C 1
ATOM 5240 O O . ALA A 1 648 ? -19.703 -74.75 -13.062 1 88.62 648 ALA A O 1
ATOM 5241 N N . HIS A 1 649 ? -21.875 -74.375 -13.43 1 90.44 649 HIS A N 1
ATOM 5242 C CA . HIS A 1 649 ? -22.328 -75.375 -12.508 1 90.44 649 HIS A CA 1
ATOM 5243 C C . HIS A 1 649 ? -21.906 -76.75 -12.992 1 90.44 649 HIS A C 1
ATOM 5245 O O . HIS A 1 649 ? -21.547 -77.625 -12.188 1 90.44 649 HIS A O 1
ATOM 5251 N N . LEU A 1 650 ? -21.938 -76.938 -14.266 1 93.5 650 LEU A N 1
ATOM 5252 C CA . LEU A 1 650 ? -21.547 -78.25 -14.844 1 93.5 650 LEU A CA 1
ATOM 5253 C C . LEU A 1 650 ? -20.031 -78.438 -14.719 1 93.5 650 LEU A C 1
ATOM 5255 O O . LEU A 1 650 ? -19.578 -79.562 -14.516 1 93.5 650 LEU A O 1
ATOM 5259 N N . LYS A 1 651 ? -19.312 -77.375 -14.773 1 94 651 LYS A N 1
ATOM 5260 C CA . LYS A 1 651 ? -17.859 -77.438 -14.617 1 94 651 LYS A CA 1
ATOM 5261 C C . LYS A 1 651 ? -17.469 -77.812 -13.18 1 94 651 LYS A C 1
ATOM 5263 O O . LYS A 1 651 ? -16.484 -78.5 -12.953 1 94 651 LYS A O 1
ATOM 5268 N N . ILE A 1 652 ? -18.312 -77.312 -12.258 1 92.81 652 ILE A N 1
ATOM 5269 C CA . ILE A 1 652 ? -18.062 -77.625 -10.852 1 92.81 652 ILE A CA 1
ATOM 5270 C C . ILE A 1 652 ? -18.344 -79.062 -10.57 1 92.81 652 ILE A C 1
ATOM 5272 O O . ILE A 1 652 ? -17.578 -79.75 -9.852 1 92.81 652 ILE A O 1
ATOM 5276 N N . LEU A 1 653 ? -19.312 -79.562 -11.219 1 92 653 LEU A N 1
ATOM 5277 C CA . LEU A 1 653 ? -19.719 -80.938 -11.008 1 92 653 LEU A CA 1
ATOM 5278 C C . LEU A 1 653 ? -18.703 -81.938 -11.602 1 92 653 LEU A C 1
ATOM 5280 O O . LEU A 1 653 ? -18.469 -83 -11.055 1 92 653 LEU A O 1
ATOM 5284 N N . SER A 1 654 ? -18.156 -81.562 -12.664 1 94.69 654 SER A N 1
ATOM 5285 C CA . SER A 1 654 ? -17.234 -82.438 -13.367 1 94.69 654 SER A CA 1
ATOM 5286 C C . SER A 1 654 ? -15.781 -82.062 -13.047 1 94.69 654 SER A C 1
ATOM 5288 O O . SER A 1 654 ? -14.867 -82.5 -13.781 1 94.69 654 SER A O 1
ATOM 5290 N N . LYS A 1 655 ? -15.516 -81.312 -11.992 1 94.94 655 LYS A N 1
ATOM 5291 C CA . LYS A 1 655 ? -14.188 -80.812 -11.656 1 94.94 655 LYS A CA 1
ATOM 5292 C C . LYS A 1 655 ? -13.203 -82 -11.43 1 94.94 655 LYS A C 1
ATOM 5294 O O . LYS A 1 655 ? -12.109 -82 -11.984 1 94.94 655 LYS A O 1
ATOM 5299 N N . VAL A 1 656 ? -13.578 -83 -10.656 1 95.06 656 VAL A N 1
ATOM 5300 C CA . VAL A 1 656 ? -12.688 -84.062 -10.219 1 95.06 656 VAL A CA 1
ATOM 5301 C C . VAL A 1 656 ? -12.305 -84.938 -11.414 1 95.06 656 VAL A C 1
ATOM 5303 O O . VAL A 1 656 ? -11.117 -85.125 -11.688 1 95.06 656 VAL A O 1
ATOM 5306 N N . PRO A 1 657 ? -13.312 -85.375 -12.203 1 96.06 657 PRO A N 1
ATOM 5307 C CA . PRO A 1 657 ? -12.922 -86.125 -13.383 1 96.06 657 PRO A CA 1
ATOM 5308 C C . PRO A 1 657 ? -12.094 -85.312 -14.367 1 96.06 657 PRO A C 1
ATOM 5310 O O . PRO A 1 657 ? -11.211 -85.875 -15.039 1 96.06 657 PRO A O 1
ATOM 5313 N N . PHE A 1 658 ? -12.422 -84.062 -14.477 1 96.94 658 PHE A N 1
ATOM 5314 C CA . PHE A 1 658 ? -11.656 -83.25 -15.375 1 96.94 658 PHE A CA 1
ATOM 5315 C C . PHE A 1 658 ? -10.195 -83.125 -14.938 1 96.94 658 PHE A C 1
ATOM 5317 O O . PHE A 1 658 ? -9.289 -83.312 -15.758 1 96.94 658 PHE A O 1
ATOM 5324 N N . GLU A 1 659 ? -9.898 -82.938 -13.703 1 96.31 659 GLU A N 1
ATOM 5325 C CA . GLU A 1 659 ? -8.539 -82.812 -13.188 1 96.31 659 GLU A CA 1
ATOM 5326 C C . GLU A 1 659 ? -7.789 -84.125 -13.266 1 96.31 659 GLU A C 1
ATOM 5328 O O . GLU A 1 659 ? -6.582 -84.125 -13.508 1 96.31 659 GLU A O 1
ATOM 5333 N N . ARG A 1 660 ? -8.547 -85.188 -13.07 1 95.69 660 ARG A N 1
ATOM 5334 C CA . ARG A 1 660 ? -7.941 -86.5 -13.234 1 95.69 660 ARG A CA 1
ATOM 5335 C C . ARG A 1 660 ? -7.5 -86.75 -14.68 1 95.69 660 ARG A C 1
ATOM 5337 O O . ARG A 1 660 ? -6.441 -87.312 -14.93 1 95.69 660 ARG A O 1
ATOM 5344 N N . GLY A 1 661 ? -8.375 -86.25 -15.516 1 96 661 GLY A N 1
ATOM 5345 C CA . GLY A 1 661 ? -8.031 -86.375 -16.922 1 96 661 GLY A CA 1
ATOM 5346 C C . GLY A 1 661 ? -6.793 -85.562 -17.281 1 96 661 GLY A C 1
ATOM 5347 O O . GLY A 1 661 ? -5.93 -86 -18.016 1 96 661 GLY A O 1
ATOM 5348 N N . VAL A 1 662 ? -6.688 -84.312 -16.734 1 95.19 662 VAL A N 1
ATOM 5349 C CA . VAL A 1 662 ? -5.547 -83.438 -17 1 95.19 662 VAL A CA 1
ATOM 5350 C C . VAL A 1 662 ? -4.27 -84.125 -16.469 1 95.19 662 VAL A C 1
ATOM 5352 O O . VAL A 1 662 ? -3.24 -84.125 -17.141 1 95.19 662 VAL A O 1
ATOM 5355 N N . ASN A 1 663 ? -4.309 -84.688 -15.281 1 93.38 663 ASN A N 1
ATOM 5356 C CA . ASN A 1 663 ? -3.15 -85.312 -14.68 1 93.38 663 ASN A CA 1
ATOM 5357 C C . ASN A 1 663 ? -2.732 -86.562 -15.469 1 93.38 663 ASN A C 1
ATOM 5359 O O . ASN A 1 663 ? -1.542 -86.75 -15.688 1 93.38 663 ASN A O 1
ATOM 5363 N N . ALA A 1 664 ? -3.756 -87.312 -15.859 1 94.56 664 ALA A N 1
ATOM 5364 C CA . ALA A 1 664 ? -3.471 -88.5 -16.656 1 94.56 664 ALA A CA 1
ATOM 5365 C C . ALA A 1 664 ? -2.807 -88.125 -17.984 1 94.56 664 ALA A C 1
ATOM 5367 O O . ALA A 1 664 ? -1.879 -88.812 -18.422 1 94.56 664 ALA A O 1
ATOM 5368 N N . PHE A 1 665 ? -3.318 -87.125 -18.562 1 93.94 665 PHE A N 1
ATOM 5369 C CA . PHE A 1 665 ? -2.773 -86.625 -19.828 1 93.94 665 PHE A CA 1
ATOM 5370 C C . PHE A 1 665 ? -1.303 -86.25 -19.688 1 93.94 665 PHE A C 1
ATOM 5372 O O . PHE A 1 665 ? -0.47 -86.688 -20.5 1 93.94 665 PHE A O 1
ATOM 5379 N N . TRP A 1 666 ? -0.91 -85.562 -18.578 1 90.31 666 TRP A N 1
ATOM 5380 C CA . TRP A 1 666 ? 0.447 -85 -18.406 1 90.31 666 TRP A CA 1
ATOM 5381 C C . TRP A 1 666 ? 1.362 -86.125 -17.844 1 90.31 666 TRP A C 1
ATOM 5383 O O . TRP A 1 666 ? 2.588 -86 -17.922 1 90.31 666 TRP A O 1
ATOM 5393 N N . ASP A 1 667 ? 0.714 -87.188 -17.328 1 88.81 667 ASP A N 1
ATOM 5394 C CA . ASP A 1 667 ? 1.48 -88.375 -16.906 1 88.81 667 ASP A CA 1
ATOM 5395 C C . ASP A 1 667 ? 1.77 -89.312 -18.094 1 88.81 667 ASP A C 1
ATOM 5397 O O . ASP A 1 667 ? 2.496 -90.25 -17.953 1 88.81 667 ASP A O 1
ATOM 5401 N N . GLY A 1 668 ? 1.118 -89 -19.266 1 89.12 668 GLY A N 1
ATOM 5402 C CA . GLY A 1 668 ? 1.357 -89.812 -20.469 1 89.12 668 GLY A CA 1
ATOM 5403 C C . GLY A 1 668 ? 0.328 -90.875 -20.688 1 89.12 668 GLY A C 1
ATOM 5404 O O . GLY A 1 668 ? 0.446 -91.688 -21.625 1 89.12 668 GLY A O 1
ATOM 5405 N N . ASN A 1 669 ? -0.58 -91 -19.766 1 93 669 ASN A N 1
ATOM 5406 C CA . ASN A 1 669 ? -1.649 -92 -19.906 1 93 669 ASN A CA 1
ATOM 5407 C C . ASN A 1 669 ? -2.82 -91.438 -20.719 1 93 669 ASN A C 1
ATOM 5409 O O . ASN A 1 669 ? -3.881 -91.125 -20.156 1 93 669 ASN A O 1
ATOM 5413 N N . PHE A 1 670 ? -2.719 -91.375 -22.062 1 95 670 PHE A N 1
ATOM 5414 C CA . PHE A 1 670 ? -3.66 -90.688 -22.938 1 95 670 PHE A CA 1
ATOM 5415 C C . PHE A 1 670 ? -4.977 -91.5 -23.016 1 95 670 PHE A C 1
ATOM 5417 O O . PHE A 1 670 ? -6.039 -90.875 -23.203 1 95 670 PHE A O 1
ATOM 5424 N N . ALA A 1 671 ? -4.918 -92.75 -22.875 1 95.25 671 ALA A N 1
ATOM 5425 C CA . ALA A 1 671 ? -6.148 -93.562 -22.922 1 95.25 671 ALA A CA 1
ATOM 5426 C C . ALA A 1 671 ? -7.035 -93.25 -21.719 1 95.25 671 ALA A C 1
ATOM 5428 O O . ALA A 1 671 ? -8.25 -93.062 -21.859 1 95.25 671 ALA A O 1
ATOM 5429 N N . GLU A 1 672 ? -6.344 -93.312 -20.578 1 95.94 672 GLU A N 1
ATOM 5430 C CA . GLU A 1 672 ? -7.074 -92.938 -19.359 1 95.94 672 GLU A CA 1
ATOM 5431 C C . GLU A 1 672 ? -7.617 -91.562 -19.438 1 95.94 672 GLU A C 1
ATOM 5433 O O . GLU A 1 672 ? -8.742 -91.25 -18.984 1 95.94 672 GLU A O 1
ATOM 5438 N N . ALA A 1 673 ? -6.84 -90.625 -19.922 1 97 673 ALA A N 1
ATOM 5439 C CA . ALA A 1 673 ? -7.27 -89.25 -20.094 1 97 673 ALA A CA 1
ATOM 5440 C C . ALA A 1 673 ? -8.484 -89.125 -21.016 1 97 673 ALA A C 1
ATOM 5442 O O . ALA A 1 673 ? -9.438 -88.438 -20.719 1 97 673 ALA A O 1
ATOM 5443 N N . LEU A 1 674 ? -8.453 -89.812 -22.141 1 96.81 674 LEU A N 1
ATOM 5444 C CA . LEU A 1 674 ? -9.555 -89.812 -23.094 1 96.81 674 LEU A CA 1
ATOM 5445 C C . LEU A 1 674 ? -10.844 -90.312 -22.438 1 96.81 674 LEU A C 1
ATOM 5447 O O . LEU A 1 674 ? -11.914 -89.75 -22.672 1 96.81 674 LEU A O 1
ATOM 5451 N N . ASP A 1 675 ? -10.695 -91.312 -21.609 1 96.75 675 ASP A N 1
ATOM 5452 C CA . ASP A 1 675 ? -11.867 -91.875 -20.922 1 96.75 675 ASP A CA 1
ATOM 5453 C C . ASP A 1 675 ? -12.461 -90.812 -19.984 1 96.75 675 ASP A C 1
ATOM 5455 O O . ASP A 1 675 ? -13.68 -90.688 -19.922 1 96.75 675 ASP A O 1
ATOM 5459 N N . GLU A 1 676 ? -11.617 -90.25 -19.266 1 97.25 676 GLU A N 1
ATOM 5460 C CA . GLU A 1 676 ? -12.07 -89.188 -18.312 1 97.25 676 GLU A CA 1
ATOM 5461 C C . GLU A 1 676 ? -12.719 -88.062 -19.031 1 97.25 676 GLU A C 1
ATOM 5463 O O . GLU A 1 676 ? -13.758 -87.5 -18.594 1 97.25 676 GLU A O 1
ATOM 5468 N N . PHE A 1 677 ? -12.211 -87.562 -20.141 1 97.56 677 PHE A N 1
ATOM 5469 C CA . PHE A 1 677 ? -12.75 -86.375 -20.844 1 97.56 677 PHE A CA 1
ATOM 5470 C C . PHE A 1 677 ? -14.039 -86.75 -21.562 1 97.56 677 PHE A C 1
ATOM 5472 O O . PHE A 1 677 ? -14.938 -85.938 -21.703 1 97.56 677 PHE A O 1
ATOM 5479 N N . ASN A 1 678 ? -14.141 -87.938 -22.016 1 96.81 678 ASN A N 1
ATOM 5480 C CA . ASN A 1 678 ? -15.43 -88.375 -22.547 1 96.81 678 ASN A CA 1
ATOM 5481 C C . ASN A 1 678 ? -16.516 -88.375 -21.484 1 96.81 678 ASN A C 1
ATOM 5483 O O . ASN A 1 678 ? -17.656 -88 -21.766 1 96.81 678 ASN A O 1
ATOM 5487 N N . TYR A 1 679 ? -16.062 -88.812 -20.312 1 96.62 679 TYR A N 1
ATOM 5488 C CA . TYR A 1 679 ? -17 -88.812 -19.203 1 96.62 679 TYR A CA 1
ATOM 5489 C C . TYR A 1 679 ? -17.438 -87.375 -18.938 1 96.62 679 TYR A C 1
ATOM 5491 O O . TYR A 1 679 ? -18.625 -87.062 -18.766 1 96.62 679 TYR A O 1
ATOM 5499 N N . VAL A 1 680 ? -16.547 -86.438 -18.859 1 97 680 VAL A N 1
ATOM 5500 C CA . VAL A 1 680 ? -16.828 -85 -18.594 1 97 680 VAL A CA 1
ATOM 5501 C C . VAL A 1 680 ? -17.734 -84.438 -19.688 1 97 680 VAL A C 1
ATOM 5503 O O . VAL A 1 680 ? -18.672 -83.688 -19.406 1 97 680 VAL A O 1
ATOM 5506 N N . LEU A 1 681 ? -17.469 -84.75 -20.969 1 96.25 681 LEU A N 1
ATOM 5507 C CA . LEU A 1 681 ? -18.219 -84.188 -22.109 1 96.25 681 LEU A CA 1
ATOM 5508 C C . LEU A 1 681 ? -19.641 -84.812 -22.141 1 96.25 681 LEU A C 1
ATOM 5510 O O . LEU A 1 681 ? -20.531 -84.188 -22.734 1 96.25 681 LEU A O 1
ATOM 5514 N N . ASN A 1 682 ? -19.781 -85.938 -21.547 1 95.5 682 ASN A N 1
ATOM 5515 C CA . ASN A 1 682 ? -21.125 -86.5 -21.391 1 95.5 682 ASN A CA 1
ATOM 5516 C C . ASN A 1 682 ? -21.969 -85.625 -20.438 1 95.5 682 ASN A C 1
ATOM 5518 O O . ASN A 1 682 ? -23.188 -85.562 -20.594 1 95.5 682 ASN A O 1
ATOM 5522 N N . ILE A 1 683 ? -21.297 -85.125 -19.469 1 93.81 683 ILE A N 1
ATOM 5523 C CA . ILE A 1 683 ? -21.953 -84.25 -18.484 1 93.81 683 ILE A CA 1
ATOM 5524 C C . ILE A 1 683 ? -22.125 -82.875 -19.078 1 93.81 683 ILE A C 1
ATOM 5526 O O . ILE A 1 683 ? -23.188 -82.25 -18.938 1 93.81 683 ILE A O 1
ATOM 5530 N N . ASN A 1 684 ? -21.094 -82.375 -19.672 1 93.31 684 ASN A N 1
ATOM 5531 C CA . ASN A 1 684 ? -21.062 -81 -20.25 1 93.31 684 ASN A CA 1
ATOM 5532 C C . ASN A 1 684 ? -20.5 -81.062 -21.656 1 93.31 684 ASN A C 1
ATOM 5534 O O . ASN A 1 684 ? -19.281 -80.875 -21.859 1 93.31 684 ASN A O 1
ATOM 5538 N N . SER A 1 685 ? -21.297 -81 -22.672 1 92.19 685 SER A N 1
ATOM 5539 C CA . SER A 1 685 ? -20.875 -81.125 -24.062 1 92.19 685 SER A CA 1
ATOM 5540 C C . SER A 1 685 ? -20.297 -79.875 -24.594 1 92.19 685 SER A C 1
ATOM 5542 O O . SER A 1 685 ? -19.594 -79.812 -25.625 1 92.19 685 SER A O 1
ATOM 5544 N N . THR A 1 686 ? -20.438 -78.812 -23.828 1 91.44 686 THR A N 1
ATOM 5545 C CA . THR A 1 686 ? -20.031 -77.562 -24.344 1 91.44 686 THR A CA 1
ATOM 5546 C C . THR A 1 686 ? -18.688 -77.125 -23.75 1 91.44 686 THR A C 1
ATOM 5548 O O . THR A 1 686 ? -18.172 -76.062 -24.062 1 91.44 686 THR A O 1
ATOM 5551 N N . ASP A 1 687 ? -18.109 -77.938 -22.938 1 94.44 687 ASP A N 1
ATOM 5552 C CA . ASP A 1 687 ? -16.828 -77.625 -22.328 1 94.44 687 ASP A CA 1
ATOM 5553 C C . ASP A 1 687 ? -15.695 -77.625 -23.359 1 94.44 687 ASP A C 1
ATOM 5555 O O . ASP A 1 687 ? -15.211 -78.688 -23.734 1 94.44 687 ASP A O 1
ATOM 5559 N N . LYS A 1 688 ? -15.164 -76.5 -23.672 1 94.62 688 LYS A N 1
ATOM 5560 C CA . LYS A 1 688 ? -14.172 -76.375 -24.734 1 94.62 688 LYS A CA 1
ATOM 5561 C C . LYS A 1 688 ? -12.836 -77 -24.328 1 94.62 688 LYS A C 1
ATOM 5563 O O . LYS A 1 688 ? -12.125 -77.562 -25.156 1 94.62 688 LYS A O 1
ATOM 5568 N N . ALA A 1 689 ? -12.469 -76.875 -23.094 1 95.69 689 ALA A N 1
ATOM 5569 C CA . ALA A 1 689 ? -11.203 -77.375 -22.609 1 95.69 689 ALA A CA 1
ATOM 5570 C C . ALA A 1 689 ? -11.18 -78.938 -22.734 1 95.69 689 ALA A C 1
ATOM 5572 O O . ALA A 1 689 ? -10.18 -79.5 -23.172 1 95.69 689 ALA A O 1
ATOM 5573 N N . SER A 1 690 ? -12.266 -79.562 -22.359 1 95.94 690 SER A N 1
ATOM 5574 C CA . SER A 1 690 ? -12.359 -81 -22.438 1 95.94 690 SER A CA 1
ATOM 5575 C C . SER A 1 690 ? -12.328 -81.5 -23.875 1 95.94 690 SER A C 1
ATOM 5577 O O . SER A 1 690 ? -11.75 -82.5 -24.188 1 95.94 690 SER A O 1
ATOM 5579 N N . LYS A 1 691 ? -12.969 -80.688 -24.734 1 96.25 691 LYS A N 1
ATOM 5580 C CA . LYS A 1 691 ? -12.938 -81 -26.156 1 96.25 691 LYS A CA 1
ATOM 5581 C C . LYS A 1 691 ? -11.516 -81 -26.703 1 96.25 691 LYS A C 1
ATOM 5583 O O . LYS A 1 691 ? -11.117 -81.812 -27.484 1 96.25 691 LYS A O 1
ATOM 5588 N N . LEU A 1 692 ? -10.828 -80 -26.281 1 95.06 692 LEU A N 1
ATOM 5589 C CA . LEU A 1 692 ? -9.453 -79.812 -26.734 1 95.06 692 LEU A CA 1
ATOM 5590 C C . LEU A 1 692 ? -8.578 -81 -26.266 1 95.06 692 LEU A C 1
ATOM 5592 O O . LEU A 1 692 ? -7.793 -81.562 -27.047 1 95.06 692 LEU A O 1
ATOM 5596 N N . TYR A 1 693 ? -8.734 -81.375 -25 1 95.19 693 TYR A N 1
ATOM 5597 C CA . TYR A 1 693 ? -7.941 -82.438 -24.438 1 95.19 693 TYR A CA 1
ATOM 5598 C C . TYR A 1 693 ? -8.312 -83.812 -25.078 1 95.19 693 TYR A C 1
ATOM 5600 O O . TYR A 1 693 ? -7.453 -84.625 -25.266 1 95.19 693 TYR A O 1
ATOM 5608 N N . ARG A 1 694 ? -9.586 -83.875 -25.312 1 95.81 694 ARG A N 1
ATOM 5609 C CA . ARG A 1 694 ? -10.031 -85.062 -25.984 1 95.81 694 ARG A CA 1
ATOM 5610 C C . ARG A 1 694 ? -9.383 -85.188 -27.359 1 95.81 694 ARG A C 1
ATOM 5612 O O . ARG A 1 694 ? -8.875 -86.312 -27.719 1 95.81 694 ARG A O 1
ATOM 5619 N N . GLU A 1 695 ? -9.422 -84.188 -28.094 1 95.19 695 GLU A N 1
ATOM 5620 C CA . GLU A 1 695 ? -8.828 -84.188 -29.422 1 95.19 695 GLU A CA 1
ATOM 5621 C C . GLU A 1 695 ? -7.332 -84.438 -29.359 1 95.19 695 GLU A C 1
ATOM 5623 O O . GLU A 1 695 ? -6.805 -85.25 -30.172 1 95.19 695 GLU A O 1
ATOM 5628 N N . LYS A 1 696 ? -6.66 -83.875 -28.422 1 93.06 696 LYS A N 1
ATOM 5629 C CA . LYS A 1 696 ? -5.219 -84.062 -28.281 1 93.06 696 LYS A CA 1
ATOM 5630 C C . LYS A 1 696 ? -4.902 -85.5 -27.859 1 93.06 696 LYS A C 1
ATOM 5632 O O . LYS A 1 696 ? -3.92 -86.062 -28.328 1 93.06 696 LYS A O 1
ATOM 5637 N N . SER A 1 697 ? -5.73 -86 -26.969 1 94 697 SER A N 1
ATOM 5638 C CA . SER A 1 697 ? -5.523 -87.312 -26.5 1 94 697 SER A CA 1
ATOM 5639 C C . SER A 1 697 ? -5.664 -88.312 -27.656 1 94 697 SER A C 1
ATOM 5641 O O . SER A 1 697 ? -4.863 -89.25 -27.781 1 94 697 SER A O 1
ATOM 5643 N N . ILE A 1 698 ? -6.672 -88.062 -28.5 1 94.25 698 ILE A N 1
ATOM 5644 C CA . ILE A 1 698 ? -6.887 -88.938 -29.656 1 94.25 698 ILE A CA 1
ATOM 5645 C C . ILE A 1 698 ? -5.691 -88.875 -30.609 1 94.25 698 ILE A C 1
ATOM 5647 O O . ILE A 1 698 ? -5.191 -89.875 -31.094 1 94.25 698 ILE A O 1
ATOM 5651 N N . LEU A 1 699 ? -5.277 -87.75 -30.75 1 92.62 699 LEU A N 1
ATOM 5652 C CA . LEU A 1 699 ? -4.156 -87.5 -31.656 1 92.62 699 LEU A CA 1
ATOM 5653 C C . LEU A 1 699 ? -2.887 -88.125 -31.125 1 92.62 699 LEU A C 1
ATOM 5655 O O . LEU A 1 699 ? -2.123 -88.75 -31.906 1 92.62 699 LEU A O 1
ATOM 5659 N N . TYR A 1 700 ? -2.693 -88.062 -29.812 1 91.19 700 TYR A N 1
ATOM 5660 C CA . TYR A 1 700 ? -1.464 -88.562 -29.234 1 91.19 700 TYR A CA 1
ATOM 5661 C C . TYR A 1 700 ? -1.521 -90.062 -29.125 1 91.19 700 TYR A C 1
ATOM 5663 O O . TYR A 1 700 ? -0.484 -90.75 -29.141 1 91.19 700 TYR A O 1
ATOM 5671 N N . ILE A 1 701 ? -2.717 -90.625 -29 1 91.25 701 ILE A N 1
ATOM 5672 C CA . ILE A 1 701 ? -2.883 -92.062 -29 1 91.25 701 ILE A CA 1
ATOM 5673 C C . ILE A 1 701 ? -2.568 -92.625 -30.391 1 91.25 701 ILE A C 1
ATOM 5675 O O . ILE A 1 701 ? -1.925 -93.625 -30.516 1 91.25 701 ILE A O 1
ATOM 5679 N N . GLN A 1 702 ? -2.916 -91.875 -31.375 1 90.62 702 GLN A N 1
ATOM 5680 C CA . GLN A 1 702 ? -2.758 -92.312 -32.75 1 90.62 702 GLN A CA 1
ATOM 5681 C C . GLN A 1 702 ? -1.338 -92.062 -33.25 1 90.62 702 GLN A C 1
ATOM 5683 O O . GLN A 1 702 ? -0.754 -92.875 -33.938 1 90.62 702 GLN A O 1
ATOM 5688 N N . ASN A 1 703 ? -0.745 -90.938 -32.969 1 87.25 703 ASN A N 1
ATOM 5689 C CA . ASN A 1 703 ? 0.502 -90.5 -33.594 1 87.25 703 ASN A CA 1
ATOM 5690 C C . ASN A 1 703 ? 1.65 -90.438 -32.594 1 87.25 703 ASN A C 1
ATOM 5692 O O . ASN A 1 703 ? 2.805 -90.25 -32.969 1 87.25 703 ASN A O 1
ATOM 5696 N N . GLY A 1 704 ? 1.415 -90.75 -31.375 1 81 704 GLY A N 1
ATOM 5697 C CA . GLY A 1 704 ? 2.434 -90.562 -30.344 1 81 704 GLY A CA 1
ATOM 5698 C C . GLY A 1 704 ? 2.562 -89.125 -29.891 1 81 704 GLY A C 1
ATOM 5699 O O . GLY A 1 704 ? 2.131 -88.188 -30.578 1 81 704 GLY A O 1
ATOM 5700 N N . ALA A 1 705 ? 3.027 -88.875 -28.672 1 81.25 705 ALA A N 1
ATOM 5701 C CA . ALA A 1 705 ? 3.209 -87.5 -28.109 1 81.25 705 ALA A CA 1
ATOM 5702 C C . ALA A 1 705 ? 4.32 -86.75 -28.844 1 81.25 705 ALA A C 1
ATOM 5704 O O . ALA A 1 705 ? 5.316 -87.375 -29.25 1 81.25 705 ALA A O 1
ATOM 5705 N N . PRO A 1 706 ? 4.055 -85.562 -29.25 1 76.38 706 PRO A N 1
ATOM 5706 C CA . PRO A 1 706 ? 5.082 -84.75 -29.969 1 76.38 706 PRO A CA 1
ATOM 5707 C C . PRO A 1 706 ? 6.398 -84.688 -29.203 1 76.38 706 PRO A C 1
ATOM 5709 O O . PRO A 1 706 ? 6.414 -84.875 -27.969 1 76.38 706 PRO A O 1
ATOM 5712 N N . PRO A 1 707 ? 7.535 -84.562 -29.969 1 66.94 707 PRO A N 1
ATOM 5713 C CA . PRO A 1 707 ? 8.836 -84.438 -29.312 1 66.94 707 PRO A CA 1
ATOM 5714 C C . PRO A 1 707 ? 8.906 -83.25 -28.375 1 66.94 707 PRO A C 1
ATOM 5716 O O . PRO A 1 707 ? 8.438 -82.125 -28.719 1 66.94 707 PRO A O 1
ATOM 5719 N N . GLY A 1 708 ? 9.43 -83.312 -27.062 1 62.34 708 GLY A N 1
ATOM 5720 C CA . GLY A 1 708 ? 9.547 -82.25 -26.094 1 62.34 708 GLY A CA 1
ATOM 5721 C C . GLY A 1 708 ? 8.391 -82.188 -25.109 1 62.34 708 GLY A C 1
ATOM 5722 O O . GLY A 1 708 ? 8.297 -81.312 -24.297 1 62.34 708 GLY A O 1
ATOM 5723 N N . TRP A 1 709 ? 7.418 -83 -25.406 1 63.56 709 TRP A N 1
ATOM 5724 C CA . TRP A 1 709 ? 6.234 -83.062 -24.547 1 63.56 709 TRP A CA 1
ATOM 5725 C C . TRP A 1 709 ? 6.613 -83.5 -23.125 1 63.56 709 TRP A C 1
ATOM 5727 O O . TRP A 1 709 ? 5.887 -83.125 -22.172 1 63.56 709 TRP A O 1
ATOM 5737 N N . GLU A 1 710 ? 7.75 -84 -22.906 1 54.47 710 GLU A N 1
ATOM 5738 C CA . GLU A 1 710 ? 8.094 -84.625 -21.609 1 54.47 710 GLU A CA 1
ATOM 5739 C C . GLU A 1 710 ? 8.109 -83.562 -20.516 1 54.47 710 GLU A C 1
ATOM 5741 O O . GLU A 1 710 ? 8.312 -82.375 -20.781 1 54.47 710 GLU A O 1
ATOM 5746 N N . LYS A 1 711 ? 7.477 -83.875 -19.359 1 52.94 711 LYS A N 1
ATOM 5747 C CA . LYS A 1 711 ? 7.578 -83.25 -18.062 1 52.94 711 LYS A CA 1
ATOM 5748 C C . LYS A 1 711 ? 9 -82.75 -17.812 1 52.94 711 LYS A C 1
ATOM 5750 O O . LYS A 1 711 ? 9.961 -83.5 -17.906 1 52.94 711 LYS A O 1
ATOM 5755 N N . GLY A 1 712 ? 9.414 -81.625 -18.484 1 40.56 712 GLY A N 1
ATOM 5756 C CA . GLY A 1 712 ? 10.719 -81.25 -17.922 1 40.56 712 GLY A CA 1
ATOM 5757 C C . GLY A 1 712 ? 10.875 -81.688 -16.484 1 40.56 712 GLY A C 1
ATOM 5758 O O . GLY A 1 712 ? 9.891 -81.938 -15.781 1 40.56 712 GLY A O 1
ATOM 5759 N N . MET B 1 1 ? 5.402 -5.227 19.297 1 35.53 1 MET B N 1
ATOM 5760 C CA . MET B 1 1 ? 4.832 -4.066 18.625 1 35.53 1 MET B CA 1
ATOM 5761 C C . MET B 1 1 ? 3.717 -3.445 19.453 1 35.53 1 MET B C 1
ATOM 5763 O O . MET B 1 1 ? 3.449 -2.248 19.344 1 35.53 1 MET B O 1
ATOM 5767 N N . GLY B 1 2 ? 3.234 -4.348 20.297 1 43.81 2 GLY B N 1
ATOM 5768 C CA . GLY B 1 2 ? 2.139 -3.916 21.156 1 43.81 2 GLY B CA 1
ATOM 5769 C C . GLY B 1 2 ? 2.576 -2.967 22.25 1 43.81 2 GLY B C 1
ATOM 5770 O O . GLY B 1 2 ? 1.886 -1.987 22.547 1 43.81 2 GLY B O 1
ATOM 5771 N N . LYS B 1 3 ? 3.613 -3.307 22.953 1 47.5 3 LYS B N 1
ATOM 5772 C CA . LYS B 1 3 ? 4.07 -2.551 24.125 1 47.5 3 LYS B CA 1
ATOM 5773 C C . LYS B 1 3 ? 4.562 -1.163 23.719 1 47.5 3 LYS B C 1
ATOM 5775 O O . LYS B 1 3 ? 4.355 -0.189 24.438 1 47.5 3 LYS B O 1
ATOM 5780 N N . ILE B 1 4 ? 5.156 -1.032 22.734 1 47.19 4 ILE B N 1
ATOM 5781 C CA . ILE B 1 4 ? 5.73 0.236 22.297 1 47.19 4 ILE B CA 1
ATOM 5782 C C . ILE B 1 4 ? 4.613 1.219 21.953 1 47.19 4 ILE B C 1
ATOM 5784 O O . ILE B 1 4 ? 4.73 2.418 22.219 1 47.19 4 ILE B O 1
ATOM 5788 N N . MET B 1 5 ? 3.502 0.62 21.656 1 50.62 5 MET B N 1
ATOM 5789 C CA . MET B 1 5 ? 2.373 1.458 21.266 1 50.62 5 MET B CA 1
ATOM 5790 C C . MET B 1 5 ? 1.694 2.066 22.484 1 50.62 5 MET B C 1
ATOM 5792 O O . MET B 1 5 ? 1.236 3.209 22.453 1 50.62 5 MET B O 1
ATOM 5796 N N . LYS B 1 6 ? 1.641 1.277 23.531 1 52.69 6 LYS B N 1
ATOM 5797 C CA . LYS B 1 6 ? 1.076 1.823 24.766 1 52.69 6 LYS B CA 1
ATOM 5798 C C . LYS B 1 6 ? 1.865 3.041 25.234 1 52.69 6 LYS B C 1
ATOM 5800 O O . LYS B 1 6 ? 1.282 4.027 25.688 1 52.69 6 LYS B O 1
ATOM 5805 N N . TYR B 1 7 ? 3.084 3.004 25.062 1 53.06 7 TYR B N 1
ATOM 5806 C CA . TYR B 1 7 ? 3.936 4.09 25.531 1 53.06 7 TYR B CA 1
ATOM 5807 C C . TYR B 1 7 ? 3.805 5.316 24.641 1 53.06 7 TYR B C 1
ATOM 5809 O O . TYR B 1 7 ? 3.877 6.449 25.125 1 53.06 7 TYR B O 1
ATOM 5817 N N . ARG B 1 8 ? 3.445 5.078 23.5 1 56.56 8 ARG B N 1
ATOM 5818 C CA . ARG B 1 8 ? 3.344 6.191 22.562 1 56.56 8 ARG B CA 1
ATOM 5819 C C . ARG B 1 8 ? 2.055 6.977 22.781 1 56.56 8 ARG B C 1
ATOM 5821 O O . ARG B 1 8 ? 2.053 8.211 22.703 1 56.56 8 ARG B O 1
ATOM 5828 N N . ILE B 1 9 ? 1.044 6.301 23.109 1 57.53 9 ILE B N 1
ATOM 5829 C CA . ILE B 1 9 ? -0.215 6.98 23.391 1 57.53 9 ILE B CA 1
ATOM 5830 C C . ILE B 1 9 ? -0.086 7.785 24.672 1 57.53 9 ILE B C 1
ATOM 5832 O O . ILE B 1 9 ? -0.58 8.914 24.766 1 57.53 9 ILE B O 1
ATOM 5836 N N . SER B 1 10 ? 0.621 7.238 25.469 1 56.69 10 SER B N 1
ATOM 5837 C CA . SER B 1 10 ? 0.844 7.934 26.734 1 56.69 10 SER B CA 1
ATOM 5838 C C . SER B 1 10 ? 1.665 9.203 26.531 1 56.69 10 SER B C 1
ATOM 5840 O O . SER B 1 10 ? 1.413 10.219 27.172 1 56.69 10 SER B O 1
ATOM 5842 N N . LEU B 1 11 ? 2.467 9.109 25.594 1 57.44 11 LEU B N 1
ATOM 5843 C CA . LEU B 1 11 ? 3.311 10.273 25.312 1 57.44 11 LEU B CA 1
ATOM 5844 C C . LEU B 1 11 ? 2.5 11.398 24.688 1 57.44 11 LEU B C 1
ATOM 5846 O O . LEU B 1 11 ? 2.684 12.57 25.031 1 57.44 11 LEU B O 1
ATOM 5850 N N . VAL B 1 12 ? 1.598 11.031 23.875 1 58.69 12 VAL B N 1
ATOM 5851 C CA . VAL B 1 12 ? 0.743 12.039 23.25 1 58.69 12 VAL B CA 1
ATOM 5852 C C . VAL B 1 12 ? -0.136 12.688 24.312 1 58.69 12 VAL B C 1
ATOM 5854 O O . VAL B 1 12 ? -0.335 13.906 24.312 1 58.69 12 VAL B O 1
ATOM 5857 N N . PHE B 1 13 ? -0.513 11.859 25.219 1 59.03 13 PHE B N 1
ATOM 5858 C CA . PHE B 1 13 ? -1.345 12.383 26.297 1 59.03 13 PHE B CA 1
ATOM 5859 C C . PHE B 1 13 ? -0.536 13.289 27.203 1 59.03 13 PHE B C 1
ATOM 5861 O O . PHE B 1 13 ? -1.035 14.32 27.672 1 59.03 13 PHE B O 1
ATOM 5868 N N . LEU B 1 14 ? 0.64 12.938 27.375 1 56.69 14 LEU B N 1
ATOM 5869 C CA . LEU B 1 14 ? 1.504 13.766 28.219 1 56.69 14 LEU B CA 1
ATOM 5870 C C . LEU B 1 14 ? 1.811 15.094 27.531 1 56.69 14 LEU B C 1
ATOM 5872 O O . LEU B 1 14 ? 1.822 16.141 28.188 1 56.69 14 LEU B O 1
ATOM 5876 N N . ILE B 1 15 ? 1.944 15.062 26.344 1 59.19 15 ILE B N 1
ATOM 5877 C CA . ILE B 1 15 ? 2.213 16.281 25.594 1 59.19 15 ILE B CA 1
ATOM 5878 C C . ILE B 1 15 ? 0.969 17.172 25.594 1 59.19 15 ILE B C 1
ATOM 5880 O O . ILE B 1 15 ? 1.07 18.391 25.719 1 59.19 15 ILE B O 1
ATOM 5884 N N . PHE B 1 16 ? -0.078 16.438 25.609 1 60.06 16 PHE B N 1
ATOM 5885 C CA . PHE B 1 16 ? -1.352 17.156 25.672 1 60.06 16 PHE B CA 1
ATOM 5886 C C . PHE B 1 16 ? -1.521 17.859 27.016 1 60.06 16 PHE B C 1
ATOM 5888 O O . PHE B 1 16 ? -1.868 19.031 27.062 1 60.06 16 PHE B O 1
ATOM 5895 N N . ILE B 1 17 ? -1.314 17.172 28 1 58.69 17 ILE B N 1
ATOM 5896 C CA . ILE B 1 17 ? -1.477 17.75 29.328 1 58.69 17 ILE B CA 1
ATOM 5897 C C . ILE B 1 17 ? -0.487 18.891 29.516 1 58.69 17 ILE B C 1
ATOM 5899 O O . ILE B 1 17 ? -0.84 19.938 30.062 1 58.69 17 ILE B O 1
ATOM 5903 N N . ALA B 1 18 ? 0.634 18.688 29.016 1 56.53 18 ALA B N 1
ATOM 5904 C CA . ALA B 1 18 ? 1.658 19.719 29.141 1 56.53 18 ALA B CA 1
ATOM 5905 C C . ALA B 1 18 ? 1.281 20.953 28.328 1 56.53 18 ALA B C 1
ATOM 5907 O O . ALA B 1 18 ? 1.471 22.094 28.797 1 56.53 18 ALA B O 1
ATOM 5908 N N . PHE B 1 19 ? 0.696 20.688 27.297 1 57.47 19 PHE B N 1
ATOM 5909 C CA . PHE B 1 19 ? 0.313 21.797 26.422 1 57.47 19 PHE B CA 1
ATOM 5910 C C . PHE B 1 19 ? -0.839 22.578 27.031 1 57.47 19 PHE B C 1
ATOM 5912 O O . PHE B 1 19 ? -0.817 23.812 27.031 1 57.47 19 PHE B O 1
ATOM 5919 N N . VAL B 1 20 ? -1.748 21.875 27.547 1 58.78 20 VAL B N 1
ATOM 5920 C CA . VAL B 1 20 ? -2.91 22.516 28.156 1 58.78 20 VAL B CA 1
ATOM 5921 C C . VAL B 1 20 ? -2.488 23.281 29.406 1 58.78 20 VAL B C 1
ATOM 5923 O O . VAL B 1 20 ? -2.949 24.391 29.656 1 58.78 20 VAL B O 1
ATOM 5926 N N . SER B 1 21 ? -1.601 22.734 30.109 1 56.41 21 SER B N 1
ATOM 5927 C CA . SER B 1 21 ? -1.129 23.391 31.312 1 56.41 21 SER B CA 1
ATOM 5928 C C . SER B 1 21 ? -0.356 24.656 30.984 1 56.41 21 SER B C 1
ATOM 5930 O O . SER B 1 21 ? -0.401 25.625 31.75 1 56.41 21 SER B O 1
ATOM 5932 N N . PHE B 1 22 ? 0.271 24.562 29.953 1 53.41 22 PHE B N 1
ATOM 5933 C CA . PHE B 1 22 ? 1.083 25.703 29.531 1 53.41 22 PHE B CA 1
ATOM 5934 C C . PHE B 1 22 ? 0.202 26.875 29.141 1 53.41 22 PHE B C 1
ATOM 5936 O O . PHE B 1 22 ? 0.548 28.031 29.391 1 53.41 22 PHE B O 1
ATOM 5943 N N . VAL B 1 23 ? -0.845 26.531 28.562 1 55.75 23 VAL B N 1
ATOM 5944 C CA . VAL B 1 23 ? -1.689 27.609 28.047 1 55.75 23 VAL B CA 1
ATOM 5945 C C . VAL B 1 23 ? -2.521 28.188 29.188 1 55.75 23 VAL B C 1
ATOM 5947 O O . VAL B 1 23 ? -2.783 29.406 29.203 1 55.75 23 VAL B O 1
ATOM 5950 N N . CYS B 1 24 ? -2.887 27.438 30.25 1 54.31 24 CYS B N 1
ATOM 5951 C CA . CYS B 1 24 ? -3.85 27.891 31.25 1 54.31 24 CYS B CA 1
ATOM 5952 C C . CYS B 1 24 ? -3.145 28.312 32.531 1 54.31 24 CYS B C 1
ATOM 5954 O O . CYS B 1 24 ? -3.539 27.906 33.625 1 54.31 24 CYS B O 1
ATOM 5956 N N . THR B 1 25 ? -2.084 29.078 32.656 1 52.75 25 THR B N 1
ATOM 5957 C CA . THR B 1 25 ? -1.364 29.359 33.906 1 52.75 25 THR B CA 1
ATOM 5958 C C . THR B 1 25 ? -1.985 30.547 34.625 1 52.75 25 THR B C 1
ATOM 5960 O O . THR B 1 25 ? -1.49 30.953 35.688 1 52.75 25 THR B O 1
ATOM 5963 N N . GLY B 1 26 ? -2.979 31.25 34.25 1 54.62 26 GLY B N 1
ATOM 5964 C CA . GLY B 1 26 ? -3.283 32.5 34.969 1 54.62 26 GLY B CA 1
ATOM 5965 C C . GLY B 1 26 ? -3.984 32.281 36.281 1 54.62 26 GLY B C 1
ATOM 5966 O O . GLY B 1 26 ? -4.836 31.391 36.406 1 54.62 26 GLY B O 1
ATOM 5967 N N . LYS B 1 27 ? -3.285 32.75 37.469 1 58.5 27 LYS B N 1
ATOM 5968 C CA . LYS B 1 27 ? -3.922 32.781 38.781 1 58.5 27 LYS B CA 1
ATOM 5969 C C . LYS B 1 27 ? -5.055 33.812 38.812 1 58.5 27 LYS B C 1
ATOM 5971 O O . LYS B 1 27 ? -4.914 34.906 38.312 1 58.5 27 LYS B O 1
ATOM 5976 N N . LYS B 1 28 ? -6.391 33.312 39.125 1 59.72 28 LYS B N 1
ATOM 5977 C CA . LYS B 1 28 ? -7.574 34.156 39.188 1 59.72 28 LYS B CA 1
ATOM 5978 C C . LYS B 1 28 ? -7.922 34.5 40.625 1 59.72 28 LYS B C 1
ATOM 5980 O O . LYS B 1 28 ? -7.926 33.625 41.5 1 59.72 28 LYS B O 1
ATOM 5985 N N . ASP B 1 29 ? -7.691 35.75 40.969 1 59.41 29 ASP B N 1
ATOM 5986 C CA . ASP B 1 29 ? -8.156 36.156 42.281 1 59.41 29 ASP B CA 1
ATOM 5987 C C . ASP B 1 29 ? -9.656 36.469 42.281 1 59.41 29 ASP B C 1
ATOM 5989 O O . ASP B 1 29 ? -10.18 37 41.281 1 59.41 29 ASP B O 1
ATOM 5993 N N . ILE B 1 30 ? -10.352 35.906 43.25 1 67.62 30 ILE B N 1
ATOM 5994 C CA . ILE B 1 30 ? -11.812 35.812 43.281 1 67.62 30 ILE B CA 1
ATOM 5995 C C . ILE B 1 30 ? -12.391 37 44.031 1 67.62 30 ILE B C 1
ATOM 5997 O O . ILE B 1 30 ? -12.766 36.875 45.188 1 67.62 30 ILE B O 1
ATOM 6001 N N . LYS B 1 31 ? -12.055 38.25 43.875 1 79.44 31 LYS B N 1
ATOM 6002 C CA . LYS B 1 31 ? -12.812 39.375 44.406 1 79.44 31 LYS B CA 1
ATOM 6003 C C . LYS B 1 31 ? -14.031 39.688 43.531 1 79.44 31 LYS B C 1
ATOM 6005 O O . LYS B 1 31 ? -13.961 39.594 42.312 1 79.44 31 LYS B O 1
ATOM 6010 N N . ILE B 1 32 ? -15.156 40.031 44.281 1 88.94 32 ILE B N 1
ATOM 6011 C CA . ILE B 1 32 ? -16.391 40.312 43.562 1 88.94 32 ILE B CA 1
ATOM 6012 C C . ILE B 1 32 ? -16.891 41.719 43.969 1 88.94 32 ILE B C 1
ATOM 6014 O O . ILE B 1 32 ? -16.672 42.156 45.094 1 88.94 32 ILE B O 1
ATOM 6018 N N . ALA B 1 33 ? -17.5 42.375 43.062 1 93.06 33 ALA B N 1
ATOM 6019 C CA . ALA B 1 33 ? -18.094 43.688 43.344 1 93.06 33 ALA B CA 1
ATOM 6020 C C . ALA B 1 33 ? -19.391 43.531 44.125 1 93.06 33 ALA B C 1
ATOM 6022 O O . ALA B 1 33 ? -20.156 42.594 43.906 1 93.06 33 ALA B O 1
ATOM 6023 N N . LYS B 1 34 ? -19.562 44.5 45.125 1 93.69 34 LYS B N 1
ATOM 6024 C CA . LYS B 1 34 ? -20.781 44.531 45.938 1 93.69 34 LYS B CA 1
ATOM 6025 C C . LYS B 1 34 ? -21.453 45.875 45.875 1 93.69 34 LYS B C 1
ATOM 6027 O O . LYS B 1 34 ? -20.828 46.906 46.125 1 93.69 34 LYS B O 1
ATOM 6032 N N . GLN B 1 35 ? -22.688 45.906 45.469 1 93.69 35 GLN B N 1
ATOM 6033 C CA . GLN B 1 35 ? -23.547 47.094 45.469 1 93.69 35 GLN B CA 1
ATOM 6034 C C . GLN B 1 35 ? -22.891 48.219 44.656 1 93.69 35 GLN B C 1
ATOM 6036 O O . GLN B 1 35 ? -22.812 49.375 45.156 1 93.69 35 GLN B O 1
ATOM 6041 N N . GLY B 1 36 ? -22.312 47.844 43.594 1 93.94 36 GLY B N 1
ATOM 6042 C CA . GLY B 1 36 ? -21.797 48.812 42.656 1 93.94 36 GLY B CA 1
ATOM 6043 C C . GLY B 1 36 ? -20.391 49.281 43 1 93.94 36 GLY B C 1
ATOM 6044 O O . GLY B 1 36 ? -19.875 50.219 42.406 1 93.94 36 GLY B O 1
ATOM 6045 N N . PHE B 1 37 ? -19.875 48.594 43.938 1 94.94 37 PHE B N 1
ATOM 6046 C CA . PHE B 1 37 ? -18.531 49 44.344 1 94.94 37 PHE B CA 1
ATOM 6047 C C . PHE B 1 37 ? -17.578 47.781 44.344 1 94.94 37 PHE B C 1
ATOM 6049 O O . PHE B 1 37 ? -17.938 46.719 44.812 1 94.94 37 PHE B O 1
ATOM 6056 N N . PHE B 1 38 ? -16.438 48 43.719 1 94.69 38 PHE B N 1
ATOM 6057 C CA . PHE B 1 38 ? -15.398 46.969 43.625 1 94.69 38 PHE B CA 1
ATOM 6058 C C . PHE B 1 38 ? -14.094 47.5 44.25 1 94.69 38 PHE B C 1
ATOM 6060 O O . PHE B 1 38 ? -13.484 48.438 43.75 1 94.69 38 PHE B O 1
ATOM 6067 N N . ASP B 1 39 ? -13.695 46.875 45.312 1 92.12 39 ASP B N 1
ATOM 6068 C CA . ASP B 1 39 ? -12.508 47.312 46.031 1 92.12 39 ASP B CA 1
ATOM 6069 C C . ASP B 1 39 ? -11.273 46.531 45.594 1 92.12 39 ASP B C 1
ATOM 6071 O O . ASP B 1 39 ? -11.117 45.344 46 1 92.12 39 ASP B O 1
ATOM 6075 N N . LEU B 1 40 ? -10.484 47.125 44.875 1 89.75 40 LEU B N 1
ATOM 6076 C CA . LEU B 1 40 ? -9.227 46.531 44.469 1 89.75 40 LEU B CA 1
ATOM 6077 C C . LEU B 1 40 ? -8.039 47.219 45.156 1 89.75 40 LEU B C 1
ATOM 6079 O O . LEU B 1 40 ? -6.934 47.219 44.594 1 89.75 40 LEU B O 1
ATOM 6083 N N . SER B 1 41 ? -8.406 47.688 46.281 1 86.06 41 SER B N 1
ATOM 6084 C CA . SER B 1 41 ? -7.32 48.344 47 1 86.06 41 SER B CA 1
ATOM 6085 C C . SER B 1 41 ? -6.262 47.344 47.438 1 86.06 41 SER B C 1
ATOM 6087 O O . SER B 1 41 ? -6.594 46.25 47.906 1 86.06 41 SER B O 1
ATOM 6089 N N . GLY B 1 42 ? -4.945 47.5 47.156 1 78.5 42 GLY B N 1
ATOM 6090 C CA . GLY B 1 42 ? -3.85 46.688 47.656 1 78.5 42 GLY B CA 1
ATOM 6091 C C . GLY B 1 42 ? -3.551 45.469 46.812 1 78.5 42 GLY B C 1
ATOM 6092 O O . GLY B 1 42 ? -2.844 44.562 47.219 1 78.5 42 GLY B O 1
ATOM 6093 N N . ILE B 1 43 ? -4.25 45.406 45.781 1 77.38 43 ILE B N 1
ATOM 6094 C CA . ILE B 1 43 ? -4.035 44.219 44.938 1 77.38 43 ILE B CA 1
ATOM 6095 C C . ILE B 1 43 ? -2.664 44.312 44.281 1 77.38 43 ILE B C 1
ATOM 6097 O O . ILE B 1 43 ? -2.094 45.375 44.125 1 77.38 43 ILE B O 1
ATOM 6101 N N . ASP B 1 44 ? -2.158 43.156 44.031 1 75.94 44 ASP B N 1
ATOM 6102 C CA . ASP B 1 44 ? -0.882 43 43.312 1 75.94 44 ASP B CA 1
ATOM 6103 C C . ASP B 1 44 ? -1.064 43.156 41.812 1 75.94 44 ASP B C 1
ATOM 6105 O O . ASP B 1 44 ? -1.86 42.406 41.219 1 75.94 44 ASP B O 1
ATOM 6109 N N . LEU B 1 45 ? -0.566 44.219 41.25 1 75.38 45 LEU B N 1
ATOM 6110 C CA . LEU B 1 45 ? -0.632 44.438 39.812 1 75.38 45 LEU B CA 1
ATOM 6111 C C . LEU B 1 45 ? 0.591 43.844 39.125 1 75.38 45 LEU B C 1
ATOM 6113 O O . LEU B 1 45 ? 1.02 44.312 38.062 1 75.38 45 LEU B O 1
ATOM 6117 N N . SER B 1 46 ? 1.036 42.719 39.688 1 68.56 46 SER B N 1
ATOM 6118 C CA . SER B 1 46 ? 2.174 42.062 39.031 1 68.56 46 SER B CA 1
ATOM 6119 C C . SER B 1 46 ? 1.769 41.438 37.719 1 68.56 46 SER B C 1
ATOM 6121 O O . SER B 1 46 ? 0.583 41.375 37.375 1 68.56 46 SER B O 1
ATOM 6123 N N . ASP B 1 47 ? 2.666 40.969 36.875 1 66.19 47 ASP B N 1
ATOM 6124 C CA . ASP B 1 47 ? 2.562 40.531 35.469 1 66.19 47 ASP B CA 1
ATOM 6125 C C . ASP B 1 47 ? 1.714 39.281 35.344 1 66.19 47 ASP B C 1
ATOM 6127 O O . ASP B 1 47 ? 1.31 38.906 34.219 1 66.19 47 ASP B O 1
ATOM 6131 N N . PHE B 1 48 ? 1.252 38.781 36.438 1 65.94 48 PHE B N 1
ATOM 6132 C CA . PHE B 1 48 ? 0.59 37.5 36.25 1 65.94 48 PHE B CA 1
ATOM 6133 C C . PHE B 1 48 ? -0.834 37.531 36.812 1 65.94 48 PHE B C 1
ATOM 6135 O O . PHE B 1 48 ? -1.61 36.594 36.594 1 65.94 48 PHE B O 1
ATOM 6142 N N . TYR B 1 49 ? -1.207 38.688 37.344 1 75.31 49 TYR B N 1
ATOM 6143 C CA . TYR B 1 49 ? -2.525 38.719 37.969 1 75.31 49 TYR B CA 1
ATOM 6144 C C . TYR B 1 49 ? -3.51 39.531 37.156 1 75.31 49 TYR B C 1
ATOM 6146 O O . TYR B 1 49 ? -3.172 40.594 36.656 1 75.31 49 TYR B O 1
ATOM 6154 N N . LYS B 1 50 ? -4.656 38.938 36.844 1 84.75 50 LYS B N 1
ATOM 6155 C CA . LYS B 1 50 ? -5.777 39.625 36.219 1 84.75 50 LYS B CA 1
ATOM 6156 C C . LYS B 1 50 ? -7.02 39.594 37.125 1 84.75 50 LYS B C 1
ATOM 6158 O O . LYS B 1 50 ? -7.223 38.625 37.844 1 84.75 50 LYS B O 1
ATOM 6163 N N . TYR B 1 51 ? -7.734 40.625 37.062 1 88 51 TYR B N 1
ATOM 6164 C CA . TYR B 1 51 ? -8.938 40.719 37.875 1 88 51 TYR B CA 1
ATOM 6165 C C . TYR B 1 51 ? -10.172 40.906 37 1 88 51 TYR B C 1
ATOM 6167 O O . TYR B 1 51 ? -10.211 41.781 36.156 1 88 51 TYR B O 1
ATOM 6175 N N . LYS B 1 52 ? -11.125 40.062 37.219 1 89.25 52 LYS B N 1
ATOM 6176 C CA . LYS B 1 52 ? -12.398 40.188 36.5 1 89.25 52 LYS B CA 1
ATOM 6177 C C . LYS B 1 52 ? -13.352 41.094 37.25 1 89.25 52 LYS B C 1
ATOM 6179 O O . LYS B 1 52 ? -13.523 40.969 38.469 1 89.25 52 LYS B O 1
ATOM 6184 N N . LEU B 1 53 ? -13.852 42 36.531 1 92.06 53 LEU B N 1
ATOM 6185 C CA . LEU B 1 53 ? -14.797 42.938 37.125 1 92.06 53 LEU B CA 1
ATOM 6186 C C . LEU B 1 53 ? -16.203 42.312 37.188 1 92.06 53 LEU B C 1
ATOM 6188 O O . LEU B 1 53 ? -17.109 42.812 36.5 1 92.06 53 LEU B O 1
ATOM 6192 N N . GLU B 1 54 ? -16.266 41.406 38.094 1 91.38 54 GLU B N 1
ATOM 6193 C CA . GLU B 1 54 ? -17.516 40.656 38.25 1 91.38 54 GLU B CA 1
ATOM 6194 C C . GLU B 1 54 ? -18.203 41 39.562 1 91.38 54 GLU B C 1
ATOM 6196 O O . GLU B 1 54 ? -17.562 41.531 40.469 1 91.38 54 GLU B O 1
ATOM 6201 N N . GLY B 1 55 ? -19.484 40.781 39.562 1 92.25 55 GLY B N 1
ATOM 6202 C CA . GLY B 1 55 ? -20.266 41.031 40.781 1 92.25 55 GLY B CA 1
ATOM 6203 C C . GLY B 1 55 ? -21.5 41.875 40.531 1 92.25 55 GLY B C 1
ATOM 6204 O O . GLY B 1 55 ? -22.125 41.75 39.469 1 92.25 55 GLY B O 1
ATOM 6205 N N . GLU B 1 56 ? -21.844 42.688 41.562 1 95.25 56 GLU B N 1
ATOM 6206 C CA . GLU B 1 56 ? -23.062 43.469 41.5 1 95.25 56 GLU B CA 1
ATOM 6207 C C . GLU B 1 56 ? -22.797 44.844 40.906 1 95.25 56 GLU B C 1
ATOM 6209 O O . GLU B 1 56 ? -22.188 45.688 41.562 1 95.25 56 GLU B O 1
ATOM 6214 N N . TRP B 1 57 ? -23.281 44.969 39.688 1 96.44 57 TRP B N 1
ATOM 6215 C CA . TRP B 1 57 ? -23.203 46.281 39.031 1 96.44 57 TRP B CA 1
ATOM 6216 C C . TRP B 1 57 ? -24.516 47.031 39.156 1 96.44 57 TRP B C 1
ATOM 6218 O O . TRP B 1 57 ? -25.578 46.406 39.25 1 96.44 57 TRP B O 1
ATOM 6228 N N . GLU B 1 58 ? -24.484 48.344 39.156 1 96.38 58 GLU B N 1
ATOM 6229 C CA . GLU B 1 58 ? -25.703 49.125 39.062 1 96.38 58 GLU B CA 1
ATOM 6230 C C . GLU B 1 58 ? -26.328 49 37.656 1 96.38 58 GLU B C 1
ATOM 6232 O O . GLU B 1 58 ? -25.609 49 36.656 1 96.38 58 GLU B O 1
ATOM 6237 N N . LEU B 1 59 ? -27.625 48.844 37.75 1 95.44 59 LEU B N 1
ATOM 6238 C CA . LEU B 1 59 ? -28.328 48.656 36.469 1 95.44 59 LEU B CA 1
ATOM 6239 C C . LEU B 1 59 ? -29.312 49.812 36.25 1 95.44 59 LEU B C 1
ATOM 6241 O O . LEU B 1 59 ? -30.141 50.094 37.094 1 95.44 59 LEU B O 1
ATOM 6245 N N . TYR B 1 60 ? -29.203 50.406 35.094 1 95.06 60 TYR B N 1
ATOM 6246 C CA . TYR B 1 60 ? -30.141 51.438 34.656 1 95.06 60 TYR B CA 1
ATOM 6247 C C . TYR B 1 60 ? -30.828 51.031 33.344 1 95.06 60 TYR B C 1
ATOM 6249 O O . TYR B 1 60 ? -30.297 51.281 32.25 1 95.06 60 TYR B O 1
ATOM 6257 N N . TRP B 1 61 ? -31.953 50.562 33.531 1 93.81 61 TRP B N 1
ATOM 6258 C CA . TRP B 1 61 ? -32.719 50.062 32.375 1 93.81 61 TRP B CA 1
ATOM 6259 C C . TRP B 1 61 ? -33.25 51.219 31.547 1 93.81 61 TRP B C 1
ATOM 6261 O O . TRP B 1 61 ? -33.656 52.25 32.094 1 93.81 61 TRP B O 1
ATOM 6271 N N . ASN B 1 62 ? -33.25 51.156 30.266 1 92.88 62 ASN B N 1
ATOM 6272 C CA . ASN B 1 62 ? -33.719 52.125 29.297 1 92.88 62 ASN B CA 1
ATOM 6273 C C . ASN B 1 62 ? -32.875 53.406 29.344 1 92.88 62 ASN B C 1
ATOM 6275 O O . ASN B 1 62 ? -33.438 54.531 29.266 1 92.88 62 ASN B O 1
ATOM 6279 N N . ASN B 1 63 ? -31.609 53.188 29.641 1 94.12 63 ASN B N 1
ATOM 6280 C CA . ASN B 1 63 ? -30.641 54.281 29.641 1 94.12 63 ASN B CA 1
ATOM 6281 C C . ASN B 1 63 ? -29.5 54 28.656 1 94.12 63 ASN B C 1
ATOM 6283 O O . ASN B 1 63 ? -28.812 52.969 28.75 1 94.12 63 ASN B O 1
ATOM 6287 N N . LEU B 1 64 ? -29.328 54.906 27.734 1 94.31 64 LEU B N 1
ATOM 6288 C CA . LEU B 1 64 ? -28.297 54.75 26.719 1 94.31 64 LEU B CA 1
ATOM 6289 C C . LEU B 1 64 ? -27.141 55.719 26.953 1 94.31 64 LEU B C 1
ATOM 6291 O O . LEU B 1 64 ? -26.797 56.5 26.062 1 94.31 64 LEU B O 1
ATOM 6295 N N . GLY B 1 65 ? -26.594 55.75 28.078 1 91.69 65 GLY B N 1
ATOM 6296 C CA . GLY B 1 65 ? -25.438 56.594 28.375 1 91.69 65 GLY B CA 1
ATOM 6297 C C . GLY B 1 65 ? -25.797 58 28.797 1 91.69 65 GLY B C 1
ATOM 6298 O O . GLY B 1 65 ? -25.047 58.938 28.562 1 91.69 65 GLY B O 1
ATOM 6299 N N . ASN B 1 66 ? -27 58.156 29.203 1 93.88 66 ASN B N 1
ATOM 6300 C CA . ASN B 1 66 ? -27.422 59.406 29.766 1 93.88 66 ASN B CA 1
ATOM 6301 C C . ASN B 1 66 ? -26.938 59.562 31.203 1 93.88 66 ASN B C 1
ATOM 6303 O O . ASN B 1 66 ? -27.641 59.188 32.156 1 93.88 66 ASN B O 1
ATOM 6307 N N . PHE B 1 67 ? -25.859 60.281 31.328 1 95.19 67 PHE B N 1
ATOM 6308 C CA . PHE B 1 67 ? -25.203 60.406 32.625 1 95.19 67 PHE B CA 1
ATOM 6309 C C . PHE B 1 67 ? -26.031 61.219 33.594 1 95.19 67 PHE B C 1
ATOM 6311 O O . PHE B 1 67 ? -26.031 60.969 34.812 1 95.19 67 PHE B O 1
ATOM 6318 N N . GLU B 1 68 ? -26.781 62.156 33.062 1 93.69 68 GLU B N 1
ATOM 6319 C CA . GLU B 1 68 ? -27.625 63 33.906 1 93.69 68 GLU B CA 1
ATOM 6320 C C . GLU B 1 68 ? -28.734 62.188 34.562 1 93.69 68 GLU B C 1
ATOM 6322 O O . GLU B 1 68 ? -29.016 62.375 35.75 1 93.69 68 GLU B O 1
ATOM 6327 N N . ALA B 1 69 ? -29.281 61.406 33.812 1 92.88 69 ALA B N 1
ATOM 6328 C CA . ALA B 1 69 ? -30.328 60.562 34.344 1 92.88 69 ALA B CA 1
ATOM 6329 C C . ALA B 1 69 ? -29.781 59.594 35.406 1 92.88 69 ALA B C 1
ATOM 6331 O O . ALA B 1 69 ? -30.469 59.25 36.375 1 92.88 69 ALA B O 1
ATOM 6332 N N . ILE B 1 70 ? -28.609 59.156 35.188 1 93.88 70 ILE B N 1
ATOM 6333 C CA . ILE B 1 70 ? -27.969 58.25 36.156 1 93.88 70 ILE B CA 1
ATOM 6334 C C . ILE B 1 70 ? -27.719 58.969 37.469 1 93.88 70 ILE B C 1
ATOM 6336 O O . ILE B 1 70 ? -27.953 58.406 38.531 1 93.88 70 ILE B O 1
ATOM 6340 N N . ASP B 1 71 ? -27.281 60.188 37.375 1 92.56 71 ASP B N 1
ATOM 6341 C CA . ASP B 1 71 ? -26.953 60.969 38.562 1 92.56 71 ASP B CA 1
ATOM 6342 C C . ASP B 1 71 ? -28.219 61.344 39.312 1 92.56 71 ASP B C 1
ATOM 6344 O O . ASP B 1 71 ? -28.188 61.469 40.562 1 92.56 71 ASP B O 1
ATOM 6348 N N . LYS B 1 72 ? -29.344 61.438 38.656 1 92.25 72 LYS B N 1
ATOM 6349 C CA . LYS B 1 72 ? -30.609 61.844 39.281 1 92.25 72 LYS B CA 1
ATOM 6350 C C . LYS B 1 72 ? -31.297 60.688 39.969 1 92.25 72 LYS B C 1
ATOM 6352 O O . LYS B 1 72 ? -32.219 60.875 40.781 1 92.25 72 LYS B O 1
ATOM 6357 N N . THR B 1 73 ? -30.859 59.625 39.625 1 91.44 73 THR B N 1
ATOM 6358 C CA . THR B 1 73 ? -31.5 58.469 40.219 1 91.44 73 THR B CA 1
ATOM 6359 C C . THR B 1 73 ? -31.172 58.344 41.719 1 91.44 73 THR B C 1
ATOM 6361 O O . THR B 1 73 ? -30 58.375 42.094 1 91.44 73 THR B O 1
ATOM 6364 N N . ALA B 1 74 ? -32.25 58.188 42.562 1 87 74 ALA B N 1
ATOM 6365 C CA . ALA B 1 74 ? -32.062 58.094 44 1 87 74 ALA B CA 1
ATOM 6366 C C . ALA B 1 74 ? -31.406 56.781 44.406 1 87 74 ALA B C 1
ATOM 6368 O O . ALA B 1 74 ? -31.578 55.781 43.75 1 87 74 ALA B O 1
ATOM 6369 N N . LYS B 1 75 ? -30.672 56.844 45.469 1 87.19 75 LYS B N 1
ATOM 6370 C CA . LYS B 1 75 ? -29.891 55.688 45.938 1 87.19 75 LYS B CA 1
ATOM 6371 C C . LYS B 1 75 ? -30.797 54.5 46.25 1 87.19 75 LYS B C 1
ATOM 6373 O O . LYS B 1 75 ? -30.406 53.344 46.062 1 87.19 75 LYS B O 1
ATOM 6378 N N . GLU B 1 76 ? -31.969 54.812 46.625 1 84.56 76 GLU B N 1
ATOM 6379 C CA . GLU B 1 76 ? -32.906 53.75 47.031 1 84.56 76 GLU B CA 1
ATOM 6380 C C . GLU B 1 76 ? -33.531 53.062 45.812 1 84.56 76 GLU B C 1
ATOM 6382 O O . GLU B 1 76 ? -34 51.938 45.906 1 84.56 76 GLU B O 1
ATOM 6387 N N . GLN B 1 77 ? -33.406 53.625 44.656 1 87.88 77 GLN B N 1
ATOM 6388 C CA . GLN B 1 77 ? -34.062 53.125 43.438 1 87.88 77 GLN B CA 1
ATOM 6389 C C . GLN B 1 77 ? -33.062 52.406 42.531 1 87.88 77 GLN B C 1
ATOM 6391 O O . GLN B 1 77 ? -33.438 51.844 41.531 1 87.88 77 GLN B O 1
ATOM 6396 N N . ILE B 1 78 ? -31.906 52.344 43.031 1 90.56 78 ILE B N 1
ATOM 6397 C CA . ILE B 1 78 ? -30.859 51.719 42.219 1 90.56 78 ILE B CA 1
ATOM 6398 C C . ILE B 1 78 ? -31.016 50.219 42.281 1 90.56 78 ILE B C 1
ATOM 6400 O O . ILE B 1 78 ? -31.109 49.625 43.344 1 90.56 78 ILE B O 1
ATOM 6404 N N . LYS B 1 79 ? -31.062 49.625 41.094 1 92.69 79 LYS B N 1
ATOM 6405 C CA . LYS B 1 79 ? -31.109 48.188 40.969 1 92.69 79 LYS B CA 1
ATOM 6406 C C . LYS B 1 79 ? -29.734 47.594 40.656 1 92.69 79 LYS B C 1
ATOM 6408 O O . LYS B 1 79 ? -28.938 48.25 40 1 92.69 79 LYS B O 1
ATOM 6413 N N . TYR B 1 80 ? -29.5 46.438 41.188 1 94.19 80 TYR B N 1
ATOM 6414 C CA . TYR B 1 80 ? -28.219 45.781 41 1 94.19 80 TYR B CA 1
ATOM 6415 C C . TYR B 1 80 ? -28.375 44.5 40.156 1 94.19 80 TYR B C 1
ATOM 6417 O O . TYR B 1 80 ? -29.344 43.781 40.344 1 94.19 80 TYR B O 1
ATOM 6425 N N . ALA B 1 81 ? -27.531 44.375 39.25 1 92.88 81 ALA B N 1
ATOM 6426 C CA . ALA B 1 81 ? -27.5 43.188 38.438 1 92.88 81 ALA B CA 1
ATOM 6427 C C . ALA B 1 81 ? -26.203 42.406 38.625 1 92.88 81 ALA B C 1
ATOM 6429 O O . ALA B 1 81 ? -25.125 43 38.75 1 92.88 81 ALA B O 1
ATOM 6430 N N . GLU B 1 82 ? -26.297 41.125 38.625 1 91.38 82 GLU B N 1
ATOM 6431 C CA . GLU B 1 82 ? -25.125 40.281 38.719 1 91.38 82 GLU B CA 1
ATOM 6432 C C . GLU B 1 82 ? -24.438 40.156 37.344 1 91.38 82 GLU B C 1
ATOM 6434 O O . GLU B 1 82 ? -25.078 39.812 36.344 1 91.38 82 GLU B O 1
ATOM 6439 N N . VAL B 1 83 ? -23.234 40.5 37.312 1 88.62 83 VAL B N 1
ATOM 6440 C CA . VAL B 1 83 ? -22.438 40.438 36.094 1 88.62 83 VAL B CA 1
ATOM 6441 C C . VAL B 1 83 ? -21.312 39.438 36.25 1 88.62 83 VAL B C 1
ATOM 6443 O O . VAL B 1 83 ? -20.641 39.406 37.281 1 88.62 83 VAL B O 1
ATOM 6446 N N . PRO B 1 84 ? -21.047 38.594 35.375 1 88.31 84 PRO B N 1
ATOM 6447 C CA . PRO B 1 84 ? -21.688 38.562 34.062 1 88.31 84 PRO B CA 1
ATOM 6448 C C . PRO B 1 84 ? -22.953 37.688 34.031 1 88.31 84 PRO B C 1
ATOM 6450 O O . PRO B 1 84 ? -22.969 36.594 34.625 1 88.31 84 PRO B O 1
ATOM 6453 N N . LYS B 1 85 ? -24.016 38.188 33.406 1 86 85 LYS B N 1
ATOM 6454 C CA . LYS B 1 85 ? -25.266 37.469 33.25 1 86 85 LYS B CA 1
ATOM 6455 C C . LYS B 1 85 ? -26.156 38.125 32.188 1 86 85 LYS B C 1
ATOM 6457 O O . LYS B 1 85 ? -26.203 39.375 32.094 1 86 85 LYS B O 1
ATOM 6462 N N . SER B 1 86 ? -26.844 37.344 31.438 1 87.81 86 SER B N 1
ATOM 6463 C CA . SER B 1 86 ? -27.797 37.906 30.469 1 87.81 86 SER B CA 1
ATOM 6464 C C . SER B 1 86 ? -28.984 38.562 31.172 1 87.81 86 SER B C 1
ATOM 6466 O O . SER B 1 86 ? -29.469 38.062 32.188 1 87.81 86 SER B O 1
ATOM 6468 N N . TRP B 1 87 ? -29.406 39.656 30.609 1 90.38 87 TRP B N 1
ATOM 6469 C CA . TRP B 1 87 ? -30.531 40.344 31.25 1 90.38 87 TRP B CA 1
ATOM 6470 C C . TRP B 1 87 ? -31.859 39.656 30.906 1 90.38 87 TRP B C 1
ATOM 6472 O O . TRP B 1 87 ? -32.906 40.031 31.453 1 90.38 87 TRP B O 1
ATOM 6482 N N . ASN B 1 88 ? -31.734 38.625 30.172 1 87 88 ASN B N 1
ATOM 6483 C CA . ASN B 1 88 ? -32.938 37.844 29.906 1 87 88 ASN B CA 1
ATOM 6484 C C . ASN B 1 88 ? -33.562 37.344 31.203 1 87 88 ASN B C 1
ATOM 6486 O O . ASN B 1 88 ? -34.781 37.156 31.281 1 87 88 ASN B O 1
ATOM 6490 N N . SER B 1 89 ? -32.812 37.188 32.188 1 83.12 89 SER B N 1
ATOM 6491 C CA . SER B 1 89 ? -33.281 36.625 33.438 1 83.12 89 SER B CA 1
ATOM 6492 C C . SER B 1 89 ? -33.844 37.719 34.375 1 83.12 89 SER B C 1
ATOM 6494 O O . SER B 1 89 ? -34.594 37.438 35.281 1 83.12 89 SER B O 1
ATOM 6496 N N . TYR B 1 90 ? -33.469 39 34.219 1 82.38 90 TYR B N 1
ATOM 6497 C CA . TYR B 1 90 ? -33.875 40 35.156 1 82.38 90 TYR B CA 1
ATOM 6498 C C . TYR B 1 90 ? -34.438 41.25 34.469 1 82.38 90 TYR B C 1
ATOM 6500 O O . TYR B 1 90 ? -34.625 42.281 35.094 1 82.38 90 TYR B O 1
ATOM 6508 N N . ARG B 1 91 ? -34.719 41.062 33.219 1 83.19 91 ARG B N 1
ATOM 6509 C CA . ARG B 1 91 ? -35.281 42.156 32.469 1 83.19 91 ARG B CA 1
ATOM 6510 C C . ARG B 1 91 ? -36.625 42.594 33.031 1 83.19 91 ARG B C 1
ATOM 6512 O O . ARG B 1 91 ? -37.469 41.75 33.312 1 83.19 91 ARG B O 1
ATOM 6519 N N . PRO B 1 92 ? -36.781 43.844 33.219 1 79.5 92 PRO B N 1
ATOM 6520 C CA . PRO B 1 92 ? -38.031 44.312 33.844 1 79.5 92 PRO B CA 1
ATOM 6521 C C . PRO B 1 92 ? -39.219 44.188 32.875 1 79.5 92 PRO B C 1
ATOM 6523 O O . PRO B 1 92 ? -40.344 43.969 33.344 1 79.5 92 PRO B O 1
ATOM 6526 N N . GLU B 1 93 ? -39.125 44.344 31.609 1 76.25 93 GLU B N 1
ATOM 6527 C CA . GLU B 1 93 ? -40.219 44.375 30.641 1 76.25 93 GLU B CA 1
ATOM 6528 C C . GLU B 1 93 ? -40.625 43 30.156 1 76.25 93 GLU B C 1
ATOM 6530 O O . GLU B 1 93 ? -41.344 42.844 29.172 1 76.25 93 GLU B O 1
ATOM 6535 N N . GLY B 1 94 ? -40.188 42.062 30.797 1 71.12 94 GLY B N 1
ATOM 6536 C CA . GLY B 1 94 ? -40.656 40.719 30.406 1 71.12 94 GLY B CA 1
ATOM 6537 C C . GLY B 1 94 ? -39.531 39.844 29.906 1 71.12 94 GLY B C 1
ATOM 6538 O O . GLY B 1 94 ? -38.375 40.031 30.266 1 71.12 94 GLY B O 1
ATOM 6539 N N . LYS B 1 95 ? -40.125 38.906 29.109 1 74.88 95 LYS B N 1
ATOM 6540 C CA . LYS B 1 95 ? -39.219 37.875 28.625 1 74.88 95 LYS B CA 1
ATOM 6541 C C . LYS B 1 95 ? -38.594 38.281 27.297 1 74.88 95 LYS B C 1
ATOM 6543 O O . LYS B 1 95 ? -39.188 39 26.516 1 74.88 95 LYS B O 1
ATOM 6548 N N . GLY B 1 96 ? -37.25 38.25 27.094 1 79.62 96 GLY B N 1
ATOM 6549 C CA . GLY B 1 96 ? -36.594 38.531 25.812 1 79.62 96 GLY B CA 1
ATOM 6550 C C . GLY B 1 96 ? -35.188 39.094 25.969 1 79.62 96 GLY B C 1
ATOM 6551 O O . GLY B 1 96 ? -34.781 39.406 27.094 1 79.62 96 GLY B O 1
ATOM 6552 N N . GLY B 1 97 ? -34.562 39.125 24.875 1 87.12 97 GLY B N 1
ATOM 6553 C CA . GLY B 1 97 ? -33.188 39.594 24.922 1 87.12 97 GLY B CA 1
ATOM 6554 C C . GLY B 1 97 ? -33.031 41 24.344 1 87.12 97 GLY B C 1
ATOM 6555 O O . GLY B 1 97 ? -31.953 41.594 24.453 1 87.12 97 GLY B O 1
ATOM 6556 N N . GLU B 1 98 ? -34.188 41.594 23.938 1 90.38 98 GLU B N 1
ATOM 6557 C CA . GLU B 1 98 ? -34.094 42.906 23.312 1 90.38 98 GLU B CA 1
ATOM 6558 C C . GLU B 1 98 ? -34.188 44.031 24.344 1 90.38 98 GLU B C 1
ATOM 6560 O O . GLU B 1 98 ? -34.906 43.938 25.328 1 90.38 98 GLU B O 1
ATOM 6565 N N . GLY B 1 99 ? -33.344 45.062 24.109 1 92.62 99 GLY B N 1
ATOM 6566 C CA . GLY B 1 99 ? -33.344 46.219 25 1 92.62 99 GLY B CA 1
ATOM 6567 C C . GLY B 1 99 ? -32 46.906 25.094 1 92.62 99 GLY B C 1
ATOM 6568 O O . GLY B 1 99 ? -31.109 46.656 24.281 1 92.62 99 GLY B O 1
ATOM 6569 N N . PHE B 1 100 ? -31.938 47.875 25.875 1 94.56 100 PHE B N 1
ATOM 6570 C CA . PHE B 1 100 ? -30.688 48.594 26.141 1 94.56 100 PHE B CA 1
ATOM 6571 C C . PHE B 1 100 ? -30.609 49.031 27.609 1 94.56 100 PHE B C 1
ATOM 6573 O O . PHE B 1 100 ? -31.641 49.25 28.25 1 94.56 100 PHE B O 1
ATOM 6580 N N . ALA B 1 101 ? -29.453 49.094 28.109 1 95.62 101 ALA B N 1
ATOM 6581 C CA . ALA B 1 101 ? -29.234 49.438 29.516 1 95.62 101 ALA B CA 1
ATOM 6582 C C . ALA B 1 101 ? -27.812 49.938 29.75 1 95.62 101 ALA B C 1
ATOM 6584 O O . ALA B 1 101 ? -26.922 49.656 28.953 1 95.62 101 ALA B O 1
ATOM 6585 N N . SER B 1 102 ? -27.672 50.688 30.812 1 96.5 102 SER B N 1
ATOM 6586 C CA . SER B 1 102 ? -26.359 51.125 31.266 1 96.5 102 SER B CA 1
ATOM 6587 C C . SER B 1 102 ? -25.984 50.5 32.594 1 96.5 102 SER B C 1
ATOM 6589 O O . SER B 1 102 ? -26.828 50.375 33.5 1 96.5 102 SER B O 1
ATOM 6591 N N . TYR B 1 103 ? -24.844 49.969 32.625 1 96.94 103 TYR B N 1
ATOM 6592 C CA . TYR B 1 103 ? -24.281 49.375 33.844 1 96.94 103 TYR B CA 1
ATOM 6593 C C . TYR B 1 103 ? -23.188 50.281 34.438 1 96.94 103 TYR B C 1
ATOM 6595 O O . TYR B 1 103 ? -22.359 50.812 33.688 1 96.94 103 TYR B O 1
ATOM 6603 N N . ARG B 1 104 ? -23.172 50.469 35.688 1 97.06 104 ARG B N 1
ATOM 6604 C CA . ARG B 1 104 ? -22.172 51.312 36.312 1 97.06 104 ARG B CA 1
ATOM 6605 C C . ARG B 1 104 ? -21.484 50.594 37.469 1 97.06 104 ARG B C 1
ATOM 6607 O O . ARG B 1 104 ? -22.141 49.906 38.25 1 97.06 104 ARG B O 1
ATOM 6614 N N . LEU B 1 105 ? -20.219 50.688 37.562 1 96.94 105 LEU B N 1
ATOM 6615 C CA . LEU B 1 105 ? -19.406 50.125 38.625 1 96.94 105 LEU B CA 1
ATOM 6616 C C . LEU B 1 105 ? -18.297 51.094 39.031 1 96.94 105 LEU B C 1
ATOM 6618 O O . LEU B 1 105 ? -17.641 51.688 38.156 1 96.94 105 LEU B O 1
ATOM 6622 N N . THR B 1 106 ? -18.188 51.344 40.312 1 96.56 106 THR B N 1
ATOM 6623 C CA . THR B 1 106 ? -17.078 52.156 40.812 1 96.56 106 THR B CA 1
ATOM 6624 C C . THR B 1 106 ? -15.992 51.25 41.375 1 96.56 106 THR B C 1
ATOM 6626 O O . THR B 1 106 ? -16.25 50.438 42.281 1 96.56 106 THR B O 1
ATOM 6629 N N . VAL B 1 107 ? -14.836 51.406 40.875 1 95.62 107 VAL B N 1
ATOM 6630 C CA . VAL B 1 107 ? -13.719 50.531 41.25 1 95.62 107 VAL B CA 1
ATOM 6631 C C . VAL B 1 107 ? -12.664 51.375 41.969 1 95.62 107 VAL B C 1
ATOM 6633 O O . VAL B 1 107 ? -12.203 52.375 41.438 1 95.62 107 VAL B O 1
ATOM 6636 N N . ARG B 1 108 ? -12.289 50.938 43.156 1 94.94 108 ARG B N 1
ATOM 6637 C CA . ARG B 1 108 ? -11.172 51.562 43.875 1 94.94 108 ARG B CA 1
ATOM 6638 C C . ARG B 1 108 ? -9.859 50.875 43.5 1 94.94 108 ARG B C 1
ATOM 6640 O O . ARG B 1 108 ? -9.625 49.719 43.875 1 94.94 108 ARG B O 1
ATOM 6647 N N . LEU B 1 109 ? -9.047 51.562 42.781 1 92.62 109 LEU B N 1
ATOM 6648 C CA . LEU B 1 109 ? -7.801 51 42.25 1 92.62 109 LEU B CA 1
ATOM 6649 C C . LEU B 1 109 ? -6.676 51.156 43.281 1 92.62 109 LEU B C 1
ATOM 6651 O O . LEU B 1 109 ? -6.742 52 44.156 1 92.62 109 LEU B O 1
ATOM 6655 N N . PRO B 1 110 ? -5.715 50.375 43.25 1 89.44 110 PRO B N 1
ATOM 6656 C CA . PRO B 1 110 ? -4.609 50.438 44.188 1 89.44 110 PRO B CA 1
ATOM 6657 C C . PRO B 1 110 ? -3.734 51.688 44.031 1 89.44 110 PRO B C 1
ATOM 6659 O O . PRO B 1 110 ? -3.139 52.156 45 1 89.44 110 PRO B O 1
ATOM 6662 N N . ALA B 1 111 ? -3.559 52.125 42.781 1 87.75 111 ALA B N 1
ATOM 6663 C CA . ALA B 1 111 ? -2.732 53.312 42.5 1 87.75 111 ALA B CA 1
ATOM 6664 C C . ALA B 1 111 ? -3.336 54.156 41.406 1 87.75 111 ALA B C 1
ATOM 6666 O O . ALA B 1 111 ? -4.117 53.656 40.594 1 87.75 111 ALA B O 1
ATOM 6667 N N . TYR B 1 112 ? -3.047 55.406 41.469 1 85.75 112 TYR B N 1
ATOM 6668 C CA . TYR B 1 112 ? -3.451 56.281 40.375 1 85.75 112 TYR B CA 1
ATOM 6669 C C . TYR B 1 112 ? -2.236 56.844 39.656 1 85.75 112 TYR B C 1
ATOM 6671 O O . TYR B 1 112 ? -1.125 56.844 40.188 1 85.75 112 TYR B O 1
ATOM 6679 N N . GLY B 1 113 ? -2.27 57.156 38.375 1 79.62 113 GLY B N 1
ATOM 6680 C CA . GLY B 1 113 ? -1.175 57.688 37.594 1 79.62 113 GLY B CA 1
ATOM 6681 C C . GLY B 1 113 ? -0.455 56.594 36.781 1 79.62 113 GLY B C 1
ATOM 6682 O O . GLY B 1 113 ? 0.513 56.906 36.062 1 79.62 113 GLY B O 1
ATOM 6683 N N . ILE B 1 114 ? -0.936 55.438 37.062 1 82.69 114 ILE B N 1
ATOM 6684 C CA . ILE B 1 114 ? -0.367 54.344 36.281 1 82.69 114 ILE B CA 1
ATOM 6685 C C . ILE B 1 114 ? -1.386 53.875 35.25 1 82.69 114 ILE B C 1
ATOM 6687 O O . ILE B 1 114 ? -2.594 54.031 35.438 1 82.69 114 ILE B O 1
ATOM 6691 N N . ARG B 1 115 ? -0.903 53.281 34.25 1 82.62 115 ARG B N 1
ATOM 6692 C CA . ARG B 1 115 ? -1.788 52.812 33.188 1 82.62 115 ARG B CA 1
ATOM 6693 C C . ARG B 1 115 ? -2.293 51.406 33.469 1 82.62 115 ARG B C 1
ATOM 6695 O O . ARG B 1 115 ? -1.507 50.5 33.812 1 82.62 115 ARG B O 1
ATOM 6702 N N . TYR B 1 116 ? -3.568 51.25 33.406 1 88.75 116 TYR B N 1
ATOM 6703 C CA . TYR B 1 116 ? -4.215 49.938 33.531 1 88.75 116 TYR B CA 1
ATOM 6704 C C . TYR B 1 116 ? -4.738 49.469 32.188 1 88.75 116 TYR B C 1
ATOM 6706 O O . TYR B 1 116 ? -5.105 50.25 31.344 1 88.75 116 TYR B O 1
ATOM 6714 N N . TYR B 1 117 ? -4.668 48.156 32.031 1 87 117 TYR B N 1
ATOM 6715 C CA . TYR B 1 117 ? -5.125 47.562 30.781 1 87 117 TYR B CA 1
ATOM 6716 C C . TYR B 1 117 ? -6.391 46.75 31 1 87 117 TYR B C 1
ATOM 6718 O O . TYR B 1 117 ? -6.559 46.125 32.031 1 87 117 TYR B O 1
ATOM 6726 N N . LEU B 1 118 ? -7.277 46.812 30.016 1 90.81 118 LEU B N 1
ATOM 6727 C CA . LEU B 1 118 ? -8.562 46.094 30.078 1 90.81 118 LEU B CA 1
ATOM 6728 C C . LEU B 1 118 ? -8.734 45.188 28.875 1 90.81 118 LEU B C 1
ATOM 6730 O O . LEU B 1 118 ? -8.375 45.562 27.75 1 90.81 118 LEU B O 1
ATOM 6734 N N . ARG B 1 119 ? -9.117 44 29.125 1 88.62 119 ARG B N 1
ATOM 6735 C CA . ARG B 1 119 ? -9.648 43.094 28.094 1 88.62 119 ARG B CA 1
ATOM 6736 C C . ARG B 1 119 ? -11.172 43.156 28.078 1 88.62 119 ARG B C 1
ATOM 6738 O O . ARG B 1 119 ? -11.828 42.875 29.078 1 88.62 119 ARG B O 1
ATOM 6745 N N . ILE B 1 120 ? -11.734 43.5 26.953 1 91.06 120 ILE B N 1
ATOM 6746 C CA . ILE B 1 120 ? -13.172 43.688 26.844 1 91.06 120 ILE B CA 1
ATOM 6747 C C . ILE B 1 120 ? -13.758 42.719 25.844 1 91.06 120 ILE B C 1
ATOM 6749 O O . ILE B 1 120 ? -13.758 42.969 24.641 1 91.06 120 ILE B O 1
ATOM 6753 N N . PRO B 1 121 ? -14.266 41.625 26.281 1 88.06 121 PRO B N 1
ATOM 6754 C CA . PRO B 1 121 ? -14.93 40.688 25.375 1 88.06 121 PRO B CA 1
ATOM 6755 C C . PRO B 1 121 ? -16.203 41.281 24.75 1 88.06 121 PRO B C 1
ATOM 6757 O O . PRO B 1 121 ? -16.781 42.219 25.297 1 88.06 121 PRO B O 1
ATOM 6760 N N . PRO B 1 122 ? -16.516 40.75 23.672 1 86.88 122 PRO B N 1
ATOM 6761 C CA . PRO B 1 122 ? -17.734 41.25 23.031 1 86.88 122 PRO B CA 1
ATOM 6762 C C . PRO B 1 122 ? -18.984 41.031 23.859 1 86.88 122 PRO B C 1
ATOM 6764 O O . PRO B 1 122 ? -19.125 40 24.516 1 86.88 122 PRO B O 1
ATOM 6767 N N . GLN B 1 123 ? -19.781 42.031 23.875 1 87 123 GLN B N 1
ATOM 6768 C CA . GLN B 1 123 ? -21.094 41.938 24.5 1 87 123 GLN B CA 1
ATOM 6769 C C . GLN B 1 123 ? -22.203 41.844 23.438 1 87 123 GLN B C 1
ATOM 6771 O O . GLN B 1 123 ? -22 42.281 22.297 1 87 123 GLN B O 1
ATOM 6776 N N . THR B 1 124 ? -23.281 41.281 23.719 1 86.06 124 THR B N 1
ATOM 6777 C CA . THR B 1 124 ? -24.406 41.188 22.797 1 86.06 124 THR B CA 1
ATOM 6778 C C . THR B 1 124 ? -25.25 42.469 22.859 1 86.06 124 THR B C 1
ATOM 6780 O O . THR B 1 124 ? -25.797 42.812 23.906 1 86.06 124 THR B O 1
ATOM 6783 N N . SER B 1 125 ? -25.422 43.094 21.688 1 87.25 125 SER B N 1
ATOM 6784 C CA . SER B 1 125 ? -24.781 42.906 20.391 1 87.25 125 SER B CA 1
ATOM 6785 C C . SER B 1 125 ? -23.906 44.125 20.047 1 87.25 125 SER B C 1
ATOM 6787 O O . SER B 1 125 ? -23.203 44.125 19.031 1 87.25 125 SER B O 1
ATOM 6789 N N . ALA B 1 126 ? -24.078 45.188 20.875 1 93.69 126 ALA B N 1
ATOM 6790 C CA . ALA B 1 126 ? -23.25 46.375 20.766 1 93.69 126 ALA B CA 1
ATOM 6791 C C . ALA B 1 126 ? -23.031 47.031 22.125 1 93.69 126 ALA B C 1
ATOM 6793 O O . ALA B 1 126 ? -23.875 46.906 23.031 1 93.69 126 ALA B O 1
ATOM 6794 N N . TYR B 1 127 ? -21.922 47.656 22.234 1 95.31 127 TYR B N 1
ATOM 6795 C CA . TYR B 1 127 ? -21.688 48.281 23.547 1 95.31 127 TYR B CA 1
ATOM 6796 C C . TYR B 1 127 ? -20.734 49.469 23.422 1 95.31 127 TYR B C 1
ATOM 6798 O O . TYR B 1 127 ? -20.062 49.625 22.406 1 95.31 127 TYR B O 1
ATOM 6806 N N . ARG B 1 128 ? -20.797 50.344 24.406 1 96 128 ARG B N 1
ATOM 6807 C CA . ARG B 1 128 ? -19.875 51.438 24.656 1 96 128 ARG B CA 1
ATOM 6808 C C . ARG B 1 128 ? -19.359 51.438 26.094 1 96 128 ARG B C 1
ATOM 6810 O O . ARG B 1 128 ? -20.141 51.25 27.031 1 96 128 ARG B O 1
ATOM 6817 N N . LEU B 1 129 ? -18.125 51.562 26.219 1 96 129 LEU B N 1
ATOM 6818 C CA . LEU B 1 129 ? -17.531 51.562 27.547 1 96 129 LEU B CA 1
ATOM 6819 C C . LEU B 1 129 ? -16.953 52.938 27.875 1 96 129 LEU B C 1
ATOM 6821 O O . LEU B 1 129 ? -16.156 53.469 27.109 1 96 129 LEU B O 1
ATOM 6825 N N . TYR B 1 130 ? -17.406 53.5 29 1 95.81 130 TYR B N 1
ATOM 6826 C CA . TYR B 1 130 ? -16.922 54.781 29.5 1 95.81 130 TYR B CA 1
ATOM 6827 C C . TYR B 1 130 ? -16.141 54.594 30.797 1 95.81 130 TYR B C 1
ATOM 6829 O O . TYR B 1 130 ? -16.516 53.781 31.641 1 95.81 130 TYR B O 1
ATOM 6837 N N . VAL B 1 131 ? -15.102 55.281 30.906 1 95.38 131 VAL B N 1
ATOM 6838 C CA . VAL B 1 131 ? -14.344 55.375 32.156 1 95.38 131 VAL B CA 1
ATOM 6839 C C . VAL B 1 131 ? -14.289 56.812 32.594 1 95.38 131 VAL B C 1
ATOM 6841 O O . VAL B 1 131 ? -13.797 57.688 31.891 1 95.38 131 VAL B O 1
ATOM 6844 N N . ASN B 1 132 ? -14.766 57.094 33.719 1 93.94 132 ASN B N 1
ATOM 6845 C CA . ASN B 1 132 ? -14.891 58.438 34.25 1 93.94 132 ASN B CA 1
ATOM 6846 C C . ASN B 1 132 ? -15.547 59.375 33.219 1 93.94 132 ASN B C 1
ATOM 6848 O O . ASN B 1 132 ? -15.023 60.438 32.938 1 93.94 132 ASN B O 1
ATOM 6852 N N . ARG B 1 133 ? -16.609 58.781 32.594 1 91.81 133 ARG B N 1
ATOM 6853 C CA . ARG B 1 133 ? -17.531 59.469 31.703 1 91.81 133 ARG B CA 1
ATOM 6854 C C . ARG B 1 133 ? -16.828 59.875 30.406 1 91.81 133 ARG B C 1
ATOM 6856 O O . ARG B 1 133 ? -17.297 60.781 29.703 1 91.81 133 ARG B O 1
ATOM 6863 N N . LYS B 1 134 ? -15.734 59.375 30.219 1 91.75 134 LYS B N 1
ATOM 6864 C CA . LYS B 1 134 ? -15.047 59.5 28.938 1 91.75 134 LYS B CA 1
ATOM 6865 C C . LYS B 1 134 ? -15.078 58.219 28.141 1 91.75 134 LYS B C 1
ATOM 6867 O O . LYS B 1 134 ? -14.828 57.125 28.703 1 91.75 134 LYS B O 1
ATOM 6872 N N . LEU B 1 135 ? -15.43 58.344 26.953 1 93.31 135 LEU B N 1
ATOM 6873 C CA . LEU B 1 135 ? -15.531 57.156 26.109 1 93.31 135 LEU B CA 1
ATOM 6874 C C . LEU B 1 135 ? -14.164 56.5 25.938 1 93.31 135 LEU B C 1
ATOM 6876 O O . LEU B 1 135 ? -13.203 57.156 25.516 1 93.31 135 LEU B O 1
ATOM 6880 N N . LEU B 1 136 ? -14.055 55.281 26.328 1 91 136 LEU B N 1
ATOM 6881 C CA . LEU B 1 136 ? -12.812 54.531 26.203 1 91 136 LEU B CA 1
ATOM 6882 C C . LEU B 1 136 ? -12.789 53.75 24.891 1 91 136 LEU B C 1
ATOM 6884 O O . LEU B 1 136 ? -11.812 53.812 24.125 1 91 136 LEU B O 1
ATOM 6888 N N . THR B 1 137 ? -13.82 52.906 24.703 1 89.75 137 THR B N 1
ATOM 6889 C CA . THR B 1 137 ? -13.914 52.094 23.484 1 89.75 137 THR B CA 1
ATOM 6890 C C . THR B 1 137 ? -15.367 51.719 23.203 1 89.75 137 THR B C 1
ATOM 6892 O O . THR B 1 137 ? -16.25 52 24 1 89.75 137 THR B O 1
ATOM 6895 N N . HIS B 1 138 ? -15.617 51.219 21.969 1 91.25 138 HIS B N 1
ATOM 6896 C CA . HIS B 1 138 ? -16.953 50.781 21.578 1 91.25 138 HIS B CA 1
ATOM 6897 C C . HIS B 1 138 ? -16.891 49.656 20.547 1 91.25 138 HIS B C 1
ATOM 6899 O O . HIS B 1 138 ? -15.867 49.5 19.875 1 91.25 138 HIS B O 1
ATOM 6905 N N . SER B 1 139 ? -17.797 48.906 20.484 1 90.38 139 SER B N 1
ATOM 6906 C CA . SER B 1 139 ? -18 47.875 19.469 1 90.38 139 SER B CA 1
ATOM 6907 C C . SER B 1 139 ? -19.406 47.938 18.891 1 90.38 139 SER B C 1
ATOM 6909 O O . SER B 1 139 ? -20.391 47.812 19.625 1 90.38 139 SER B O 1
ATOM 6911 N N . GLY B 1 140 ? -19.453 48.188 17.641 1 91.12 140 GLY B N 1
ATOM 6912 C CA . GLY B 1 140 ? -20.75 48.406 17.047 1 91.12 140 GLY B CA 1
ATOM 6913 C C . GLY B 1 140 ? -21.344 49.781 17.375 1 91.12 140 GLY B C 1
ATOM 6914 O O . GLY B 1 140 ? -20.609 50.688 17.75 1 91.12 140 GLY B O 1
ATOM 6915 N N . VAL B 1 141 ? -22.594 49.906 17.047 1 93.94 141 VAL B N 1
ATOM 6916 C CA . VAL B 1 141 ? -23.297 51.125 17.328 1 93.94 141 VAL B CA 1
ATOM 6917 C C . VAL B 1 141 ? -24.516 50.844 18.203 1 93.94 141 VAL B C 1
ATOM 6919 O O . VAL B 1 141 ? -25.391 50.062 17.844 1 93.94 141 VAL B O 1
ATOM 6922 N N . VAL B 1 142 ? -24.406 51.406 19.406 1 95.56 142 VAL B N 1
ATOM 6923 C CA . VAL B 1 142 ? -25.531 51.219 20.312 1 95.56 142 VAL B CA 1
ATOM 6924 C C . VAL B 1 142 ? -26.688 52.125 19.906 1 95.56 142 VAL B C 1
ATOM 6926 O O . VAL B 1 142 ? -26.469 53.25 19.391 1 95.56 142 VAL B O 1
ATOM 6929 N N . ALA B 1 143 ? -27.922 51.594 20.062 1 95.12 143 ALA B N 1
ATOM 6930 C CA . ALA B 1 143 ? -29.125 52.344 19.719 1 95.12 143 ALA B CA 1
ATOM 6931 C C . ALA B 1 143 ? -30.312 51.938 20.562 1 95.12 143 ALA B C 1
ATOM 6933 O O . ALA B 1 143 ? -30.25 50.906 21.266 1 95.12 143 ALA B O 1
ATOM 6934 N N . GLU B 1 144 ? -31.422 52.719 20.484 1 94.19 144 GLU B N 1
ATOM 6935 C CA . GLU B 1 144 ? -32.656 52.438 21.219 1 94.19 144 GLU B CA 1
ATOM 6936 C C . GLU B 1 144 ? -33.562 51.531 20.406 1 94.19 144 GLU B C 1
ATOM 6938 O O . GLU B 1 144 ? -34.5 50.906 20.969 1 94.19 144 GLU B O 1
ATOM 6943 N N . THR B 1 145 ? -33.25 51.5 19.141 1 92.5 145 THR B N 1
ATOM 6944 C CA . THR B 1 145 ? -34.125 50.719 18.266 1 92.5 145 THR B CA 1
ATOM 6945 C C . THR B 1 145 ? -33.281 49.75 17.438 1 92.5 145 THR B C 1
ATOM 6947 O O . THR B 1 145 ? -32.062 49.906 17.328 1 92.5 145 THR B O 1
ATOM 6950 N N . LYS B 1 146 ? -33.969 48.844 16.875 1 91.25 146 LYS B N 1
ATOM 6951 C CA . LYS B 1 146 ? -33.312 47.812 16.078 1 91.25 146 LYS B CA 1
ATOM 6952 C C . LYS B 1 146 ? -32.656 48.406 14.828 1 91.25 146 LYS B C 1
ATOM 6954 O O . LYS B 1 146 ? -31.562 48.031 14.461 1 91.25 146 LYS B O 1
ATOM 6959 N N . ASP B 1 147 ? -33.219 49.312 14.211 1 90.38 147 ASP B N 1
ATOM 6960 C CA . ASP B 1 147 ? -32.719 49.875 12.961 1 90.38 147 ASP B CA 1
ATOM 6961 C C . ASP B 1 147 ? -31.484 50.75 13.195 1 90.38 147 ASP B C 1
ATOM 6963 O O . ASP B 1 147 ? -30.641 50.875 12.312 1 90.38 147 ASP B O 1
ATOM 6967 N N . GLY B 1 148 ? -31.328 51.25 14.312 1 91.56 148 GLY B N 1
ATOM 6968 C CA . GLY B 1 148 ? -30.203 52.094 14.602 1 91.56 148 GLY B CA 1
ATOM 6969 C C . GLY B 1 148 ? -28.984 51.344 15.117 1 91.56 148 GLY B C 1
ATOM 6970 O O . GLY B 1 148 ? -27.875 51.844 15.086 1 91.56 148 GLY B O 1
ATOM 6971 N N . GLU B 1 149 ? -29.25 50.125 15.508 1 92.25 149 GLU B N 1
ATOM 6972 C CA . GLU B 1 149 ? -28.172 49.344 16.109 1 92.25 149 GLU B CA 1
ATOM 6973 C C . GLU B 1 149 ? -27.375 48.594 15.047 1 92.25 149 GLU B C 1
ATOM 6975 O O . GLU B 1 149 ? -27.953 48.125 14.07 1 92.25 149 GLU B O 1
ATOM 6980 N N . GLU B 1 150 ? -26.172 48.625 15.141 1 92.88 150 GLU B N 1
ATOM 6981 C CA . GLU B 1 150 ? -25.266 47.812 14.336 1 92.88 150 GLU B CA 1
ATOM 6982 C C . GLU B 1 150 ? -24.469 46.844 15.211 1 92.88 150 GLU B C 1
ATOM 6984 O O . GLU B 1 150 ? -23.531 47.25 15.898 1 92.88 150 GLU B O 1
ATOM 6989 N N . PRO B 1 151 ? -24.828 45.594 15.117 1 91.5 151 PRO B N 1
ATOM 6990 C CA . PRO B 1 151 ? -24.125 44.594 15.953 1 91.5 151 PRO B CA 1
ATOM 6991 C C . PRO B 1 151 ? -22.703 44.344 15.469 1 91.5 151 PRO B C 1
ATOM 6993 O O . PRO B 1 151 ? -22.438 44.344 14.266 1 91.5 151 PRO B O 1
ATOM 6996 N N . LYS B 1 152 ? -21.766 44.125 16.391 1 89.69 152 LYS B N 1
ATOM 6997 C CA . LYS B 1 152 ? -20.375 43.781 16.094 1 89.69 152 LYS B CA 1
ATOM 6998 C C . LYS B 1 152 ? -19.734 43.031 17.25 1 89.69 152 LYS B C 1
ATOM 7000 O O . LYS B 1 152 ? -19.891 43.406 18.406 1 89.69 152 LYS B O 1
ATOM 7005 N N . TYR B 1 153 ? -19.219 41.906 16.906 1 87.5 153 TYR B N 1
ATOM 7006 C CA . TYR B 1 153 ? -18.453 41.125 17.891 1 87.5 153 TYR B CA 1
ATOM 7007 C C . TYR B 1 153 ? -16.953 41.281 17.625 1 87.5 153 TYR B C 1
ATOM 7009 O O . TYR B 1 153 ? -16.469 40.875 16.578 1 87.5 153 TYR B O 1
ATOM 7017 N N . LYS B 1 154 ? -16.266 41.875 18.5 1 83.81 154 LYS B N 1
ATOM 7018 C CA . LYS B 1 154 ? -14.82 42.031 18.422 1 83.81 154 LYS B CA 1
ATOM 7019 C C . LYS B 1 154 ? -14.188 42.094 19.812 1 83.81 154 LYS B C 1
ATOM 7021 O O . LYS B 1 154 ? -14.727 42.75 20.719 1 83.81 154 LYS B O 1
ATOM 7026 N N . MET B 1 155 ? -13.211 41.312 19.969 1 83.44 155 MET B N 1
ATOM 7027 C CA . MET B 1 155 ? -12.438 41.406 21.203 1 83.44 155 MET B CA 1
ATOM 7028 C C . MET B 1 155 ? -11.578 42.688 21.188 1 83.44 155 MET B C 1
ATOM 7030 O O . MET B 1 155 ? -10.805 42.906 20.25 1 83.44 155 MET B O 1
ATOM 7034 N N . LEU B 1 156 ? -11.781 43.5 22.188 1 84.5 156 LEU B N 1
ATOM 7035 C CA . LEU B 1 156 ? -11.055 44.75 22.219 1 84.5 156 LEU B CA 1
ATOM 7036 C C . LEU B 1 156 ? -10.156 44.844 23.438 1 84.5 156 LEU B C 1
ATOM 7038 O O . LEU B 1 156 ? -10.445 44.25 24.469 1 84.5 156 LEU B O 1
ATOM 7042 N N . PHE B 1 157 ? -9.062 45.5 23.25 1 83 157 PHE B N 1
ATOM 7043 C CA . PHE B 1 157 ? -8.117 45.781 24.328 1 83 157 PHE B CA 1
ATOM 7044 C C . PHE B 1 157 ? -7.906 47.281 24.453 1 83 157 PHE B C 1
ATOM 7046 O O . PHE B 1 157 ? -7.742 48 23.469 1 83 157 PHE B O 1
ATOM 7053 N N . SER B 1 158 ? -8.141 47.781 25.578 1 84.88 158 SER B N 1
ATOM 7054 C CA . SER B 1 158 ? -7.965 49.219 25.828 1 84.88 158 SER B CA 1
ATOM 7055 C C . SER B 1 158 ? -7.219 49.469 27.125 1 84.88 158 SER B C 1
ATOM 7057 O O . SER B 1 158 ? -6.945 48.531 27.875 1 84.88 158 SER B O 1
ATOM 7059 N N . SER B 1 159 ? -6.691 50.625 27.281 1 86.19 159 SER B N 1
ATOM 7060 C CA . SER B 1 159 ? -5.977 51.031 28.484 1 86.19 159 SER B CA 1
ATOM 7061 C C . SER B 1 159 ? -6.414 52.406 28.953 1 86.19 159 SER B C 1
ATOM 7063 O O . SER B 1 159 ? -6.98 53.188 28.172 1 86.19 159 SER B O 1
ATOM 7065 N N . PHE B 1 160 ? -6.305 52.719 30.25 1 87.81 160 PHE B N 1
ATOM 7066 C CA . PHE B 1 160 ? -6.648 54 30.812 1 87.81 160 PHE B CA 1
ATOM 7067 C C . PHE B 1 160 ? -5.723 54.344 31.969 1 87.81 160 PHE B C 1
ATOM 7069 O O . PHE B 1 160 ? -5.094 53.469 32.562 1 87.81 160 PHE B O 1
ATOM 7076 N N . GLU B 1 161 ? -5.605 55.594 32.188 1 87.44 161 GLU B N 1
ATOM 7077 C CA . GLU B 1 161 ? -4.84 56.125 33.312 1 87.44 161 GLU B CA 1
ATOM 7078 C C . GLU B 1 161 ? -5.738 56.875 34.281 1 87.44 161 GLU B C 1
ATOM 7080 O O . GLU B 1 161 ? -6.117 58.031 34 1 87.44 161 GLU B O 1
ATOM 7085 N N . PRO B 1 162 ? -5.973 56.281 35.406 1 90.44 162 PRO B N 1
ATOM 7086 C CA . PRO B 1 162 ? -6.879 56.906 36.344 1 90.44 162 PRO B CA 1
ATOM 7087 C C . PRO B 1 162 ? -6.25 58.125 37.031 1 90.44 162 PRO B C 1
ATOM 7089 O O . PRO B 1 162 ? -5.043 58.156 37.281 1 90.44 162 PRO B O 1
ATOM 7092 N N . THR B 1 163 ? -7.082 59.156 37.312 1 88.62 163 THR B N 1
ATOM 7093 C CA . THR B 1 163 ? -6.641 60.375 38 1 88.62 163 THR B CA 1
ATOM 7094 C C . THR B 1 163 ? -6.965 60.312 39.5 1 88.62 163 THR B C 1
ATOM 7096 O O . THR B 1 163 ? -6.496 61.156 40.281 1 88.62 163 THR B O 1
ATOM 7099 N N . SER B 1 164 ? -7.77 59.406 39.875 1 91 164 SER B N 1
ATOM 7100 C CA . SER B 1 164 ? -8.141 59.188 41.25 1 91 164 SER B CA 1
ATOM 7101 C C . SER B 1 164 ? -8.195 57.688 41.594 1 91 164 SER B C 1
ATOM 7103 O O . SER B 1 164 ? -8.133 56.844 40.688 1 91 164 SER B O 1
ATOM 7105 N N . TYR B 1 165 ? -8.289 57.406 42.875 1 92.75 165 TYR B N 1
ATOM 7106 C CA . TYR B 1 165 ? -8.367 56 43.312 1 92.75 165 TYR B CA 1
ATOM 7107 C C . TYR B 1 165 ? -9.688 55.375 42.906 1 92.75 165 TYR B C 1
ATOM 7109 O O . TYR B 1 165 ? -9.727 54.219 42.5 1 92.75 165 TYR B O 1
ATOM 7117 N N . ASP B 1 166 ? -10.68 56.219 43 1 94.69 166 ASP B N 1
ATOM 7118 C CA . ASP B 1 166 ? -11.992 55.719 42.594 1 94.69 166 ASP B CA 1
ATOM 7119 C C . ASP B 1 166 ? -12.258 56.031 41.094 1 94.69 166 ASP B C 1
ATOM 7121 O O . ASP B 1 166 ? -12.172 57.188 40.688 1 94.69 166 ASP B O 1
ATOM 7125 N N . THR B 1 167 ? -12.422 54.938 40.344 1 95.12 167 THR B N 1
ATOM 7126 C CA . THR B 1 167 ? -12.688 55.062 38.938 1 95.12 167 THR B CA 1
ATOM 7127 C C . THR B 1 167 ? -14.07 54.5 38.594 1 95.12 167 THR B C 1
ATOM 7129 O O . THR B 1 167 ? -14.414 53.375 39 1 95.12 167 THR B O 1
ATOM 7132 N N . GLU B 1 168 ? -14.781 55.312 37.844 1 95.88 168 GLU B N 1
ATOM 7133 C CA . GLU B 1 168 ? -16.125 54.906 37.469 1 95.88 168 GLU B CA 1
ATOM 7134 C C . GLU B 1 168 ? -16.141 54.25 36.094 1 95.88 168 GLU B C 1
ATOM 7136 O O . GLU B 1 168 ? -15.609 54.812 35.125 1 95.88 168 GLU B O 1
ATOM 7141 N N . PHE B 1 169 ? -16.672 53.031 36.094 1 96.69 169 PHE B N 1
ATOM 7142 C CA . PHE B 1 169 ? -16.891 52.312 34.812 1 96.69 169 PHE B CA 1
ATOM 7143 C C . PHE B 1 169 ? -18.359 52.344 34.469 1 96.69 169 PHE B C 1
ATOM 7145 O O . PHE B 1 169 ? -19.219 51.969 35.281 1 96.69 169 PHE B O 1
ATOM 7152 N N . ILE B 1 170 ? -18.672 52.719 33.25 1 96.81 170 ILE B N 1
ATOM 7153 C CA . ILE B 1 170 ? -20.031 52.688 32.75 1 96.81 170 ILE B CA 1
ATOM 7154 C C . ILE B 1 170 ? -20.078 51.906 31.422 1 96.81 170 ILE B C 1
ATOM 7156 O O . ILE B 1 170 ? -19.422 52.312 30.453 1 96.81 170 ILE B O 1
ATOM 7160 N N . LEU B 1 171 ? -20.734 50.844 31.406 1 96.88 171 LEU B N 1
ATOM 7161 C CA . LEU B 1 171 ? -20.922 50.031 30.203 1 96.88 171 LEU B CA 1
ATOM 7162 C C . LEU B 1 171 ? -22.344 50.188 29.672 1 96.88 171 LEU B C 1
ATOM 7164 O O . LEU B 1 171 ? -23.312 49.875 30.391 1 96.88 171 LEU B O 1
ATOM 7168 N N . VAL B 1 172 ? -22.484 50.688 28.484 1 96.88 172 VAL B N 1
ATOM 7169 C CA . VAL B 1 172 ? -23.781 50.844 27.812 1 96.88 172 VAL B CA 1
ATOM 7170 C C . VAL B 1 172 ? -23.969 49.75 26.781 1 96.88 172 VAL B C 1
ATOM 7172 O O . VAL B 1 172 ? -23.156 49.594 25.859 1 96.88 172 VAL B O 1
ATOM 7175 N N . VAL B 1 173 ? -24.984 48.938 26.953 1 96.06 173 VAL B N 1
ATOM 7176 C CA . VAL B 1 173 ? -25.219 47.812 26.078 1 96.06 173 VAL B CA 1
ATOM 7177 C C . VAL B 1 173 ? -26.594 47.938 25.406 1 96.06 173 VAL B C 1
ATOM 7179 O O . VAL B 1 173 ? -27.547 48.375 26.031 1 96.06 173 VAL B O 1
ATOM 7182 N N . SER B 1 174 ? -26.641 47.656 24.172 1 95.62 174 SER B N 1
ATOM 7183 C CA . SER B 1 174 ? -27.891 47.531 23.438 1 95.62 174 SER B CA 1
ATOM 7184 C C . SER B 1 174 ? -27.938 46.219 22.656 1 95.62 174 SER B C 1
ATOM 7186 O O . SER B 1 174 ? -26.938 45.781 22.109 1 95.62 174 SER B O 1
ATOM 7188 N N . ASN B 1 175 ? -29.125 45.5 22.641 1 94.06 175 ASN B N 1
ATOM 7189 C CA . ASN B 1 175 ? -29.266 44.25 21.922 1 94.06 175 ASN B CA 1
ATOM 7190 C C . ASN B 1 175 ? -30.625 44.156 21.25 1 94.06 175 ASN B C 1
ATOM 7192 O O . ASN B 1 175 ? -31.656 44.156 21.922 1 94.06 175 ASN B O 1
ATOM 7196 N N . PHE B 1 176 ? -30.625 44.062 19.984 1 91.62 176 PHE B N 1
ATOM 7197 C CA . PHE B 1 176 ? -31.844 43.875 19.234 1 91.62 176 PHE B CA 1
ATOM 7198 C C . PHE B 1 176 ? -31.672 42.75 18.188 1 91.62 176 PHE B C 1
ATOM 7200 O O . PHE B 1 176 ? -32.594 42.469 17.422 1 91.62 176 PHE B O 1
ATOM 7207 N N . HIS B 1 177 ? -30.578 42.156 18.156 1 90.44 177 HIS B N 1
ATOM 7208 C CA . HIS B 1 177 ? -30.266 41.219 17.062 1 90.44 177 HIS B CA 1
ATOM 7209 C C . HIS B 1 177 ? -30 39.812 17.578 1 90.44 177 HIS B C 1
ATOM 7211 O O . HIS B 1 177 ? -29.859 38.875 16.797 1 90.44 177 HIS B O 1
ATOM 7217 N N . HIS B 1 178 ? -29.875 39.656 18.781 1 88.19 178 HIS B N 1
ATOM 7218 C CA . HIS B 1 178 ? -29.625 38.344 19.375 1 88.19 178 HIS B CA 1
ATOM 7219 C C . HIS B 1 178 ? -30.688 38 20.438 1 88.19 178 HIS B C 1
ATOM 7221 O O . HIS B 1 178 ? -31.297 38.906 21.016 1 88.19 178 HIS B O 1
ATOM 7227 N N . ALA B 1 179 ? -30.844 36.781 20.672 1 86.62 179 ALA B N 1
ATOM 7228 C CA . ALA B 1 179 ? -31.875 36.344 21.609 1 86.62 179 ALA B CA 1
ATOM 7229 C C . ALA B 1 179 ? -31.469 36.656 23.047 1 86.62 179 ALA B C 1
ATOM 7231 O O . ALA B 1 179 ? -32.312 36.875 23.906 1 86.62 179 ALA B O 1
ATOM 7232 N N . ARG B 1 180 ? -30.25 36.562 23.281 1 87.12 180 ARG B N 1
ATOM 7233 C CA . ARG B 1 180 ? -29.734 36.875 24.609 1 87.12 180 ARG B CA 1
ATOM 7234 C C . ARG B 1 180 ? -29.016 38.219 24.625 1 87.12 180 ARG B C 1
ATOM 7236 O O . ARG B 1 180 ? -28.188 38.5 23.75 1 87.12 180 ARG B O 1
ATOM 7243 N N . GLY B 1 181 ? -29.359 39.062 25.625 1 87.06 181 GLY B N 1
ATOM 7244 C CA . GLY B 1 181 ? -28.734 40.375 25.703 1 87.06 181 GLY B CA 1
ATOM 7245 C C . GLY B 1 181 ? -28.172 40.656 27.078 1 87.06 181 GLY B C 1
ATOM 7246 O O . GLY B 1 181 ? -28.266 39.844 27.984 1 87.06 181 GLY B O 1
ATOM 7247 N N . GLY B 1 182 ? -27.422 41.75 27.094 1 87.5 182 GLY B N 1
ATOM 7248 C CA . GLY B 1 182 ? -26.891 42.188 28.375 1 87.5 182 GLY B CA 1
ATOM 7249 C C . GLY B 1 182 ? -25.391 42.031 28.5 1 87.5 182 GLY B C 1
ATOM 7250 O O . GLY B 1 182 ? -24.688 42.031 27.484 1 87.5 182 GLY B O 1
ATOM 7251 N N . PHE B 1 183 ? -24.938 42.062 29.734 1 88.94 183 PHE B N 1
ATOM 7252 C CA . PHE B 1 183 ? -23.531 41.969 30.094 1 88.94 183 PHE B CA 1
ATOM 7253 C C . PHE B 1 183 ? -23.109 40.531 30.312 1 88.94 183 PHE B C 1
ATOM 7255 O O . PHE B 1 183 ? -23.078 40.031 31.438 1 88.94 183 PHE B O 1
ATOM 7262 N N . ARG B 1 184 ? -22.719 39.875 29.266 1 84.56 184 ARG B N 1
ATOM 7263 C CA . ARG B 1 184 ? -22.594 38.438 29.266 1 84.56 184 ARG B CA 1
ATOM 7264 C C . ARG B 1 184 ? -21.172 38 29.578 1 84.56 184 ARG B C 1
ATOM 7266 O O . ARG B 1 184 ? -20.922 36.875 29.984 1 84.56 184 ARG B O 1
ATOM 7273 N N . LYS B 1 185 ? -20.219 38.844 29.328 1 85.81 185 LYS B N 1
ATOM 7274 C CA . LYS B 1 185 ? -18.828 38.531 29.609 1 85.81 185 LYS B CA 1
ATOM 7275 C C . LYS B 1 185 ? -18.172 39.625 30.438 1 85.81 185 LYS B C 1
ATOM 7277 O O . LYS B 1 185 ? -18.391 40.812 30.203 1 85.81 185 LYS B O 1
ATOM 7282 N N . SER B 1 186 ? -17.391 39.219 31.297 1 88.25 186 SER B N 1
ATOM 7283 C CA . SER B 1 186 ? -16.812 40.156 32.25 1 88.25 186 SER B CA 1
ATOM 7284 C C . SER B 1 186 ? -15.617 40.875 31.656 1 88.25 186 SER B C 1
ATOM 7286 O O . SER B 1 186 ? -14.93 40.344 30.781 1 88.25 186 SER B O 1
ATOM 7288 N N . LEU B 1 187 ? -15.43 42.031 32.156 1 91.94 187 LEU B N 1
ATOM 7289 C CA . LEU B 1 187 ? -14.227 42.812 31.828 1 91.94 187 LEU B CA 1
ATOM 7290 C C . LEU B 1 187 ? -13.047 42.344 32.656 1 91.94 187 LEU B C 1
ATOM 7292 O O . LEU B 1 187 ? -13.203 42 33.844 1 91.94 187 LEU B O 1
ATOM 7296 N N . GLU B 1 188 ? -11.992 42.281 32.062 1 89.94 188 GLU B N 1
ATOM 7297 C CA . GLU B 1 188 ? -10.781 41.906 32.781 1 89.94 188 GLU B CA 1
ATOM 7298 C C . GLU B 1 188 ? -9.789 43.062 32.875 1 89.94 188 GLU B C 1
ATOM 7300 O O . GLU B 1 188 ? -9.555 43.75 31.875 1 89.94 188 GLU B O 1
ATOM 7305 N N . LEU B 1 189 ? -9.344 43.281 34.062 1 90.88 189 LEU B N 1
ATOM 7306 C CA . LEU B 1 189 ? -8.414 44.344 34.344 1 90.88 189 LEU B CA 1
ATOM 7307 C C . LEU B 1 189 ? -7.078 43.812 34.844 1 90.88 189 LEU B C 1
ATOM 7309 O O . LEU B 1 189 ? -7.039 42.844 35.594 1 90.88 189 LEU B O 1
ATOM 7313 N N . GLY B 1 190 ? -5.992 44.375 34.344 1 86.88 190 GLY B N 1
ATOM 7314 C CA . GLY B 1 190 ? -4.672 43.938 34.781 1 86.88 190 GLY B CA 1
ATOM 7315 C C . GLY B 1 190 ? -3.553 44.781 34.156 1 86.88 190 GLY B C 1
ATOM 7316 O O . GLY B 1 190 ? -3.783 45.875 33.688 1 86.88 190 GLY B O 1
ATOM 7317 N N . SER B 1 191 ? -2.361 44.219 34.375 1 81.88 191 SER B N 1
ATOM 7318 C CA . SER B 1 191 ? -1.186 44.844 33.781 1 81.88 191 SER B CA 1
ATOM 7319 C C . SER B 1 191 ? -1.094 44.562 32.281 1 81.88 191 SER B C 1
ATOM 7321 O O . SER B 1 191 ? -1.841 43.719 31.766 1 81.88 191 SER B O 1
ATOM 7323 N N . ARG B 1 192 ? -0.279 45.281 31.656 1 74.56 192 ARG B N 1
ATOM 7324 C CA . ARG B 1 192 ? -0.077 45.031 30.219 1 74.56 192 ARG B CA 1
ATOM 7325 C C . ARG B 1 192 ? 0.314 43.594 29.938 1 74.56 192 ARG B C 1
ATOM 7327 O O . ARG B 1 192 ? -0.255 42.969 29.062 1 74.56 192 ARG B O 1
ATOM 7334 N N . SER B 1 193 ? 1.279 43.125 30.672 1 71.12 193 SER B N 1
ATOM 7335 C CA . SER B 1 193 ? 1.785 41.781 30.469 1 71.12 193 SER B CA 1
ATOM 7336 C C . SER B 1 193 ? 0.73 40.719 30.812 1 71.12 193 SER B C 1
ATOM 7338 O O . SER B 1 193 ? 0.632 39.688 30.156 1 71.12 193 SER B O 1
ATOM 7340 N N . ALA B 1 194 ? -0.035 41.031 31.766 1 77.19 194 ALA B N 1
ATOM 7341 C CA . ALA B 1 194 ? -1.046 40.062 32.188 1 77.19 194 ALA B CA 1
ATOM 7342 C C . ALA B 1 194 ? -2.174 39.969 31.172 1 77.19 194 ALA B C 1
ATOM 7344 O O . ALA B 1 194 ? -2.656 38.875 30.859 1 77.19 194 ALA B O 1
ATOM 7345 N N . ILE B 1 195 ? -2.58 41.094 30.625 1 80 195 ILE B N 1
ATOM 7346 C CA . ILE B 1 195 ? -3.734 41.125 29.734 1 80 195 ILE B CA 1
ATOM 7347 C C . ILE B 1 195 ? -3.283 40.844 28.297 1 80 195 ILE B C 1
ATOM 7349 O O . ILE B 1 195 ? -3.75 39.906 27.656 1 80 195 ILE B O 1
ATOM 7353 N N . GLN B 1 196 ? -2.385 41.594 27.875 1 72.69 196 GLN B N 1
ATOM 7354 C CA . GLN B 1 196 ? -1.962 41.469 26.484 1 72.69 196 GLN B CA 1
ATOM 7355 C C . GLN B 1 196 ? -1.093 40.219 26.297 1 72.69 196 GLN B C 1
ATOM 7357 O O . GLN B 1 196 ? -1.195 39.531 25.281 1 72.69 196 GLN B O 1
ATOM 7362 N N . GLY B 1 197 ? -0.212 39.938 27.234 1 68.94 197 GLY B N 1
ATOM 7363 C CA . GLY B 1 197 ? 0.646 38.781 27.125 1 68.94 197 GLY B CA 1
ATOM 7364 C C . GLY B 1 197 ? -0.127 37.469 27.078 1 68.94 197 GLY B C 1
ATOM 7365 O O . GLY B 1 197 ? 0.157 36.594 26.25 1 68.94 197 GLY B O 1
ATOM 7366 N N . GLU B 1 198 ? -1.063 37.375 27.891 1 73.44 198 GLU B N 1
ATOM 7367 C CA . GLU B 1 198 ? -1.876 36.156 27.922 1 73.44 198 GLU B CA 1
ATOM 7368 C C . GLU B 1 198 ? -2.707 36 26.656 1 73.44 198 GLU B C 1
ATOM 7370 O O . GLU B 1 198 ? -2.84 34.906 26.109 1 73.44 198 GLU B O 1
ATOM 7375 N N . ASN B 1 199 ? -3.25 37.031 26.203 1 74.38 199 ASN B N 1
ATOM 7376 C CA . ASN B 1 199 ? -4.078 37 25 1 74.38 199 ASN B CA 1
ATOM 7377 C C . ASN B 1 199 ? -3.256 36.625 23.766 1 74.38 199 ASN B C 1
ATOM 7379 O O . ASN B 1 199 ? -3.732 35.906 22.891 1 74.38 199 ASN B O 1
ATOM 7383 N N . ILE B 1 200 ? -2.131 37.125 23.766 1 72.19 200 ILE B N 1
ATOM 7384 C CA . ILE B 1 200 ? -1.269 36.812 22.625 1 72.19 200 ILE B CA 1
ATOM 7385 C C . ILE B 1 200 ? -0.915 35.344 22.641 1 72.19 200 ILE B C 1
ATOM 7387 O O . ILE B 1 200 ? -0.941 34.688 21.594 1 72.19 200 ILE B O 1
ATOM 7391 N N . ARG B 1 201 ? -0.615 34.812 23.75 1 72.94 201 ARG B N 1
ATOM 7392 C CA . ARG B 1 201 ? -0.279 33.375 23.859 1 72.94 201 ARG B CA 1
ATOM 7393 C C . ARG B 1 201 ? -1.461 32.5 23.453 1 72.94 201 ARG B C 1
ATOM 7395 O O . ARG B 1 201 ? -1.298 31.547 22.703 1 72.94 201 ARG B O 1
ATOM 7402 N N . PHE B 1 202 ? -2.59 32.906 23.953 1 76.25 202 PHE B N 1
ATOM 7403 C CA . PHE B 1 202 ? -3.781 32.125 23.656 1 76.25 202 PHE B CA 1
ATOM 7404 C C . PHE B 1 202 ? -4.133 32.219 22.188 1 76.25 202 PHE B C 1
ATOM 7406 O O . PHE B 1 202 ? -4.484 31.219 21.547 1 76.25 202 PHE B O 1
ATOM 7413 N N . SER B 1 203 ? -4.082 33.375 21.641 1 79.06 203 SER B N 1
ATOM 7414 C CA . SER B 1 203 ? -4.367 33.562 20.219 1 79.06 203 SER B CA 1
ATOM 7415 C C . SER B 1 203 ? -3.355 32.844 19.344 1 79.06 203 SER B C 1
ATOM 7417 O O . SER B 1 203 ? -3.715 32.281 18.312 1 79.06 203 SER B O 1
ATOM 7419 N N . ALA B 1 204 ? -2.088 32.844 19.766 1 78 204 ALA B N 1
ATOM 7420 C CA . ALA B 1 204 ? -1.057 32.125 19.016 1 78 204 ALA B CA 1
ATOM 7421 C C . ALA B 1 204 ? -1.333 30.625 19.031 1 78 204 ALA B C 1
ATOM 7423 O O . ALA B 1 204 ? -1.118 29.953 18.016 1 78 204 ALA B O 1
ATOM 7424 N N . GLY B 1 205 ? -1.768 30.188 20.172 1 79.25 205 GLY B N 1
ATOM 7425 C CA . GLY B 1 205 ? -2.113 28.781 20.266 1 79.25 205 GLY B CA 1
ATOM 7426 C C . GLY B 1 205 ? -3.258 28.375 19.344 1 79.25 205 GLY B C 1
ATOM 7427 O O . GLY B 1 205 ? -3.203 27.344 18.688 1 79.25 205 GLY B O 1
ATOM 7428 N N . GLU B 1 206 ? -4.227 29.172 19.281 1 82.81 206 GLU B N 1
ATOM 7429 C CA . GLU B 1 206 ? -5.387 28.859 18.453 1 82.81 206 GLU B CA 1
ATOM 7430 C C . GLU B 1 206 ? -5.043 28.953 16.969 1 82.81 206 GLU B C 1
ATOM 7432 O O . GLU B 1 206 ? -5.543 28.172 16.156 1 82.81 206 GLU B O 1
ATOM 7437 N N . ILE B 1 207 ? -4.23 29.859 16.609 1 84.44 207 ILE B N 1
ATOM 7438 C CA . ILE B 1 207 ? -3.832 30 15.211 1 84.44 207 ILE B CA 1
ATOM 7439 C C . ILE B 1 207 ? -2.928 28.844 14.805 1 84.44 207 ILE B C 1
ATOM 7441 O O . ILE B 1 207 ? -2.992 28.359 13.672 1 84.44 207 ILE B O 1
ATOM 7445 N N . PHE B 1 208 ? -2.137 28.469 15.742 1 83.69 208 PHE B N 1
ATOM 7446 C CA . PHE B 1 208 ? -1.332 27.266 15.531 1 83.69 208 PHE B CA 1
ATOM 7447 C C . PHE B 1 208 ? -2.217 26.078 15.18 1 83.69 208 PHE B C 1
ATOM 7449 O O . PHE B 1 208 ? -1.938 25.359 14.219 1 83.69 208 PHE B O 1
ATOM 7456 N N . VAL B 1 209 ? -3.242 25.922 15.969 1 85.31 209 VAL B N 1
ATOM 7457 C CA . VAL B 1 209 ? -4.156 24.812 15.758 1 85.31 209 VAL B CA 1
ATOM 7458 C C . VAL B 1 209 ? -4.863 24.969 14.414 1 85.31 209 VAL B C 1
ATOM 7460 O O . VAL B 1 209 ? -5.066 23.984 13.695 1 85.31 209 VAL B O 1
ATOM 7463 N N . PHE B 1 210 ? -5.211 26.109 14.078 1 88.44 210 PHE B N 1
ATOM 7464 C CA . PHE B 1 210 ? -5.852 26.406 12.797 1 88.44 210 PHE B CA 1
ATOM 7465 C C . PHE B 1 210 ? -4.961 25.969 11.641 1 88.44 210 PHE B C 1
ATOM 7467 O O . PHE B 1 210 ? -5.418 25.281 10.719 1 88.44 210 PHE B O 1
ATOM 7474 N N . GLY B 1 211 ? -3.74 26.344 11.695 1 83.75 211 GLY B N 1
ATOM 7475 C CA . GLY B 1 211 ? -2.805 25.953 10.656 1 83.75 211 GLY B CA 1
ATOM 7476 C C . GLY B 1 211 ? -2.58 24.453 10.578 1 83.75 211 GLY B C 1
ATOM 7477 O O . GLY B 1 211 ? -2.516 23.891 9.484 1 83.75 211 GLY B O 1
ATOM 7478 N N . ALA B 1 212 ? -2.482 23.891 11.688 1 86.62 212 ALA B N 1
ATOM 7479 C CA . ALA B 1 212 ? -2.266 22.453 11.75 1 86.62 212 ALA B CA 1
ATOM 7480 C C . ALA B 1 212 ? -3.447 21.703 11.148 1 86.62 212 ALA B C 1
ATOM 7482 O O . ALA B 1 212 ? -3.258 20.734 10.391 1 86.62 212 ALA B O 1
ATOM 7483 N N . LEU B 1 213 ? -4.633 22.125 11.445 1 89.12 213 LEU B N 1
ATOM 7484 C CA . LEU B 1 213 ? -5.832 21.438 10.977 1 89.12 213 LEU B CA 1
ATOM 7485 C C . LEU B 1 213 ? -6.004 21.609 9.477 1 89.12 213 LEU B C 1
ATOM 7487 O O . LEU B 1 213 ? -6.391 20.672 8.773 1 89.12 213 LEU B O 1
ATOM 7491 N N . ILE B 1 214 ? -5.695 22.719 9 1 86.69 214 ILE B N 1
ATOM 7492 C CA . ILE B 1 214 ? -5.816 22.969 7.566 1 86.69 214 ILE B CA 1
ATOM 7493 C C . ILE B 1 214 ? -4.824 22.094 6.801 1 86.69 214 ILE B C 1
ATOM 7495 O O . ILE B 1 214 ? -5.168 21.5 5.777 1 86.69 214 ILE B O 1
ATOM 7499 N N . SER B 1 215 ? -3.652 22 7.32 1 84.06 215 SER B N 1
ATOM 7500 C CA . SER B 1 215 ? -2.629 21.203 6.656 1 84.06 215 SER B CA 1
ATOM 7501 C C . SER B 1 215 ? -2.988 19.719 6.676 1 84.06 215 SER B C 1
ATOM 7503 O O . SER B 1 215 ? -2.809 19.016 5.68 1 84.06 215 SER B O 1
ATOM 7505 N N . MET B 1 216 ? -3.484 19.344 7.754 1 84.56 216 MET B N 1
ATOM 7506 C CA . MET B 1 216 ? -3.896 17.953 7.855 1 84.56 216 MET B CA 1
ATOM 7507 C C . MET B 1 216 ? -5.066 17.656 6.926 1 84.56 216 MET B C 1
ATOM 7509 O O . MET B 1 216 ? -5.117 16.594 6.301 1 84.56 216 MET B O 1
ATOM 7513 N N . GLY B 1 217 ? -6.043 18.578 6.895 1 86.81 217 GLY B N 1
ATOM 7514 C CA . GLY B 1 217 ? -7.184 18.438 6.004 1 86.81 217 GLY B CA 1
ATOM 7515 C C . GLY B 1 217 ? -6.793 18.391 4.535 1 86.81 217 GLY B C 1
ATOM 7516 O O . GLY B 1 217 ? -7.293 17.562 3.775 1 86.81 217 GLY B O 1
ATOM 7517 N N . LEU B 1 218 ? -5.883 19.172 4.18 1 82.88 218 LEU B N 1
ATOM 7518 C CA . LEU B 1 218 ? -5.438 19.219 2.791 1 82.88 218 LEU B CA 1
ATOM 7519 C C . LEU B 1 218 ? -4.691 17.938 2.42 1 82.88 218 LEU B C 1
ATOM 7521 O O . LEU B 1 218 ? -4.848 17.422 1.312 1 82.88 218 LEU B O 1
ATOM 7525 N N . TYR B 1 219 ? -3.91 17.469 3.287 1 79.88 219 TYR B N 1
ATOM 7526 C CA . TYR B 1 219 ? -3.184 16.234 3.041 1 79.88 219 TYR B CA 1
ATOM 7527 C C . TYR B 1 219 ? -4.148 15.07 2.836 1 79.88 219 TYR B C 1
ATOM 7529 O O . TYR B 1 219 ? -3.988 14.281 1.897 1 79.88 219 TYR B O 1
ATOM 7537 N N . GLN B 1 220 ? -5.043 15.016 3.693 1 84.06 220 GLN B N 1
ATOM 7538 C CA . GLN B 1 220 ? -5.973 13.898 3.609 1 84.06 220 GLN B CA 1
ATOM 7539 C C . GLN B 1 220 ? -6.867 14.016 2.379 1 84.06 220 GLN B C 1
ATOM 7541 O O . GLN B 1 220 ? -7.277 13.008 1.802 1 84.06 220 GLN B O 1
ATOM 7546 N N . LEU B 1 221 ? -7.148 15.195 2.016 1 84.81 221 LEU B N 1
ATOM 7547 C CA . LEU B 1 221 ? -7.914 15.406 0.792 1 84.81 221 LEU B CA 1
ATOM 7548 C C . LEU B 1 221 ? -7.137 14.922 -0.427 1 84.81 221 LEU B C 1
ATOM 7550 O O . LEU B 1 221 ? -7.715 14.344 -1.349 1 84.81 221 LEU B O 1
ATOM 7554 N N . THR B 1 222 ? -5.875 15.109 -0.434 1 77.38 222 THR B N 1
ATOM 7555 C CA . THR B 1 222 ? -5.027 14.656 -1.534 1 77.38 222 THR B CA 1
ATOM 7556 C C . THR B 1 222 ? -4.961 13.133 -1.581 1 77.38 222 THR B C 1
ATOM 7558 O O . THR B 1 222 ? -4.988 12.539 -2.66 1 77.38 222 THR B O 1
ATOM 7561 N N . VAL B 1 223 ? -4.816 12.57 -0.415 1 78.38 223 VAL B N 1
ATOM 7562 C CA . VAL B 1 223 ? -4.797 11.109 -0.337 1 78.38 223 VAL B CA 1
ATOM 7563 C C . VAL B 1 223 ? -6.082 10.547 -0.935 1 78.38 223 VAL B C 1
ATOM 7565 O O . VAL B 1 223 ? -6.043 9.57 -1.695 1 78.38 223 VAL B O 1
ATOM 7568 N N . PHE B 1 224 ? -7.227 11.086 -0.689 1 83.44 224 PHE B N 1
ATOM 7569 C CA . PHE B 1 224 ? -8.516 10.625 -1.203 1 83.44 224 PHE B CA 1
ATOM 7570 C C . PHE B 1 224 ? -8.586 10.805 -2.715 1 83.44 224 PHE B C 1
ATOM 7572 O O . PHE B 1 224 ? -9.148 9.961 -3.418 1 83.44 224 PHE B O 1
ATOM 7579 N N . MET B 1 225 ? -8.125 11.883 -3.176 1 80.19 225 MET B N 1
ATOM 7580 C CA . MET B 1 225 ? -8.164 12.156 -4.609 1 80.19 225 MET B CA 1
ATOM 7581 C C . MET B 1 225 ? -7.363 11.117 -5.387 1 80.19 225 MET B C 1
ATOM 7583 O O . MET B 1 225 ? -7.703 10.789 -6.523 1 80.19 225 MET B O 1
ATOM 7587 N N . LEU B 1 226 ? -6.324 10.609 -4.734 1 74.94 226 LEU B N 1
ATOM 7588 C CA . LEU B 1 226 ? -5.469 9.625 -5.391 1 74.94 226 LEU B CA 1
ATOM 7589 C C . LEU B 1 226 ? -6.008 8.211 -5.176 1 74.94 226 LEU B C 1
ATOM 7591 O O . LEU B 1 226 ? -5.828 7.336 -6.027 1 74.94 226 LEU B O 1
ATOM 7595 N N . ARG B 1 227 ? -6.676 8.109 -4.039 1 76.06 227 ARG B N 1
ATOM 7596 C CA . ARG B 1 227 ? -7.312 6.836 -3.717 1 76.06 227 ARG B CA 1
ATOM 7597 C C . ARG B 1 227 ? -8.797 7.027 -3.41 1 76.06 227 ARG B C 1
ATOM 7599 O O . ARG B 1 227 ? -9.195 7.051 -2.244 1 76.06 227 ARG B O 1
ATOM 7606 N N . ARG B 1 228 ? -9.578 6.902 -4.293 1 79.12 228 ARG B N 1
ATOM 7607 C CA . ARG B 1 228 ? -10.984 7.277 -4.188 1 79.12 228 ARG B CA 1
ATOM 7608 C C . ARG B 1 228 ? -11.789 6.207 -3.453 1 79.12 228 ARG B C 1
ATOM 7610 O O . ARG B 1 228 ? -12.93 6.445 -3.055 1 79.12 228 ARG B O 1
ATOM 7617 N N . GLU B 1 229 ? -11.156 5.219 -3.199 1 75.94 229 GLU B N 1
ATOM 7618 C CA . GLU B 1 229 ? -11.867 4.148 -2.506 1 75.94 229 GLU B CA 1
ATOM 7619 C C . GLU B 1 229 ? -11.828 4.352 -0.993 1 75.94 229 GLU B C 1
ATOM 7621 O O . GLU B 1 229 ? -12.648 3.785 -0.264 1 75.94 229 GLU B O 1
ATOM 7626 N N . GLU B 1 230 ? -10.922 5.219 -0.622 1 78.5 230 GLU B N 1
ATOM 7627 C CA . GLU B 1 230 ? -10.766 5.445 0.813 1 78.5 230 GLU B CA 1
ATOM 7628 C C . GLU B 1 230 ? -11.609 6.629 1.277 1 78.5 230 GLU B C 1
ATOM 7630 O O . GLU B 1 230 ? -11.086 7.715 1.522 1 78.5 230 GLU B O 1
ATOM 7635 N N . TYR B 1 231 ? -12.828 6.488 1.637 1 87.69 231 TYR B N 1
ATOM 7636 C CA . TYR B 1 231 ? -13.742 7.539 2.059 1 87.69 231 TYR B CA 1
ATOM 7637 C C . TYR B 1 231 ? -13.398 8.039 3.457 1 87.69 231 TYR B C 1
ATOM 7639 O O . TYR B 1 231 ? -13.789 9.141 3.848 1 87.69 231 TYR B O 1
ATOM 7647 N N . GLY B 1 232 ? -12.703 7.242 4.172 1 87.44 232 GLY B N 1
ATOM 7648 C CA . GLY B 1 232 ? -12.266 7.672 5.488 1 87.44 232 GLY B CA 1
ATOM 7649 C C . GLY B 1 232 ? -11.43 8.938 5.457 1 87.44 232 GLY B C 1
ATOM 7650 O O . GLY B 1 232 ? -11.648 9.852 6.25 1 87.44 232 GLY B O 1
ATOM 7651 N N . SER B 1 233 ? -10.523 9.062 4.488 1 88 233 SER B N 1
ATOM 7652 C CA . SER B 1 233 ? -9.672 10.234 4.348 1 88 233 SER B CA 1
ATOM 7653 C C . SER B 1 233 ? -10.484 11.461 3.947 1 88 233 SER B C 1
ATOM 7655 O O . SER B 1 233 ? -10.18 12.578 4.367 1 88 233 SER B O 1
ATOM 7657 N N . LEU B 1 234 ? -11.5 11.273 3.195 1 90.75 234 LEU B N 1
ATOM 7658 C CA . LEU B 1 234 ? -12.344 12.383 2.77 1 90.75 234 LEU B CA 1
ATOM 7659 C C . LEU B 1 234 ? -13.094 12.984 3.957 1 90.75 234 LEU B C 1
ATOM 7661 O O . LEU B 1 234 ? -13.055 14.195 4.172 1 90.75 234 LEU B O 1
ATOM 7665 N N . PHE B 1 235 ? -13.805 12.133 4.676 1 93.44 235 PHE B N 1
ATOM 7666 C CA . PHE B 1 235 ? -14.625 12.617 5.785 1 93.44 235 PHE B CA 1
ATOM 7667 C C . PHE B 1 235 ? -13.75 13.203 6.887 1 93.44 235 PHE B C 1
ATOM 7669 O O . PHE B 1 235 ? -14.148 14.148 7.562 1 93.44 235 PHE B O 1
ATOM 7676 N N . PHE B 1 236 ? -12.594 12.656 7.02 1 91.88 236 PHE B N 1
ATOM 7677 C CA . PHE B 1 236 ? -11.656 13.234 7.977 1 91.88 236 PHE B CA 1
ATOM 7678 C C . PHE B 1 236 ? -11.203 14.617 7.523 1 91.88 236 PHE B C 1
ATOM 7680 O O . PHE B 1 236 ? -11.047 15.523 8.344 1 91.88 236 PHE B O 1
ATOM 7687 N N . ALA B 1 237 ? -10.906 14.781 6.258 1 91.25 237 ALA B N 1
ATOM 7688 C CA . ALA B 1 237 ? -10.539 16.094 5.723 1 91.25 237 ALA B CA 1
ATOM 7689 C C . ALA B 1 237 ? -11.656 17.109 5.945 1 91.25 237 ALA B C 1
ATOM 7691 O O . ALA B 1 237 ? -11.398 18.234 6.367 1 91.25 237 ALA B O 1
ATOM 7692 N N . ILE B 1 238 ? -12.859 16.672 5.695 1 93.25 238 ILE B N 1
ATOM 7693 C CA . ILE B 1 238 ? -14.008 17.547 5.895 1 93.25 238 ILE B CA 1
ATOM 7694 C C . ILE B 1 238 ? -14.117 17.938 7.367 1 93.25 238 ILE B C 1
ATOM 7696 O O . ILE B 1 238 ? -14.398 19.094 7.695 1 93.25 238 ILE B O 1
ATOM 7700 N N . PHE B 1 239 ? -13.883 17 8.227 1 92.81 239 PHE B N 1
ATOM 7701 C CA . PHE B 1 239 ? -13.898 17.234 9.664 1 92.81 239 PHE B CA 1
ATOM 7702 C C . PHE B 1 239 ? -12.859 18.281 10.055 1 92.81 239 PHE B C 1
ATOM 7704 O O . PHE B 1 239 ? -13.141 19.188 10.844 1 92.81 239 PHE B O 1
ATOM 7711 N N . CYS B 1 240 ? -11.703 18.234 9.492 1 90.75 240 CYS B N 1
ATOM 7712 C CA . CYS B 1 240 ? -10.625 19.188 9.781 1 90.75 240 CYS B CA 1
ATOM 7713 C C . CYS B 1 240 ? -10.977 20.578 9.273 1 90.75 240 CYS B C 1
ATOM 7715 O O . CYS B 1 240 ? -10.766 21.562 9.969 1 90.75 240 CYS B O 1
ATOM 7717 N N . PHE B 1 241 ? -11.562 20.656 8.117 1 91.44 241 PHE B N 1
ATOM 7718 C CA . PHE B 1 241 ? -11.906 21.953 7.535 1 91.44 241 PHE B CA 1
ATOM 7719 C C . PHE B 1 241 ? -13.031 22.609 8.32 1 91.44 241 PHE B C 1
ATOM 7721 O O . PHE B 1 241 ? -13.008 23.812 8.562 1 91.44 241 PHE B O 1
ATOM 7728 N N . LEU B 1 242 ? -13.969 21.812 8.727 1 91.19 242 LEU B N 1
ATOM 7729 C CA . LEU B 1 242 ? -15.086 22.359 9.5 1 91.19 242 LEU B CA 1
ATOM 7730 C C . LEU B 1 242 ? -14.602 22.859 10.859 1 91.19 242 LEU B C 1
ATOM 7732 O O . LEU B 1 242 ? -15.047 23.906 11.328 1 91.19 242 LEU B O 1
ATOM 7736 N N . THR B 1 243 ? -13.758 22.156 11.453 1 88 243 THR B N 1
ATOM 7737 C CA . THR B 1 243 ? -13.211 22.562 12.742 1 88 243 THR B CA 1
ATOM 7738 C C . THR B 1 243 ? -12.398 23.844 12.602 1 88 243 THR B C 1
ATOM 7740 O O . THR B 1 243 ? -12.445 24.703 13.484 1 88 243 THR B O 1
ATOM 7743 N N . SER B 1 244 ? -11.641 23.938 11.562 1 88.69 244 SER B N 1
ATOM 7744 C CA . SER B 1 244 ? -10.836 25.141 11.32 1 88.69 244 SER B CA 1
ATOM 7745 C C . SER B 1 244 ? -11.719 26.375 11.133 1 88.69 244 SER B C 1
ATOM 7747 O O . SER B 1 244 ? -11.406 27.438 11.656 1 88.69 244 SER B O 1
ATOM 7749 N N . ILE B 1 245 ? -12.766 26.188 10.477 1 87.62 245 ILE B N 1
ATOM 7750 C CA . ILE B 1 245 ? -13.688 27.297 10.25 1 87.62 245 ILE B CA 1
ATOM 7751 C C . ILE B 1 245 ? -14.328 27.719 11.57 1 87.62 245 ILE B C 1
ATOM 7753 O O . ILE B 1 245 ? -14.492 28.906 11.836 1 87.62 245 ILE B O 1
ATOM 7757 N N . ARG B 1 246 ? -14.633 26.859 12.359 1 85.94 246 ARG B N 1
ATOM 7758 C CA . ARG B 1 246 ? -15.25 27.141 13.648 1 85.94 246 ARG B CA 1
ATOM 7759 C C . ARG B 1 246 ? -14.289 27.875 14.57 1 85.94 246 ARG B C 1
ATOM 7761 O O . ARG B 1 246 ? -14.695 28.75 15.336 1 85.94 246 ARG B O 1
ATOM 7768 N N . LEU B 1 247 ? -13.055 27.562 14.461 1 84.56 247 LEU B N 1
ATOM 7769 C CA . LEU B 1 247 ? -12.047 28.172 15.312 1 84.56 247 LEU B CA 1
ATOM 7770 C C . LEU B 1 247 ? -11.898 29.656 14.984 1 84.56 247 LEU B C 1
ATOM 7772 O O . LEU B 1 247 ? -11.586 30.469 15.867 1 84.56 247 LEU B O 1
ATOM 7776 N N . VAL B 1 248 ? -12.164 29.984 13.766 1 85.19 248 VAL B N 1
ATOM 7777 C CA . VAL B 1 248 ? -11.93 31.359 13.352 1 85.19 248 VAL B CA 1
ATOM 7778 C C . VAL B 1 248 ? -13.141 32.219 13.719 1 85.19 248 VAL B C 1
ATOM 7780 O O . VAL B 1 248 ? -13.016 33.438 13.883 1 85.19 248 VAL B O 1
ATOM 7783 N N . VAL B 1 249 ? -14.273 31.609 13.953 1 86.44 249 VAL B N 1
ATOM 7784 C CA . VAL B 1 249 ? -15.484 32.406 14.164 1 86.44 249 VAL B CA 1
ATOM 7785 C C . VAL B 1 249 ? -15.898 32.312 15.633 1 86.44 249 VAL B C 1
ATOM 7787 O O . VAL B 1 249 ? -16.672 33.156 16.109 1 86.44 249 VAL B O 1
ATOM 7790 N N . LEU B 1 250 ? -15.227 31.484 16.375 1 76.94 250 LEU B N 1
ATOM 7791 C CA . LEU B 1 250 ? -15.68 31.281 17.75 1 76.94 250 LEU B CA 1
ATOM 7792 C C . LEU B 1 250 ? -14.781 32.031 18.734 1 76.94 250 LEU B C 1
ATOM 7794 O O . LEU B 1 250 ? -13.562 32 18.594 1 76.94 250 LEU B O 1
ATOM 7798 N N . ASP B 1 251 ? -15.305 32.625 19.672 1 73.38 251 ASP B N 1
ATOM 7799 C CA . ASP B 1 251 ? -14.758 33.156 20.922 1 73.38 251 ASP B CA 1
ATOM 7800 C C . ASP B 1 251 ? -13.906 34.375 20.672 1 73.38 251 ASP B C 1
ATOM 7802 O O . ASP B 1 251 ? -14.297 35.5 21.031 1 73.38 251 ASP B O 1
ATOM 7806 N N . ASN B 1 252 ? -12.75 34.188 19.906 1 74.88 252 ASN B N 1
ATOM 7807 C CA . ASN B 1 252 ? -11.859 35.344 19.719 1 74.88 252 ASN B CA 1
ATOM 7808 C C . ASN B 1 252 ? -12.102 36 18.375 1 74.88 252 ASN B C 1
ATOM 7810 O O . ASN B 1 252 ? -11.578 37.094 18.109 1 74.88 252 ASN B O 1
ATOM 7814 N N . PHE B 1 253 ? -12.984 35.438 17.578 1 81.44 253 PHE B N 1
ATOM 7815 C CA . PHE B 1 253 ? -13.469 36.031 16.344 1 81.44 253 PHE B CA 1
ATOM 7816 C C . PHE B 1 253 ? -12.312 36.562 15.5 1 81.44 253 PHE B C 1
ATOM 7818 O O . PHE B 1 253 ? -12.297 37.719 15.094 1 81.44 253 PHE B O 1
ATOM 7825 N N . TYR B 1 254 ? -11.406 35.719 15.211 1 78.62 254 TYR B N 1
ATOM 7826 C CA . TYR B 1 254 ? -10.211 36.031 14.445 1 78.62 254 TYR B CA 1
ATOM 7827 C C . TYR B 1 254 ? -10.57 36.531 13.055 1 78.62 254 TYR B C 1
ATOM 7829 O O . TYR B 1 254 ? -9.82 37.312 12.453 1 78.62 254 TYR B O 1
ATOM 7837 N N . ILE B 1 255 ? -11.734 36.188 12.586 1 79.88 255 ILE B N 1
ATOM 7838 C CA . ILE B 1 255 ? -12.156 36.562 11.242 1 79.88 255 ILE B CA 1
ATOM 7839 C C . ILE B 1 255 ? -12.297 38.094 11.148 1 79.88 255 ILE B C 1
ATOM 7841 O O . ILE B 1 255 ? -12.07 38.656 10.094 1 79.88 255 ILE B O 1
ATOM 7845 N N . MET B 1 256 ? -12.562 38.75 12.281 1 78.81 256 MET B N 1
ATOM 7846 C CA . MET B 1 256 ? -12.773 40.188 12.305 1 78.81 256 MET B CA 1
ATOM 7847 C C . MET B 1 256 ? -11.453 40.938 12.188 1 78.81 256 MET B C 1
ATOM 7849 O O . MET B 1 256 ? -11.422 42.094 11.781 1 78.81 256 MET B O 1
ATOM 7853 N N . TYR B 1 257 ? -10.445 40.219 12.562 1 71.75 257 TYR B N 1
ATOM 7854 C CA . TYR B 1 257 ? -9.133 40.844 12.461 1 71.75 257 TYR B CA 1
ATOM 7855 C C . TYR B 1 257 ? -8.602 40.75 11.031 1 71.75 257 TYR B C 1
ATOM 7857 O O . TYR B 1 257 ? -7.855 41.625 10.578 1 71.75 257 TYR B O 1
ATOM 7865 N N . VAL B 1 258 ? -9.055 39.719 10.328 1 71.88 258 VAL B N 1
ATOM 7866 C CA . VAL B 1 258 ? -8.625 39.531 8.945 1 71.88 258 VAL B CA 1
ATOM 7867 C C . VAL B 1 258 ? -9.547 40.312 8.008 1 71.88 258 VAL B C 1
ATOM 7869 O O . VAL B 1 258 ? -9.07 40.969 7.074 1 71.88 258 VAL B O 1
ATOM 7872 N N . PHE B 1 259 ? -10.82 40.156 8.344 1 75.88 259 PHE B N 1
ATOM 7873 C CA . PHE B 1 259 ? -11.828 40.875 7.59 1 75.88 259 PHE B CA 1
ATOM 7874 C C . PHE B 1 259 ? -12.641 41.781 8.508 1 75.88 259 PHE B C 1
ATOM 7876 O O . PHE B 1 259 ? -13.711 41.406 8.977 1 75.88 259 PHE B O 1
ATOM 7883 N N . PRO B 1 260 ? -12.234 43.062 8.672 1 73.06 260 PRO B N 1
ATOM 7884 C CA . PRO B 1 260 ? -12.891 43.969 9.625 1 73.06 260 PRO B CA 1
ATOM 7885 C C . PRO B 1 260 ? -14.344 44.25 9.266 1 73.06 260 PRO B C 1
ATOM 7887 O O . PRO B 1 260 ? -15.156 44.531 10.148 1 73.06 260 PRO B O 1
ATOM 7890 N N . ASP B 1 261 ? -14.672 44.094 7.98 1 79.75 261 ASP B N 1
ATOM 7891 C CA . ASP B 1 261 ? -16.047 44.406 7.574 1 79.75 261 ASP B CA 1
ATOM 7892 C C . ASP B 1 261 ? -16.859 43.125 7.391 1 79.75 261 ASP B C 1
ATOM 7894 O O . ASP B 1 261 ? -17.859 43.125 6.672 1 79.75 261 ASP B O 1
ATOM 7898 N N . PHE B 1 262 ? -16.422 42.125 8.062 1 85.75 262 PHE B N 1
ATOM 7899 C CA . PHE B 1 262 ? -17.156 40.844 7.961 1 85.75 262 PHE B CA 1
ATOM 7900 C C . PHE B 1 262 ? -18.516 40.969 8.625 1 85.75 262 PHE B C 1
ATOM 7902 O O . PHE B 1 262 ? -18.641 41.531 9.719 1 85.75 262 PHE B O 1
ATOM 7909 N N . SER B 1 263 ? -19.562 40.5 7.934 1 88.69 263 SER B N 1
ATOM 7910 C CA . SER B 1 263 ? -20.922 40.594 8.438 1 88.69 263 SER B CA 1
ATOM 7911 C C . SER B 1 263 ? -21.094 39.812 9.734 1 88.69 263 SER B C 1
ATOM 7913 O O . SER B 1 263 ? -20.672 38.656 9.812 1 88.69 263 SER B O 1
ATOM 7915 N N . TRP B 1 264 ? -21.656 40.469 10.773 1 89.62 264 TRP B N 1
ATOM 7916 C CA . TRP B 1 264 ? -21.922 39.812 12.055 1 89.62 264 TRP B CA 1
ATOM 7917 C C . TRP B 1 264 ? -22.906 38.656 11.891 1 89.62 264 TRP B C 1
ATOM 7919 O O . TRP B 1 264 ? -22.734 37.594 12.492 1 89.62 264 TRP B O 1
ATOM 7929 N N . GLU B 1 265 ? -23.891 38.812 11.07 1 89.75 265 GLU B N 1
ATOM 7930 C CA . GLU B 1 265 ? -24.906 37.781 10.867 1 89.75 265 GLU B CA 1
ATOM 7931 C C . GLU B 1 265 ? -24.297 36.531 10.203 1 89.75 265 GLU B C 1
ATOM 7933 O O . GLU B 1 265 ? -24.625 35.406 10.57 1 89.75 265 GLU B O 1
ATOM 7938 N N . LEU B 1 266 ? -23.5 36.75 9.18 1 90.12 266 LEU B N 1
ATOM 7939 C CA . LEU B 1 266 ? -22.859 35.625 8.5 1 90.12 266 LEU B CA 1
ATOM 7940 C C . LEU B 1 266 ? -21.953 34.875 9.469 1 90.12 266 LEU B C 1
ATOM 7942 O O . LEU B 1 266 ? -21.875 33.625 9.391 1 90.12 266 LEU B O 1
ATOM 7946 N N . MET B 1 267 ? -21.297 35.562 10.289 1 90.31 267 MET B N 1
ATOM 7947 C CA . MET B 1 267 ? -20.422 34.938 11.266 1 90.31 267 MET B CA 1
ATOM 7948 C C . MET B 1 267 ? -21.219 34.031 12.211 1 90.31 267 MET B C 1
ATOM 7950 O O . MET B 1 267 ? -20.797 32.938 12.516 1 90.31 267 MET B O 1
ATOM 7954 N N . GLN B 1 268 ? -22.344 34.5 12.633 1 89.62 268 GLN B N 1
ATOM 7955 C CA . GLN B 1 268 ? -23.203 33.719 13.523 1 89.62 268 GLN B CA 1
ATOM 7956 C C . GLN B 1 268 ? -23.766 32.5 12.805 1 89.62 268 GLN B C 1
ATOM 7958 O O . GLN B 1 268 ? -23.844 31.422 13.383 1 89.62 268 GLN B O 1
ATOM 7963 N N . LYS B 1 269 ? -24.125 32.719 11.586 1 92.75 269 LYS B N 1
ATOM 7964 C CA . LYS B 1 269 ? -24.656 31.609 10.812 1 92.75 269 LYS B CA 1
ATOM 7965 C C . LYS B 1 269 ? -23.609 30.516 10.633 1 92.75 269 LYS B C 1
ATOM 7967 O O . LYS B 1 269 ? -23.922 29.328 10.742 1 92.75 269 LYS B O 1
ATOM 7972 N N . ILE B 1 270 ? -22.391 30.891 10.383 1 91.81 270 ILE B N 1
ATOM 7973 C CA . ILE B 1 270 ? -21.312 29.922 10.219 1 91.81 270 ILE B CA 1
ATOM 7974 C C . ILE B 1 270 ? -21.094 29.172 11.531 1 91.81 270 ILE B C 1
ATOM 7976 O O . ILE B 1 270 ? -20.906 27.953 11.539 1 91.81 270 ILE B O 1
ATOM 7980 N N . ASP B 1 271 ? -21.156 29.875 12.586 1 88.25 271 ASP B N 1
ATOM 7981 C CA . ASP B 1 271 ? -20.953 29.281 13.906 1 88.25 271 ASP B CA 1
ATOM 7982 C C . ASP B 1 271 ? -22.031 28.25 14.211 1 88.25 271 ASP B C 1
ATOM 7984 O O . ASP B 1 271 ? -21.719 27.125 14.617 1 88.25 271 ASP B O 1
ATOM 7988 N N . TYR B 1 272 ? -23.25 28.531 13.93 1 89.44 272 TYR B N 1
ATOM 7989 C CA . TYR B 1 272 ? -24.375 27.656 14.297 1 89.44 272 TYR B CA 1
ATOM 7990 C C . TYR B 1 272 ? -24.484 26.484 13.344 1 89.44 272 TYR B C 1
ATOM 7992 O O . TYR B 1 272 ? -24.906 25.391 13.734 1 89.44 272 TYR B O 1
ATOM 8000 N N . ILE B 1 273 ? -24.094 26.672 12.109 1 91.38 273 ILE B N 1
ATOM 8001 C CA . ILE B 1 273 ? -24.203 25.609 11.117 1 91.38 273 ILE B CA 1
ATOM 8002 C C . ILE B 1 273 ? -23.062 24.625 11.273 1 91.38 273 ILE B C 1
ATOM 8004 O O . ILE B 1 273 ? -23.234 23.422 11.055 1 91.38 273 ILE B O 1
ATOM 8008 N N . SER B 1 274 ? -21.938 24.984 11.719 1 88.94 274 SER B N 1
ATOM 8009 C CA . SER B 1 274 ? -20.75 24.141 11.742 1 88.94 274 SER B CA 1
ATOM 8010 C C . SER B 1 274 ? -20.844 23.078 12.828 1 88.94 274 SER B C 1
ATOM 8012 O O . SER B 1 274 ? -20.359 21.969 12.656 1 88.94 274 SER B O 1
ATOM 8014 N N . SER B 1 275 ? -21.516 23.297 13.875 1 85.06 275 SER B N 1
ATOM 8015 C CA . SER B 1 275 ? -21.5 22.406 15.031 1 85.06 275 SER B CA 1
ATOM 8016 C C . SER B 1 275 ? -22.172 21.078 14.711 1 85.06 275 SER B C 1
ATOM 8018 O O . SER B 1 275 ? -21.594 20.016 14.898 1 85.06 275 SER B O 1
ATOM 8020 N N . PRO B 1 276 ? -23.406 21.094 14.164 1 89.69 276 PRO B N 1
ATOM 8021 C CA . PRO B 1 276 ? -24.016 19.812 13.859 1 89.69 276 PRO B CA 1
ATOM 8022 C C . PRO B 1 276 ? -23.297 19.047 12.75 1 89.69 276 PRO B C 1
ATOM 8024 O O . PRO B 1 276 ? -23.234 17.812 12.773 1 89.69 276 PRO B O 1
ATOM 8027 N N . PHE B 1 277 ? -22.734 19.75 11.844 1 92.94 277 PHE B N 1
ATOM 8028 C CA . PHE B 1 277 ? -22.062 19.094 10.727 1 92.94 277 PHE B CA 1
ATOM 8029 C C . PHE B 1 277 ? -20.766 18.438 11.195 1 92.94 277 PHE B C 1
ATOM 8031 O O . PHE B 1 277 ? -20.281 17.5 10.562 1 92.94 277 PHE B O 1
ATOM 8038 N N . LEU B 1 278 ? -20.188 18.938 12.297 1 90.12 278 LEU B N 1
ATOM 8039 C CA . LEU B 1 278 ? -18.984 18.312 12.844 1 90.12 278 LEU B CA 1
ATOM 8040 C C . LEU B 1 278 ? -19.266 16.906 13.336 1 90.12 278 LEU B C 1
ATOM 8042 O O . LEU B 1 278 ? -18.469 15.984 13.102 1 90.12 278 LEU B O 1
ATOM 8046 N N . VAL B 1 279 ? -20.359 16.75 13.93 1 89.94 279 VAL B N 1
ATOM 8047 C CA . VAL B 1 279 ? -20.734 15.453 14.461 1 89.94 279 VAL B CA 1
ATOM 8048 C C . VAL B 1 279 ? -21.047 14.492 13.312 1 89.94 279 VAL B C 1
ATOM 8050 O O . VAL B 1 279 ? -20.641 13.328 13.344 1 89.94 279 VAL B O 1
ATOM 8053 N N . THR B 1 280 ? -21.703 15.031 12.344 1 93.62 280 THR B N 1
ATOM 8054 C CA . THR B 1 280 ? -22.062 14.211 11.188 1 93.62 280 THR B CA 1
ATOM 8055 C C . THR B 1 280 ? -20.828 1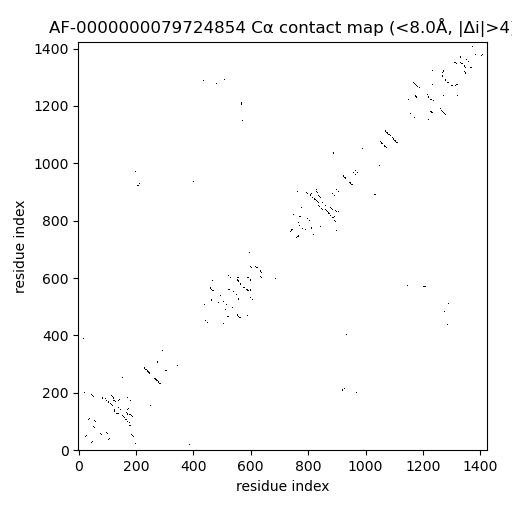3.789 10.414 1 93.62 280 THR B C 1
ATOM 8057 O O . THR B 1 280 ? -20.734 12.648 9.945 1 93.62 280 THR B O 1
ATOM 8060 N N . ALA B 1 281 ? -19.938 14.68 10.289 1 93.06 281 ALA B N 1
ATOM 8061 C CA . ALA B 1 281 ? -18.688 14.359 9.594 1 93.06 281 ALA B CA 1
ATOM 8062 C C . ALA B 1 281 ? -17.906 13.281 10.344 1 93.06 281 ALA B C 1
ATOM 8064 O O . ALA B 1 281 ? -17.344 12.367 9.727 1 93.06 281 ALA B O 1
ATOM 8065 N N . PHE B 1 282 ? -17.875 13.336 11.617 1 91.5 282 PHE B N 1
ATOM 8066 C CA . PHE B 1 282 ? -17.156 12.344 12.406 1 91.5 282 PHE B CA 1
ATOM 8067 C C . PHE B 1 282 ? -17.844 10.984 12.312 1 91.5 282 PHE B C 1
ATOM 8069 O O . PHE B 1 282 ? -17.172 9.953 12.219 1 91.5 282 PHE B O 1
ATOM 8076 N N . LEU B 1 283 ? -19.156 11.062 12.414 1 92.75 283 LEU B N 1
ATOM 8077 C CA . LEU B 1 283 ? -19.906 9.82 12.305 1 92.75 283 LEU B CA 1
ATOM 8078 C C . LEU B 1 283 ? -19.656 9.148 10.961 1 92.75 283 LEU B C 1
ATOM 8080 O O . LEU B 1 283 ? -19.531 7.926 10.875 1 92.75 283 LEU B O 1
ATOM 8084 N N . SER B 1 284 ? -19.625 9.93 9.922 1 93.75 284 SER B N 1
ATOM 8085 C CA . SER B 1 284 ? -19.344 9.406 8.594 1 93.75 284 SER B CA 1
ATOM 8086 C C . SER B 1 284 ? -17.938 8.828 8.516 1 93.75 284 SER B C 1
ATOM 8088 O O . SER B 1 284 ? -17.703 7.805 7.875 1 93.75 284 SER B O 1
ATOM 8090 N N . TYR B 1 285 ? -16.984 9.43 9.164 1 93.25 285 TYR B N 1
ATOM 8091 C CA . TYR B 1 285 ? -15.617 8.945 9.25 1 93.25 285 TYR B CA 1
ATOM 8092 C C . TYR B 1 285 ? -15.555 7.609 9.984 1 93.25 285 TYR B C 1
ATOM 8094 O O . TYR B 1 285 ? -14.945 6.656 9.5 1 93.25 285 TYR B O 1
ATOM 8102 N N . PHE B 1 286 ? -16.266 7.594 11.055 1 91.5 286 PHE B N 1
ATOM 8103 C CA . PHE B 1 286 ? -16.297 6.383 11.867 1 91.5 286 PHE B CA 1
ATOM 8104 C C . PHE B 1 286 ? -16.906 5.223 11.094 1 91.5 286 PHE B C 1
ATOM 8106 O O . PHE B 1 286 ? -16.391 4.102 11.133 1 91.5 286 PHE B O 1
ATOM 8113 N N . LYS B 1 287 ? -17.953 5.496 10.406 1 92.12 287 LYS B N 1
ATOM 8114 C CA . LYS B 1 287 ? -18.625 4.461 9.617 1 92.12 287 LYS B CA 1
ATOM 8115 C C . LYS B 1 287 ? -17.719 3.967 8.492 1 92.12 287 LYS B C 1
ATOM 8117 O O . LYS B 1 287 ? -17.75 2.785 8.141 1 92.12 287 LYS B O 1
ATOM 8122 N N . SER B 1 288 ? -16.953 4.867 7.953 1 90.12 288 SER B N 1
ATOM 8123 C CA . SER B 1 288 ? -16.062 4.504 6.867 1 90.12 288 SER B CA 1
ATOM 8124 C C . SER B 1 288 ? -14.938 3.588 7.355 1 90.12 288 SER B C 1
ATOM 8126 O O . SER B 1 288 ? -14.445 2.75 6.602 1 90.12 288 SER B O 1
ATOM 8128 N N . LEU B 1 289 ? -14.508 3.688 8.594 1 87.62 289 LEU B N 1
ATOM 8129 C CA . LEU B 1 289 ? -13.445 2.865 9.164 1 87.62 289 LEU B CA 1
ATOM 8130 C C . LEU B 1 289 ? -13.969 1.472 9.508 1 87.62 289 LEU B C 1
ATOM 8132 O O . LEU B 1 289 ? -13.242 0.483 9.367 1 87.62 289 LEU B O 1
ATOM 8136 N N . TYR B 1 290 ? -15.164 1.456 9.945 1 88.44 290 TYR B N 1
ATOM 8137 C CA . TYR B 1 290 ? -15.781 0.185 10.312 1 88.44 290 TYR B CA 1
ATOM 8138 C C . TYR B 1 290 ? -17.094 -0.01 9.57 1 88.44 290 TYR B C 1
ATOM 8140 O O . TYR B 1 290 ? -18.172 0.247 10.133 1 88.44 290 TYR B O 1
ATOM 8148 N N . PRO B 1 291 ? -17.016 -0.507 8.398 1 81.88 291 PRO B N 1
ATOM 8149 C CA . PRO B 1 291 ? -18.188 -0.54 7.516 1 81.88 291 PRO B CA 1
ATOM 8150 C C . PRO B 1 291 ? -19.156 -1.656 7.875 1 81.88 291 PRO B C 1
ATOM 8152 O O . PRO B 1 291 ? -20.312 -1.648 7.418 1 81.88 291 PRO B O 1
ATOM 8155 N N . ASN B 1 292 ? -18.812 -2.496 8.734 1 79.75 292 ASN B N 1
ATOM 8156 C CA . ASN B 1 292 ? -19.719 -3.59 9.055 1 79.75 292 ASN B CA 1
ATOM 8157 C C . ASN B 1 292 ? -21.047 -3.076 9.633 1 79.75 292 ASN B C 1
ATOM 8159 O O . ASN B 1 292 ? -21.047 -2.121 10.414 1 79.75 292 ASN B O 1
ATOM 8163 N N . LYS B 1 293 ? -22.094 -3.584 9.141 1 70.88 293 LYS B N 1
ATOM 8164 C CA . LYS B 1 293 ? -23.438 -3.156 9.531 1 70.88 293 LYS B CA 1
ATOM 8165 C C . LYS B 1 293 ? -23.625 -3.266 11.039 1 70.88 293 LYS B C 1
ATOM 8167 O O . LYS B 1 293 ? -24.375 -2.477 11.625 1 70.88 293 LYS B O 1
ATOM 8172 N N . SER B 1 294 ? -22.984 -4.184 11.555 1 70.94 294 SER B N 1
ATOM 8173 C CA . SER B 1 294 ? -23.156 -4.375 12.984 1 70.94 294 SER B CA 1
ATOM 8174 C C . SER B 1 294 ? -22.422 -3.295 13.781 1 70.94 294 SER B C 1
ATOM 8176 O O . SER B 1 294 ? -22.734 -3.059 14.945 1 70.94 294 SER B O 1
ATOM 8178 N N . ASP B 1 295 ? -21.594 -2.506 13.164 1 80.38 295 ASP B N 1
ATOM 8179 C CA . ASP B 1 295 ? -20.797 -1.537 13.914 1 80.38 295 ASP B CA 1
ATOM 8180 C C . ASP B 1 295 ? -21.516 -0.192 14.008 1 80.38 295 ASP B C 1
ATOM 8182 O O . ASP B 1 295 ? -21.75 0.323 15.102 1 80.38 295 ASP B O 1
ATOM 8186 N N . VAL B 1 296 ? -21.938 0.402 12.844 1 85.25 296 VAL B N 1
ATOM 8187 C CA . VAL B 1 296 ? -22.703 1.646 12.836 1 85.25 296 VAL B CA 1
ATOM 8188 C C . VAL B 1 296 ? -23.922 1.494 11.93 1 85.25 296 VAL B C 1
ATOM 8190 O O . VAL B 1 296 ? -23.781 1.285 10.727 1 85.25 296 VAL B O 1
ATOM 8193 N N . PRO B 1 297 ? -25.062 1.515 12.594 1 88.19 297 PRO B N 1
ATOM 8194 C CA . PRO B 1 297 ? -26.266 1.36 11.766 1 88.19 297 PRO B CA 1
ATOM 8195 C C . PRO B 1 297 ? -26.438 2.502 10.766 1 88.19 297 PRO B C 1
ATOM 8197 O O . PRO B 1 297 ? -26.125 3.654 11.078 1 88.19 297 PRO B O 1
ATOM 8200 N N . ASN B 1 298 ? -27 2.33 9.656 1 90.44 298 ASN B N 1
ATOM 8201 C CA . ASN B 1 298 ? -27.188 3.311 8.594 1 90.44 298 ASN B CA 1
ATOM 8202 C C . ASN B 1 298 ? -28.219 4.371 8.977 1 90.44 298 ASN B C 1
ATOM 8204 O O . ASN B 1 298 ? -28.109 5.523 8.555 1 90.44 298 ASN B O 1
ATOM 8208 N N . TRP B 1 299 ? -29.094 3.918 9.727 1 90.88 299 TRP B N 1
ATOM 8209 C CA . TRP B 1 299 ? -30.141 4.871 10.109 1 90.88 299 TRP B CA 1
ATOM 8210 C C . TRP B 1 299 ? -29.562 5.996 10.961 1 90.88 299 TRP B C 1
ATOM 8212 O O . TRP B 1 299 ? -30 7.145 10.867 1 90.88 299 TRP B O 1
ATOM 8222 N N . LEU B 1 300 ? -28.609 5.715 11.789 1 92 300 LEU B N 1
ATOM 8223 C CA . LEU B 1 300 ? -27.953 6.723 12.617 1 92 300 LEU B CA 1
ATOM 8224 C C . LEU B 1 300 ? -27.219 7.746 11.758 1 92 300 LEU B C 1
ATOM 8226 O O . LEU B 1 300 ? -27.281 8.945 12.031 1 92 300 LEU B O 1
ATOM 8230 N N . LEU B 1 301 ? -26.562 7.312 10.742 1 93.06 301 LEU B N 1
ATOM 8231 C CA . LEU B 1 301 ? -25.844 8.195 9.828 1 93.06 301 LEU B CA 1
ATOM 8232 C C . LEU B 1 301 ? -26.812 9.078 9.047 1 93.06 301 LEU B C 1
ATOM 8234 O O . LEU B 1 301 ? -26.609 10.289 8.953 1 93.06 301 LEU B O 1
ATOM 8238 N N . VAL B 1 302 ? -27.859 8.461 8.547 1 94.31 302 VAL B N 1
ATOM 8239 C CA . VAL B 1 302 ? -28.844 9.203 7.746 1 94.31 302 VAL B CA 1
ATOM 8240 C C . VAL B 1 302 ? -29.562 10.219 8.625 1 94.31 302 VAL B C 1
ATOM 8242 O O . VAL B 1 302 ? -29.781 11.359 8.211 1 94.31 302 VAL B O 1
ATOM 8245 N N . SER B 1 303 ? -29.875 9.789 9.812 1 94.38 303 SER B N 1
ATOM 8246 C CA . SER B 1 303 ? -30.547 10.695 10.734 1 94.38 303 SER B CA 1
ATOM 8247 C C . SER B 1 303 ? -29.656 11.883 11.086 1 94.38 303 SER B C 1
ATOM 8249 O O . SER B 1 303 ? -30.156 13.008 11.227 1 94.38 303 SER B O 1
ATOM 8251 N N . SER B 1 304 ? -28.406 11.672 11.312 1 94.44 304 SER B N 1
ATOM 8252 C CA . SER B 1 304 ? -27.484 12.766 11.641 1 94.44 304 SER B CA 1
ATOM 8253 C C . SER B 1 304 ? -27.359 13.742 10.484 1 94.44 304 SER B C 1
ATOM 8255 O O . SER B 1 304 ? -27.328 14.961 10.695 1 94.44 304 SER B O 1
ATOM 8257 N N . TRP B 1 305 ? -27.281 13.266 9.25 1 95 305 TRP B N 1
ATOM 8258 C CA . TRP B 1 305 ? -27.203 14.133 8.07 1 95 305 TRP B CA 1
ATOM 8259 C C . TRP B 1 305 ? -28.484 14.922 7.883 1 95 305 TRP B C 1
ATOM 8261 O O . TRP B 1 305 ? -28.453 16.125 7.629 1 95 305 TRP B O 1
ATOM 8271 N N . VAL B 1 306 ? -29.562 14.25 8.07 1 95.25 306 VAL B N 1
ATOM 8272 C CA . VAL B 1 306 ? -30.844 14.891 7.855 1 95.25 306 VAL B CA 1
ATOM 8273 C C . VAL B 1 306 ? -31.062 15.992 8.891 1 95.25 306 VAL B C 1
ATOM 8275 O O . VAL B 1 306 ? -31.453 17.109 8.555 1 95.25 306 VAL B O 1
ATOM 8278 N N . THR B 1 307 ? -30.812 15.688 10.117 1 94.5 307 THR B N 1
ATOM 8279 C CA . THR B 1 307 ? -31.016 16.672 11.18 1 94.5 307 THR B CA 1
ATOM 8280 C C . THR B 1 307 ? -30.047 17.844 11.008 1 94.5 307 THR B C 1
ATOM 8282 O O . THR B 1 307 ? -30.422 19 11.234 1 94.5 307 THR B O 1
ATOM 8285 N N . SER B 1 308 ? -28.812 17.594 10.641 1 94.69 308 SER B N 1
ATOM 8286 C CA . SER B 1 308 ? -27.828 18.672 10.453 1 94.69 308 SER B CA 1
ATOM 8287 C C . SER B 1 308 ? -28.188 19.547 9.25 1 94.69 308 SER B C 1
ATOM 8289 O O . SER B 1 308 ? -28.062 20.766 9.312 1 94.69 308 SER B O 1
ATOM 8291 N N . ILE B 1 309 ? -28.656 18.922 8.18 1 95.19 309 ILE B N 1
ATOM 8292 C CA . ILE B 1 309 ? -29.031 19.672 6.984 1 95.19 309 ILE B CA 1
ATOM 8293 C C . ILE B 1 309 ? -30.281 20.5 7.266 1 95.19 309 ILE B C 1
ATOM 8295 O O . ILE B 1 309 ? -30.359 21.656 6.867 1 95.19 309 ILE B O 1
ATOM 8299 N N . LEU B 1 310 ? -31.203 19.922 7.977 1 94.44 310 LEU B N 1
ATOM 8300 C CA . LEU B 1 310 ? -32.406 20.656 8.336 1 94.44 310 LEU B CA 1
ATOM 8301 C C . LEU B 1 310 ? -32.094 21.828 9.242 1 94.44 310 LEU B C 1
ATOM 8303 O O . LEU B 1 310 ? -32.625 22.922 9.055 1 94.44 310 LEU B O 1
ATOM 8307 N N . PHE B 1 311 ? -31.312 21.609 10.172 1 94.25 311 PHE B N 1
ATOM 8308 C CA . PHE B 1 311 ? -30.922 22.688 11.055 1 94.25 311 PHE B CA 1
ATOM 8309 C C . PHE B 1 311 ? -30.125 23.75 10.305 1 94.25 311 PHE B C 1
ATOM 8311 O O . PHE B 1 311 ? -30.297 24.953 10.539 1 94.25 311 PHE B O 1
ATOM 8318 N N . GLY B 1 312 ? -29.219 23.281 9.438 1 94.19 312 GLY B N 1
ATOM 8319 C CA . GLY B 1 312 ? -28.469 24.234 8.625 1 94.19 312 GLY B CA 1
ATOM 8320 C C . GLY B 1 312 ? -29.359 25.094 7.746 1 94.19 312 GLY B C 1
ATOM 8321 O O . GLY B 1 312 ? -29.125 26.312 7.641 1 94.19 312 GLY B O 1
ATOM 8322 N N . LEU B 1 313 ? -30.359 24.484 7.191 1 94.75 313 LEU B N 1
ATOM 8323 C CA . LEU B 1 313 ? -31.312 25.219 6.363 1 94.75 313 LEU B CA 1
ATOM 8324 C C . LEU B 1 313 ? -32.156 26.172 7.215 1 94.75 313 LEU B C 1
ATOM 8326 O O . LEU B 1 313 ? -32.438 27.297 6.793 1 94.75 313 LEU B O 1
ATOM 8330 N N . PHE B 1 314 ? -32.469 25.719 8.383 1 94.88 314 PHE B N 1
ATOM 8331 C CA . PHE B 1 314 ? -33.188 26.547 9.328 1 94.88 314 PHE B CA 1
ATOM 8332 C C . PHE B 1 314 ? -32.406 27.797 9.688 1 94.88 314 PHE B C 1
ATOM 8334 O O . PHE B 1 314 ? -32.938 28.906 9.695 1 94.88 314 PHE B O 1
ATOM 8341 N N . VAL B 1 315 ? -31.172 27.656 9.914 1 94.56 315 VAL B N 1
ATOM 8342 C CA . VAL B 1 315 ? -30.312 28.766 10.289 1 94.56 315 VAL B CA 1
ATOM 8343 C C . VAL B 1 315 ? -30.094 29.688 9.094 1 94.56 315 VAL B C 1
ATOM 8345 O O . VAL B 1 315 ? -30.078 30.906 9.234 1 94.56 315 VAL B O 1
ATOM 8348 N N . LEU B 1 316 ? -30 29.125 7.875 1 93.56 316 LEU B N 1
ATOM 8349 C CA . LEU B 1 316 ? -29.719 29.891 6.672 1 93.56 316 LEU B CA 1
ATOM 8350 C C . LEU B 1 316 ? -30.906 30.766 6.297 1 93.56 316 LEU B C 1
ATOM 8352 O O . LEU B 1 316 ? -30.75 31.875 5.797 1 93.56 316 LEU B O 1
ATOM 8356 N N . PHE B 1 317 ? -32.125 30.344 6.648 1 93.25 317 PHE B N 1
ATOM 8357 C CA . PHE B 1 317 ? -33.312 31.047 6.164 1 93.25 317 PHE B CA 1
ATOM 8358 C C . PHE B 1 317 ? -33.938 31.875 7.277 1 93.25 317 PHE B C 1
ATOM 8360 O O . PHE B 1 317 ? -34.906 32.625 7.043 1 93.25 317 PHE B O 1
ATOM 8367 N N . THR B 1 318 ? -33.469 31.875 8.438 1 92.44 318 THR B N 1
ATOM 8368 C CA . THR B 1 318 ? -34.031 32.656 9.531 1 92.44 318 THR B CA 1
ATOM 8369 C C . THR B 1 318 ? -33.031 33.719 10.008 1 92.44 318 THR B C 1
ATOM 8371 O O . THR B 1 318 ? -31.844 33.656 9.648 1 92.44 318 THR B O 1
ATOM 8374 N N . ASN B 1 319 ? -33.594 34.656 10.758 1 88.5 319 ASN B N 1
ATOM 8375 C CA . ASN B 1 319 ? -32.75 35.719 11.32 1 88.5 319 ASN B CA 1
ATOM 8376 C C . ASN B 1 319 ? -32.094 35.281 12.625 1 88.5 319 ASN B C 1
ATOM 8378 O O . ASN B 1 319 ? -32.5 34.25 13.211 1 88.5 319 ASN B O 1
ATOM 8382 N N . ALA B 1 320 ? -31.109 35.938 13.055 1 88.31 320 ALA B N 1
ATOM 8383 C CA . ALA B 1 320 ? -30.266 35.594 14.188 1 88.31 320 ALA B CA 1
ATOM 8384 C C . ALA B 1 320 ? -31.078 35.5 15.477 1 88.31 320 ALA B C 1
ATOM 8386 O O . ALA B 1 320 ? -30.781 34.688 16.344 1 88.31 320 ALA B O 1
ATOM 8387 N N . VAL B 1 321 ? -32.094 36.281 15.617 1 86.19 321 VAL B N 1
ATOM 8388 C CA . VAL B 1 321 ? -32.875 36.312 16.844 1 86.19 321 VAL B CA 1
ATOM 8389 C C . VAL B 1 321 ? -33.656 35 16.969 1 86.19 321 VAL B C 1
ATOM 8391 O O . VAL B 1 321 ? -33.781 34.469 18.078 1 86.19 321 VAL B O 1
ATOM 8394 N N . VAL B 1 322 ? -34 34.438 15.836 1 88 322 VAL B N 1
ATOM 8395 C CA . VAL B 1 322 ? -34.812 33.219 15.828 1 88 322 VAL B CA 1
ATOM 8396 C C . VAL B 1 322 ? -33.938 32 16.031 1 88 322 VAL B C 1
ATOM 8398 O O . VAL B 1 322 ? -34.219 31.172 16.906 1 88 322 VAL B O 1
ATOM 8401 N N . PHE B 1 323 ? -32.906 31.906 15.227 1 88.88 323 PHE B N 1
ATOM 8402 C CA . PHE B 1 323 ? -32.125 30.672 15.32 1 88.88 323 PHE B CA 1
ATOM 8403 C C . PHE B 1 323 ? -31.312 30.625 16.609 1 88.88 323 PHE B C 1
ATOM 8405 O O . PHE B 1 323 ? -30.953 29.547 17.078 1 88.88 323 PHE B O 1
ATOM 8412 N N . SER B 1 324 ? -31 31.781 17.156 1 85.62 324 SER B N 1
ATOM 8413 C CA . SER B 1 324 ? -30.266 31.781 18.406 1 85.62 324 SER B CA 1
ATOM 8414 C C . SER B 1 324 ? -31.109 31.25 19.547 1 85.62 324 SER B C 1
ATOM 8416 O O . SER B 1 324 ? -30.594 30.734 20.547 1 85.62 324 SER B O 1
ATOM 8418 N N . LYS B 1 325 ? -32.438 31.375 19.406 1 84.44 325 LYS B N 1
ATOM 8419 C CA . LYS B 1 325 ? -33.312 30.812 20.406 1 84.44 325 LYS B CA 1
ATOM 8420 C C . LYS B 1 325 ? -33.344 29.297 20.328 1 84.44 325 LYS B C 1
ATOM 8422 O O . LYS B 1 325 ? -33.562 28.609 21.328 1 84.44 325 LYS B O 1
ATOM 8427 N N . ALA B 1 326 ? -33.031 28.797 19.156 1 83.88 326 ALA B N 1
ATOM 8428 C CA . ALA B 1 326 ? -33.094 27.359 18.906 1 83.88 326 ALA B CA 1
ATOM 8429 C C . ALA B 1 326 ? -31.766 26.688 19.172 1 83.88 326 ALA B C 1
ATOM 8431 O O . ALA B 1 326 ? -31.578 25.516 18.891 1 83.88 326 ALA B O 1
ATOM 8432 N N . ASN B 1 327 ? -30.844 27.391 19.75 1 81.94 327 ASN B N 1
ATOM 8433 C CA . ASN B 1 327 ? -29.516 26.859 19.969 1 81.94 327 ASN B CA 1
ATOM 8434 C C . ASN B 1 327 ? -29.531 25.703 20.969 1 81.94 327 ASN B C 1
ATOM 8436 O O . ASN B 1 327 ? -28.75 24.75 20.844 1 81.94 327 ASN B O 1
ATOM 8440 N N . LEU B 1 328 ? -30.469 25.797 21.875 1 80.25 328 LEU B N 1
ATOM 8441 C CA . LEU B 1 328 ? -30.547 24.734 22.875 1 80.25 328 LEU B CA 1
ATOM 8442 C C . LEU B 1 328 ? -30.969 23.406 22.234 1 80.25 328 LEU B C 1
ATOM 8444 O O . LEU B 1 328 ? -30.469 22.344 22.609 1 80.25 328 LEU B O 1
ATOM 8448 N N . LEU B 1 329 ? -31.812 23.5 21.297 1 83 329 LEU B N 1
ATOM 8449 C CA . LEU B 1 329 ? -32.25 22.297 20.594 1 83 329 LEU B CA 1
ATOM 8450 C C . LEU B 1 329 ? -31.109 21.656 19.828 1 83 329 LEU B C 1
ATOM 8452 O O . LEU B 1 329 ? -30.953 20.438 19.812 1 83 329 LEU B O 1
ATOM 8456 N N . SER B 1 330 ? -30.359 22.453 19.172 1 85.19 330 SER B N 1
ATOM 8457 C CA . SER B 1 330 ? -29.219 21.953 18.422 1 85.19 330 SER B CA 1
ATOM 8458 C C . SER B 1 330 ? -28.188 21.312 19.359 1 85.19 330 SER B C 1
ATOM 8460 O O . SER B 1 330 ? -27.578 20.297 19.031 1 85.19 330 SER B O 1
ATOM 8462 N N . LEU B 1 331 ? -28.031 21.891 20.5 1 82.12 331 LEU B N 1
ATOM 8463 C CA . LEU B 1 331 ? -27.062 21.375 21.469 1 82.12 331 LEU B CA 1
ATOM 8464 C C . LEU B 1 331 ? -27.5 20 21.984 1 82.12 331 LEU B C 1
ATOM 8466 O O . LEU B 1 331 ? -26.672 19.109 22.141 1 82.12 331 LEU B O 1
ATOM 8470 N N . ILE B 1 332 ? -28.719 19.875 22.234 1 84.44 332 ILE B N 1
ATOM 8471 C CA . ILE B 1 332 ? -29.25 18.609 22.703 1 84.44 332 ILE B CA 1
ATOM 8472 C C . ILE B 1 332 ? -29.078 17.547 21.625 1 84.44 332 ILE B C 1
ATOM 8474 O O . ILE B 1 332 ? -28.703 16.406 21.922 1 84.44 332 ILE B O 1
ATOM 8478 N N . MET B 1 333 ? -29.328 17.922 20.453 1 87.25 333 MET B N 1
ATOM 8479 C CA . MET B 1 333 ? -29.188 16.969 19.344 1 87.25 333 MET B CA 1
ATOM 8480 C C . MET B 1 333 ? -27.719 16.547 19.188 1 87.25 333 MET B C 1
ATOM 8482 O O . MET B 1 333 ? -27.438 15.367 18.969 1 87.25 333 MET B O 1
ATOM 8486 N N . VAL B 1 334 ? -26.828 17.469 19.25 1 87 334 VAL B N 1
ATOM 8487 C CA . VAL B 1 334 ? -25.406 17.172 19.125 1 87 334 VAL B CA 1
ATOM 8488 C C . VAL B 1 334 ? -24.969 16.25 20.25 1 87 334 VAL B C 1
ATOM 8490 O O . VAL B 1 334 ? -24.219 15.289 20.031 1 87 334 VAL B O 1
ATOM 8493 N N . LEU B 1 335 ? -25.469 16.469 21.422 1 85.81 335 LEU B N 1
ATOM 8494 C CA . LEU B 1 335 ? -25.125 15.648 22.562 1 85.81 335 LEU B CA 1
ATOM 8495 C C . LEU B 1 335 ? -25.672 14.234 22.406 1 85.81 335 LEU B C 1
ATOM 8497 O O . LEU B 1 335 ? -25.016 13.258 22.766 1 85.81 335 LEU B O 1
ATOM 8501 N N . LEU B 1 336 ? -26.828 14.172 21.922 1 89.06 336 LEU B N 1
ATOM 8502 C CA . LEU B 1 336 ? -27.438 12.867 21.688 1 89.06 336 LEU B CA 1
ATOM 8503 C C . LEU B 1 336 ? -26.625 12.047 20.703 1 89.06 336 LEU B C 1
ATOM 8505 O O . LEU B 1 336 ? -26.406 10.859 20.906 1 89.06 336 LEU B O 1
ATOM 8509 N N . PHE B 1 337 ? -26.25 12.656 19.672 1 90.81 337 PHE B N 1
ATOM 8510 C CA . PHE B 1 337 ? -25.453 11.945 18.688 1 90.81 337 PHE B CA 1
ATOM 8511 C C . PHE B 1 337 ? -24.078 11.602 19.234 1 90.81 337 PHE B C 1
ATOM 8513 O O . PHE B 1 337 ? -23.516 10.547 18.938 1 90.81 337 PHE B O 1
ATOM 8520 N N . CYS B 1 338 ? -23.484 12.484 20.016 1 88.5 338 CYS B N 1
ATOM 8521 C CA . CYS B 1 338 ? -22.188 12.203 20.625 1 88.5 338 CYS B CA 1
ATOM 8522 C C . CYS B 1 338 ? -22.25 10.992 21.531 1 88.5 338 CYS B C 1
ATOM 8524 O O . CYS B 1 338 ? -21.359 10.148 21.531 1 88.5 338 CYS B O 1
ATOM 8526 N N . PHE B 1 339 ? -23.328 10.898 22.203 1 89.31 339 PHE B N 1
ATOM 8527 C CA . PHE B 1 339 ? -23.5 9.758 23.094 1 89.31 339 PHE B CA 1
ATOM 8528 C C . PHE B 1 339 ? -23.734 8.477 22.297 1 89.31 339 PHE B C 1
ATOM 8530 O O . PHE B 1 339 ? -23.266 7.406 22.672 1 89.31 339 PHE B O 1
ATOM 8537 N N . SER B 1 340 ? -24.453 8.594 21.281 1 91.12 340 SER B N 1
ATOM 8538 C CA . SER B 1 340 ? -24.656 7.438 20.422 1 91.12 340 SER B CA 1
ATOM 8539 C C . SER B 1 340 ? -23.344 6.969 19.812 1 91.12 340 SER B C 1
ATOM 8541 O O . SER B 1 340 ? -23.078 5.766 19.719 1 91.12 340 SER B O 1
ATOM 8543 N N . ILE B 1 341 ? -22.578 7.91 19.375 1 91 341 ILE B N 1
ATOM 8544 C CA . ILE B 1 341 ? -21.281 7.574 18.812 1 91 341 ILE B CA 1
ATOM 8545 C C . ILE B 1 341 ? -20.406 6.906 19.875 1 91 341 ILE B C 1
ATOM 8547 O O . ILE B 1 341 ? -19.703 5.93 19.594 1 91 341 ILE B O 1
ATOM 8551 N N . LEU B 1 342 ? -20.5 7.465 21.047 1 90.25 342 LEU B N 1
ATOM 8552 C CA . LEU B 1 342 ? -19.719 6.887 22.141 1 90.25 342 LEU B CA 1
ATOM 8553 C C . LEU B 1 342 ? -20.109 5.434 22.375 1 90.25 342 LEU B C 1
ATOM 8555 O O . LEU B 1 342 ? -19.25 4.586 22.625 1 90.25 342 LEU B O 1
ATOM 8559 N N . PHE B 1 343 ? -21.328 5.203 22.281 1 92.25 343 PHE B N 1
ATOM 8560 C CA . PHE B 1 343 ? -21.828 3.848 22.469 1 92.25 343 PHE B CA 1
ATOM 8561 C C . PHE B 1 343 ? -21.219 2.898 21.438 1 92.25 343 PHE B C 1
ATOM 8563 O O . PHE B 1 343 ? -20.734 1.82 21.781 1 92.25 343 PHE B O 1
ATOM 8570 N N . TYR B 1 344 ? -21.188 3.252 20.266 1 91.81 344 TYR B N 1
ATOM 8571 C CA . TYR B 1 344 ? -20.688 2.381 19.203 1 91.81 344 TYR B CA 1
ATOM 8572 C C . TYR B 1 344 ? -19.172 2.303 19.219 1 91.81 344 TYR B C 1
ATOM 8574 O O . TYR B 1 344 ? -18.594 1.279 18.844 1 91.81 344 TYR B O 1
ATOM 8582 N N . VAL B 1 345 ? -18.547 3.346 19.609 1 91.38 345 VAL B N 1
ATOM 8583 C CA . VAL B 1 345 ? -17.094 3.326 19.734 1 91.38 345 VAL B CA 1
ATOM 8584 C C . VAL B 1 345 ? -16.688 2.357 20.828 1 91.38 345 VAL B C 1
ATOM 8586 O O . VAL B 1 345 ? -15.703 1.618 20.688 1 91.38 345 VAL B O 1
ATOM 8589 N N . ILE B 1 346 ? -17.469 2.367 21.875 1 92 346 ILE B N 1
ATOM 8590 C CA . ILE B 1 346 ? -17.188 1.448 22.969 1 92 346 ILE B CA 1
ATOM 8591 C C . ILE B 1 346 ? -17.422 0.01 22.516 1 92 346 ILE B C 1
ATOM 8593 O O . ILE B 1 346 ? -16.656 -0.89 22.875 1 92 346 ILE B O 1
ATOM 8597 N N . LYS B 1 347 ? -18.438 -0.228 21.781 1 91.81 347 LYS B N 1
ATOM 8598 C CA . LYS B 1 347 ? -18.734 -1.556 21.266 1 91.81 347 LYS B CA 1
ATOM 8599 C C . LYS B 1 347 ? -17.594 -2.08 20.406 1 91.81 347 LYS B C 1
ATOM 8601 O O . LYS B 1 347 ? -17.141 -3.217 20.578 1 91.81 347 LYS B O 1
ATOM 8606 N N . VAL B 1 348 ? -17.125 -1.242 19.531 1 90.19 348 VAL B N 1
ATOM 8607 C CA . VAL B 1 348 ? -16.031 -1.633 18.641 1 90.19 348 VAL B CA 1
ATOM 8608 C C . VAL B 1 348 ? -14.758 -1.858 19.453 1 90.19 348 VAL B C 1
ATOM 8610 O O . VAL B 1 348 ? -13.969 -2.756 19.156 1 90.19 348 VAL B O 1
ATOM 8613 N N . TYR B 1 349 ? -14.562 -1.074 20.469 1 90.75 349 TYR B N 1
ATOM 8614 C CA . TYR B 1 349 ? -13.398 -1.192 21.328 1 90.75 349 TYR B CA 1
ATOM 8615 C C . TYR B 1 349 ? -13.43 -2.5 22.109 1 90.75 349 TYR B C 1
ATOM 8617 O O . TYR B 1 349 ? -12.406 -3.178 22.25 1 90.75 349 TYR B O 1
ATOM 8625 N N . LYS B 1 350 ? -14.57 -2.904 22.594 1 91.5 350 LYS B N 1
ATOM 8626 C CA . LYS B 1 350 ? -14.719 -4.129 23.375 1 91.5 350 LYS B CA 1
ATOM 8627 C C . LYS B 1 350 ? -14.531 -5.363 22.5 1 91.5 350 LYS B C 1
ATOM 8629 O O . LYS B 1 350 ? -14.047 -6.395 22.984 1 91.5 350 LYS B O 1
ATOM 8634 N N . GLU B 1 351 ? -14.859 -5.242 21.281 1 90.69 351 GLU B N 1
ATOM 8635 C CA . GLU B 1 351 ? -14.695 -6.352 20.344 1 90.69 351 GLU B CA 1
ATOM 8636 C C . GLU B 1 351 ? -13.25 -6.457 19.859 1 90.69 351 GLU B C 1
ATOM 8638 O O . GLU B 1 351 ? -12.898 -7.375 19.125 1 90.69 351 GLU B O 1
ATOM 8643 N N . LYS B 1 352 ? -12.383 -5.566 20.344 1 87.12 352 LYS B N 1
ATOM 8644 C CA . LYS B 1 352 ? -10.953 -5.555 20.062 1 87.12 352 LYS B CA 1
ATOM 8645 C C . LYS B 1 352 ? -10.688 -5.574 18.562 1 87.12 352 LYS B C 1
ATOM 8647 O O . LYS B 1 352 ? -9.867 -6.359 18.078 1 87.12 352 LYS B O 1
ATOM 8652 N N . ARG B 1 353 ? -11.477 -4.832 17.891 1 85.88 353 ARG B N 1
ATOM 8653 C CA . ARG B 1 353 ? -11.234 -4.695 16.469 1 85.88 353 ARG B CA 1
ATOM 8654 C C . ARG B 1 353 ? -9.898 -3.998 16.203 1 85.88 353 ARG B C 1
ATOM 8656 O O . ARG B 1 353 ? -9.312 -3.404 17.109 1 85.88 353 ARG B O 1
ATOM 8663 N N . LYS B 1 354 ? -9.352 -4.121 15.062 1 83.19 354 LYS B N 1
ATOM 8664 C CA . LYS B 1 354 ? -8.055 -3.537 14.719 1 83.19 354 LYS B CA 1
ATOM 8665 C C . LYS B 1 354 ? -8.086 -2.018 14.852 1 83.19 354 LYS B C 1
ATOM 8667 O O . LYS B 1 354 ? -9 -1.361 14.352 1 83.19 354 LYS B O 1
ATOM 8672 N N . ASP B 1 355 ? -7.184 -1.308 15.461 1 80.38 355 ASP B N 1
ATOM 8673 C CA . ASP B 1 355 ? -6.969 0.125 15.641 1 80.38 355 ASP B CA 1
ATOM 8674 C C . ASP B 1 355 ? -8.117 0.761 16.422 1 80.38 355 ASP B C 1
ATOM 8676 O O . ASP B 1 355 ? -8.305 1.979 16.375 1 80.38 355 ASP B O 1
ATOM 8680 N N . SER B 1 356 ? -8.961 -0.064 17.141 1 86.94 356 SER B N 1
ATOM 8681 C CA . SER B 1 356 ? -10.109 0.461 17.891 1 86.94 356 SER B CA 1
ATOM 8682 C C . SER B 1 356 ? -9.656 1.271 19.094 1 86.94 356 SER B C 1
ATOM 8684 O O . SER B 1 356 ? -10.367 2.176 19.547 1 86.94 356 SER B O 1
ATOM 8686 N N . GLU B 1 357 ? -8.477 1.022 19.578 1 85.94 357 GLU B N 1
ATOM 8687 C CA . GLU B 1 357 ? -7.965 1.755 20.734 1 85.94 357 GLU B CA 1
ATOM 8688 C C . GLU B 1 357 ? -7.727 3.223 20.391 1 85.94 357 GLU B C 1
ATOM 8690 O O . GLU B 1 357 ? -8.008 4.109 21.203 1 85.94 357 GLU B O 1
ATOM 8695 N N . LEU B 1 358 ? -7.168 3.494 19.234 1 85.25 358 LEU B N 1
ATOM 8696 C CA . LEU B 1 358 ? -6.859 4.859 18.812 1 85.25 358 LEU B CA 1
ATOM 8697 C C . LEU B 1 358 ? -8.141 5.668 18.609 1 85.25 358 LEU B C 1
ATOM 8699 O O . LEU B 1 358 ? -8.195 6.852 18.953 1 85.25 358 LEU B O 1
ATOM 8703 N N . ILE B 1 359 ? -9.172 5.031 18.125 1 86.81 359 ILE B N 1
ATOM 8704 C CA . ILE B 1 359 ? -10.43 5.738 17.906 1 86.81 359 ILE B CA 1
ATOM 8705 C C . ILE B 1 359 ? -11.109 6 19.25 1 86.81 359 ILE B C 1
ATOM 8707 O O . ILE B 1 359 ? -11.711 7.059 19.453 1 86.81 359 ILE B O 1
ATOM 8711 N N . PHE B 1 360 ? -10.977 5.023 20.094 1 88.62 360 PHE B N 1
ATOM 8712 C CA . PHE B 1 360 ? -11.602 5.168 21.406 1 88.62 360 PHE B CA 1
ATOM 8713 C C . PHE B 1 360 ? -10.961 6.309 22.203 1 88.62 360 PHE B C 1
ATOM 8715 O O . PHE B 1 360 ? -11.656 7.223 22.641 1 88.62 360 PHE B O 1
ATOM 8722 N N . TYR B 1 361 ? -9.672 6.363 22.328 1 83.25 361 TYR B N 1
ATOM 8723 C CA . TYR B 1 361 ? -8.984 7.41 23.094 1 83.25 361 TYR B CA 1
ATOM 8724 C C . TYR B 1 361 ? -9.102 8.758 22.375 1 83.25 361 TYR B C 1
ATOM 8726 O O . TYR B 1 361 ? -9.211 9.797 23.031 1 83.25 361 TYR B O 1
ATOM 8734 N N . GLY B 1 362 ? -9.031 8.703 21.109 1 83.38 362 GLY B N 1
ATOM 8735 C CA . GLY B 1 362 ? -9.25 9.938 20.375 1 83.38 362 GLY B CA 1
ATOM 8736 C C . GLY B 1 362 ? -10.617 10.539 20.594 1 83.38 362 GLY B C 1
ATOM 8737 O O . GLY B 1 362 ? -10.742 11.742 20.844 1 83.38 362 GLY B O 1
ATOM 8738 N N . PHE B 1 363 ? -11.562 9.688 20.609 1 87 363 PHE B N 1
ATOM 8739 C CA . PHE B 1 363 ? -12.922 10.18 20.781 1 87 363 PHE B CA 1
ATOM 8740 C C . PHE B 1 363 ? -13.141 10.656 22.203 1 87 363 PHE B C 1
ATOM 8742 O O . PHE B 1 363 ? -13.867 11.625 22.438 1 87 363 PHE B O 1
ATOM 8749 N N . LEU B 1 364 ? -12.547 10.039 23.125 1 85.12 364 LEU B N 1
ATOM 8750 C CA . LEU B 1 364 ? -12.648 10.484 24.5 1 85.12 364 LEU B CA 1
ATOM 8751 C C . LEU B 1 364 ? -12.078 11.891 24.672 1 85.12 364 LEU B C 1
ATOM 8753 O O . LEU B 1 364 ? -12.648 12.711 25.391 1 85.12 364 LEU B O 1
ATOM 8757 N N . ILE B 1 365 ? -11 12.164 24.062 1 83.19 365 ILE B N 1
ATOM 8758 C CA . ILE B 1 365 ? -10.398 13.492 24.094 1 83.19 365 ILE B CA 1
ATOM 8759 C C . ILE B 1 365 ? -11.336 14.508 23.453 1 83.19 365 ILE B C 1
ATOM 8761 O O . ILE B 1 365 ? -11.508 15.617 23.969 1 83.19 365 ILE B O 1
ATOM 8765 N N . LEU B 1 366 ? -11.906 14.086 22.422 1 84.19 366 LEU B N 1
ATOM 8766 C CA . LEU B 1 366 ? -12.852 14.961 21.734 1 84.19 366 LEU B CA 1
ATOM 8767 C C . LEU B 1 366 ? -14.07 15.25 22.609 1 84.19 366 LEU B C 1
ATOM 8769 O O . LEU B 1 366 ? -14.562 16.375 22.656 1 84.19 366 LEU B O 1
ATOM 8773 N N . MET B 1 367 ? -14.492 14.289 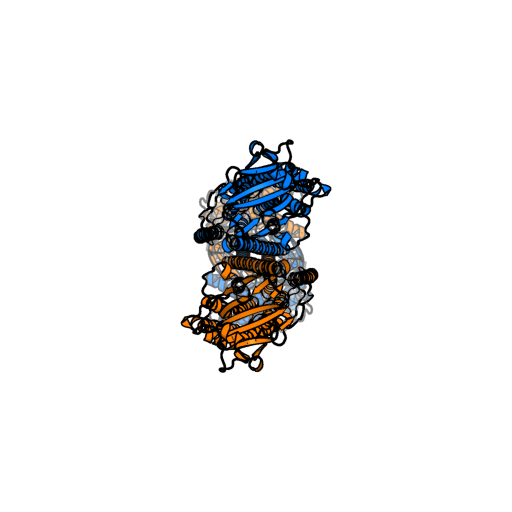23.312 1 82.56 367 MET B N 1
ATOM 8774 C CA . MET B 1 367 ? -15.656 14.43 24.172 1 82.56 367 MET B CA 1
ATOM 8775 C C . MET B 1 367 ? -15.352 15.344 25.359 1 82.56 367 MET B C 1
ATOM 8777 O O . MET B 1 367 ? -16.188 16.141 25.766 1 82.56 367 MET B O 1
ATOM 8781 N N . ILE B 1 368 ? -14.188 15.25 25.828 1 79.12 368 ILE B N 1
ATOM 8782 C CA . ILE B 1 368 ? -13.773 16.109 26.938 1 79.12 368 ILE B CA 1
ATOM 8783 C C . ILE B 1 368 ? -13.695 17.562 26.453 1 79.12 368 ILE B C 1
ATOM 8785 O O . ILE B 1 368 ? -14.141 18.469 27.156 1 79.12 368 ILE B O 1
ATOM 8789 N N . GLY B 1 369 ? -13.141 17.734 25.359 1 77.62 369 GLY B N 1
ATOM 8790 C CA . GLY B 1 369 ? -13.07 19.078 24.797 1 77.62 369 GLY B CA 1
ATOM 8791 C C . GLY B 1 369 ? -14.438 19.672 24.5 1 77.62 369 GLY B C 1
ATOM 8792 O O . GLY B 1 369 ? -14.688 20.844 24.781 1 77.62 369 GLY B O 1
ATOM 8793 N N . ALA B 1 370 ? -15.328 18.844 23.969 1 75.69 370 ALA B N 1
ATOM 8794 C CA . ALA B 1 370 ? -16.672 19.312 23.625 1 75.69 370 ALA B CA 1
ATOM 8795 C C . ALA B 1 370 ? -17.469 19.656 24.891 1 75.69 370 ALA B C 1
ATOM 8797 O O . ALA B 1 370 ? -18.203 20.641 24.906 1 75.69 370 ALA B O 1
ATOM 8798 N N . MET B 1 371 ? -17.297 18.875 25.891 1 74.31 371 MET B N 1
ATOM 8799 C CA . MET B 1 371 ? -17.984 19.125 27.156 1 74.31 371 MET B CA 1
ATOM 8800 C C . MET B 1 371 ? -17.453 20.406 27.797 1 74.31 371 MET B C 1
ATOM 8802 O O . MET B 1 371 ? -18.234 21.203 28.344 1 74.31 371 MET B O 1
ATOM 8806 N N . ASN B 1 372 ? -16.203 20.562 27.703 1 73.88 372 ASN B N 1
ATOM 8807 C CA . ASN B 1 372 ? -15.617 21.797 28.234 1 73.88 372 ASN B CA 1
ATOM 8808 C C . ASN B 1 372 ? -16.172 23.031 27.516 1 73.88 372 ASN B C 1
ATOM 8810 O O . ASN B 1 372 ? -16.469 24.031 28.172 1 73.88 372 ASN B O 1
ATOM 8814 N N . ASP B 1 373 ? -16.266 22.891 26.297 1 72.62 373 ASP B N 1
ATOM 8815 C CA . ASP B 1 373 ? -16.766 24.016 25.531 1 72.62 373 ASP B CA 1
ATOM 8816 C C . ASP B 1 373 ? -18.234 24.281 25.828 1 72.62 373 ASP B C 1
ATOM 8818 O O . ASP B 1 373 ? -18.672 25.438 25.875 1 72.62 373 ASP B O 1
ATOM 8822 N N . LEU B 1 374 ? -18.969 23.266 26 1 70.5 374 LEU B N 1
ATOM 8823 C CA . LEU B 1 374 ? -20.391 23.391 26.328 1 70.5 374 LEU B CA 1
ATOM 8824 C C . LEU B 1 374 ? -20.578 24.047 27.688 1 70.5 374 LEU B C 1
ATOM 8826 O O . LEU B 1 374 ? -21.438 24.922 27.844 1 70.5 374 LEU B O 1
ATOM 8830 N N . PHE B 1 375 ? -19.672 23.703 28.547 1 69.94 375 PHE B N 1
ATOM 8831 C CA . PHE B 1 375 ? -19.812 24.25 29.875 1 69.94 375 PHE B CA 1
ATOM 8832 C C . PHE B 1 375 ? -19.266 25.688 29.938 1 69.94 375 PHE B C 1
ATOM 8834 O O . PHE B 1 375 ? -19.828 26.531 30.625 1 69.94 375 PHE B O 1
ATOM 8841 N N . ALA B 1 376 ? -18.25 25.922 29.234 1 67.5 376 ALA B N 1
ATOM 8842 C CA . ALA B 1 376 ? -17.672 27.266 29.203 1 67.5 376 ALA B CA 1
ATOM 8843 C C . ALA B 1 376 ? -18.625 28.25 28.547 1 67.5 376 ALA B C 1
ATOM 8845 O O . ALA B 1 376 ? -18.719 29.406 28.953 1 67.5 376 ALA B O 1
ATOM 8846 N N . GLY B 1 377 ? -19.312 27.844 27.578 1 62.03 377 GLY B N 1
ATOM 8847 C CA . GLY B 1 377 ? -20.203 28.734 26.844 1 62.03 377 GLY B CA 1
ATOM 8848 C C . GLY B 1 377 ? -21.484 29.031 27.609 1 62.03 377 GLY B C 1
ATOM 8849 O O . GLY B 1 377 ? -22.094 30.078 27.422 1 62.03 377 GLY B O 1
ATOM 8850 N N . ASN B 1 378 ? -21.891 28.078 28.453 1 60.72 378 ASN B N 1
ATOM 8851 C CA . ASN B 1 378 ? -23.234 28.25 29 1 60.72 378 ASN B CA 1
ATOM 8852 C C . ASN B 1 378 ? -23.188 28.391 30.531 1 60.72 378 ASN B C 1
ATOM 8854 O O . ASN B 1 378 ? -23.969 29.156 31.094 1 60.72 378 ASN B O 1
ATOM 8858 N N . PHE B 1 379 ? -22.266 27.656 31.109 1 57.44 379 PHE B N 1
ATOM 8859 C CA . PHE B 1 379 ? -22.359 27.578 32.562 1 57.44 379 PHE B CA 1
ATOM 8860 C C . PHE B 1 379 ? -21.141 28.219 33.219 1 57.44 379 PHE B C 1
ATOM 8862 O O . PHE B 1 379 ? -21.219 28.734 34.312 1 57.44 379 PHE B O 1
ATOM 8869 N N . TRP B 1 380 ? -20.109 28.016 32.469 1 59.25 380 TRP B N 1
ATOM 8870 C CA . TRP B 1 380 ? -18.859 28.531 33.031 1 59.25 380 TRP B CA 1
ATOM 8871 C C . TRP B 1 380 ? -18.312 29.672 32.188 1 59.25 380 TRP B C 1
ATOM 8873 O O . TRP B 1 380 ? -17.406 29.484 31.375 1 59.25 380 TRP B O 1
ATOM 8883 N N . PRO B 1 381 ? -18.984 30.828 32.344 1 56.47 381 PRO B N 1
ATOM 8884 C CA . PRO B 1 381 ? -18.625 31.953 31.469 1 56.47 381 PRO B CA 1
ATOM 8885 C C . PRO B 1 381 ? -17.141 32.281 31.516 1 56.47 381 PRO B C 1
ATOM 8887 O O . PRO B 1 381 ? -16.594 32.812 30.531 1 56.47 381 PRO B O 1
ATOM 8890 N N . ASN B 1 382 ? -16.391 31.938 32.594 1 57.38 382 ASN B N 1
ATOM 8891 C CA . ASN B 1 382 ? -15.016 32.406 32.719 1 57.38 382 ASN B CA 1
ATOM 8892 C C . ASN B 1 382 ? -14.031 31.359 32.219 1 57.38 382 ASN B C 1
ATOM 8894 O O . ASN B 1 382 ? -12.82 31.609 32.156 1 57.38 382 ASN B O 1
ATOM 8898 N N . ALA B 1 383 ? -14.602 30.312 31.797 1 63.03 383 ALA B N 1
ATOM 8899 C CA . ALA B 1 383 ? -13.656 29.281 31.359 1 63.03 383 ALA B CA 1
ATOM 8900 C C . ALA B 1 383 ? -13.32 29.438 29.875 1 63.03 383 ALA B C 1
ATOM 8902 O O . ALA B 1 383 ? -14.195 29.75 29.062 1 63.03 383 ALA B O 1
ATOM 8903 N N . PRO B 1 384 ? -11.938 29.5 29.594 1 65.75 384 PRO B N 1
ATOM 8904 C CA . PRO B 1 384 ? -11.57 29.578 28.188 1 65.75 384 PRO B CA 1
ATOM 8905 C C . PRO B 1 384 ? -11.984 28.344 27.406 1 65.75 384 PRO B C 1
ATOM 8907 O O . PRO B 1 384 ? -12.094 27.25 27.969 1 65.75 384 PRO B O 1
ATOM 8910 N N . SER B 1 385 ? -12.523 28.578 26.203 1 70.5 385 SER B N 1
ATOM 8911 C CA . SER B 1 385 ? -12.805 27.469 25.312 1 70.5 385 SER B CA 1
ATOM 8912 C C . SER B 1 385 ? -11.523 26.766 24.859 1 70.5 385 SER B C 1
ATOM 8914 O O . SER B 1 385 ? -10.656 27.406 24.25 1 70.5 385 SER B O 1
ATOM 8916 N N . LEU B 1 386 ? -11.289 25.5 25.312 1 73.5 386 LEU B N 1
ATOM 8917 C CA . LEU B 1 386 ? -10.086 24.75 24.984 1 73.5 386 LEU B CA 1
ATOM 8918 C C . LEU B 1 386 ? -10.383 23.734 23.875 1 73.5 386 LEU B C 1
ATOM 8920 O O . LEU B 1 386 ? -9.602 22.812 23.656 1 73.5 386 LEU B O 1
ATOM 8924 N N . LEU B 1 387 ? -11.508 23.891 23.234 1 74.56 387 LEU B N 1
ATOM 8925 C CA . LEU B 1 387 ? -11.922 22.906 22.25 1 74.56 387 LEU B CA 1
ATOM 8926 C C . LEU B 1 387 ? -10.891 22.812 21.125 1 74.56 387 LEU B C 1
ATOM 8928 O O . LEU B 1 387 ? -10.617 21.719 20.625 1 74.56 387 LEU B O 1
ATOM 8932 N N . GLY B 1 388 ? -10.32 23.953 20.781 1 74.81 388 GLY B N 1
ATOM 8933 C CA . GLY B 1 388 ? -9.352 23.953 19.703 1 74.81 388 GLY B CA 1
ATOM 8934 C C . GLY B 1 388 ? -8.156 23.062 19.969 1 74.81 388 GLY B C 1
ATOM 8935 O O . GLY B 1 388 ? -7.719 22.312 19.094 1 74.81 388 GLY B O 1
ATOM 8936 N N . PHE B 1 389 ? -7.699 22.969 21.094 1 76.94 389 PHE B N 1
ATOM 8937 C CA . PHE B 1 389 ? -6.52 22.188 21.453 1 76.94 389 PHE B CA 1
ATOM 8938 C C . PHE B 1 389 ? -6.855 20.703 21.516 1 76.94 389 PHE B C 1
ATOM 8940 O O . PHE B 1 389 ? -6.055 19.859 21.109 1 76.94 389 PHE B O 1
ATOM 8947 N N . PHE B 1 390 ? -8.047 20.438 22 1 80.06 390 PHE B N 1
ATOM 8948 C CA . PHE B 1 390 ? -8.477 19.047 22.047 1 80.06 390 PHE B CA 1
ATOM 8949 C C . PHE B 1 390 ? -8.672 18.5 20.641 1 80.06 390 PHE B C 1
ATOM 8951 O O . PHE B 1 390 ? -8.336 17.344 20.375 1 80.06 390 PHE B O 1
ATOM 8958 N N . LEU B 1 391 ? -9.18 19.297 19.859 1 81.94 391 LEU B N 1
ATOM 8959 C CA . LEU B 1 391 ? -9.406 18.891 18.484 1 81.94 391 LEU B CA 1
ATOM 8960 C C . LEU B 1 391 ? -8.078 18.625 17.766 1 81.94 391 LEU B C 1
ATOM 8962 O O . LEU B 1 391 ? -7.98 17.734 16.922 1 81.94 391 LEU B O 1
ATOM 8966 N N . PHE B 1 392 ? -7.07 19.359 18.078 1 81.06 392 PHE B N 1
ATOM 8967 C CA . PHE B 1 392 ? -5.75 19.156 17.484 1 81.06 392 PHE B CA 1
ATOM 8968 C C . PHE B 1 392 ? -5.203 17.781 17.844 1 81.06 392 PHE B C 1
ATOM 8970 O O . PHE B 1 392 ? -4.746 17.047 16.969 1 81.06 392 PHE B O 1
ATOM 8977 N N . PHE B 1 393 ? -5.332 17.469 18.984 1 78.88 393 PHE B N 1
ATOM 8978 C CA . PHE B 1 393 ? -4.797 16.188 19.422 1 78.88 393 PHE B CA 1
ATOM 8979 C C . PHE B 1 393 ? -5.621 15.039 18.859 1 78.88 393 PHE B C 1
ATOM 8981 O O . PHE B 1 393 ? -5.078 13.984 18.531 1 78.88 393 PHE B O 1
ATOM 8988 N N . PHE B 1 394 ? -6.871 15.195 18.875 1 86.38 394 PHE B N 1
ATOM 8989 C CA . PHE B 1 394 ? -7.73 14.195 18.25 1 86.38 394 PHE B CA 1
ATOM 8990 C C . PHE B 1 394 ? -7.309 13.945 16.812 1 86.38 394 PHE B C 1
ATOM 8992 O O . PHE B 1 394 ? -7.164 12.797 16.391 1 86.38 394 PHE B O 1
ATOM 8999 N N . CYS B 1 395 ? -7.094 15.047 16.094 1 82.88 395 CYS B N 1
ATOM 9000 C CA . CYS B 1 395 ? -6.754 14.914 14.68 1 82.88 395 CYS B CA 1
ATOM 9001 C C . CYS B 1 395 ? -5.383 14.273 14.5 1 82.88 395 CYS B C 1
ATOM 9003 O O . CYS B 1 395 ? -5.16 13.523 13.555 1 82.88 395 CYS B O 1
ATOM 9005 N N . LEU B 1 396 ? -4.504 14.555 15.406 1 79.94 396 LEU B N 1
ATOM 9006 C CA . LEU B 1 396 ? -3.184 13.938 15.344 1 79.94 396 LEU B CA 1
ATOM 9007 C C . LEU B 1 396 ? -3.277 12.43 15.523 1 79.94 396 LEU B C 1
ATOM 9009 O O . LEU B 1 396 ? -2.643 11.672 14.789 1 79.94 396 LEU B O 1
ATOM 9013 N N . ILE B 1 397 ? -4.059 12.039 16.469 1 83.94 397 ILE B N 1
ATOM 9014 C CA . ILE B 1 397 ? -4.23 10.617 16.734 1 83.94 397 ILE B CA 1
ATOM 9015 C C . ILE B 1 397 ? -4.891 9.938 15.539 1 83.94 397 ILE B C 1
ATOM 9017 O O . ILE B 1 397 ? -4.516 8.828 15.164 1 83.94 397 ILE B O 1
ATOM 9021 N N . GLN B 1 398 ? -5.805 10.586 14.961 1 84.12 398 GLN B N 1
ATOM 9022 C CA . GLN B 1 398 ? -6.496 10 13.82 1 84.12 398 GLN B CA 1
ATOM 9023 C C . GLN B 1 398 ? -5.582 9.914 12.602 1 84.12 398 GLN B C 1
ATOM 9025 O O . GLN B 1 398 ? -5.703 9 11.789 1 84.12 398 GLN B O 1
ATOM 9030 N N . SER B 1 399 ? -4.762 10.867 12.492 1 77.81 399 SER B N 1
ATOM 9031 C CA . SER B 1 399 ? -3.803 10.812 11.398 1 77.81 399 SER B CA 1
ATOM 9032 C C . SER B 1 399 ? -2.875 9.609 11.539 1 77.81 399 SER B C 1
ATOM 9034 O O . SER B 1 399 ? -2.52 8.977 10.539 1 77.81 399 SER B O 1
ATOM 9036 N N . VAL B 1 400 ? -2.543 9.344 12.742 1 77.81 400 VAL B N 1
ATOM 9037 C CA . VAL B 1 400 ? -1.725 8.164 13.008 1 77.81 400 VAL B CA 1
ATOM 9038 C C . VAL B 1 400 ? -2.51 6.898 12.672 1 77.81 400 VAL B C 1
ATOM 9040 O O . VAL B 1 400 ? -1.961 5.953 12.102 1 77.81 400 VAL B O 1
ATOM 9043 N N . LEU B 1 401 ? -3.693 6.879 13.023 1 84.38 401 LEU B N 1
ATOM 9044 C CA . LEU B 1 401 ? -4.562 5.738 12.75 1 84.38 401 LEU B CA 1
ATOM 9045 C C . LEU B 1 401 ? -4.656 5.48 11.25 1 84.38 401 LEU B C 1
ATOM 9047 O O . LEU B 1 401 ? -4.523 4.34 10.797 1 84.38 401 LEU B O 1
ATOM 9051 N N . LEU B 1 402 ? -4.867 6.5 10.547 1 82.06 402 LEU B N 1
ATOM 9052 C CA . LEU B 1 402 ? -5.012 6.355 9.102 1 82.06 402 LEU B CA 1
ATOM 9053 C C . LEU B 1 402 ? -3.697 5.91 8.469 1 82.06 402 LEU B C 1
ATOM 9055 O O . LEU B 1 402 ? -3.695 5.133 7.512 1 82.06 402 LEU B O 1
ATOM 9059 N N . SER B 1 403 ? -2.643 6.367 8.945 1 76.38 403 SER B N 1
ATOM 9060 C CA . SER B 1 403 ? -1.334 5.965 8.445 1 76.38 403 SER B CA 1
ATOM 9061 C C . SER B 1 403 ? -1.063 4.492 8.719 1 76.38 403 SER B C 1
ATOM 9063 O O . SER B 1 403 ? -0.511 3.787 7.875 1 76.38 403 SER B O 1
ATOM 9065 N N . ARG B 1 404 ? -1.401 4.105 9.828 1 78.5 404 ARG B N 1
ATOM 9066 C CA . ARG B 1 404 ? -1.235 2.699 10.188 1 78.5 404 ARG B CA 1
ATOM 9067 C C . ARG B 1 404 ? -2.09 1.804 9.297 1 78.5 404 ARG B C 1
ATOM 9069 O O . ARG B 1 404 ? -1.657 0.72 8.898 1 78.5 404 ARG B O 1
ATOM 9076 N N . ARG B 1 405 ? -3.209 2.186 9.156 1 80.06 405 ARG B N 1
ATOM 9077 C CA . ARG B 1 405 ? -4.117 1.423 8.305 1 80.06 405 ARG B CA 1
ATOM 9078 C C . ARG B 1 405 ? -3.562 1.295 6.891 1 80.06 405 ARG B C 1
ATOM 9080 O O . ARG B 1 405 ? -3.596 0.212 6.301 1 80.06 405 ARG B O 1
ATOM 9087 N N . ASN B 1 406 ? -3.07 2.34 6.398 1 74.94 406 ASN B N 1
ATOM 9088 C CA . ASN B 1 406 ? -2.469 2.311 5.07 1 74.94 406 ASN B CA 1
ATOM 9089 C C . ASN B 1 406 ? -1.252 1.392 5.023 1 74.94 406 ASN B C 1
ATOM 9091 O O . ASN B 1 406 ? -1.041 0.682 4.039 1 74.94 406 ASN B O 1
ATOM 9095 N N . ALA B 1 407 ? -0.49 1.456 6.023 1 73.94 407 ALA B N 1
ATOM 9096 C CA . ALA B 1 407 ? 0.708 0.624 6.098 1 73.94 407 ALA B CA 1
ATOM 9097 C C . ALA B 1 407 ? 0.344 -0.858 6.145 1 73.94 407 ALA B C 1
ATOM 9099 O O . ALA B 1 407 ? 1.027 -1.689 5.543 1 73.94 407 ALA B O 1
ATOM 9100 N N . ARG B 1 408 ? -0.62 -1.162 6.801 1 77.12 408 ARG B N 1
ATOM 9101 C CA . ARG B 1 408 ? -1.049 -2.553 6.914 1 77.12 408 ARG B CA 1
ATOM 9102 C C . ARG B 1 408 ? -1.551 -3.08 5.574 1 77.12 408 ARG B C 1
ATOM 9104 O O . ARG B 1 408 ? -1.299 -4.234 5.219 1 77.12 408 ARG B O 1
ATOM 9111 N N . ILE B 1 409 ? -2.361 -2.297 4.992 1 74.38 409 ILE B N 1
ATOM 9112 C CA . ILE B 1 409 ? -2.861 -2.697 3.682 1 74.38 409 ILE B CA 1
ATOM 9113 C C . ILE B 1 409 ? -1.688 -2.963 2.742 1 74.38 409 ILE B C 1
ATOM 9115 O O . ILE B 1 409 ? -1.696 -3.939 1.989 1 74.38 409 ILE B O 1
ATOM 9119 N N . TYR B 1 410 ? -0.691 -2.234 2.85 1 73.88 410 TYR B N 1
ATOM 9120 C CA . TYR B 1 410 ? 0.511 -2.395 2.039 1 73.88 410 TYR B CA 1
ATOM 9121 C C . TYR B 1 410 ? 1.238 -3.688 2.393 1 73.88 410 TYR B C 1
ATOM 9123 O O . TYR B 1 410 ? 1.637 -4.445 1.504 1 73.88 410 TYR B O 1
ATOM 9131 N N . SER B 1 411 ? 1.433 -3.881 3.574 1 77.25 411 SER B N 1
ATOM 9132 C CA . SER B 1 411 ? 2.166 -5.062 4.008 1 77.25 411 SER B CA 1
ATOM 9133 C C . SER B 1 411 ? 1.42 -6.344 3.641 1 77.25 411 SER B C 1
ATOM 9135 O O . SER B 1 411 ? 2.039 -7.348 3.285 1 77.25 411 SER B O 1
ATOM 9137 N N . SER B 1 412 ? 0.173 -6.32 3.781 1 80.81 412 SER B N 1
ATOM 9138 C CA . SER B 1 412 ? -0.638 -7.477 3.422 1 80.81 412 SER B CA 1
ATOM 9139 C C . SER B 1 412 ? -0.542 -7.781 1.93 1 80.81 412 SER B C 1
ATOM 9141 O O . SER B 1 412 ? -0.464 -8.945 1.53 1 80.81 412 SER B O 1
ATOM 9143 N N . MET B 1 413 ? -0.566 -6.793 1.184 1 78.75 413 MET B N 1
ATOM 9144 C CA . MET B 1 413 ? -0.457 -6.961 -0.262 1 78.75 413 MET B CA 1
ATOM 9145 C C . MET B 1 413 ? 0.918 -7.496 -0.646 1 78.75 413 MET B C 1
ATOM 9147 O O . MET B 1 413 ? 1.041 -8.305 -1.568 1 78.75 413 MET B O 1
ATOM 9151 N N . GLU B 1 414 ? 1.886 -7.074 0.049 1 78.81 414 GLU B N 1
ATOM 9152 C CA . GLU B 1 414 ? 3.242 -7.555 -0.187 1 78.81 414 GLU B CA 1
ATOM 9153 C C . GLU B 1 414 ? 3.369 -9.039 0.152 1 78.81 414 GLU B C 1
ATOM 9155 O O . GLU B 1 414 ? 3.961 -9.805 -0.609 1 78.81 414 GLU B O 1
ATOM 9160 N N . LYS B 1 415 ? 2.846 -9.414 1.185 1 82.31 415 LYS B N 1
ATOM 9161 C CA . LYS B 1 415 ? 2.883 -10.812 1.593 1 82.31 415 LYS B CA 1
ATOM 9162 C C . LYS B 1 415 ? 2.117 -11.695 0.61 1 82.31 415 LYS B C 1
ATOM 9164 O O . LYS B 1 415 ? 2.57 -12.789 0.262 1 82.31 415 LYS B O 1
ATOM 9169 N N . LEU B 1 416 ? 0.972 -11.219 0.201 1 84.12 416 LEU B N 1
ATOM 9170 C CA . LEU B 1 416 ? 0.166 -11.961 -0.766 1 84.12 416 LEU B CA 1
ATOM 9171 C C . LEU B 1 416 ? 0.92 -12.133 -2.08 1 84.12 416 LEU B C 1
ATOM 9173 O O . LEU B 1 416 ? 0.886 -13.211 -2.68 1 84.12 416 LEU B O 1
ATOM 9177 N N . THR B 1 417 ? 1.538 -11.18 -2.461 1 81.75 417 THR B N 1
ATOM 9178 C CA . THR B 1 417 ? 2.322 -11.25 -3.689 1 81.75 417 THR B CA 1
ATOM 9179 C C . THR B 1 417 ? 3.449 -12.266 -3.559 1 81.75 417 THR B C 1
ATOM 9181 O O . THR B 1 417 ? 3.699 -13.047 -4.48 1 81.75 417 THR B O 1
ATOM 9184 N N . GLU B 1 418 ? 4.078 -12.242 -2.48 1 84.38 418 GLU B N 1
ATOM 9185 C CA . GLU B 1 418 ? 5.16 -13.195 -2.238 1 84.38 418 GLU B CA 1
ATOM 9186 C C . GLU B 1 418 ? 4.641 -14.633 -2.229 1 84.38 418 GLU B C 1
ATOM 9188 O O . GLU B 1 418 ? 5.277 -15.531 -2.779 1 84.38 418 GLU B O 1
ATOM 9193 N N . GLU B 1 419 ? 3.527 -14.789 -1.646 1 87.5 419 GLU B N 1
ATOM 9194 C CA . GLU B 1 419 ? 2.924 -16.109 -1.598 1 87.5 419 GLU B CA 1
ATOM 9195 C C . GLU B 1 419 ? 2.49 -16.578 -2.986 1 87.5 419 GLU B C 1
ATOM 9197 O O . GLU B 1 419 ? 2.666 -17.75 -3.344 1 87.5 419 GLU B O 1
ATOM 9202 N N . LEU B 1 420 ? 2.016 -15.664 -3.723 1 87.88 420 LEU B N 1
ATOM 9203 C CA . LEU B 1 420 ? 1.562 -16 -5.066 1 87.88 420 LEU B CA 1
ATOM 9204 C C . LEU B 1 420 ? 2.742 -16.344 -5.973 1 87.88 420 LEU B C 1
ATOM 9206 O O . LEU B 1 420 ? 2.633 -17.188 -6.855 1 87.88 420 LEU B O 1
ATOM 9210 N N . ILE B 1 421 ? 3.82 -15.727 -5.723 1 88.5 421 ILE B N 1
ATOM 9211 C CA . ILE B 1 421 ? 5.031 -16.016 -6.488 1 88.5 421 ILE B CA 1
ATOM 9212 C C . ILE B 1 421 ? 5.531 -17.422 -6.148 1 88.5 421 ILE B C 1
ATOM 9214 O O . ILE B 1 421 ? 5.934 -18.172 -7.039 1 88.5 421 ILE B O 1
ATOM 9218 N N . GLU B 1 422 ? 5.426 -17.797 -4.992 1 88.44 422 GLU B N 1
ATOM 9219 C CA . GLU B 1 422 ? 5.855 -19.125 -4.566 1 88.44 422 GLU B CA 1
ATOM 9220 C C . GLU B 1 422 ? 4.938 -20.203 -5.129 1 88.44 422 GLU B C 1
ATOM 9222 O O . GLU B 1 422 ? 5.41 -21.25 -5.586 1 88.44 422 GLU B O 1
ATOM 9227 N N . ILE B 1 423 ? 3.688 -19.953 -5.113 1 88.75 423 ILE B N 1
ATOM 9228 C CA . ILE B 1 423 ? 2.725 -20.906 -5.656 1 88.75 423 ILE B CA 1
ATOM 9229 C C . ILE B 1 423 ? 2.936 -21.047 -7.16 1 88.75 423 ILE B C 1
ATOM 9231 O O . ILE B 1 423 ? 2.867 -22.156 -7.699 1 88.75 423 ILE B O 1
ATOM 9235 N N . ASN B 1 424 ? 3.189 -20 -7.773 1 87.44 424 ASN B N 1
ATOM 9236 C CA . ASN B 1 424 ? 3.447 -20.031 -9.211 1 87.44 424 ASN B CA 1
ATOM 9237 C C . ASN B 1 424 ? 4.688 -20.859 -9.539 1 87.44 424 ASN B C 1
ATOM 9239 O O . ASN B 1 424 ? 4.707 -21.594 -10.531 1 87.44 424 ASN B O 1
ATOM 9243 N N . LYS B 1 425 ? 5.645 -20.734 -8.719 1 88.44 425 LYS B N 1
ATOM 9244 C CA . LYS B 1 425 ? 6.867 -21.5 -8.938 1 88.44 425 LYS B CA 1
ATOM 9245 C C . LYS B 1 425 ? 6.621 -22.984 -8.742 1 88.44 425 LYS B C 1
ATOM 9247 O O . LYS B 1 425 ? 7.102 -23.812 -9.523 1 88.44 425 LYS B O 1
ATOM 9252 N N . ARG B 1 426 ? 5.898 -23.359 -7.805 1 86 426 ARG B N 1
ATOM 9253 C CA . ARG B 1 426 ? 5.57 -24.75 -7.535 1 86 426 ARG B CA 1
ATOM 9254 C C . ARG B 1 426 ? 4.727 -25.344 -8.664 1 86 426 ARG B C 1
ATOM 9256 O O . ARG B 1 426 ? 4.953 -26.484 -9.086 1 86 426 ARG B O 1
ATOM 9263 N N . LEU B 1 427 ? 3.807 -24.547 -9.117 1 88.75 427 LEU B N 1
ATOM 9264 C CA . LEU B 1 427 ? 2.926 -25.016 -10.188 1 88.75 427 LEU B CA 1
ATOM 9265 C C . LEU B 1 427 ? 3.689 -25.156 -11.5 1 88.75 427 LEU B C 1
ATOM 9267 O O . LEU B 1 427 ? 3.41 -26.062 -12.289 1 88.75 427 LEU B O 1
ATOM 9271 N N . GLU B 1 428 ? 4.598 -24.297 -11.664 1 88.12 428 GLU B N 1
ATOM 9272 C CA . GLU B 1 428 ? 5.43 -24.375 -12.859 1 88.12 428 GLU B CA 1
ATOM 9273 C C . GLU B 1 428 ? 6.32 -25.625 -12.82 1 88.12 428 GLU B C 1
ATOM 9275 O O . GLU B 1 428 ? 6.512 -26.281 -13.844 1 88.12 428 GLU B O 1
ATOM 9280 N N . GLU B 1 429 ? 6.848 -25.953 -11.703 1 85.44 429 GLU B N 1
ATOM 9281 C CA . GLU B 1 429 ? 7.668 -27.156 -11.547 1 85.44 429 GLU B CA 1
ATOM 9282 C C . GLU B 1 429 ? 6.84 -28.406 -11.773 1 85.44 429 GLU B C 1
ATOM 9284 O O . GLU B 1 429 ? 7.289 -29.344 -12.445 1 85.44 429 GLU B O 1
ATOM 9289 N N . SER B 1 430 ? 5.684 -28.391 -11.203 1 86.12 430 SER B N 1
ATOM 9290 C CA . SER B 1 430 ? 4.793 -29.531 -11.391 1 86.12 430 SER B CA 1
ATOM 9291 C C . SER B 1 430 ? 4.371 -29.672 -12.852 1 86.12 430 SER B C 1
ATOM 9293 O O . SER B 1 430 ? 4.316 -30.781 -13.383 1 86.12 430 SER B O 1
ATOM 9295 N N . ASN B 1 431 ? 4.133 -28.594 -13.461 1 86.31 431 ASN B N 1
ATOM 9296 C CA . ASN B 1 431 ? 3.74 -28.594 -14.867 1 86.31 431 ASN B CA 1
ATOM 9297 C C . ASN B 1 431 ? 4.859 -29.125 -15.766 1 86.31 431 ASN B C 1
ATOM 9299 O O . ASN B 1 431 ? 4.602 -29.828 -16.734 1 86.31 431 ASN B O 1
ATOM 9303 N N . LEU B 1 432 ? 6.02 -28.828 -15.438 1 85 432 LEU B N 1
ATOM 9304 C CA . LEU B 1 432 ? 7.164 -29.281 -16.219 1 85 432 LEU B CA 1
ATOM 9305 C C . LEU B 1 432 ? 7.363 -30.797 -16.031 1 85 432 LEU B C 1
ATOM 9307 O O . LEU B 1 432 ? 7.664 -31.5 -17 1 85 432 LEU B O 1
ATOM 9311 N N . ALA B 1 433 ? 7.191 -31.234 -14.891 1 82.75 433 ALA B N 1
ATOM 9312 C CA . ALA B 1 433 ? 7.332 -32.656 -14.617 1 82.75 433 ALA B CA 1
ATOM 9313 C C . ALA B 1 433 ? 6.238 -33.469 -15.312 1 82.75 433 ALA B C 1
ATOM 9315 O O . ALA B 1 433 ? 6.512 -34.5 -15.906 1 82.75 433 ALA B O 1
ATOM 9316 N N . TYR B 1 434 ? 5.008 -33 -15.305 1 84.38 434 TYR B N 1
ATOM 9317 C CA . TYR B 1 434 ? 3.879 -33.688 -15.906 1 84.38 434 TYR B CA 1
ATOM 9318 C C . TYR B 1 434 ? 3.947 -33.625 -17.422 1 84.38 434 TYR B C 1
ATOM 9320 O O . TYR B 1 434 ? 3.568 -34.594 -18.109 1 84.38 434 TYR B O 1
ATOM 9328 N N . SER B 1 435 ? 4.453 -32.531 -17.875 1 86.06 435 SER B N 1
ATOM 9329 C CA . SER B 1 435 ? 4.488 -32.344 -19.328 1 86.06 435 SER B CA 1
ATOM 9330 C C . SER B 1 435 ? 5.387 -33.375 -20 1 86.06 435 SER B C 1
ATOM 9332 O O . SER B 1 435 ? 5.168 -33.75 -21.156 1 86.06 435 SER B O 1
ATOM 9334 N N . LYS B 1 436 ? 6.305 -33.969 -19.281 1 84.5 436 LYS B N 1
ATOM 9335 C CA . LYS B 1 436 ? 7.219 -34.969 -19.828 1 84.5 436 LYS B CA 1
ATOM 9336 C C . LYS B 1 436 ? 6.504 -36.312 -20.062 1 84.5 436 LYS B C 1
ATOM 9338 O O . LYS B 1 436 ? 6.957 -37.125 -20.859 1 84.5 436 LYS B O 1
ATOM 9343 N N . PHE B 1 437 ? 5.395 -36.438 -19.375 1 83.88 437 PHE B N 1
ATOM 9344 C CA . PHE B 1 437 ? 4.617 -37.688 -19.531 1 83.88 437 PHE B CA 1
ATOM 9345 C C . PHE B 1 437 ? 3.578 -37.531 -20.625 1 83.88 437 PHE B C 1
ATOM 9347 O O . PHE B 1 437 ? 2.975 -38.5 -21.062 1 83.88 437 PHE B O 1
ATOM 9354 N N . VAL B 1 438 ? 3.387 -36.281 -21.047 1 83 438 VAL B N 1
ATOM 9355 C CA . VAL B 1 438 ? 2.316 -36 -21.984 1 83 438 VAL B CA 1
ATOM 9356 C C . VAL B 1 438 ? 2.873 -36 -23.406 1 83 438 VAL B C 1
ATOM 9358 O O . VAL B 1 438 ? 3.889 -35.375 -23.688 1 83 438 VAL B O 1
ATOM 9361 N N . PRO B 1 439 ? 2.258 -36.781 -24.203 1 81.56 439 PRO B N 1
ATOM 9362 C CA . PRO B 1 439 ? 2.668 -36.719 -25.609 1 81.56 439 PRO B CA 1
ATOM 9363 C C . PRO B 1 439 ? 2.166 -35.438 -26.312 1 81.56 439 PRO B C 1
ATOM 9365 O O . PRO B 1 439 ? 1.227 -35.531 -27.109 1 81.56 439 PRO B O 1
ATOM 9368 N N . LEU B 1 440 ? 2.85 -34.469 -26.25 1 83.25 440 LEU B N 1
ATOM 9369 C CA . LEU B 1 440 ? 2.41 -33.156 -26.688 1 83.25 440 LEU B CA 1
ATOM 9370 C C . LEU B 1 440 ? 2.256 -33.125 -28.203 1 83.25 440 LEU B C 1
ATOM 9372 O O . LEU B 1 440 ? 1.304 -32.531 -28.719 1 83.25 440 LEU B O 1
ATOM 9376 N N . LYS B 1 441 ? 3.217 -33.688 -28.859 1 81.5 441 LYS B N 1
ATOM 9377 C CA . LYS B 1 441 ? 3.156 -33.688 -30.328 1 81.5 441 LYS B CA 1
ATOM 9378 C C . LYS B 1 441 ? 1.952 -34.469 -30.828 1 81.5 441 LYS B C 1
ATOM 9380 O O . LYS B 1 441 ? 1.371 -34.125 -31.859 1 81.5 441 LYS B O 1
ATOM 9385 N N . PHE B 1 442 ? 1.657 -35.531 -30.109 1 83.75 442 PHE B N 1
ATOM 9386 C CA . PHE B 1 442 ? 0.449 -36.281 -30.406 1 83.75 442 PHE B CA 1
ATOM 9387 C C . PHE B 1 442 ? -0.792 -35.406 -30.234 1 83.75 442 PHE B C 1
ATOM 9389 O O . PHE B 1 442 ? -1.679 -35.438 -31.094 1 83.75 442 PHE B O 1
ATOM 9396 N N . LEU B 1 443 ? -0.809 -34.625 -29.266 1 84.19 443 LEU B N 1
ATOM 9397 C CA . LEU B 1 443 ? -1.971 -33.812 -28.953 1 84.19 443 LEU B CA 1
ATOM 9398 C C . LEU B 1 443 ? -2.102 -32.656 -29.953 1 84.19 443 LEU B C 1
ATOM 9400 O O . LEU B 1 443 ? -3.211 -32.219 -30.25 1 84.19 443 LEU B O 1
ATOM 9404 N N . GLU B 1 444 ? -1.074 -32.219 -30.422 1 85.44 444 GLU B N 1
ATOM 9405 C CA . GLU B 1 444 ? -1.074 -31.141 -31.406 1 85.44 444 GLU B CA 1
ATOM 9406 C C . GLU B 1 444 ? -1.76 -31.562 -32.688 1 85.44 444 GLU B C 1
ATOM 9408 O O . GLU B 1 444 ? -2.23 -30.719 -33.469 1 85.44 444 GLU B O 1
ATOM 9413 N N . THR B 1 445 ? -1.849 -32.844 -32.812 1 82.69 445 THR B N 1
ATOM 9414 C CA . THR B 1 445 ? -2.445 -33.344 -34.031 1 82.69 445 THR B CA 1
ATOM 9415 C C . THR B 1 445 ? -3.955 -33.125 -34.031 1 82.69 445 THR B C 1
ATOM 9417 O O . THR B 1 445 ? -4.586 -33.125 -35.094 1 82.69 445 THR B O 1
ATOM 9420 N N . PHE B 1 446 ? -4.629 -32.938 -32.969 1 83.12 446 PHE B N 1
ATOM 9421 C CA . PHE B 1 446 ? -6.074 -32.781 -32.844 1 83.12 446 PHE B CA 1
ATOM 9422 C C . PHE B 1 446 ? -6.508 -31.375 -33.25 1 83.12 446 PHE B C 1
ATOM 9424 O O . PHE B 1 446 ? -7.703 -31.094 -33.344 1 83.12 446 PHE B O 1
ATOM 9431 N N . ASN B 1 447 ? -5.758 -30.562 -33.781 1 77.81 447 ASN B N 1
ATOM 9432 C CA . ASN B 1 447 ? -6.051 -29.203 -34.25 1 77.81 447 ASN B CA 1
ATOM 9433 C C . ASN B 1 447 ? -6.852 -28.422 -33.219 1 77.81 447 ASN B C 1
ATOM 9435 O O . ASN B 1 447 ? -7.836 -27.766 -33.562 1 77.81 447 ASN B O 1
ATOM 9439 N N . LYS B 1 448 ? -6.664 -28.609 -32.062 1 80.5 448 LYS B N 1
ATOM 9440 C CA . LYS B 1 448 ? -7.273 -27.781 -31.031 1 80.5 448 LYS B CA 1
ATOM 9441 C C . LYS B 1 448 ? -6.383 -26.578 -30.703 1 80.5 448 LYS B C 1
ATOM 9443 O O . LYS B 1 448 ? -5.168 -26.625 -30.906 1 80.5 448 LYS B O 1
ATOM 9448 N N . PRO B 1 449 ? -7.059 -25.484 -30.328 1 72 449 PRO B N 1
ATOM 9449 C CA . PRO B 1 449 ? -6.246 -24.297 -30.031 1 72 449 PRO B CA 1
ATOM 9450 C C . PRO B 1 449 ? -5.172 -24.578 -28.984 1 72 449 PRO B C 1
ATOM 9452 O O . PRO B 1 449 ? -4.039 -24.109 -29.109 1 72 449 PRO B O 1
ATOM 9455 N N . LYS B 1 450 ? -5.703 -25.375 -27.859 1 70.5 450 LYS B N 1
ATOM 9456 C CA . LYS B 1 450 ? -4.727 -25.781 -26.844 1 70.5 450 LYS B CA 1
ATOM 9457 C C . LYS B 1 450 ? -4.688 -27.297 -26.703 1 70.5 450 LYS B C 1
ATOM 9459 O O . LYS B 1 450 ? -5.734 -27.953 -26.656 1 70.5 450 LYS B O 1
ATOM 9464 N N . SER B 1 451 ? -3.443 -27.75 -26.641 1 70.38 451 SER B N 1
ATOM 9465 C CA . SER B 1 451 ? -3.27 -29.203 -26.5 1 70.38 451 SER B CA 1
ATOM 9466 C C . SER B 1 451 ? -3.994 -29.719 -25.266 1 70.38 451 SER B C 1
ATOM 9468 O O . SER B 1 451 ? -4.465 -30.859 -25.234 1 70.38 451 SER B O 1
ATOM 9470 N N . ILE B 1 452 ? -4.227 -28.766 -24.391 1 72.06 452 ILE B N 1
ATOM 9471 C CA . ILE B 1 452 ? -4.801 -29.141 -23.109 1 72.06 452 ILE B CA 1
ATOM 9472 C C . ILE B 1 452 ? -6.316 -29.297 -23.25 1 72.06 452 ILE B C 1
ATOM 9474 O O . ILE B 1 452 ? -6.965 -29.906 -22.391 1 72.06 452 ILE B O 1
ATOM 9478 N N . ASP B 1 453 ? -6.82 -28.828 -24.344 1 77.25 453 ASP B N 1
ATOM 9479 C CA . ASP B 1 453 ? -8.266 -28.875 -24.547 1 77.25 453 ASP B CA 1
ATOM 9480 C C . ASP B 1 453 ? -8.711 -30.25 -25.031 1 77.25 453 ASP B C 1
ATOM 9482 O O . ASP B 1 453 ? -9.906 -30.516 -25.172 1 77.25 453 ASP B O 1
ATOM 9486 N N . VAL B 1 454 ? -7.746 -31.141 -25.234 1 76.5 454 VAL B N 1
ATOM 9487 C CA . VAL B 1 454 ? -8.07 -32.469 -25.688 1 76.5 454 VAL B CA 1
ATOM 9488 C C . VAL B 1 454 ? -8.656 -33.312 -24.547 1 76.5 454 VAL B C 1
ATOM 9490 O O . VAL B 1 454 ? -8.117 -33.281 -23.438 1 76.5 454 VAL B O 1
ATOM 9493 N N . VAL B 1 455 ? -9.852 -33.781 -24.812 1 78.25 455 VAL B N 1
ATOM 9494 C CA . VAL B 1 455 ? -10.57 -34.531 -23.781 1 78.25 455 VAL B CA 1
ATOM 9495 C C . VAL B 1 455 ? -10.742 -36 -24.219 1 78.25 455 VAL B C 1
ATOM 9497 O O . VAL B 1 455 ? -10.516 -36.312 -25.391 1 78.25 455 VAL B O 1
ATOM 9500 N N . ARG B 1 456 ? -11.117 -36.75 -23.375 1 80.56 456 ARG B N 1
ATOM 9501 C CA . ARG B 1 456 ? -11.43 -38.156 -23.656 1 80.56 456 ARG B CA 1
ATOM 9502 C C . ARG B 1 456 ? -12.469 -38.281 -24.766 1 80.56 456 ARG B C 1
ATOM 9504 O O . ARG B 1 456 ? -13.438 -37.5 -24.797 1 80.56 456 ARG B O 1
ATOM 9511 N N . GLY B 1 457 ? -12.133 -39.125 -25.719 1 78.19 457 GLY B N 1
ATOM 9512 C CA . GLY B 1 457 ? -13.086 -39.344 -26.797 1 78.19 457 GLY B CA 1
ATOM 9513 C C . GLY B 1 457 ? -12.727 -38.594 -28.078 1 78.19 457 GLY B C 1
ATOM 9514 O O . GLY B 1 457 ? -13.258 -38.875 -29.141 1 78.19 457 GLY B O 1
ATOM 9515 N N . ASP B 1 458 ? -11.867 -37.625 -27.922 1 84.56 458 ASP B N 1
ATOM 9516 C CA . ASP B 1 458 ? -11.406 -36.938 -29.125 1 84.56 458 ASP B CA 1
ATOM 9517 C C . ASP B 1 458 ? -10.648 -37.875 -30.047 1 84.56 458 ASP B C 1
ATOM 9519 O O . ASP B 1 458 ? -9.906 -38.75 -29.578 1 84.56 458 ASP B O 1
ATOM 9523 N N . TYR B 1 459 ? -10.898 -37.781 -31.297 1 86.06 459 TYR B N 1
ATOM 9524 C CA . TYR B 1 459 ? -10.164 -38.625 -32.25 1 86.06 459 TYR B CA 1
ATOM 9525 C C . TYR B 1 459 ? -9.93 -37.875 -33.562 1 86.06 459 TYR B C 1
ATOM 9527 O O . TYR B 1 459 ? -10.617 -36.906 -33.844 1 86.06 459 TYR B O 1
ATOM 9535 N N . VAL B 1 460 ? -8.969 -38.219 -34.281 1 88.12 460 VAL B N 1
ATOM 9536 C CA . VAL B 1 460 ? -8.68 -37.688 -35.625 1 88.12 460 VAL B CA 1
ATOM 9537 C C . VAL B 1 460 ? -8.227 -38.844 -36.531 1 88.12 460 VAL B C 1
ATOM 9539 O O . VAL B 1 460 ? -7.539 -39.781 -36.094 1 88.12 460 VAL B O 1
ATOM 9542 N N . VAL B 1 461 ? -8.703 -38.875 -37.75 1 88.44 461 VAL B N 1
ATOM 9543 C CA . VAL B 1 461 ? -8.266 -39.844 -38.75 1 88.44 461 VAL B CA 1
ATOM 9544 C C . VAL B 1 461 ? -7.297 -39.188 -39.719 1 88.44 461 VAL B C 1
ATOM 9546 O O . VAL B 1 461 ? -7.605 -38.156 -40.312 1 88.44 461 VAL B O 1
ATOM 9549 N N . ARG B 1 462 ? -6.137 -39.812 -39.812 1 89.19 462 ARG B N 1
ATOM 9550 C CA . ARG B 1 462 ? -5.121 -39.219 -40.688 1 89.19 462 ARG B CA 1
ATOM 9551 C C . ARG B 1 462 ? -4.305 -40.312 -41.375 1 89.19 462 ARG B C 1
ATOM 9553 O O . ARG B 1 462 ? -4.145 -41.406 -40.812 1 89.19 462 ARG B O 1
ATOM 9560 N N . ASN B 1 463 ? -3.834 -40.031 -42.594 1 91.44 463 ASN B N 1
ATOM 9561 C CA . ASN B 1 463 ? -2.834 -40.875 -43.219 1 91.44 463 ASN B CA 1
ATOM 9562 C C . ASN B 1 463 ? -1.422 -40.5 -42.781 1 91.44 463 ASN B C 1
ATOM 9564 O O . ASN B 1 463 ? -0.992 -39.375 -42.906 1 91.44 463 ASN B O 1
ATOM 9568 N N . MET B 1 464 ? -0.799 -41.5 -42.156 1 92.75 464 MET B N 1
ATOM 9569 C CA . MET B 1 464 ? 0.552 -41.281 -41.656 1 92.75 464 MET B CA 1
ATOM 9570 C C . MET B 1 464 ? 1.446 -42.469 -41.906 1 92.75 464 MET B C 1
ATOM 9572 O O . MET B 1 464 ? 0.964 -43.531 -42.312 1 92.75 464 MET B O 1
ATOM 9576 N N . THR B 1 465 ? 2.732 -42.25 -41.781 1 96 465 THR B N 1
ATOM 9577 C CA . THR B 1 465 ? 3.705 -43.344 -41.812 1 96 465 THR B CA 1
ATOM 9578 C C . THR B 1 465 ? 4.031 -43.844 -40.406 1 96 465 THR B C 1
ATOM 9580 O O . THR B 1 465 ? 4.227 -43.031 -39.5 1 96 465 THR B O 1
ATOM 9583 N N . VAL B 1 466 ? 3.977 -45.156 -40.312 1 95.62 466 VAL B N 1
ATOM 9584 C CA . VAL B 1 466 ? 4.25 -45.75 -39 1 95.62 466 VAL B CA 1
ATOM 9585 C C . VAL B 1 466 ? 5.574 -46.531 -39.062 1 95.62 466 VAL B C 1
ATOM 9587 O O . VAL B 1 466 ? 5.84 -47.25 -40.031 1 95.62 466 VAL B O 1
ATOM 9590 N N . LEU B 1 467 ? 6.395 -46.219 -38.094 1 97 467 LEU B N 1
ATOM 9591 C CA . LEU B 1 467 ? 7.66 -46.938 -37.938 1 97 467 LEU B CA 1
ATOM 9592 C C . LEU B 1 467 ? 7.656 -47.75 -36.625 1 97 467 LEU B C 1
ATOM 9594 O O . LEU B 1 467 ? 7.414 -47.188 -35.562 1 97 467 LEU B O 1
ATOM 9598 N N . SER B 1 468 ? 7.789 -49 -36.75 1 96.31 468 SER B N 1
ATOM 9599 C CA . SER B 1 468 ? 7.934 -49.875 -35.594 1 96.31 468 SER B CA 1
ATOM 9600 C C . SER B 1 468 ? 9.344 -50.438 -35.531 1 96.31 468 SER B C 1
ATOM 9602 O O . SER B 1 468 ? 9.898 -50.875 -36.531 1 96.31 468 SER B O 1
ATOM 9604 N N . SER B 1 469 ? 9.922 -50.375 -34.406 1 96.88 469 SER B N 1
ATOM 9605 C CA . SER B 1 469 ? 11.266 -50.875 -34.219 1 96.88 469 SER B CA 1
ATOM 9606 C C . SER B 1 469 ? 11.352 -51.719 -32.938 1 96.88 469 SER B C 1
ATOM 9608 O O . SER B 1 469 ? 10.633 -51.469 -31.969 1 96.88 469 SER B O 1
ATOM 9610 N N . ASP B 1 470 ? 12.148 -52.656 -32.906 1 94.44 470 ASP B N 1
ATOM 9611 C CA . ASP B 1 470 ? 12.336 -53.531 -31.766 1 94.44 470 ASP B CA 1
ATOM 9612 C C . ASP B 1 470 ? 13.766 -54.062 -31.719 1 94.44 470 ASP B C 1
ATOM 9614 O O . ASP B 1 470 ? 14.406 -54.25 -32.75 1 94.44 470 ASP B O 1
ATOM 9618 N N . ILE B 1 471 ? 14.273 -54.312 -30.547 1 93.38 471 ILE B N 1
ATOM 9619 C CA . ILE B 1 471 ? 15.602 -54.875 -30.344 1 93.38 471 ILE B CA 1
ATOM 9620 C C . ILE B 1 471 ? 15.562 -56.375 -30.547 1 93.38 471 ILE B C 1
ATOM 9622 O O . ILE B 1 471 ? 14.711 -57.062 -29.984 1 93.38 471 ILE B O 1
ATOM 9626 N N . ARG B 1 472 ? 16.562 -56.844 -31.375 1 91.12 472 ARG B N 1
ATOM 9627 C CA . ARG B 1 472 ? 16.625 -58.281 -31.641 1 91.12 472 ARG B CA 1
ATOM 9628 C C . ARG B 1 472 ? 17.078 -59.062 -30.406 1 91.12 472 ARG B C 1
ATOM 9630 O O . ARG B 1 472 ? 18.109 -58.719 -29.797 1 91.12 472 ARG B O 1
ATOM 9637 N N . ASP B 1 473 ? 16.281 -60.062 -30.016 1 83.06 473 ASP B N 1
ATOM 9638 C CA . ASP B 1 473 ? 16.594 -60.969 -28.922 1 83.06 473 ASP B CA 1
ATOM 9639 C C . ASP B 1 473 ? 16.719 -60.219 -27.594 1 83.06 473 ASP B C 1
ATOM 9641 O O . ASP B 1 473 ? 17.625 -60.5 -26.797 1 83.06 473 ASP B O 1
ATOM 9645 N N . PHE B 1 474 ? 15.953 -59.219 -27.453 1 84.81 474 PHE B N 1
ATOM 9646 C CA . PHE B 1 474 ? 16 -58.438 -26.234 1 84.81 474 PHE B CA 1
ATOM 9647 C C . PHE B 1 474 ? 15.672 -59.281 -25.016 1 84.81 474 PHE B C 1
ATOM 9649 O O . PHE B 1 474 ? 16.234 -59.094 -23.938 1 84.81 474 PHE B O 1
ATOM 9656 N N . THR B 1 475 ? 14.734 -60.156 -25.172 1 74.25 475 THR B N 1
ATOM 9657 C CA . THR B 1 475 ? 14.352 -61 -24.047 1 74.25 475 THR B CA 1
ATOM 9658 C C . THR B 1 475 ? 15.57 -61.75 -23.5 1 74.25 475 THR B C 1
ATOM 9660 O O . THR B 1 475 ? 15.758 -61.844 -22.281 1 74.25 475 THR B O 1
ATOM 9663 N N . SER B 1 476 ? 16.359 -62.25 -24.453 1 75.88 476 SER B N 1
ATOM 9664 C CA . SER B 1 476 ? 17.578 -62.938 -24.047 1 75.88 476 SER B CA 1
ATOM 9665 C C . SER B 1 476 ? 18.562 -62 -23.375 1 75.88 476 SER B C 1
ATOM 9667 O O . SER B 1 476 ? 19.203 -62.375 -22.391 1 75.88 476 SER B O 1
ATOM 9669 N N . ILE B 1 477 ? 18.641 -60.875 -23.891 1 79.81 477 ILE B N 1
ATOM 9670 C CA . ILE B 1 477 ? 19.531 -59.875 -23.328 1 79.81 477 ILE B CA 1
ATOM 9671 C C . ILE B 1 477 ? 19.062 -59.5 -21.922 1 79.81 477 ILE B C 1
ATOM 9673 O O . ILE B 1 477 ? 19.859 -59.375 -20.984 1 79.81 477 ILE B O 1
ATOM 9677 N N . SER B 1 478 ? 17.828 -59.25 -21.75 1 76.56 478 SER B N 1
ATOM 9678 C CA . SER B 1 478 ? 17.219 -58.844 -20.5 1 76.56 478 SER B CA 1
ATOM 9679 C C . SER B 1 478 ? 17.422 -59.906 -19.422 1 76.56 478 SER B C 1
ATOM 9681 O O . SER B 1 478 ? 17.562 -59.562 -18.234 1 76.56 478 SER B O 1
ATOM 9683 N N . GLU B 1 479 ? 17.453 -61.125 -19.812 1 71.31 479 GLU B N 1
ATOM 9684 C CA . GLU B 1 479 ? 17.625 -62.219 -18.859 1 71.31 479 GLU B CA 1
ATOM 9685 C C . GLU B 1 479 ? 19.062 -62.344 -18.375 1 71.31 479 GLU B C 1
ATOM 9687 O O . GLU B 1 479 ? 19.312 -62.812 -17.266 1 71.31 479 GLU B O 1
ATOM 9692 N N . ALA B 1 480 ? 19.844 -61.844 -19.25 1 74.31 480 ALA B N 1
ATOM 9693 C CA . ALA B 1 480 ? 21.266 -61.938 -18.906 1 74.31 480 ALA B CA 1
ATOM 9694 C C . ALA B 1 480 ? 21.703 -60.781 -18.016 1 74.31 480 ALA B C 1
ATOM 9696 O O . ALA B 1 480 ? 22.75 -60.844 -17.375 1 74.31 480 ALA B O 1
ATOM 9697 N N . LEU B 1 481 ? 20.875 -59.844 -17.938 1 78.69 481 LEU B N 1
ATOM 9698 C CA . LEU B 1 481 ? 21.234 -58.625 -17.188 1 78.69 481 LEU B CA 1
ATOM 9699 C C . LEU B 1 481 ? 20.438 -58.562 -15.883 1 78.69 481 LEU B C 1
ATOM 9701 O O . LEU B 1 481 ? 19.359 -59.125 -15.773 1 78.69 481 LEU B O 1
ATOM 9705 N N . SER B 1 482 ? 21.047 -57.875 -14.906 1 76.5 482 SER B N 1
ATOM 9706 C CA . SER B 1 482 ? 20.266 -57.531 -13.711 1 76.5 482 SER B CA 1
ATOM 9707 C C . SER B 1 482 ? 19.156 -56.562 -14.031 1 76.5 482 SER B C 1
ATOM 9709 O O . SER B 1 482 ? 19.203 -55.844 -15.039 1 76.5 482 SER B O 1
ATOM 9711 N N . PRO B 1 483 ? 18.156 -56.531 -13.234 1 73.69 483 PRO B N 1
ATOM 9712 C CA . PRO B 1 483 ? 17.062 -55.594 -13.484 1 73.69 483 PRO B CA 1
ATOM 9713 C C . PRO B 1 483 ? 17.562 -54.156 -13.609 1 73.69 483 PRO B C 1
ATOM 9715 O O . PRO B 1 483 ? 17.109 -53.406 -14.484 1 73.69 483 PRO B O 1
ATOM 9718 N N . SER B 1 484 ? 18.453 -53.781 -12.742 1 77.56 484 SER B N 1
ATOM 9719 C CA . SER B 1 484 ? 19 -52.438 -12.797 1 77.56 484 SER B CA 1
ATOM 9720 C C . SER B 1 484 ? 19.719 -52.188 -14.117 1 77.56 484 SER B C 1
ATOM 9722 O O . SER B 1 484 ? 19.516 -51.156 -14.758 1 77.56 484 SER B O 1
ATOM 9724 N N . ASP B 1 485 ? 20.5 -53.156 -14.414 1 81.5 485 ASP B N 1
ATOM 9725 C CA . ASP B 1 485 ? 21.266 -53.031 -15.648 1 81.5 485 ASP B CA 1
ATOM 9726 C C . ASP B 1 485 ? 20.359 -53.031 -16.875 1 81.5 485 ASP B C 1
ATOM 9728 O O . ASP B 1 485 ? 20.656 -52.344 -17.859 1 81.5 485 ASP B O 1
ATOM 9732 N N . ASN B 1 486 ? 19.234 -53.688 -16.781 1 82.12 486 ASN B N 1
ATOM 9733 C CA . ASN B 1 486 ? 18.266 -53.719 -17.875 1 82.12 486 ASN B CA 1
ATOM 9734 C C . ASN B 1 486 ? 17.672 -52.344 -18.141 1 82.12 486 ASN B C 1
ATOM 9736 O O . ASN B 1 486 ? 17.547 -51.938 -19.297 1 82.12 486 ASN B O 1
ATOM 9740 N N . PHE B 1 487 ? 17.328 -51.656 -17.094 1 82.75 487 PHE B N 1
ATOM 9741 C CA . PHE B 1 487 ? 16.703 -50.344 -17.25 1 82.75 487 PHE B CA 1
ATOM 9742 C C . PHE B 1 487 ? 17.734 -49.312 -17.719 1 82.75 487 PHE B C 1
ATOM 9744 O O . PHE B 1 487 ? 17.406 -48.406 -18.484 1 82.75 487 PHE B O 1
ATOM 9751 N N . LEU B 1 488 ? 18.906 -49.438 -17.188 1 84.25 488 LEU B N 1
ATOM 9752 C CA . LEU B 1 488 ? 19.953 -48.531 -17.641 1 84.25 488 LEU B CA 1
ATOM 9753 C C . LEU B 1 488 ? 20.234 -48.719 -19.125 1 84.25 488 LEU B C 1
ATOM 9755 O O . LEU B 1 488 ? 20.422 -47.75 -19.859 1 84.25 488 LEU B O 1
ATOM 9759 N N . PHE B 1 489 ? 20.25 -50.031 -19.406 1 85.5 489 PHE B N 1
ATOM 9760 C CA . PHE B 1 489 ? 20.484 -50.375 -20.812 1 85.5 489 PHE B CA 1
ATOM 9761 C C . PHE B 1 489 ? 19.375 -49.812 -21.703 1 85.5 489 PHE B C 1
ATOM 9763 O O . PHE B 1 489 ? 19.656 -49.188 -22.719 1 85.5 489 PHE B O 1
ATOM 9770 N N . LEU B 1 490 ? 18.203 -50.031 -21.344 1 87.88 490 LEU B N 1
ATOM 9771 C CA . LEU B 1 490 ? 17.047 -49.594 -22.125 1 87.88 490 LEU B CA 1
ATOM 9772 C C . LEU B 1 490 ? 17.016 -48.062 -22.234 1 87.88 490 LEU B C 1
ATOM 9774 O O . LEU B 1 490 ? 16.719 -47.531 -23.312 1 87.88 490 LEU B O 1
ATOM 9778 N N . ASN B 1 491 ? 17.297 -47.406 -21.203 1 89.19 491 ASN B N 1
ATOM 9779 C CA . ASN B 1 491 ? 17.297 -45.938 -21.234 1 89.19 491 ASN B CA 1
ATOM 9780 C C . ASN B 1 491 ? 18.422 -45.375 -22.078 1 89.19 491 ASN B C 1
ATOM 9782 O O . ASN B 1 491 ? 18.281 -44.344 -22.719 1 89.19 491 ASN B O 1
ATOM 9786 N N . ASP B 1 492 ? 19.516 -46.031 -21.969 1 89.25 492 ASP B N 1
ATOM 9787 C CA . ASP B 1 492 ? 20.625 -45.625 -22.828 1 89.25 492 ASP B CA 1
ATOM 9788 C C . ASP B 1 492 ? 20.25 -45.781 -24.312 1 89.25 492 ASP B C 1
ATOM 9790 O O . ASP B 1 492 ? 20.562 -44.938 -25.125 1 89.25 492 ASP B O 1
ATOM 9794 N N . TYR B 1 493 ? 19.641 -46.906 -24.547 1 90.69 493 TYR B N 1
ATOM 9795 C CA . TYR B 1 493 ? 19.172 -47.188 -25.906 1 90.69 493 TYR B CA 1
ATOM 9796 C C . TYR B 1 493 ? 18.188 -46.094 -26.359 1 90.69 493 TYR B C 1
ATOM 9798 O O . TYR B 1 493 ? 18.375 -45.5 -27.422 1 90.69 493 TYR B O 1
ATOM 9806 N N . LEU B 1 494 ? 17.234 -45.844 -25.609 1 91.12 494 LEU B N 1
ATOM 9807 C CA . LEU B 1 494 ? 16.172 -44.906 -25.984 1 91.12 494 LEU B CA 1
ATOM 9808 C C . LEU B 1 494 ? 16.719 -43.469 -26.062 1 91.12 494 LEU B C 1
ATOM 9810 O O . LEU B 1 494 ? 16.25 -42.688 -26.875 1 91.12 494 LEU B O 1
ATOM 9814 N N . SER B 1 495 ? 17.688 -43.156 -25.266 1 89.81 495 SER B N 1
ATOM 9815 C CA . SER B 1 495 ? 18.281 -41.844 -25.281 1 89.81 495 SER B CA 1
ATOM 9816 C C . SER B 1 495 ? 19.031 -41.594 -26.594 1 89.81 495 SER B C 1
ATOM 9818 O O . SER B 1 495 ? 19.219 -40.438 -27 1 89.81 495 SER B O 1
ATOM 9820 N N . ARG B 1 496 ? 19.359 -42.625 -27.188 1 91.81 496 ARG B N 1
ATOM 9821 C CA . ARG B 1 496 ? 20.109 -42.5 -28.422 1 91.81 496 ARG B CA 1
ATOM 9822 C C . ARG B 1 496 ? 19.172 -42.5 -29.625 1 91.81 496 ARG B C 1
ATOM 9824 O O . ARG B 1 496 ? 19.391 -41.75 -30.594 1 91.81 496 ARG B O 1
ATOM 9831 N N . VAL B 1 497 ? 18.172 -43.312 -29.594 1 92.94 497 VAL B N 1
ATOM 9832 C CA . VAL B 1 497 ? 17.312 -43.469 -30.75 1 92.94 497 VAL B CA 1
ATOM 9833 C C . VAL B 1 497 ? 16.203 -42.438 -30.734 1 92.94 497 VAL B C 1
ATOM 9835 O O . VAL B 1 497 ? 15.742 -41.969 -31.781 1 92.94 497 VAL B O 1
ATOM 9838 N N . GLY B 1 498 ? 15.805 -42 -29.625 1 91.19 498 GLY B N 1
ATOM 9839 C CA . GLY B 1 498 ? 14.719 -41.062 -29.484 1 91.19 498 GLY B CA 1
ATOM 9840 C C . GLY B 1 498 ? 14.961 -39.75 -30.219 1 91.19 498 GLY B C 1
ATOM 9841 O O . GLY B 1 498 ? 14.141 -39.344 -31.031 1 91.19 498 GLY B O 1
ATOM 9842 N N . PRO B 1 499 ? 16.078 -39.125 -29.953 1 92.62 499 PRO B N 1
ATOM 9843 C CA . PRO B 1 499 ? 16.375 -37.844 -30.625 1 92.62 499 PRO B CA 1
ATOM 9844 C C . PRO B 1 499 ? 16.406 -37.969 -32.156 1 92.62 499 PRO B C 1
ATOM 9846 O O . PRO B 1 499 ? 16.078 -37.031 -32.875 1 92.62 499 PRO B O 1
ATOM 9849 N N . VAL B 1 500 ? 16.766 -39.156 -32.656 1 95.44 500 VAL B N 1
ATOM 9850 C CA . VAL B 1 500 ? 16.828 -39.406 -34.094 1 95.44 500 VAL B CA 1
ATOM 9851 C C . VAL B 1 500 ? 15.414 -39.312 -34.688 1 95.44 500 VAL B C 1
ATOM 9853 O O . VAL B 1 500 ? 15.211 -38.719 -35.75 1 95.44 500 VAL B O 1
ATOM 9856 N N . ILE B 1 501 ? 14.461 -39.875 -34 1 94.38 501 ILE B N 1
ATOM 9857 C CA . ILE B 1 501 ? 13.078 -39.875 -34.469 1 94.38 501 ILE B CA 1
ATOM 9858 C C . ILE B 1 501 ? 12.523 -38.438 -34.469 1 94.38 501 ILE B C 1
ATOM 9860 O O . ILE B 1 501 ? 11.898 -38 -35.406 1 94.38 501 ILE B O 1
ATOM 9864 N N . ARG B 1 502 ? 12.867 -37.688 -33.5 1 90.69 502 ARG B N 1
ATOM 9865 C CA . ARG B 1 502 ? 12.352 -36.344 -33.344 1 90.69 502 ARG B CA 1
ATOM 9866 C C . ARG B 1 502 ? 12.984 -35.406 -34.375 1 90.69 502 ARG B C 1
ATOM 9868 O O . ARG B 1 502 ? 12.305 -34.5 -34.906 1 90.69 502 ARG B O 1
ATOM 9875 N N . SER B 1 503 ? 14.234 -35.531 -34.562 1 93.19 503 SER B N 1
ATOM 9876 C CA . SER B 1 503 ? 14.953 -34.688 -35.5 1 93.19 503 SER B CA 1
ATOM 9877 C C . SER B 1 503 ? 14.438 -34.844 -36.938 1 93.19 503 SER B C 1
ATOM 9879 O O . SER B 1 503 ? 14.531 -33.938 -37.75 1 93.19 503 SER B O 1
ATOM 9881 N N . ASN B 1 504 ? 13.883 -36.031 -37.188 1 94.38 504 ASN B N 1
ATOM 9882 C CA . ASN B 1 504 ? 13.336 -36.281 -38.531 1 94.38 504 ASN B CA 1
ATOM 9883 C C . ASN B 1 504 ? 11.828 -36.094 -38.562 1 94.38 504 ASN B C 1
ATOM 9885 O O . ASN B 1 504 ? 11.125 -36.688 -39.344 1 94.38 504 ASN B O 1
ATOM 9889 N N . GLN B 1 505 ? 11.336 -35.281 -37.562 1 90.69 505 GLN B N 1
ATOM 9890 C CA . GLN B 1 505 ? 9.961 -34.812 -37.5 1 90.69 505 GLN B CA 1
ATOM 9891 C C . GLN B 1 505 ? 9 -35.969 -37.188 1 90.69 505 GLN B C 1
ATOM 9893 O O . GLN B 1 505 ? 7.867 -35.969 -37.688 1 90.69 505 GLN B O 1
ATOM 9898 N N . GLY B 1 506 ? 9.531 -36.969 -36.625 1 91.44 506 GLY B N 1
ATOM 9899 C CA . GLY B 1 506 ? 8.68 -38 -36.094 1 91.44 506 GLY B CA 1
ATOM 9900 C C . GLY B 1 506 ? 8.352 -37.812 -34.625 1 91.44 506 GLY B C 1
ATOM 9901 O O . GLY B 1 506 ? 8.984 -37 -33.938 1 91.44 506 GLY B O 1
ATOM 9902 N N . PHE B 1 507 ? 7.238 -38.375 -34.188 1 88.81 507 PHE B N 1
ATOM 9903 C CA . PHE B 1 507 ? 6.996 -38.375 -32.75 1 88.81 507 PHE B CA 1
ATOM 9904 C C . PHE B 1 507 ? 6.738 -39.781 -32.25 1 88.81 507 PHE B C 1
ATOM 9906 O O . PHE B 1 507 ? 6.117 -40.594 -32.938 1 88.81 507 PHE B O 1
ATOM 9913 N N . ILE B 1 508 ? 7.297 -40 -31.109 1 88.94 508 ILE B N 1
ATOM 9914 C CA . ILE B 1 508 ? 7.148 -41.312 -30.484 1 88.94 508 ILE B CA 1
ATOM 9915 C C . ILE B 1 508 ? 5.789 -41.406 -29.781 1 88.94 508 ILE B C 1
ATOM 9917 O O . ILE B 1 508 ? 5.477 -40.594 -28.906 1 88.94 508 ILE B O 1
ATOM 9921 N N . GLU B 1 509 ? 4.988 -42.219 -30.234 1 85.62 509 GLU B N 1
ATOM 9922 C CA . GLU B 1 509 ? 3.67 -42.406 -29.656 1 85.62 509 GLU B CA 1
ATOM 9923 C C . GLU B 1 509 ? 3.766 -43.188 -28.328 1 85.62 509 GLU B C 1
ATOM 9925 O O . GLU B 1 509 ? 3.137 -42.812 -27.344 1 85.62 509 GLU B O 1
ATOM 9930 N N . LYS B 1 510 ? 4.449 -44.344 -28.375 1 83 510 LYS B N 1
ATOM 9931 C CA . LYS B 1 510 ? 4.5 -45.188 -27.172 1 83 510 LYS B CA 1
ATOM 9932 C C . LYS B 1 510 ? 5.77 -46.031 -27.156 1 83 510 LYS B C 1
ATOM 9934 O O . LYS B 1 510 ? 6.297 -46.375 -28.203 1 83 510 LYS B O 1
ATOM 9939 N N . TYR B 1 511 ? 6.23 -46.219 -25.922 1 82.75 511 TYR B N 1
ATOM 9940 C CA . TYR B 1 511 ? 7.254 -47.219 -25.672 1 82.75 511 TYR B CA 1
ATOM 9941 C C . TYR B 1 511 ? 6.629 -48.5 -25.141 1 82.75 511 TYR B C 1
ATOM 9943 O O . TYR B 1 511 ? 5.852 -48.469 -24.188 1 82.75 511 TYR B O 1
ATOM 9951 N N . ILE B 1 512 ? 6.859 -49.438 -25.781 1 76.56 512 ILE B N 1
ATOM 9952 C CA . ILE B 1 512 ? 6.426 -50.75 -25.281 1 76.56 512 ILE B CA 1
ATOM 9953 C C . ILE B 1 512 ? 7.645 -51.594 -24.953 1 76.56 512 ILE B C 1
ATOM 9955 O O . ILE B 1 512 ? 8.055 -52.438 -25.766 1 76.56 512 ILE B O 1
ATOM 9959 N N . GLY B 1 513 ? 8.133 -51.469 -23.812 1 76.25 513 GLY B N 1
ATOM 9960 C CA . GLY B 1 513 ? 9.414 -52.062 -23.484 1 76.25 513 GLY B CA 1
ATOM 9961 C C . GLY B 1 513 ? 10.562 -51.531 -24.328 1 76.25 513 GLY B C 1
ATOM 9962 O O . GLY B 1 513 ? 10.914 -50.375 -24.234 1 76.25 513 GLY B O 1
ATOM 9963 N N . ASP B 1 514 ? 10.977 -52.562 -25.156 1 84.12 514 ASP B N 1
ATOM 9964 C CA . ASP B 1 514 ? 12.094 -52.219 -26.031 1 84.12 514 ASP B CA 1
ATOM 9965 C C . ASP B 1 514 ? 11.594 -51.781 -27.406 1 84.12 514 ASP B C 1
ATOM 9967 O O . ASP B 1 514 ? 12.367 -51.312 -28.234 1 84.12 514 ASP B O 1
ATOM 9971 N N . ALA B 1 515 ? 10.312 -51.938 -27.609 1 87.88 515 ALA B N 1
ATOM 9972 C CA . ALA B 1 515 ? 9.734 -51.562 -28.906 1 87.88 515 ALA B CA 1
ATOM 9973 C C . ALA B 1 515 ? 9.352 -50.094 -28.953 1 87.88 515 ALA B C 1
ATOM 9975 O O . ALA B 1 515 ? 8.938 -49.531 -27.953 1 87.88 515 ALA B O 1
ATOM 9976 N N . ILE B 1 516 ? 9.539 -49.5 -30.109 1 92.06 516 ILE B N 1
ATOM 9977 C CA . ILE B 1 516 ? 9.18 -48.125 -30.328 1 92.06 516 ILE B CA 1
ATOM 9978 C C . ILE B 1 516 ? 8.18 -48 -31.469 1 92.06 516 ILE B C 1
ATOM 9980 O O . ILE B 1 516 ? 8.336 -48.656 -32.5 1 92.06 516 ILE B O 1
ATOM 9984 N N . LEU B 1 517 ? 7.199 -47.312 -31.203 1 91.31 517 LEU B N 1
ATOM 9985 C CA . LEU B 1 517 ? 6.234 -46.938 -32.25 1 91.31 517 LEU B CA 1
ATOM 9986 C C . LEU B 1 517 ? 6.234 -45.438 -32.5 1 91.31 517 LEU B C 1
ATOM 9988 O O . LEU B 1 517 ? 5.918 -44.656 -31.609 1 91.31 517 LEU B O 1
ATOM 9992 N N . ALA B 1 518 ? 6.59 -45.094 -33.719 1 94.06 518 ALA B N 1
ATOM 9993 C CA . ALA B 1 518 ? 6.695 -43.688 -34.062 1 94.06 518 ALA B CA 1
ATOM 9994 C C . ALA B 1 518 ? 5.859 -43.344 -35.281 1 94.06 518 ALA B C 1
ATOM 9996 O O . ALA B 1 518 ? 5.656 -44.219 -36.156 1 94.06 518 ALA B O 1
ATOM 9997 N N . PHE B 1 519 ? 5.434 -42.156 -35.344 1 93.81 519 PHE B N 1
ATOM 9998 C CA . PHE B 1 519 ? 4.59 -41.719 -36.438 1 93.81 519 PHE B CA 1
ATOM 9999 C C . PHE B 1 519 ? 5.223 -40.5 -37.156 1 93.81 519 PHE B C 1
ATOM 10001 O O . PHE B 1 519 ? 5.906 -39.719 -36.531 1 93.81 519 PHE B O 1
ATOM 10008 N N . PHE B 1 520 ? 4.984 -40.5 -38.438 1 94.81 520 PHE B N 1
ATOM 10009 C CA . PHE B 1 520 ? 5.504 -39.406 -39.281 1 94.81 520 PHE B CA 1
ATOM 10010 C C . PHE B 1 520 ? 4.395 -38.781 -40.125 1 94.81 520 PHE B C 1
ATOM 10012 O O . PHE B 1 520 ? 3.721 -39.5 -40.875 1 94.81 520 PHE B O 1
ATOM 10019 N N . ASP B 1 521 ? 4.289 -37.469 -40.031 1 87.88 521 ASP B N 1
ATOM 10020 C CA . ASP B 1 521 ? 3.25 -36.75 -40.75 1 87.88 521 ASP B CA 1
ATOM 10021 C C . ASP B 1 521 ? 3.699 -36.438 -42.188 1 87.88 521 ASP B C 1
ATOM 10023 O O . ASP B 1 521 ? 2.869 -36.281 -43.094 1 87.88 521 ASP B O 1
ATOM 10027 N N . LYS B 1 522 ? 5 -36.25 -42.469 1 81.62 522 LYS B N 1
ATOM 10028 C CA . LYS B 1 522 ? 5.516 -35.75 -43.719 1 81.62 522 LYS B CA 1
ATOM 10029 C C . LYS B 1 522 ? 5.793 -36.875 -44.719 1 81.62 522 LYS B C 1
ATOM 10031 O O . LYS B 1 522 ? 6.562 -36.688 -45.656 1 81.62 522 LYS B O 1
ATOM 10036 N N . GLY B 1 523 ? 5.242 -38.062 -44.5 1 85.5 523 GLY B N 1
ATOM 10037 C CA . GLY B 1 523 ? 5.398 -39.125 -45.5 1 85.5 523 GLY B CA 1
ATOM 10038 C C . GLY B 1 523 ? 6.426 -40.188 -45.094 1 85.5 523 GLY B C 1
ATOM 10039 O O . GLY B 1 523 ? 7.055 -40.062 -44.031 1 85.5 523 GLY B O 1
ATOM 10040 N N . PRO B 1 524 ? 6.629 -41.188 -45.969 1 94.69 524 PRO B N 1
ATOM 10041 C CA . PRO B 1 524 ? 7.492 -42.312 -45.656 1 94.69 524 PRO B CA 1
ATOM 10042 C C . PRO B 1 524 ? 8.977 -42 -45.781 1 94.69 524 PRO B C 1
ATOM 10044 O O . PRO B 1 524 ? 9.828 -42.719 -45.25 1 94.69 524 PRO B O 1
ATOM 10047 N N . ASP B 1 525 ? 9.328 -40.875 -46.469 1 95.88 525 ASP B N 1
ATOM 10048 C CA . ASP B 1 525 ? 10.727 -40.5 -46.625 1 95.88 525 ASP B CA 1
ATOM 10049 C C . ASP B 1 525 ? 11.406 -40.25 -45.281 1 95.88 525 ASP B C 1
ATOM 10051 O O . ASP B 1 525 ? 12.516 -40.719 -45.062 1 95.88 525 ASP B O 1
ATOM 10055 N N . SER B 1 526 ? 10.719 -39.562 -44.5 1 95.62 526 SER B N 1
ATOM 10056 C CA . SER B 1 526 ? 11.266 -39.25 -43.188 1 95.62 526 SER B CA 1
ATOM 10057 C C . SER B 1 526 ? 11.453 -40.5 -42.344 1 95.62 526 SER B C 1
ATOM 10059 O O . SER B 1 526 ? 12.422 -40.625 -41.594 1 95.62 526 SER B O 1
ATOM 10061 N N . ALA B 1 527 ? 10.539 -41.406 -42.438 1 97.06 527 ALA B N 1
ATOM 10062 C CA . ALA B 1 527 ? 10.625 -42.656 -41.719 1 97.06 527 ALA B CA 1
ATOM 10063 C C . ALA B 1 527 ? 11.797 -43.531 -42.188 1 97.06 527 ALA B C 1
ATOM 10065 O O . ALA B 1 527 ? 12.484 -44.156 -41.375 1 97.06 527 ALA B O 1
ATOM 10066 N N . ILE B 1 528 ? 12.039 -43.531 -43.469 1 96.62 528 ILE B N 1
ATOM 10067 C CA . ILE B 1 528 ? 13.156 -44.281 -44.031 1 96.62 528 ILE B CA 1
ATOM 10068 C C . ILE B 1 528 ? 14.477 -43.688 -43.562 1 96.62 528 ILE B C 1
ATOM 10070 O O . ILE B 1 528 ? 15.375 -44.438 -43.125 1 96.62 528 ILE B O 1
ATOM 10074 N N . LEU B 1 529 ? 14.539 -42.438 -43.656 1 95.88 529 LEU B N 1
ATOM 10075 C CA . LEU B 1 529 ? 15.742 -41.75 -43.188 1 95.88 529 LEU B CA 1
ATOM 10076 C C . LEU B 1 529 ? 15.977 -42.031 -41.688 1 95.88 529 LEU B C 1
ATOM 10078 O O . LEU B 1 529 ? 17.109 -42.219 -41.281 1 95.88 529 LEU B O 1
ATOM 10082 N N . THR B 1 530 ? 14.922 -42 -40.906 1 97.12 530 THR B N 1
ATOM 10083 C CA . THR B 1 530 ? 15.008 -42.281 -39.5 1 97.12 530 THR B CA 1
ATOM 10084 C C . THR B 1 530 ? 15.547 -43.688 -39.25 1 97.12 530 THR B C 1
ATOM 10086 O O . THR B 1 530 ? 16.422 -43.906 -38.438 1 97.12 530 THR B O 1
ATOM 10089 N N . ALA B 1 531 ? 15.039 -44.656 -40 1 97.38 531 ALA B N 1
ATOM 10090 C CA . ALA B 1 531 ? 15.469 -46.031 -39.875 1 97.38 531 ALA B CA 1
ATOM 10091 C C . ALA B 1 531 ? 16.969 -46.156 -40.125 1 97.38 531 ALA B C 1
ATOM 10093 O O . ALA B 1 531 ? 17.672 -46.844 -39.406 1 97.38 531 ALA B O 1
ATOM 10094 N N . ILE B 1 532 ? 17.422 -45.5 -41.125 1 96.06 532 ILE B N 1
ATOM 10095 C CA . ILE B 1 532 ? 18.828 -45.562 -41.531 1 96.06 532 ILE B CA 1
ATOM 10096 C C . ILE B 1 532 ? 19.672 -44.938 -40.406 1 96.06 532 ILE B C 1
ATOM 10098 O O . ILE B 1 532 ? 20.688 -45.531 -40 1 96.06 532 ILE B O 1
ATOM 10102 N N . GLU B 1 533 ? 19.266 -43.844 -39.969 1 96.5 533 GLU B N 1
ATOM 10103 C CA . GLU B 1 533 ? 20.016 -43.156 -38.938 1 96.5 533 GLU B CA 1
ATOM 10104 C C . GLU B 1 533 ? 20.016 -43.938 -37.625 1 96.5 533 GLU B C 1
ATOM 10106 O O . GLU B 1 533 ? 21 -43.906 -36.875 1 96.5 533 GLU B O 1
ATOM 10111 N N . MET B 1 534 ? 18.875 -44.531 -37.281 1 96.69 534 MET B N 1
ATOM 10112 C CA . MET B 1 534 ? 18.812 -45.375 -36.094 1 96.69 534 MET B CA 1
ATOM 10113 C C . MET B 1 534 ? 19.875 -46.469 -36.156 1 96.69 534 MET B C 1
ATOM 10115 O O . MET B 1 534 ? 20.594 -46.719 -35.188 1 96.69 534 MET B O 1
ATOM 10119 N N . HIS B 1 535 ? 20.031 -47.062 -37.312 1 96.5 535 HIS B N 1
ATOM 10120 C CA . HIS B 1 535 ? 21.016 -48.125 -37.469 1 96.5 535 HIS B CA 1
ATOM 10121 C C . HIS B 1 535 ? 22.438 -47.594 -37.375 1 96.5 535 HIS B C 1
ATOM 10123 O O . HIS B 1 535 ? 23.344 -48.25 -36.875 1 96.5 535 HIS B O 1
ATOM 10129 N N . LYS B 1 536 ? 22.641 -46.406 -37.844 1 95.69 536 LYS B N 1
ATOM 10130 C CA . LYS B 1 536 ? 23.953 -45.781 -37.75 1 95.69 536 LYS B CA 1
ATOM 10131 C C . LYS B 1 536 ? 24.328 -45.531 -36.312 1 95.69 536 LYS B C 1
ATOM 10133 O O . LYS B 1 536 ? 25.453 -45.812 -35.875 1 95.69 536 LYS B O 1
ATOM 10138 N N . VAL B 1 537 ? 23.391 -44.969 -35.594 1 95.19 537 VAL B N 1
ATOM 10139 C CA . VAL B 1 537 ? 23.641 -44.625 -34.188 1 95.19 537 VAL B CA 1
ATOM 10140 C C . VAL B 1 537 ? 23.906 -45.906 -33.375 1 95.19 537 VAL B C 1
ATOM 10142 O O . VAL B 1 537 ? 24.766 -45.906 -32.5 1 95.19 537 VAL B O 1
ATOM 10145 N N . ILE B 1 538 ? 23.188 -46.938 -33.656 1 93.75 538 ILE B N 1
ATOM 10146 C CA . ILE B 1 538 ? 23.344 -48.188 -32.938 1 93.75 538 ILE B CA 1
ATOM 10147 C C . ILE B 1 538 ? 24.688 -48.812 -33.281 1 93.75 538 ILE B C 1
ATOM 10149 O O . ILE B 1 538 ? 25.359 -49.406 -32.438 1 93.75 538 ILE B O 1
ATOM 10153 N N . ALA B 1 539 ? 25.094 -48.719 -34.562 1 92.12 539 ALA B N 1
ATOM 10154 C CA . ALA B 1 539 ? 26.406 -49.219 -34.969 1 92.12 539 ALA B CA 1
ATOM 10155 C C . ALA B 1 539 ? 27.531 -48.5 -34.219 1 92.12 539 ALA B C 1
ATOM 10157 O O . ALA B 1 539 ? 28.484 -49.156 -33.781 1 92.12 539 ALA B O 1
ATOM 10158 N N . LEU B 1 540 ? 27.391 -47.312 -34.062 1 91.75 540 LEU B N 1
ATOM 10159 C CA . LEU B 1 540 ? 28.375 -46.531 -33.344 1 91.75 540 LEU B CA 1
ATOM 10160 C C . LEU B 1 540 ? 28.391 -46.906 -31.859 1 91.75 540 LEU B C 1
ATOM 10162 O O . LEU B 1 540 ? 29.453 -47 -31.25 1 91.75 540 LEU B O 1
ATOM 10166 N N . TRP B 1 541 ? 27.203 -47.125 -31.312 1 91 541 TRP B N 1
ATOM 10167 C CA . TRP B 1 541 ? 27.062 -47.531 -29.922 1 91 541 TRP B CA 1
ATOM 10168 C C . TRP B 1 541 ? 27.734 -48.906 -29.703 1 91 541 TRP B C 1
ATOM 10170 O O . TRP B 1 541 ? 28.438 -49.094 -28.719 1 91 541 TRP B O 1
ATOM 10180 N N . ASN B 1 542 ? 27.547 -49.812 -30.641 1 89.69 542 ASN B N 1
ATOM 10181 C CA . ASN B 1 542 ? 28.141 -51.156 -30.547 1 89.69 542 ASN B CA 1
ATOM 10182 C C . ASN B 1 542 ? 29.656 -51.125 -30.609 1 89.69 542 ASN B C 1
ATOM 10184 O O . ASN B 1 542 ? 30.344 -51.875 -29.922 1 89.69 542 ASN B O 1
ATOM 10188 N N . ASN B 1 543 ? 30.109 -50.281 -31.375 1 87.19 543 ASN B N 1
ATOM 10189 C CA . ASN B 1 543 ? 31.562 -50.125 -31.516 1 87.19 543 ASN B CA 1
ATOM 10190 C C . ASN B 1 543 ? 32.188 -49.562 -30.25 1 87.19 543 ASN B C 1
ATOM 10192 O O . ASN B 1 543 ? 33.281 -49.969 -29.859 1 87.19 543 ASN B O 1
ATOM 10196 N N . SER B 1 544 ? 31.469 -48.688 -29.625 1 83.38 544 SER B N 1
ATOM 10197 C CA . SER B 1 544 ? 31.984 -48.094 -28.391 1 83.38 544 SER B CA 1
ATOM 10198 C C . SER B 1 544 ? 31.922 -49.062 -27.234 1 83.38 544 SER B C 1
ATOM 10200 O O . SER B 1 544 ? 32.781 -49.031 -26.344 1 83.38 544 SER B O 1
ATOM 10202 N N . ASN B 1 545 ? 30.953 -49.844 -27.188 1 77.44 545 ASN B N 1
ATOM 10203 C CA . ASN B 1 545 ? 30.734 -50.781 -26.078 1 77.44 545 ASN B CA 1
ATOM 10204 C C . ASN B 1 545 ? 31.516 -52.062 -26.25 1 77.44 545 ASN B C 1
ATOM 10206 O O . ASN B 1 545 ? 31.562 -52.906 -25.344 1 77.44 545 ASN B O 1
ATOM 10210 N N . ARG B 1 546 ? 31.953 -52.375 -27.375 1 69.88 546 ARG B N 1
ATOM 10211 C CA . ARG B 1 546 ? 32.75 -53.562 -27.641 1 69.88 546 ARG B CA 1
ATOM 10212 C C . ARG B 1 546 ? 33.875 -53.719 -26.625 1 69.88 546 ARG B C 1
ATOM 10214 O O . ARG B 1 546 ? 34.188 -54.844 -26.203 1 69.88 546 ARG B O 1
ATOM 10221 N N . ALA B 1 547 ? 34.219 -52.719 -26.062 1 63.03 547 ALA B N 1
ATOM 10222 C CA . ALA B 1 547 ? 35.312 -52.781 -25.094 1 63.03 547 ALA B CA 1
ATOM 10223 C C . ALA B 1 547 ? 34.812 -53.219 -23.734 1 63.03 547 ALA B C 1
ATOM 10225 O O . ALA B 1 547 ? 35.562 -53.812 -22.938 1 63.03 547 ALA B O 1
ATOM 10226 N N . GLU B 1 548 ? 33.625 -53.031 -23.453 1 63.62 548 GLU B N 1
ATOM 10227 C CA . GLU B 1 548 ? 33.125 -53.25 -22.109 1 63.62 548 GLU B CA 1
ATOM 10228 C C . GLU B 1 548 ? 32.344 -54.562 -22.031 1 63.62 548 GLU B C 1
ATOM 10230 O O . GLU B 1 548 ? 31.688 -54.844 -21.031 1 63.62 548 GLU B O 1
ATOM 10235 N N . ASN B 1 549 ? 32.438 -55.438 -23 1 62.88 549 ASN B N 1
ATOM 10236 C CA . ASN B 1 549 ? 31.828 -56.75 -23.031 1 62.88 549 ASN B CA 1
ATOM 10237 C C . ASN B 1 549 ? 30.297 -56.688 -23.016 1 62.88 549 ASN B C 1
ATOM 10239 O O . ASN B 1 549 ? 29.641 -57.5 -22.406 1 62.88 549 ASN B O 1
ATOM 10243 N N . TYR B 1 550 ? 29.672 -55.625 -23.562 1 69.69 550 TYR B N 1
ATOM 10244 C CA . TYR B 1 550 ? 28.219 -55.594 -23.703 1 69.69 550 TYR B CA 1
ATOM 10245 C C . TYR B 1 550 ? 27.766 -56.312 -24.953 1 69.69 550 TYR B C 1
ATOM 10247 O O . TYR B 1 550 ? 28.484 -56.344 -25.953 1 69.69 550 TYR B O 1
ATOM 10255 N N . PRO B 1 551 ? 26.625 -56.969 -24.797 1 74.69 551 PRO B N 1
ATOM 10256 C CA . PRO B 1 551 ? 26.125 -57.656 -25.984 1 74.69 551 PRO B CA 1
ATOM 10257 C C . PRO B 1 551 ? 25.797 -56.719 -27.125 1 74.69 551 PRO B C 1
ATOM 10259 O O . PRO B 1 551 ? 25.406 -55.562 -26.891 1 74.69 551 PRO B O 1
ATOM 10262 N N . GLU B 1 552 ? 26.203 -57.188 -28.375 1 84.25 552 GLU B N 1
ATOM 10263 C CA . GLU B 1 552 ? 25.875 -56.406 -29.562 1 84.25 552 GLU B CA 1
ATOM 10264 C C . GLU B 1 552 ? 24.375 -56.25 -29.734 1 84.25 552 GLU B C 1
ATOM 10266 O O . GLU B 1 552 ? 23.625 -57.219 -29.562 1 84.25 552 GLU B O 1
ATOM 10271 N N . VAL B 1 553 ? 23.922 -55 -29.953 1 89.12 553 VAL B N 1
ATOM 10272 C CA . VAL B 1 553 ? 22.5 -54.688 -30.094 1 89.12 553 VAL B CA 1
ATOM 10273 C C . VAL B 1 553 ? 22.141 -54.625 -31.578 1 89.12 553 VAL B C 1
ATOM 10275 O O . VAL B 1 553 ? 22.859 -54.031 -32.375 1 89.12 553 VAL B O 1
ATOM 10278 N N . GLN B 1 554 ? 21.188 -55.406 -32 1 91.94 554 GLN B N 1
ATOM 10279 C CA . GLN B 1 554 ? 20.625 -55.312 -33.344 1 91.94 554 GLN B CA 1
ATOM 10280 C C . GLN B 1 554 ? 19.141 -54.969 -33.281 1 91.94 554 GLN B C 1
ATOM 10282 O O . GLN B 1 554 ? 18.438 -55.375 -32.375 1 91.94 554 GLN B O 1
ATOM 10287 N N . ILE B 1 555 ? 18.734 -54.156 -34.25 1 95.44 555 ILE B N 1
ATOM 10288 C CA . ILE B 1 555 ? 17.328 -53.781 -34.25 1 95.44 555 ILE B CA 1
ATOM 10289 C C . ILE B 1 555 ? 16.703 -54.125 -35.594 1 95.44 555 ILE B C 1
ATOM 10291 O O . ILE B 1 555 ? 17.406 -54.281 -36.594 1 95.44 555 ILE B O 1
ATOM 10295 N N . GLY B 1 556 ? 15.438 -54.375 -35.594 1 96.69 556 GLY B N 1
ATOM 10296 C CA . GLY B 1 556 ? 14.609 -54.469 -36.781 1 96.69 556 GLY B CA 1
ATOM 10297 C C . GLY B 1 556 ? 13.625 -53.312 -36.906 1 96.69 556 GLY B C 1
ATOM 10298 O O . GLY B 1 556 ? 13.062 -52.875 -35.906 1 96.69 556 GLY B O 1
ATOM 10299 N N . VAL B 1 557 ? 13.508 -52.875 -38.188 1 97.81 557 VAL B N 1
ATOM 10300 C CA . VAL B 1 557 ? 12.594 -51.75 -38.406 1 97.81 557 VAL B CA 1
ATOM 10301 C C . VAL B 1 557 ? 11.578 -52.094 -39.469 1 97.81 557 VAL B C 1
ATOM 10303 O O . VAL B 1 557 ? 11.938 -52.562 -40.562 1 97.81 557 VAL B O 1
ATOM 10306 N N . GLY B 1 558 ? 10.32 -51.906 -39.125 1 97.81 558 GLY B N 1
ATOM 10307 C CA . GLY B 1 558 ? 9.227 -52.031 -40.062 1 97.81 558 GLY B CA 1
ATOM 10308 C C . GLY B 1 558 ? 8.523 -50.719 -40.344 1 97.81 558 GLY B C 1
ATOM 10309 O O . GLY B 1 558 ? 8.234 -49.938 -39.438 1 97.81 558 GLY B O 1
ATOM 10310 N N . ILE B 1 559 ? 8.273 -50.438 -41.688 1 97.88 559 ILE B N 1
ATOM 10311 C CA . ILE B 1 559 ? 7.668 -49.188 -42.062 1 97.88 559 ILE B CA 1
ATOM 10312 C C . ILE B 1 559 ? 6.438 -49.438 -42.938 1 97.88 559 ILE B C 1
ATOM 10314 O O . ILE B 1 559 ? 6.484 -50.25 -43.875 1 97.88 559 ILE B O 1
ATOM 10318 N N . HIS B 1 560 ? 5.387 -48.781 -42.531 1 96.25 560 HIS B N 1
ATOM 10319 C CA . HIS B 1 560 ? 4.16 -48.875 -43.312 1 96.25 560 HIS B CA 1
ATOM 10320 C C . HIS B 1 560 ? 3.453 -47.5 -43.406 1 96.25 560 HIS B C 1
ATOM 10322 O O . HIS B 1 560 ? 3.717 -46.625 -42.562 1 96.25 560 HIS B O 1
ATOM 10328 N N . TYR B 1 561 ? 2.76 -47.281 -44.5 1 95.44 561 TYR B N 1
ATOM 10329 C CA . TYR B 1 561 ? 1.974 -46.094 -44.688 1 95.44 561 TYR B CA 1
ATOM 10330 C C . TYR B 1 561 ? 0.497 -46.406 -44.875 1 95.44 561 TYR B C 1
ATOM 10332 O O . TYR B 1 561 ? 0.145 -47.312 -45.656 1 95.44 561 TYR B O 1
ATOM 10340 N N . GLY B 1 562 ? -0.311 -45.719 -44.062 1 90.62 562 GLY B N 1
ATOM 10341 C CA . GLY B 1 562 ? -1.744 -45.938 -44.188 1 90.62 562 GLY B CA 1
ATOM 10342 C C . GLY B 1 562 ? -2.562 -45.062 -43.25 1 90.62 562 GLY B C 1
ATOM 10343 O O . GLY B 1 562 ? -2.045 -44.094 -42.688 1 90.62 562 GLY B O 1
ATOM 10344 N N . GLU B 1 563 ? -3.848 -45.375 -43.188 1 88.44 563 GLU B N 1
ATOM 10345 C CA . GLU B 1 563 ? -4.785 -44.625 -42.375 1 88.44 563 GLU B CA 1
ATOM 10346 C C . GLU B 1 563 ? -4.695 -45.031 -40.906 1 88.44 563 GLU B C 1
ATOM 10348 O O . GLU B 1 563 ? -4.613 -46.219 -40.594 1 88.44 563 GLU B O 1
ATOM 10353 N N . LEU B 1 564 ? -4.57 -44 -40 1 87.38 564 LEU B N 1
ATOM 10354 C CA . LEU B 1 564 ? -4.535 -44.219 -38.562 1 87.38 564 LEU B CA 1
ATOM 10355 C C . LEU B 1 564 ? -5.66 -43.438 -37.875 1 87.38 564 LEU B C 1
ATOM 10357 O O . LEU B 1 564 ? -5.988 -42.312 -38.281 1 87.38 564 LEU B O 1
ATOM 10361 N N . MET B 1 565 ? -6.227 -44.031 -36.969 1 86.56 565 MET B N 1
ATOM 10362 C CA . MET B 1 565 ? -7.148 -43.344 -36.062 1 86.56 565 MET B CA 1
ATOM 10363 C C . MET B 1 565 ? -6.492 -43.031 -34.719 1 86.56 565 MET B C 1
ATOM 10365 O O . MET B 1 565 ? -6.266 -43.938 -33.938 1 86.56 565 MET B O 1
ATOM 10369 N N . LEU B 1 566 ? -6.203 -41.781 -34.562 1 88.19 566 LEU B N 1
ATOM 10370 C CA . LEU B 1 566 ? -5.582 -41.312 -33.312 1 88.19 566 LEU B CA 1
ATOM 10371 C C . LEU B 1 566 ? -6.633 -40.75 -32.375 1 88.19 566 LEU B C 1
ATOM 10373 O O . LEU B 1 566 ? -7.539 -40.031 -32.781 1 88.19 566 LEU B O 1
ATOM 10377 N N . GLY B 1 567 ? -6.527 -41.094 -31.141 1 87.56 567 GLY B N 1
ATOM 10378 C CA . GLY B 1 567 ? -7.492 -40.594 -30.172 1 87.56 567 GLY B CA 1
ATOM 10379 C C . GLY B 1 567 ? -7.012 -40.719 -28.75 1 87.56 567 GLY B C 1
ATOM 10380 O O . GLY B 1 567 ? -5.879 -41.125 -28.484 1 87.56 567 GLY B O 1
ATOM 10381 N N . VAL B 1 568 ? -7.82 -40.219 -27.891 1 87.69 568 VAL B N 1
ATOM 10382 C CA . VAL B 1 568 ? -7.566 -40.281 -26.453 1 87.69 568 VAL B CA 1
ATOM 10383 C C . VAL B 1 568 ? -8.586 -41.188 -25.781 1 87.69 568 VAL B C 1
ATOM 10385 O O . VAL B 1 568 ? -9.789 -41.062 -26.016 1 87.69 568 VAL B O 1
ATOM 10388 N N . ILE B 1 569 ? -8.031 -42.094 -25.062 1 87.5 569 ILE B N 1
ATOM 10389 C CA . ILE B 1 569 ? -8.906 -43.062 -24.406 1 87.5 569 ILE B CA 1
ATOM 10390 C C . ILE B 1 569 ? -8.641 -43.062 -22.906 1 87.5 569 ILE B C 1
ATOM 10392 O O . ILE B 1 569 ? -7.652 -42.5 -22.438 1 87.5 569 ILE B O 1
ATOM 10396 N N . GLY B 1 570 ? -9.602 -43.75 -22.266 1 86.44 570 GLY B N 1
ATOM 10397 C CA . GLY B 1 570 ? -9.422 -43.906 -20.828 1 86.44 570 GLY B CA 1
ATOM 10398 C C . GLY B 1 570 ? -10.664 -43.562 -20.031 1 86.44 570 GLY B C 1
ATOM 10399 O O . GLY B 1 570 ? -11.781 -43.656 -20.531 1 86.44 570 GLY B O 1
ATOM 10400 N N . GLU B 1 571 ? -10.398 -43.281 -18.797 1 80.94 571 GLU B N 1
ATOM 10401 C CA . GLU B 1 571 ? -11.469 -42.906 -17.891 1 80.94 571 GLU B CA 1
ATOM 10402 C C . GLU B 1 571 ? -11.266 -41.469 -17.375 1 80.94 571 GLU B C 1
ATOM 10404 O O . GLU B 1 571 ? -10.383 -40.75 -17.859 1 80.94 571 GLU B O 1
ATOM 10409 N N . GLU B 1 572 ? -12.094 -41.156 -16.469 1 77.38 572 GLU B N 1
ATOM 10410 C CA . GLU B 1 572 ? -12.125 -39.75 -16 1 77.38 572 GLU B CA 1
ATOM 10411 C C . GLU B 1 572 ? -10.812 -39.375 -15.336 1 77.38 572 GLU B C 1
ATOM 10413 O O . GLU B 1 572 ? -10.352 -38.219 -15.477 1 77.38 572 GLU B O 1
ATOM 10418 N N . GLN B 1 573 ? -10.109 -40.281 -14.695 1 79.06 573 GLN B N 1
ATOM 10419 C CA . GLN B 1 573 ? -8.93 -39.906 -13.914 1 79.06 573 GLN B CA 1
ATOM 10420 C C . GLN B 1 573 ? -7.645 -40.281 -14.648 1 79.06 573 GLN B C 1
ATOM 10422 O O . GLN B 1 573 ? -6.562 -39.812 -14.305 1 79.06 573 GLN B O 1
ATOM 10427 N N . ARG B 1 574 ? -7.828 -41.062 -15.695 1 83.69 574 ARG B N 1
ATOM 10428 C CA . ARG B 1 574 ? -6.664 -41.562 -16.438 1 83.69 574 ARG B CA 1
ATOM 10429 C C . ARG B 1 574 ? -6.961 -41.656 -17.922 1 83.69 574 ARG B C 1
ATOM 10431 O O . ARG B 1 574 ? -7.82 -42.438 -18.328 1 83.69 574 ARG B O 1
ATOM 10438 N N . ILE B 1 575 ? -6.242 -40.781 -18.609 1 85.06 575 ILE B N 1
ATOM 10439 C CA . ILE B 1 575 ? -6.426 -40.844 -20.047 1 85.06 575 ILE B CA 1
ATOM 10440 C C . ILE B 1 575 ? -5.086 -41.125 -20.734 1 85.06 575 ILE B C 1
ATOM 10442 O O . ILE B 1 575 ? -4.027 -40.969 -20.125 1 85.06 575 ILE B O 1
ATOM 10446 N N . GLU B 1 576 ? -5.145 -41.688 -21.828 1 86.75 576 GLU B N 1
ATOM 10447 C CA . GLU B 1 576 ? -3.949 -42.031 -22.594 1 86.75 576 GLU B CA 1
ATOM 10448 C C . GLU B 1 576 ? -4.199 -41.875 -24.094 1 86.75 576 GLU B C 1
ATOM 10450 O O . GLU B 1 576 ? -5.344 -41.938 -24.547 1 86.75 576 GLU B O 1
ATOM 10455 N N . SER B 1 577 ? -3.119 -41.594 -24.75 1 86.12 577 SER B N 1
ATOM 10456 C CA . SER B 1 577 ? -3.207 -41.594 -26.203 1 86.12 577 SER B CA 1
ATOM 10457 C C . SER B 1 577 ? -3.359 -43.031 -26.75 1 86.12 577 SER B C 1
ATOM 10459 O O . SER B 1 577 ? -2.814 -43.969 -26.172 1 86.12 577 SER B O 1
ATOM 10461 N N . ALA B 1 578 ? -4.18 -43.156 -27.703 1 83.94 578 ALA B N 1
ATOM 10462 C CA . ALA B 1 578 ? -4.387 -44.469 -28.312 1 83.94 578 ALA B CA 1
ATOM 10463 C C . ALA B 1 578 ? -4.438 -44.375 -29.828 1 83.94 578 ALA B C 1
ATOM 10465 O O . ALA B 1 578 ? -4.84 -43.344 -30.391 1 83.94 578 ALA B O 1
ATOM 10466 N N . VAL B 1 579 ? -3.93 -45.406 -30.469 1 82.81 579 VAL B N 1
ATOM 10467 C CA . VAL B 1 579 ? -3.969 -45.531 -31.922 1 82.81 579 VAL B CA 1
ATOM 10468 C C . VAL B 1 579 ? -4.672 -46.844 -32.312 1 82.81 579 VAL B C 1
ATOM 10470 O O . VAL B 1 579 ? -4.316 -47.906 -31.844 1 82.81 579 VAL B O 1
ATOM 10473 N N . LEU B 1 580 ? -5.75 -46.594 -33 1 77 580 LEU B N 1
ATOM 10474 C CA . LEU B 1 580 ? -6.488 -47.75 -33.5 1 77 580 LEU B CA 1
ATOM 10475 C C . LEU B 1 580 ? -6.371 -47.844 -35.031 1 77 580 LEU B C 1
ATOM 10477 O O . LEU B 1 580 ? -6.766 -46.938 -35.75 1 77 580 LEU B O 1
ATOM 10481 N N . SER B 1 581 ? -5.555 -48.781 -35.469 1 76.81 581 SER B N 1
ATOM 10482 C CA . SER B 1 581 ? -5.418 -48.938 -36.906 1 76.81 581 SER B CA 1
ATOM 10483 C C . SER B 1 581 ? -4.734 -50.25 -37.25 1 76.81 581 SER B C 1
ATOM 10485 O O . SER B 1 581 ? -3.922 -50.75 -36.5 1 76.81 581 SER B O 1
ATOM 10487 N N . ASP B 1 582 ? -5.062 -50.719 -38.375 1 77 582 ASP B N 1
ATOM 10488 C CA . ASP B 1 582 ? -4.352 -51.844 -38.969 1 77 582 ASP B CA 1
ATOM 10489 C C . ASP B 1 582 ? -2.938 -51.438 -39.375 1 77 582 ASP B C 1
ATOM 10491 O O . ASP B 1 582 ? -2.041 -52.281 -39.438 1 77 582 ASP B O 1
ATOM 10495 N N . THR B 1 583 ? -2.807 -50.219 -39.656 1 85.44 583 THR B N 1
ATOM 10496 C CA . THR B 1 583 ? -1.525 -49.719 -40.125 1 85.44 583 THR B CA 1
ATOM 10497 C C . THR B 1 583 ? -0.428 -49.969 -39.094 1 85.44 583 THR B C 1
ATOM 10499 O O . THR B 1 583 ? 0.678 -50.375 -39.438 1 85.44 583 THR B O 1
ATOM 10502 N N . ALA B 1 584 ? -0.753 -49.688 -37.844 1 86 584 ALA B N 1
ATOM 10503 C CA . ALA B 1 584 ? 0.219 -49.969 -36.781 1 86 584 ALA B CA 1
ATOM 10504 C C . ALA B 1 584 ? 0.526 -51.438 -36.656 1 86 584 ALA B C 1
ATOM 10506 O O . ALA B 1 584 ? 1.674 -51.844 -36.438 1 86 584 ALA B O 1
ATOM 10507 N N . GLY B 1 585 ? -0.461 -52.219 -36.812 1 82.19 585 GLY B N 1
ATOM 10508 C CA . GLY B 1 585 ? -0.278 -53.656 -36.781 1 82.19 585 GLY B CA 1
ATOM 10509 C C . GLY B 1 585 ? 0.593 -54.188 -37.906 1 82.19 585 GLY B C 1
ATOM 10510 O O . GLY B 1 585 ? 1.426 -55.062 -37.688 1 82.19 585 GLY B O 1
ATOM 10511 N N . ILE B 1 586 ? 0.373 -53.625 -39 1 90.12 586 ILE B N 1
ATOM 10512 C CA . ILE B 1 586 ? 1.163 -54.031 -40.188 1 90.12 586 ILE B CA 1
ATOM 10513 C C . ILE B 1 586 ? 2.629 -53.656 -39.938 1 90.12 586 ILE B C 1
ATOM 10515 O O . ILE B 1 586 ? 3.523 -54.469 -40.219 1 90.12 586 ILE B O 1
ATOM 10519 N N . SER B 1 587 ? 2.836 -52.531 -39.5 1 93.25 587 SER B N 1
ATOM 10520 C CA . SER B 1 587 ? 4.207 -52.094 -39.25 1 93.25 587 SER B CA 1
ATOM 10521 C C . SER B 1 587 ? 4.898 -53.031 -38.25 1 93.25 587 SER B C 1
ATOM 10523 O O . SER B 1 587 ? 6.07 -53.344 -38.438 1 93.25 587 SER B O 1
ATOM 10525 N N . ASN B 1 588 ? 4.188 -53.375 -37.219 1 90.5 588 ASN B N 1
ATOM 10526 C CA . ASN B 1 588 ? 4.727 -54.312 -36.219 1 90.5 588 ASN B CA 1
ATOM 10527 C C . ASN B 1 588 ? 5.043 -55.688 -36.844 1 90.5 588 ASN B C 1
ATOM 10529 O O . ASN B 1 588 ? 6.051 -56.312 -36.5 1 90.5 588 ASN B O 1
ATOM 10533 N N . THR B 1 589 ? 4.176 -56.062 -37.719 1 89.94 589 THR B N 1
ATOM 10534 C CA . THR B 1 589 ? 4.395 -57.312 -38.406 1 89.94 589 THR B CA 1
ATOM 10535 C C . THR B 1 589 ? 5.645 -57.25 -39.281 1 89.94 589 THR B C 1
ATOM 10537 O O . THR B 1 589 ? 6.434 -58.188 -39.312 1 89.94 589 THR B O 1
ATOM 10540 N N . LEU B 1 590 ? 5.762 -56.156 -39.938 1 95.5 590 LEU B N 1
ATOM 10541 C CA . LEU B 1 590 ? 6.938 -55.969 -40.781 1 95.5 590 LEU B CA 1
ATOM 10542 C C . LEU B 1 590 ? 8.211 -56 -39.938 1 95.5 590 LEU B C 1
ATOM 10544 O O . LEU B 1 590 ? 9.234 -56.562 -40.375 1 95.5 590 LEU B O 1
ATOM 10548 N N . GLU B 1 591 ? 8.109 -55.375 -38.844 1 95.56 591 GLU B N 1
ATOM 10549 C CA . GLU B 1 591 ? 9.242 -55.406 -37.938 1 95.56 591 GLU B CA 1
ATOM 10550 C C . GLU B 1 591 ? 9.594 -56.844 -37.531 1 95.56 591 GLU B C 1
ATOM 10552 O O . GLU B 1 591 ? 10.766 -57.219 -37.531 1 95.56 591 GLU B O 1
ATOM 10557 N N . SER B 1 592 ? 8.602 -57.594 -37.156 1 91.44 592 SER B N 1
ATOM 10558 C CA . SER B 1 592 ? 8.82 -58.969 -36.75 1 91.44 592 SER B CA 1
ATOM 10559 C C . SER B 1 592 ? 9.422 -59.781 -37.906 1 91.44 592 SER B C 1
ATOM 10561 O O . SER B 1 592 ? 10.219 -60.688 -37.656 1 91.44 592 SER B O 1
ATOM 10563 N N . MET B 1 593 ? 9.148 -59.469 -39.062 1 93.56 593 MET B N 1
ATOM 10564 C CA . MET B 1 593 ? 9.617 -60.219 -40.25 1 93.56 593 MET B CA 1
ATOM 10565 C C . MET B 1 593 ? 11.086 -59.906 -40.531 1 93.56 593 MET B C 1
ATOM 10567 O O . MET B 1 593 ? 11.758 -60.688 -41.219 1 93.56 593 MET B O 1
ATOM 10571 N N . THR B 1 594 ? 11.539 -58.875 -40.031 1 95.31 594 THR B N 1
ATOM 10572 C CA . THR B 1 594 ? 12.953 -58.562 -40.219 1 95.31 594 THR B CA 1
ATOM 10573 C C . THR B 1 594 ? 13.82 -59.688 -39.656 1 95.31 594 THR B C 1
ATOM 10575 O O . THR B 1 594 ? 14.875 -60 -40.188 1 95.31 594 THR B O 1
ATOM 10578 N N . LYS B 1 595 ? 13.336 -60.25 -38.562 1 91.88 595 LYS B N 1
ATOM 10579 C CA . LYS B 1 595 ? 14.062 -61.375 -37.969 1 91.88 595 LYS B CA 1
ATOM 10580 C C . LYS B 1 595 ? 13.992 -62.594 -38.875 1 91.88 595 LYS B C 1
ATOM 10582 O O . LYS B 1 595 ? 15 -63.281 -39.062 1 91.88 595 LYS B O 1
ATOM 10587 N N . LYS B 1 596 ? 12.883 -62.812 -39.438 1 91.94 596 LYS B N 1
ATOM 10588 C CA . LYS B 1 596 ? 12.641 -63.969 -40.281 1 91.94 596 LYS B CA 1
ATOM 10589 C C . LYS B 1 596 ? 13.5 -63.906 -41.531 1 91.94 596 LYS B C 1
ATOM 10591 O O . LYS B 1 596 ? 14.078 -64.938 -41.938 1 91.94 596 LYS B O 1
ATOM 10596 N N . TYR B 1 597 ? 13.648 -62.812 -42.156 1 95 597 TYR B N 1
ATOM 10597 C CA . TYR B 1 597 ? 14.312 -62.656 -43.438 1 95 597 TYR B CA 1
ATOM 10598 C C . TYR B 1 597 ? 15.742 -62.188 -43.25 1 95 597 TYR B C 1
ATOM 10600 O O . TYR B 1 597 ? 16.5 -62.125 -44.25 1 95 597 TYR B O 1
ATOM 10608 N N . GLY B 1 598 ? 16.125 -61.906 -42.031 1 92.44 598 GLY B N 1
ATOM 10609 C CA . GLY B 1 598 ? 17.453 -61.375 -41.812 1 92.44 598 GLY B CA 1
ATOM 10610 C C . GLY B 1 598 ? 17.656 -60 -42.406 1 92.44 598 GLY B C 1
ATOM 10611 O O . GLY B 1 598 ? 18.719 -59.719 -42.969 1 92.44 598 GLY B O 1
ATOM 10612 N N . ALA B 1 599 ? 16.625 -59.188 -42.406 1 94.94 599 ALA B N 1
ATOM 10613 C CA . ALA B 1 599 ? 16.672 -57.844 -42.938 1 94.94 599 ALA B CA 1
ATOM 10614 C C . ALA B 1 599 ? 16.734 -56.812 -41.812 1 94.94 599 ALA B C 1
ATOM 10616 O O . ALA B 1 599 ? 16.297 -57.062 -40.688 1 94.94 599 ALA B O 1
ATOM 10617 N N . LYS B 1 600 ? 17.328 -55.656 -42.094 1 95.62 600 LYS B N 1
ATOM 10618 C CA . LYS B 1 600 ? 17.406 -54.594 -41.094 1 95.62 600 LYS B CA 1
ATOM 10619 C C . LYS B 1 600 ? 16.172 -53.688 -41.188 1 95.62 600 LYS B C 1
ATOM 10621 O O . LYS B 1 600 ? 15.711 -53.188 -40.156 1 95.62 600 LYS B O 1
ATOM 10626 N N . VAL B 1 601 ? 15.758 -53.438 -42.438 1 97.31 601 VAL B N 1
ATOM 10627 C CA . VAL B 1 601 ? 14.602 -52.594 -42.625 1 97.31 601 VAL B CA 1
ATOM 10628 C C . VAL B 1 601 ? 13.664 -53.219 -43.688 1 97.31 601 VAL B C 1
ATOM 10630 O O . VAL B 1 601 ? 14.102 -53.562 -44.781 1 97.31 601 VAL B O 1
ATOM 10633 N N . ILE B 1 602 ? 12.453 -53.375 -43.281 1 98 602 ILE B N 1
ATOM 10634 C CA . ILE B 1 602 ? 11.438 -53.844 -44.219 1 98 602 ILE B CA 1
ATOM 10635 C C . ILE B 1 602 ? 10.344 -52.781 -44.344 1 98 602 ILE B C 1
ATOM 10637 O O . ILE B 1 602 ? 9.914 -52.188 -43.375 1 98 602 ILE B O 1
ATOM 10641 N N . ILE B 1 603 ? 10.008 -52.469 -45.562 1 97.62 603 ILE B N 1
ATOM 10642 C CA . ILE B 1 603 ? 8.992 -51.469 -45.875 1 97.62 603 ILE B CA 1
ATOM 10643 C C . ILE B 1 603 ? 7.914 -52.062 -46.781 1 97.62 603 ILE B C 1
ATOM 10645 O O . ILE B 1 603 ? 8.203 -52.938 -47.594 1 97.62 603 ILE B O 1
ATOM 10649 N N . SER B 1 604 ? 6.707 -51.625 -46.5 1 96.5 604 SER B N 1
ATOM 10650 C CA . SER B 1 604 ? 5.645 -52.062 -47.406 1 96.5 604 SER B CA 1
ATOM 10651 C C . SER B 1 604 ? 5.738 -51.375 -48.75 1 96.5 604 SER B C 1
ATOM 10653 O O . SER B 1 604 ? 6.199 -50.25 -48.844 1 96.5 604 SER B O 1
ATOM 10655 N N . LEU B 1 605 ? 5.293 -52.094 -49.781 1 95 605 LEU B N 1
ATOM 10656 C CA . LEU B 1 605 ? 5.32 -51.5 -51.125 1 95 605 LEU B CA 1
ATOM 10657 C C . LEU B 1 605 ? 4.43 -50.25 -51.188 1 95 605 LEU B C 1
ATOM 10659 O O . LEU B 1 605 ? 4.734 -49.312 -51.906 1 95 605 LEU B O 1
ATOM 10663 N N . ASP B 1 606 ? 3.381 -50.25 -50.469 1 92.44 606 ASP B N 1
ATOM 10664 C CA . ASP B 1 606 ? 2.498 -49.094 -50.375 1 92.44 606 ASP B CA 1
ATOM 10665 C C . ASP B 1 606 ? 3.246 -47.875 -49.875 1 92.44 606 ASP B C 1
ATOM 10667 O O . ASP B 1 606 ? 3.092 -46.781 -50.406 1 92.44 606 ASP B O 1
ATOM 10671 N N . ALA B 1 607 ? 4.023 -48.094 -48.875 1 95.62 607 ALA B N 1
ATOM 10672 C CA . ALA B 1 607 ? 4.805 -46.969 -48.312 1 95.62 607 ALA B CA 1
ATOM 10673 C C . ALA B 1 607 ? 5.914 -46.562 -49.25 1 95.62 607 ALA B C 1
ATOM 10675 O O . ALA B 1 607 ? 6.191 -45.344 -49.406 1 95.62 607 ALA B O 1
ATOM 10676 N N . LEU B 1 608 ? 6.496 -47.5 -49.875 1 95.44 608 LEU B N 1
ATOM 10677 C CA . LEU B 1 608 ? 7.578 -47.219 -50.812 1 95.44 608 LEU B CA 1
ATOM 10678 C C . LEU B 1 608 ? 7.078 -46.375 -51.969 1 95.44 608 LEU B C 1
ATOM 10680 O O . LEU B 1 608 ? 7.766 -45.438 -52.438 1 95.44 608 LEU B O 1
ATOM 10684 N N . LEU B 1 609 ? 5.93 -46.688 -52.469 1 93.19 609 LEU B N 1
ATOM 10685 C CA . LEU B 1 609 ? 5.367 -46 -53.625 1 93.19 609 LEU B CA 1
ATOM 10686 C C . LEU B 1 609 ? 4.941 -44.562 -53.25 1 93.19 609 LEU B C 1
ATOM 10688 O O . LEU B 1 609 ? 4.824 -43.719 -54.125 1 93.19 609 LEU B O 1
ATOM 10692 N N . GLU B 1 610 ? 4.754 -44.312 -52 1 93.62 610 GLU B N 1
ATOM 10693 C CA . GLU B 1 610 ? 4.336 -42.969 -51.531 1 93.62 610 GLU B CA 1
ATOM 10694 C C . GLU B 1 610 ? 5.535 -42.062 -51.312 1 93.62 610 GLU B C 1
ATOM 10696 O O . GLU B 1 610 ? 5.371 -40.844 -51.094 1 93.62 610 GLU B O 1
ATOM 10701 N N . THR B 1 611 ? 6.738 -42.594 -51.375 1 94.38 611 THR B N 1
ATOM 10702 C CA . THR B 1 611 ? 7.93 -41.75 -51.281 1 94.38 611 THR B CA 1
ATOM 10703 C C . THR B 1 611 ? 8.07 -40.844 -52.469 1 94.38 611 THR B C 1
ATOM 10705 O O . THR B 1 611 ? 7.5 -41.094 -53.531 1 94.38 611 THR B O 1
ATOM 10708 N N . LYS B 1 612 ? 8.789 -39.781 -52.344 1 92.31 612 LYS B N 1
ATOM 10709 C CA . LYS B 1 612 ? 9.008 -38.844 -53.438 1 92.31 612 LYS B CA 1
ATOM 10710 C C . LYS B 1 612 ? 9.773 -39.531 -54.562 1 92.31 612 LYS B C 1
ATOM 10712 O O . LYS B 1 612 ? 9.453 -39.312 -55.75 1 92.31 612 LYS B O 1
ATOM 10717 N N . ASN B 1 613 ? 10.797 -40.25 -54.188 1 91.25 613 ASN B N 1
ATOM 10718 C CA . ASN B 1 613 ? 11.586 -41 -55.125 1 91.25 613 ASN B CA 1
ATOM 10719 C C . ASN B 1 613 ? 11.82 -42.438 -54.656 1 91.25 613 ASN B C 1
ATOM 10721 O O . ASN B 1 613 ? 12.828 -42.719 -54 1 91.25 613 ASN B O 1
ATOM 10725 N N . PRO B 1 614 ? 11.047 -43.375 -55.094 1 87.88 614 PRO B N 1
ATOM 10726 C CA . PRO B 1 614 ? 11.117 -44.75 -54.594 1 87.88 614 PRO B CA 1
ATOM 10727 C C . PRO B 1 614 ? 12.469 -45.406 -54.875 1 87.88 614 PRO B C 1
ATOM 10729 O O . PRO B 1 614 ? 12.883 -46.312 -54.125 1 87.88 614 PRO B O 1
ATOM 10732 N N . ASP B 1 615 ? 13.18 -44.969 -55.844 1 87.62 615 ASP B N 1
ATOM 10733 C CA . ASP B 1 615 ? 14.438 -45.594 -56.219 1 87.62 615 ASP B CA 1
ATOM 10734 C C . ASP B 1 615 ? 15.633 -44.875 -55.594 1 87.62 615 ASP B C 1
ATOM 10736 O O . ASP B 1 615 ? 16.781 -45.219 -55.875 1 87.62 615 ASP B O 1
ATOM 10740 N N . SER B 1 616 ? 15.305 -43.969 -54.719 1 88 616 SER B N 1
ATOM 10741 C CA . SER B 1 616 ? 16.391 -43.219 -54.094 1 88 616 SER B CA 1
ATOM 10742 C C . SER B 1 616 ? 17.203 -44.094 -53.156 1 88 616 SER B C 1
ATOM 10744 O O . SER B 1 616 ? 18.406 -43.875 -52.969 1 88 616 SER B O 1
ATOM 10746 N N . HIS B 1 617 ? 16.547 -45.094 -52.562 1 89.19 617 HIS B N 1
ATOM 10747 C CA . HIS B 1 617 ? 17.234 -46.062 -51.688 1 89.19 617 HIS B CA 1
ATOM 10748 C C . HIS B 1 617 ? 17.188 -47.469 -52.281 1 89.19 617 HIS B C 1
ATOM 10750 O O . HIS B 1 617 ? 16.125 -47.938 -52.719 1 89.19 617 HIS B O 1
ATOM 10756 N N . PRO B 1 618 ? 18.438 -48.031 -52.375 1 92.38 618 PRO B N 1
ATOM 10757 C CA . PRO B 1 618 ? 18.422 -49.375 -52.906 1 92.38 618 PRO B CA 1
ATOM 10758 C C . PRO B 1 618 ? 17.5 -50.312 -52.125 1 92.38 618 PRO B C 1
ATOM 10760 O O . PRO B 1 618 ? 17.469 -50.25 -50.875 1 92.38 618 PRO B O 1
ATOM 10763 N N . HIS B 1 619 ? 16.609 -51.062 -52.844 1 95.69 619 HIS B N 1
ATOM 10764 C CA . HIS B 1 619 ? 15.664 -51.969 -52.188 1 95.69 619 HIS B CA 1
ATOM 10765 C C . HIS B 1 619 ? 15.414 -53.188 -53.062 1 95.69 619 HIS B C 1
ATOM 10767 O O . HIS B 1 619 ? 15.766 -53.219 -54.25 1 95.69 619 HIS B O 1
ATOM 10773 N N . ARG B 1 620 ? 14.953 -54.281 -52.5 1 95.81 620 ARG B N 1
ATOM 10774 C CA . ARG B 1 620 ? 14.539 -55.469 -53.219 1 95.81 620 ARG B CA 1
ATOM 10775 C C . ARG B 1 620 ? 13.219 -56 -52.688 1 95.81 620 ARG B C 1
ATOM 10777 O O . ARG B 1 620 ? 12.953 -55.938 -51.5 1 95.81 620 ARG B O 1
ATOM 10784 N N . ILE B 1 621 ? 12.398 -56.531 -53.594 1 95.31 621 ILE B N 1
ATOM 10785 C CA . ILE B 1 621 ? 11.125 -57.125 -53.188 1 95.31 621 ILE B CA 1
ATOM 10786 C C . ILE B 1 621 ? 11.359 -58.438 -52.469 1 95.31 621 ILE B C 1
ATOM 10788 O O . ILE B 1 621 ? 12.062 -59.312 -52.938 1 95.31 621 ILE B O 1
ATOM 10792 N N . LEU B 1 622 ? 10.836 -58.531 -51.25 1 95.31 622 LEU B N 1
ATOM 10793 C CA . LEU B 1 622 ? 11.156 -59.625 -50.344 1 95.31 622 LEU B CA 1
ATOM 10794 C C . LEU B 1 622 ? 10.055 -60.688 -50.375 1 95.31 622 LEU B C 1
ATOM 10796 O O . LEU B 1 622 ? 10.336 -61.875 -50.438 1 95.31 622 LEU B O 1
ATOM 10800 N N . ASP B 1 623 ? 8.852 -60.281 -50.156 1 94.19 623 ASP B N 1
ATOM 10801 C CA . ASP B 1 623 ? 7.77 -61.25 -49.969 1 94.19 623 ASP B CA 1
ATOM 10802 C C . ASP B 1 623 ? 6.41 -60.531 -50.031 1 94.19 623 ASP B C 1
ATOM 10804 O O . ASP B 1 623 ? 6.336 -59.312 -50.219 1 94.19 623 ASP B O 1
ATOM 10808 N N . PHE B 1 624 ? 5.305 -61.344 -50.125 1 90.62 624 PHE B N 1
ATOM 10809 C CA . PHE B 1 624 ? 3.926 -60.875 -49.969 1 90.62 624 PHE B CA 1
ATOM 10810 C C . PHE B 1 624 ? 3.273 -61.531 -48.781 1 90.62 624 PHE B C 1
ATOM 10812 O O . PHE B 1 624 ? 3.262 -62.75 -48.656 1 90.62 624 PHE B O 1
ATOM 10819 N N . ILE B 1 625 ? 2.885 -60.688 -47.844 1 85.12 625 ILE B N 1
ATOM 10820 C CA . ILE B 1 625 ? 2.344 -61.25 -46.594 1 85.12 625 ILE B CA 1
ATOM 10821 C C . ILE B 1 625 ? 0.845 -60.969 -46.531 1 85.12 625 ILE B C 1
ATOM 10823 O O . ILE B 1 625 ? 0.377 -59.938 -47 1 85.12 625 ILE B O 1
ATOM 10827 N N . ARG B 1 626 ? 0.165 -61.938 -45.906 1 80.25 626 ARG B N 1
ATOM 10828 C CA . ARG B 1 626 ? -1.265 -61.75 -45.656 1 80.25 626 ARG B CA 1
ATOM 10829 C C . ARG B 1 626 ? -1.52 -61.125 -44.312 1 80.25 626 ARG B C 1
ATOM 10831 O O . ARG B 1 626 ? -1.043 -61.625 -43.281 1 80.25 626 ARG B O 1
ATOM 10838 N N . VAL B 1 627 ? -2.064 -60.062 -44.312 1 72.38 627 VAL B N 1
ATOM 10839 C CA . VAL B 1 627 ? -2.422 -59.406 -43.062 1 72.38 627 VAL B CA 1
ATOM 10840 C C . VAL B 1 627 ? -3.871 -59.719 -42.688 1 72.38 627 VAL B C 1
ATOM 10842 O O . VAL B 1 627 ? -4.734 -59.781 -43.562 1 72.38 627 VAL B O 1
ATOM 10845 N N . PRO B 1 628 ? -3.943 -60.25 -41.469 1 59.62 628 PRO B N 1
ATOM 10846 C CA . PRO B 1 628 ? -5.266 -60.688 -41.031 1 59.62 628 PRO B CA 1
ATOM 10847 C C . PRO B 1 628 ? -6.375 -59.719 -41.344 1 59.62 628 PRO B C 1
ATOM 10849 O O . PRO B 1 628 ? -7.477 -60.094 -41.75 1 59.62 628 PRO B O 1
ATOM 10852 N N . ALA B 1 629 ? -5.977 -58.406 -41.156 1 54.84 629 ALA B N 1
ATOM 10853 C CA . ALA B 1 629 ? -7.074 -57.469 -41.375 1 54.84 629 ALA B CA 1
ATOM 10854 C C . ALA B 1 629 ? -7.406 -57.375 -42.844 1 54.84 629 ALA B C 1
ATOM 10856 O O . ALA B 1 629 ? -6.523 -57.125 -43.688 1 54.84 629 ALA B O 1
ATOM 10857 N N . LYS B 1 630 ? -8.625 -57.781 -43.344 1 58 630 LYS B N 1
ATOM 10858 C CA . LYS B 1 630 ? -9.305 -57.625 -44.625 1 58 630 LYS B CA 1
ATOM 10859 C C . LYS B 1 630 ? -8.742 -58.594 -45.656 1 58 630 LYS B C 1
ATOM 10861 O O . LYS B 1 630 ? -8.969 -58.438 -46.844 1 58 630 LYS B O 1
ATOM 10866 N N . ASN B 1 631 ? -7.895 -59.656 -45.094 1 63.72 631 ASN B N 1
ATOM 10867 C CA . ASN B 1 631 ? -7.344 -60.688 -45.969 1 63.72 631 ASN B CA 1
ATOM 10868 C C . ASN B 1 631 ? -6.648 -60.094 -47.188 1 63.72 631 ASN B C 1
ATOM 10870 O O . ASN B 1 631 ? -6.824 -60.562 -48.312 1 63.72 631 ASN B O 1
ATOM 10874 N N . LYS B 1 632 ? -5.961 -58.875 -46.938 1 74.56 632 LYS B N 1
ATOM 10875 C CA . LYS B 1 632 ? -5.262 -58.188 -48.031 1 74.56 632 LYS B CA 1
ATOM 10876 C C . LYS B 1 632 ? -3.797 -58.594 -48.094 1 74.56 632 LYS B C 1
ATOM 10878 O O . LYS B 1 632 ? -3.154 -58.812 -47.062 1 74.56 632 LYS B O 1
ATOM 10883 N N . LEU B 1 633 ? -3.422 -58.844 -49.344 1 82.69 633 LEU B N 1
ATOM 10884 C CA . LEU B 1 633 ? -2.018 -59.156 -49.594 1 82.69 633 LEU B CA 1
ATOM 10885 C C . LEU B 1 633 ? -1.186 -57.875 -49.688 1 82.69 633 LEU B C 1
ATOM 10887 O O . LEU B 1 633 ? -1.512 -57 -50.438 1 82.69 633 LEU B O 1
ATOM 10891 N N . VAL B 1 634 ? -0.145 -57.781 -48.812 1 89.06 634 VAL B N 1
ATOM 10892 C CA . VAL B 1 634 ? 0.735 -56.594 -48.781 1 89.06 634 VAL B CA 1
ATOM 10893 C C . VAL B 1 634 ? 2.133 -57 -49.25 1 89.06 634 VAL B C 1
ATOM 10895 O O . VAL B 1 634 ? 2.744 -57.906 -48.688 1 89.06 634 VAL B O 1
ATOM 10898 N N . GLY B 1 635 ? 2.553 -56.344 -50.312 1 93.88 635 GLY B N 1
ATOM 10899 C CA . GLY B 1 635 ? 3.928 -56.562 -50.719 1 93.88 635 GLY B CA 1
ATOM 10900 C C . GLY B 1 635 ? 4.938 -55.875 -49.844 1 93.88 635 GLY B C 1
ATOM 10901 O O . GLY B 1 635 ? 4.688 -54.75 -49.344 1 93.88 635 GLY B O 1
ATOM 10902 N N . ILE B 1 636 ? 6.074 -56.594 -49.594 1 96.56 636 ILE B N 1
ATOM 10903 C CA . ILE B 1 636 ? 7.078 -56 -48.719 1 96.56 636 ILE B CA 1
ATOM 10904 C C . ILE B 1 636 ? 8.43 -56 -49.406 1 96.56 636 ILE B C 1
ATOM 10906 O O . ILE B 1 636 ? 8.727 -56.875 -50.219 1 96.56 636 ILE B O 1
ATOM 10910 N N . ALA B 1 637 ? 9.156 -55 -49.125 1 97.06 637 ALA B N 1
ATOM 10911 C CA . ALA B 1 637 ? 10.492 -54.812 -49.688 1 97.06 637 ALA B CA 1
ATOM 10912 C C . ALA B 1 637 ? 11.516 -54.562 -48.594 1 97.06 637 ALA B C 1
ATOM 10914 O O . ALA B 1 637 ? 11.172 -54.125 -47.5 1 97.06 637 ALA B O 1
ATOM 10915 N N . GLU B 1 638 ? 12.742 -55 -48.844 1 97.25 638 GLU B N 1
ATOM 10916 C CA . GLU B 1 638 ? 13.867 -54.75 -47.938 1 97.25 638 GLU B CA 1
ATOM 10917 C C . GLU B 1 638 ? 14.703 -53.562 -48.438 1 97.25 638 GLU B C 1
ATOM 10919 O O . GLU B 1 638 ? 15.062 -53.5 -49.625 1 97.25 638 GLU B O 1
ATOM 10924 N N . ILE B 1 639 ? 14.898 -52.625 -47.531 1 95.69 639 ILE B N 1
ATOM 10925 C CA . ILE B 1 639 ? 15.82 -51.531 -47.844 1 95.69 639 ILE B CA 1
ATOM 10926 C C . ILE B 1 639 ? 17.25 -51.969 -47.562 1 95.69 639 ILE B C 1
ATOM 10928 O O . ILE B 1 639 ? 17.562 -52.469 -46.5 1 95.69 639 ILE B O 1
ATOM 10932 N N . LEU B 1 640 ? 18.062 -51.812 -48.5 1 94.5 640 LEU B N 1
ATOM 10933 C CA . LEU B 1 640 ? 19.453 -52.281 -48.375 1 94.5 640 LEU B CA 1
ATOM 10934 C C . LEU B 1 640 ? 20.344 -51.125 -47.906 1 94.5 640 LEU B C 1
ATOM 10936 O O . LEU B 1 640 ? 20.422 -50.094 -48.562 1 94.5 640 LEU B O 1
ATOM 10940 N N . LEU B 1 641 ? 20.953 -51.344 -46.75 1 91 641 LEU B N 1
ATOM 10941 C CA . LEU B 1 641 ? 21.781 -50.281 -46.125 1 91 641 LEU B CA 1
ATOM 10942 C C . LEU B 1 641 ? 23.266 -50.531 -46.438 1 91 641 LEU B C 1
ATOM 10944 O O . LEU B 1 641 ? 23.938 -51.281 -45.719 1 91 641 LEU B O 1
ATOM 10948 N N . GLU B 1 642 ? 23.719 -49.844 -47.312 1 85.31 642 GLU B N 1
ATOM 10949 C CA . GLU B 1 642 ? 25.125 -50 -47.688 1 85.31 642 GLU B CA 1
ATOM 10950 C C . GLU B 1 642 ? 26.031 -49.469 -46.594 1 85.31 642 GLU B C 1
ATOM 10952 O O . GLU B 1 642 ? 25.812 -48.375 -46.031 1 85.31 642 GLU B O 1
ATOM 10957 N N . GLY B 1 643 ? 26.984 -50.219 -46.125 1 82.06 643 GLY B N 1
ATOM 10958 C CA . GLY B 1 643 ? 27.938 -49.812 -45.094 1 82.06 643 GLY B CA 1
ATOM 10959 C C . GLY B 1 643 ? 27.547 -50.25 -43.688 1 82.06 643 GLY B C 1
ATOM 10960 O O . GLY B 1 643 ? 28.391 -50.281 -42.812 1 82.06 643 GLY B O 1
ATOM 10961 N N . LEU B 1 644 ? 26.312 -50.594 -43.562 1 85.44 644 LEU B N 1
ATOM 10962 C CA . LEU B 1 644 ? 25.844 -50.969 -42.219 1 85.44 644 LEU B CA 1
ATOM 10963 C C . LEU B 1 644 ? 25.578 -52.469 -42.125 1 85.44 644 LEU B C 1
ATOM 10965 O O . LEU B 1 644 ? 25.453 -53.031 -41.031 1 85.44 644 LEU B O 1
ATOM 10969 N N . GLU B 1 645 ? 25.453 -53.031 -43.344 1 83.25 645 GLU B N 1
ATOM 10970 C CA . GLU B 1 645 ? 25.297 -54.469 -43.438 1 83.25 645 GLU B CA 1
ATOM 10971 C C . GLU B 1 645 ? 26.422 -55.094 -44.281 1 83.25 645 GLU B C 1
ATOM 10973 O O . GLU B 1 645 ? 26.781 -54.594 -45.344 1 83.25 645 GLU B O 1
ATOM 10978 N N . ASP B 1 646 ? 27.016 -56.156 -43.781 1 78.44 646 ASP B N 1
ATOM 10979 C CA . ASP B 1 646 ? 28.172 -56.781 -44.438 1 78.44 646 ASP B CA 1
ATOM 10980 C C . ASP B 1 646 ? 27.828 -57.312 -45.812 1 78.44 646 ASP B C 1
ATOM 10982 O O . ASP B 1 646 ? 28.641 -57.219 -46.75 1 78.44 646 ASP B O 1
ATOM 10986 N N . ASN B 1 647 ? 26.625 -57.75 -45.969 1 86.75 647 ASN B N 1
ATOM 10987 C CA . ASN B 1 647 ? 26.328 -58.406 -47.25 1 86.75 647 ASN B CA 1
ATOM 10988 C C . ASN B 1 647 ? 25.391 -57.531 -48.094 1 86.75 647 ASN B C 1
ATOM 10990 O O . ASN B 1 647 ? 24.75 -58.031 -49.031 1 86.75 647 ASN B O 1
ATOM 10994 N N . ALA B 1 648 ? 25.391 -56.219 -47.875 1 88.56 648 ALA B N 1
ATOM 10995 C CA . ALA B 1 648 ? 24.484 -55.344 -48.594 1 88.56 648 ALA B CA 1
ATOM 10996 C C . ALA B 1 648 ? 24.875 -55.25 -50.062 1 88.56 648 ALA B C 1
ATOM 10998 O O . ALA B 1 648 ? 24 -55.25 -50.938 1 88.56 648 ALA B O 1
ATOM 10999 N N . HIS B 1 649 ? 26.172 -55.188 -50.375 1 90.31 649 HIS B N 1
ATOM 11000 C CA . HIS B 1 649 ? 26.641 -55.094 -51.75 1 90.31 649 HIS B CA 1
ATOM 11001 C C . HIS B 1 649 ? 26.297 -56.344 -52.531 1 90.31 649 HIS B C 1
ATOM 11003 O O . HIS B 1 649 ? 25.938 -56.25 -53.719 1 90.31 649 HIS B O 1
ATOM 11009 N N . LEU B 1 650 ? 26.359 -57.438 -51.875 1 93.56 650 LEU B N 1
ATOM 11010 C CA . LEU B 1 650 ? 26.047 -58.719 -52.531 1 93.56 650 LEU B CA 1
ATOM 11011 C C . LEU B 1 650 ? 24.547 -58.812 -52.781 1 93.56 650 LEU B C 1
ATOM 11013 O O . LEU B 1 650 ? 24.125 -59.375 -53.812 1 93.56 650 LEU B O 1
ATOM 11017 N N . LYS B 1 651 ? 23.781 -58.219 -51.906 1 94.06 651 LYS B N 1
ATOM 11018 C CA . LYS B 1 651 ? 22.328 -58.219 -52.094 1 94.06 651 LYS B CA 1
ATOM 11019 C C . LYS B 1 651 ? 21.922 -57.312 -53.281 1 94.06 651 LYS B C 1
ATOM 11021 O O . LYS B 1 651 ? 20.969 -57.625 -54 1 94.06 651 LYS B O 1
ATOM 11026 N N . ILE B 1 652 ? 22.719 -56.281 -53.5 1 92.88 652 ILE B N 1
ATOM 11027 C CA . ILE B 1 652 ? 22.438 -55.375 -54.594 1 92.88 652 ILE B CA 1
ATOM 11028 C C . ILE B 1 652 ? 22.781 -56.062 -55.906 1 92.88 652 ILE B C 1
ATOM 11030 O O . ILE B 1 652 ? 22.047 -55.938 -56.906 1 92.88 652 ILE B O 1
ATOM 11034 N N . LEU B 1 653 ? 23.797 -56.812 -55.875 1 92.06 653 LEU B N 1
ATOM 11035 C CA . LEU B 1 653 ? 24.25 -57.5 -57.062 1 92.06 653 LEU B CA 1
ATOM 11036 C C . LEU B 1 653 ? 23.297 -58.594 -57.469 1 92.06 653 LEU B C 1
ATOM 11038 O O . LEU B 1 653 ? 23.109 -58.875 -58.656 1 92.06 653 LEU B O 1
ATOM 11042 N N . SER B 1 654 ? 22.766 -59.25 -56.531 1 94.69 654 SER B N 1
ATOM 11043 C CA . SER B 1 654 ? 21.891 -60.375 -56.812 1 94.69 654 SER B CA 1
ATOM 11044 C C . SER B 1 654 ? 20.422 -60 -56.781 1 94.69 654 SER B C 1
ATOM 11046 O O . SER B 1 654 ? 19.547 -60.844 -56.625 1 94.69 654 SER B O 1
ATOM 11048 N N . LYS B 1 655 ? 20.109 -58.688 -56.844 1 95 655 LYS B N 1
ATOM 11049 C CA . LYS B 1 655 ? 18.75 -58.188 -56.688 1 95 655 LYS B CA 1
ATOM 11050 C C . LYS B 1 655 ? 17.812 -58.781 -57.75 1 95 655 LYS B C 1
ATOM 11052 O O . LYS B 1 655 ? 16.734 -59.25 -57.438 1 95 655 LYS B O 1
ATOM 11057 N N . VAL B 1 656 ? 18.219 -58.781 -59.031 1 95.12 656 VAL B N 1
ATOM 11058 C CA . VAL B 1 656 ? 17.375 -59.156 -60.156 1 95.12 656 VAL B CA 1
ATOM 11059 C C . VAL B 1 656 ? 17.062 -60.625 -60.094 1 95.12 656 VAL B C 1
ATOM 11061 O O . VAL B 1 656 ? 15.891 -61.031 -60.094 1 95.12 656 VAL B O 1
ATOM 11064 N N . PRO B 1 657 ? 18.109 -61.469 -59.906 1 96.12 657 PRO B N 1
ATOM 11065 C CA . PRO B 1 657 ? 17.781 -62.906 -59.781 1 96.12 657 PRO B CA 1
ATOM 11066 C C . PRO B 1 657 ? 16.938 -63.219 -58.562 1 96.12 657 PRO B C 1
ATOM 11068 O O . PRO B 1 657 ? 16.094 -64.125 -58.594 1 96.12 657 PRO B O 1
ATOM 11071 N N . PHE B 1 658 ? 17.203 -62.5 -57.531 1 97 658 PHE B N 1
ATOM 11072 C CA . PHE B 1 658 ? 16.422 -62.719 -56.312 1 97 658 PHE B CA 1
ATOM 11073 C C . PHE B 1 658 ? 14.945 -62.406 -56.562 1 97 658 PHE B C 1
ATOM 11075 O O . PHE B 1 658 ? 14.07 -63.188 -56.219 1 97 658 PHE B O 1
ATOM 11082 N N . GLU B 1 659 ? 14.617 -61.312 -57.156 1 96.38 659 GLU B N 1
ATOM 11083 C CA . GLU B 1 659 ? 13.242 -60.875 -57.406 1 96.38 659 GLU B CA 1
ATOM 11084 C C . GLU B 1 659 ? 12.562 -61.812 -58.406 1 96.38 659 GLU B C 1
ATOM 11086 O O . GLU B 1 659 ? 11.359 -62.062 -58.312 1 96.38 659 GLU B O 1
ATOM 11091 N N . ARG B 1 660 ? 13.352 -62.281 -59.344 1 95.75 660 ARG B N 1
ATOM 11092 C CA . ARG B 1 660 ? 12.812 -63.25 -60.281 1 95.75 660 ARG B CA 1
ATOM 11093 C C . ARG B 1 660 ? 12.422 -64.562 -59.562 1 95.75 660 ARG B C 1
ATOM 11095 O O . ARG B 1 660 ? 11.398 -65.125 -59.906 1 95.75 660 ARG B O 1
ATOM 11102 N N . GLY B 1 661 ? 13.297 -64.875 -58.656 1 96 661 GLY B N 1
ATOM 11103 C CA . GLY B 1 661 ? 12.992 -66 -57.844 1 96 661 GLY B CA 1
ATOM 11104 C C . GLY B 1 661 ? 11.727 -65.875 -57.031 1 96 661 GLY B C 1
ATOM 11105 O O . GLY B 1 661 ? 10.906 -66.812 -56.969 1 96 661 GLY B O 1
ATOM 11106 N N . VAL B 1 662 ? 11.539 -64.688 -56.438 1 95.25 662 VAL B N 1
ATOM 11107 C CA . VAL B 1 662 ? 10.367 -64.438 -55.625 1 95.25 662 VAL B CA 1
ATOM 11108 C C . VAL B 1 662 ? 9.109 -64.438 -56.5 1 95.25 662 VAL B C 1
ATOM 11110 O O . VAL B 1 662 ? 8.094 -65.062 -56.094 1 95.25 662 VAL B O 1
ATOM 11113 N N . ASN B 1 663 ? 9.164 -63.875 -57.656 1 93.44 663 ASN B N 1
ATOM 11114 C CA . ASN B 1 663 ? 8.023 -63.875 -58.562 1 93.44 663 ASN B CA 1
ATOM 11115 C C . ASN B 1 663 ? 7.684 -65.25 -59.062 1 93.44 663 ASN B C 1
ATOM 11117 O O . ASN B 1 663 ? 6.512 -65.625 -59.125 1 93.44 663 ASN B O 1
ATOM 11121 N N . ALA B 1 664 ? 8.742 -66 -59.375 1 94.69 664 ALA B N 1
ATOM 11122 C CA . ALA B 1 664 ? 8.531 -67.375 -59.812 1 94.69 664 ALA B CA 1
ATOM 11123 C C . ALA B 1 664 ? 7.883 -68.188 -58.688 1 94.69 664 ALA B C 1
ATOM 11125 O O . ALA B 1 664 ? 7.004 -69 -58.969 1 94.69 664 ALA B O 1
ATOM 11126 N N . PHE B 1 665 ? 8.359 -68 -57.531 1 94.06 665 PHE B N 1
ATOM 11127 C CA . PHE B 1 665 ? 7.82 -68.75 -56.406 1 94.06 665 PHE B CA 1
ATOM 11128 C C . PHE B 1 665 ? 6.328 -68.438 -56.219 1 94.06 665 PHE B C 1
ATOM 11130 O O . PHE B 1 665 ? 5.535 -69.375 -56.062 1 94.06 665 PHE B O 1
ATOM 11137 N N . TRP B 1 666 ? 5.879 -67.125 -56.344 1 90.31 666 TRP B N 1
ATOM 11138 C CA . TRP B 1 666 ? 4.496 -66.75 -56.094 1 90.31 666 TRP B CA 1
ATOM 11139 C C . TRP B 1 666 ? 3.619 -67.062 -57.312 1 90.31 666 TRP B C 1
ATOM 11141 O O . TRP B 1 666 ? 2.393 -67.125 -57.219 1 90.31 666 TRP B O 1
ATOM 11151 N N . ASP B 1 667 ? 4.316 -67.312 -58.5 1 88.94 667 ASP B N 1
ATOM 11152 C CA . ASP B 1 667 ? 3.596 -67.75 -59.688 1 88.94 667 ASP B CA 1
ATOM 11153 C C . ASP B 1 667 ? 3.377 -69.25 -59.656 1 88.94 667 ASP B C 1
ATOM 11155 O O . ASP B 1 667 ? 2.691 -69.812 -60.531 1 88.94 667 ASP B O 1
ATOM 11159 N N . GLY B 1 668 ? 4.031 -70 -58.719 1 89.19 668 GLY B N 1
ATOM 11160 C CA . GLY B 1 668 ? 3.857 -71.438 -58.562 1 89.19 668 GLY B CA 1
ATOM 11161 C C . GLY B 1 668 ? 4.945 -72.188 -59.25 1 89.19 668 GLY B C 1
ATOM 11162 O O . GLY B 1 668 ? 4.891 -73.438 -59.281 1 89.19 668 GLY B O 1
ATOM 11163 N N . ASN B 1 669 ? 5.84 -71.5 -59.906 1 93 669 ASN B N 1
ATOM 11164 C CA . ASN B 1 669 ? 6.961 -72.188 -60.531 1 93 669 ASN B CA 1
ATOM 11165 C C . ASN B 1 669 ? 8.117 -72.438 -59.562 1 93 669 ASN B C 1
ATOM 11167 O O . ASN B 1 669 ? 9.148 -71.75 -59.688 1 93 669 ASN B O 1
ATOM 11171 N N . PHE B 1 670 ? 8.047 -73.438 -58.719 1 95 670 PHE B N 1
ATOM 11172 C CA . PHE B 1 670 ? 8.977 -73.625 -57.594 1 95 670 PHE B CA 1
ATOM 11173 C C . PHE B 1 670 ? 10.328 -74.125 -58.094 1 95 670 PHE B C 1
ATOM 11175 O O . PHE B 1 670 ? 11.359 -73.875 -57.5 1 95 670 PHE B O 1
ATOM 11182 N N . ALA B 1 671 ? 10.32 -74.812 -59.219 1 95.25 671 ALA B N 1
ATOM 11183 C CA . ALA B 1 671 ? 11.594 -75.312 -59.75 1 95.25 671 ALA B CA 1
ATOM 11184 C C . ALA B 1 671 ? 12.438 -74.125 -60.25 1 95.25 671 ALA B C 1
ATOM 11186 O O . ALA B 1 671 ? 13.641 -74.125 -60 1 95.25 671 ALA B O 1
ATOM 11187 N N . GLU B 1 672 ? 11.727 -73.312 -61.031 1 95.88 672 GLU B N 1
ATOM 11188 C CA . GLU B 1 672 ? 12.414 -72.125 -61.5 1 95.88 672 GLU B CA 1
ATOM 11189 C C . GLU B 1 672 ? 12.891 -71.25 -60.344 1 95.88 672 GLU B C 1
ATOM 11191 O O . GLU B 1 672 ? 13.984 -70.688 -60.375 1 95.88 672 GLU B O 1
ATOM 11196 N N . ALA B 1 673 ? 12.07 -71.125 -59.344 1 97 673 ALA B N 1
ATOM 11197 C CA . ALA B 1 673 ? 12.438 -70.375 -58.156 1 97 673 ALA B CA 1
ATOM 11198 C C . ALA B 1 673 ? 13.664 -70.938 -57.469 1 97 673 ALA B C 1
ATOM 11200 O O . ALA B 1 673 ? 14.578 -70.25 -57.062 1 97 673 ALA B O 1
ATOM 11201 N N . LEU B 1 674 ? 13.703 -72.25 -57.281 1 96.81 674 LEU B N 1
ATOM 11202 C CA . LEU B 1 674 ? 14.82 -72.938 -56.688 1 96.81 674 LEU B CA 1
ATOM 11203 C C . LEU B 1 674 ? 16.125 -72.688 -57.406 1 96.81 674 LEU B C 1
ATOM 11205 O O . LEU B 1 674 ? 17.156 -72.438 -56.812 1 96.81 674 LEU B O 1
ATOM 11209 N N . ASP B 1 675 ? 15.992 -72.688 -58.75 1 96.75 675 ASP B N 1
ATOM 11210 C CA . ASP B 1 675 ? 17.172 -72.375 -59.562 1 96.75 675 ASP B CA 1
ATOM 11211 C C . ASP B 1 675 ? 17.703 -71 -59.344 1 96.75 675 ASP B C 1
ATOM 11213 O O . ASP B 1 675 ? 18.906 -70.812 -59.219 1 96.75 675 ASP B O 1
ATOM 11217 N N . GLU B 1 676 ? 16.812 -70.125 -59.344 1 97.25 676 GLU B N 1
ATOM 11218 C CA . GLU B 1 676 ? 17.188 -68.688 -59.125 1 97.25 676 GLU B CA 1
ATOM 11219 C C . GLU B 1 676 ? 17.812 -68.5 -57.75 1 97.25 676 GLU B C 1
ATOM 11221 O O . GLU B 1 676 ? 18.797 -67.812 -57.594 1 97.25 676 GLU B O 1
ATOM 11226 N N . PHE B 1 677 ? 17.297 -69.062 -56.688 1 97.56 677 PHE B N 1
ATOM 11227 C CA . PHE B 1 677 ? 17.781 -68.875 -55.312 1 97.56 677 PHE B CA 1
ATOM 11228 C C . PHE B 1 677 ? 19.109 -69.625 -55.125 1 97.56 677 PHE B C 1
ATOM 11230 O O . PHE B 1 677 ? 19.969 -69.125 -54.375 1 97.56 677 PHE B O 1
ATOM 11237 N N . ASN B 1 678 ? 19.281 -70.688 -55.781 1 96.88 678 ASN B N 1
ATOM 11238 C CA . ASN B 1 678 ? 20.594 -71.375 -55.75 1 96.88 678 ASN B CA 1
ATOM 11239 C C . ASN B 1 678 ? 21.656 -70.438 -56.375 1 96.88 678 ASN B C 1
ATOM 11241 O O . ASN B 1 678 ? 22.781 -70.375 -55.875 1 96.88 678 ASN B O 1
ATOM 11245 N N . TYR B 1 679 ? 21.188 -69.875 -57.469 1 96.69 679 TYR B N 1
ATOM 11246 C CA . TYR B 1 679 ? 22.094 -68.938 -58.125 1 96.69 679 TYR B CA 1
ATOM 11247 C C . TYR B 1 679 ? 22.469 -67.75 -57.156 1 96.69 679 TYR B C 1
ATOM 11249 O O . TYR B 1 679 ? 23.641 -67.438 -57.031 1 96.69 679 TYR B O 1
ATOM 11257 N N . VAL B 1 680 ? 21.547 -67.188 -56.5 1 97.06 680 VAL B N 1
ATOM 11258 C CA . VAL B 1 680 ? 21.75 -66.125 -55.562 1 97.06 680 VAL B CA 1
ATOM 11259 C C . VAL B 1 680 ? 22.656 -66.562 -54.406 1 97.06 680 VAL B C 1
ATOM 11261 O O . VAL B 1 680 ? 23.531 -65.812 -53.969 1 97.06 680 VAL B O 1
ATOM 11264 N N . LEU B 1 681 ? 22.422 -67.75 -53.844 1 96.25 681 LEU B N 1
ATOM 11265 C CA . LEU B 1 681 ? 23.172 -68.25 -52.719 1 96.25 681 LEU B CA 1
ATOM 11266 C C . LEU B 1 681 ? 24.609 -68.562 -53.094 1 96.25 681 LEU B C 1
ATOM 11268 O O . LEU B 1 681 ? 25.5 -68.625 -52.25 1 96.25 681 LEU B O 1
ATOM 11272 N N . ASN B 1 682 ? 24.797 -68.812 -54.344 1 95.5 682 ASN B N 1
ATOM 11273 C CA . ASN B 1 682 ? 26.156 -69 -54.844 1 95.5 682 ASN B CA 1
ATOM 11274 C C . ASN B 1 682 ? 26.938 -67.688 -54.781 1 95.5 682 ASN B C 1
ATOM 11276 O O . ASN B 1 682 ? 28.156 -67.688 -54.562 1 95.5 682 ASN B O 1
ATOM 11280 N N . ILE B 1 683 ? 26.234 -66.625 -55 1 93.88 683 ILE B N 1
ATOM 11281 C CA . ILE B 1 683 ? 26.828 -65.312 -54.938 1 93.88 683 ILE B CA 1
ATOM 11282 C C . ILE B 1 683 ? 26.938 -64.875 -53.469 1 93.88 683 ILE B C 1
ATOM 11284 O O . ILE B 1 683 ? 27.969 -64.312 -53.062 1 93.88 683 ILE B O 1
ATOM 11288 N N . ASN B 1 684 ? 25.891 -65.062 -52.719 1 93.38 684 ASN B N 1
ATOM 11289 C CA . ASN B 1 684 ? 25.812 -64.688 -51.312 1 93.38 684 ASN B CA 1
ATOM 11290 C C . ASN B 1 684 ? 25.281 -65.812 -50.469 1 93.38 684 ASN B C 1
ATOM 11292 O O . ASN B 1 684 ? 24.062 -65.938 -50.25 1 93.38 684 ASN B O 1
ATOM 11296 N N . SER B 1 685 ? 26.094 -66.562 -49.781 1 92.25 685 SER B N 1
ATOM 11297 C CA . SER B 1 685 ? 25.719 -67.75 -49.031 1 92.25 685 SER B CA 1
ATOM 11298 C C . SER B 1 685 ? 25.078 -67.375 -47.688 1 92.25 685 SER B C 1
ATOM 11300 O O . SER B 1 685 ? 24.406 -68.188 -47.094 1 92.25 685 SER B O 1
ATOM 11302 N N . THR B 1 686 ? 25.172 -66.125 -47.375 1 91.44 686 THR B N 1
ATOM 11303 C CA . THR B 1 686 ? 24.703 -65.75 -46.062 1 91.44 686 THR B CA 1
ATOM 11304 C C . THR B 1 686 ? 23.312 -65.125 -46.156 1 91.44 686 THR B C 1
ATOM 11306 O O . THR B 1 686 ? 22.75 -64.688 -45.125 1 91.44 686 THR B O 1
ATOM 11309 N N . ASP B 1 687 ? 22.766 -65 -47.344 1 94.5 687 ASP B N 1
ATOM 11310 C CA . ASP B 1 687 ? 21.453 -64.375 -47.5 1 94.5 687 ASP B CA 1
ATOM 11311 C C . ASP B 1 687 ? 20.359 -65.25 -46.875 1 94.5 687 ASP B C 1
ATOM 11313 O O . ASP B 1 687 ? 19.938 -66.25 -47.469 1 94.5 687 ASP B O 1
ATOM 11317 N N . LYS B 1 688 ? 19.797 -64.812 -45.812 1 94.62 688 LYS B N 1
ATOM 11318 C CA . LYS B 1 688 ? 18.812 -65.625 -45.062 1 94.62 688 LYS B CA 1
ATOM 11319 C C . LYS B 1 688 ? 17.5 -65.75 -45.812 1 94.62 688 LYS B C 1
ATOM 11321 O O . LYS B 1 688 ? 16.844 -66.75 -45.75 1 94.62 688 LYS B O 1
ATOM 11326 N N . ALA B 1 689 ? 17.109 -64.688 -46.5 1 95.75 689 ALA B N 1
ATOM 11327 C CA . ALA B 1 689 ? 15.852 -64.75 -47.25 1 95.75 689 ALA B CA 1
ATOM 11328 C C . ALA B 1 689 ? 15.906 -65.812 -48.344 1 95.75 689 ALA B C 1
ATOM 11330 O O . ALA B 1 689 ? 14.953 -66.562 -48.531 1 95.75 689 ALA B O 1
ATOM 11331 N N . SER B 1 690 ? 17 -65.812 -49.062 1 96 690 SER B N 1
ATOM 11332 C CA . SER B 1 690 ? 17.172 -66.812 -50.125 1 96 690 SER B CA 1
ATOM 11333 C C . SER B 1 690 ? 17.203 -68.188 -49.594 1 96 690 SER B C 1
ATOM 11335 O O . SER B 1 690 ? 16.688 -69.125 -50.25 1 96 690 SER B O 1
ATOM 11337 N N . LYS B 1 691 ? 17.812 -68.375 -48.438 1 96.25 691 LYS B N 1
ATOM 11338 C CA . LYS B 1 691 ? 17.828 -69.688 -47.812 1 96.25 691 LYS B CA 1
ATOM 11339 C C . LYS B 1 691 ? 16.422 -70.125 -47.469 1 96.25 691 LYS B C 1
ATOM 11341 O O . LYS B 1 691 ? 16.078 -71.312 -47.656 1 96.25 691 LYS B O 1
ATOM 11346 N N . LEU B 1 692 ? 15.688 -69.25 -47 1 95.12 692 LEU B N 1
ATOM 11347 C CA . LEU B 1 692 ? 14.312 -69.562 -46.625 1 95.12 692 LEU B CA 1
ATOM 11348 C C . LEU B 1 692 ? 13.484 -69.938 -47.844 1 95.12 692 LEU B C 1
ATOM 11350 O O . LEU B 1 692 ? 12.75 -70.938 -47.781 1 95.12 692 LEU B O 1
ATOM 11354 N N . TYR B 1 693 ? 13.633 -69.188 -48.906 1 95.19 693 TYR B N 1
ATOM 11355 C CA . TYR B 1 693 ? 12.883 -69.5 -50.125 1 95.19 693 TYR B CA 1
ATOM 11356 C C . TYR B 1 693 ? 13.336 -70.75 -50.75 1 95.19 693 TYR B C 1
ATOM 11358 O O . TYR B 1 693 ? 12.523 -71.5 -51.344 1 95.19 693 TYR B O 1
ATOM 11366 N N . ARG B 1 694 ? 14.609 -70.938 -50.625 1 95.81 694 ARG B N 1
ATOM 11367 C CA . ARG B 1 694 ? 15.133 -72.25 -51.156 1 95.81 694 ARG B CA 1
ATOM 11368 C C . ARG B 1 694 ? 14.523 -73.438 -50.406 1 95.81 694 ARG B C 1
ATOM 11370 O O . ARG B 1 694 ? 14.078 -74.375 -51.031 1 95.81 694 ARG B O 1
ATOM 11377 N N . GLU B 1 695 ? 14.523 -73.312 -49.156 1 95.19 695 GLU B N 1
ATOM 11378 C CA . GLU B 1 695 ? 13.969 -74.438 -48.344 1 95.19 695 GLU B CA 1
ATOM 11379 C C . GLU B 1 695 ? 12.484 -74.625 -48.625 1 95.19 695 GLU B C 1
ATOM 11381 O O . GLU B 1 695 ? 12.016 -75.75 -48.719 1 95.19 695 GLU B O 1
ATOM 11386 N N . LYS B 1 696 ? 11.766 -73.562 -48.75 1 93.19 696 LYS B N 1
ATOM 11387 C CA . LYS B 1 696 ? 10.336 -73.625 -49.031 1 93.19 696 LYS B CA 1
ATOM 11388 C C . LYS B 1 696 ? 10.086 -74.188 -50.438 1 93.19 696 LYS B C 1
ATOM 11390 O O . LYS B 1 696 ? 9.141 -75 -50.625 1 93.19 696 LYS B O 1
ATOM 11395 N N . SER B 1 697 ? 10.914 -73.75 -51.344 1 94 697 SER B N 1
ATOM 11396 C CA . SER B 1 697 ? 10.766 -74.25 -52.688 1 94 697 SER B CA 1
ATOM 11397 C C . SER B 1 697 ? 10.977 -75.75 -52.75 1 94 697 SER B C 1
ATOM 11399 O O . SER B 1 697 ? 10.227 -76.5 -53.406 1 94 697 SER B O 1
ATOM 11401 N N . ILE B 1 698 ? 11.992 -76.25 -52 1 94.31 698 ILE B N 1
ATOM 11402 C CA . ILE B 1 698 ? 12.281 -77.625 -51.969 1 94.31 698 ILE B CA 1
ATOM 11403 C C . ILE B 1 698 ? 11.102 -78.375 -51.312 1 94.31 698 ILE B C 1
ATOM 11405 O O . ILE B 1 698 ? 10.664 -79.438 -51.812 1 94.31 698 ILE B O 1
ATOM 11409 N N . LEU B 1 699 ? 10.625 -77.812 -50.344 1 92.69 699 LEU B N 1
ATOM 11410 C CA . LEU B 1 699 ? 9.516 -78.438 -49.625 1 92.69 699 LEU B CA 1
ATOM 11411 C C . LEU B 1 699 ? 8.273 -78.5 -50.5 1 92.69 699 LEU B C 1
ATOM 11413 O O . LEU B 1 699 ? 7.559 -79.5 -50.5 1 92.69 699 LEU B O 1
ATOM 11417 N N . TYR B 1 700 ? 8.055 -77.438 -51.25 1 91.38 700 TYR B N 1
ATOM 11418 C CA . TYR B 1 700 ? 6.84 -77.375 -52.031 1 91.38 700 TYR B CA 1
ATOM 11419 C C . TYR B 1 700 ? 6.969 -78.188 -53.281 1 91.38 700 TYR B C 1
ATOM 11421 O O . TYR B 1 700 ? 5.969 -78.688 -53.812 1 91.38 700 TYR B O 1
ATOM 11429 N N . ILE B 1 701 ? 8.18 -78.375 -53.75 1 91.38 701 ILE B N 1
ATOM 11430 C CA . ILE B 1 701 ? 8.414 -79.25 -54.875 1 91.38 701 ILE B CA 1
ATOM 11431 C C . ILE B 1 701 ? 8.164 -80.688 -54.438 1 91.38 701 ILE B C 1
ATOM 11433 O O . ILE B 1 701 ? 7.582 -81.5 -55.188 1 91.38 701 ILE B O 1
ATOM 11437 N N . GLN B 1 702 ? 8.5 -81 -53.25 1 90.69 702 GLN B N 1
ATOM 11438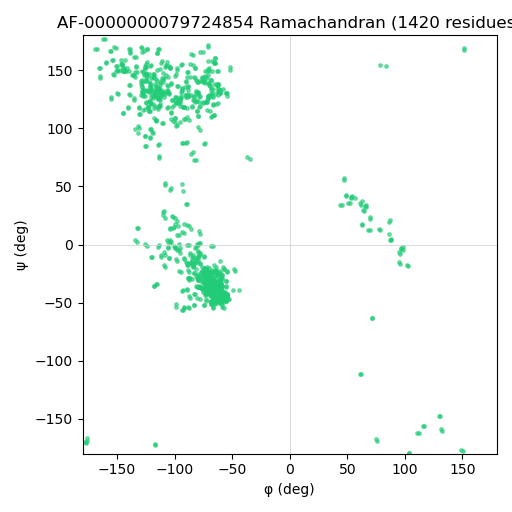 C CA . GLN B 1 702 ? 8.391 -82.375 -52.719 1 90.69 702 GLN B CA 1
ATOM 11439 C C . GLN B 1 702 ? 6.973 -82.688 -52.25 1 90.69 702 GLN B C 1
ATOM 11441 O O . GLN B 1 702 ? 6.453 -83.75 -52.5 1 90.69 702 GLN B O 1
ATOM 11446 N N . ASN B 1 703 ? 6.312 -81.75 -51.562 1 87.38 703 ASN B N 1
ATOM 11447 C CA . ASN B 1 703 ? 5.062 -82.062 -50.875 1 87.38 703 ASN B CA 1
ATOM 11448 C C . ASN B 1 703 ? 3.891 -81.312 -51.5 1 87.38 703 ASN B C 1
ATOM 11450 O O . ASN B 1 703 ? 2.736 -81.562 -51.125 1 87.38 703 ASN B O 1
ATOM 11454 N N . GLY B 1 704 ? 4.102 -80.5 -52.469 1 81.25 704 GLY B N 1
ATOM 11455 C CA . GLY B 1 704 ? 3.053 -79.688 -53 1 81.25 704 GLY B CA 1
ATOM 11456 C C . GLY B 1 704 ? 2.842 -78.375 -52.188 1 81.25 704 GLY B C 1
ATOM 11457 O O . GLY B 1 704 ? 3.246 -78.375 -51 1 81.25 704 GLY B O 1
ATOM 11458 N N . ALA B 1 705 ? 2.34 -77.312 -52.75 1 81.44 705 ALA B N 1
ATOM 11459 C CA . ALA B 1 705 ? 2.08 -76.062 -52.062 1 81.44 705 ALA B CA 1
ATOM 11460 C C . ALA B 1 705 ? 0.952 -76.188 -51.062 1 81.44 705 ALA B C 1
ATOM 11462 O O . ALA B 1 705 ? -0.002 -76.938 -51.281 1 81.44 705 ALA B O 1
ATOM 11463 N N . PRO B 1 706 ? 1.168 -75.75 -49.812 1 76.44 706 PRO B N 1
ATOM 11464 C CA . PRO B 1 706 ? 0.126 -75.875 -48.812 1 76.44 706 PRO B CA 1
ATOM 11465 C C . PRO B 1 706 ? -1.215 -75.312 -49.25 1 76.44 706 PRO B C 1
ATOM 11467 O O . PRO B 1 706 ? -1.255 -74.438 -50.125 1 76.44 706 PRO B O 1
ATOM 11470 N N . PRO B 1 707 ? -2.332 -75.875 -48.656 1 67.12 707 PRO B N 1
ATOM 11471 C CA . PRO B 1 707 ? -3.652 -75.375 -49 1 67.12 707 PRO B CA 1
ATOM 11472 C C . PRO B 1 707 ? -3.809 -73.875 -48.656 1 67.12 707 PRO B C 1
ATOM 11474 O O . PRO B 1 707 ? -3.381 -73.438 -47.594 1 67.12 707 PRO B O 1
ATOM 11477 N N . GLY B 1 708 ? -4.359 -72.938 -49.562 1 62.53 708 GLY B N 1
ATOM 11478 C CA . GLY B 1 708 ? -4.551 -71.5 -49.344 1 62.53 708 GLY B CA 1
ATOM 11479 C C . GLY B 1 708 ? -3.426 -70.688 -49.875 1 62.53 708 GLY B C 1
ATOM 11480 O O . GLY B 1 708 ? -3.396 -69.438 -49.688 1 62.53 708 GLY B O 1
ATOM 11481 N N . TRP B 1 709 ? -2.41 -71.375 -50.312 1 63.53 709 TRP B N 1
ATOM 11482 C CA . TRP B 1 709 ? -1.254 -70.688 -50.875 1 63.53 709 TRP B CA 1
ATOM 11483 C C . TRP B 1 709 ? -1.66 -69.812 -52.062 1 63.53 709 TRP B C 1
ATOM 11485 O O . TRP B 1 709 ? -0.968 -68.875 -52.438 1 63.53 709 TRP B O 1
ATOM 11495 N N . GLU B 1 710 ? -2.812 -70.062 -52.656 1 54.41 710 GLU B N 1
ATOM 11496 C CA . GLU B 1 710 ? -3.17 -69.438 -53.938 1 54.41 710 GLU B CA 1
ATOM 11497 C C . GLU B 1 710 ? -3.238 -67.938 -53.781 1 54.41 710 GLU B C 1
ATOM 11499 O O . GLU B 1 710 ? -3.473 -67.375 -52.719 1 54.41 710 GLU B O 1
ATOM 11504 N N . LYS B 1 711 ? -2.623 -67.188 -54.781 1 53.12 711 LYS B N 1
ATOM 11505 C CA . LYS B 1 711 ? -2.77 -65.812 -55.062 1 53.12 711 LYS B CA 1
ATOM 11506 C C . LYS B 1 711 ? -4.211 -65.312 -54.844 1 53.12 711 LYS B C 1
ATOM 11508 O O . LYS B 1 711 ? -5.145 -65.938 -55.375 1 53.12 711 LYS B O 1
ATOM 11513 N N . GLY B 1 712 ? -4.637 -65.125 -53.531 1 40.66 712 GLY B N 1
ATOM 11514 C CA . GLY B 1 712 ? -5.965 -64.562 -53.625 1 40.66 712 GLY B CA 1
ATOM 11515 C C . GLY B 1 712 ? -6.176 -63.719 -54.875 1 40.66 712 GLY B C 1
ATOM 11516 O O . GLY B 1 712 ? -5.211 -63.312 -55.5 1 40.66 712 GLY B O 1
#

Sequence (1424 aa):
MGKIMKYRISLVFLIFIAFVSFVCTGKKDIKIAKQGFFDLSGIDLSDFYKYKLEGEWELYWNNLGNFEAIDKTAKEQIKYAEVPKSWNSYRPEGKGGEGFASYRLTVRLPAYGIRYYLRIPPQTSAYRLYVNRKLLTHSGVVAETKDGEEPKYKMLFSSFEPTSYDTEFILVVSNFHHARGGFRKSLELGSRSAIQGENIRFSAGEIFVFGALISMGLYQLTVFMLRREEYGSLFFAIFCFLTSIRLVVLDNFYIMYVFPDFSWELMQKIDYISSPFLVTAFLSYFKSLYPNKSDVPNWLLVSSWVTSILFGLFVLFTNAVVFSKANLLSLIMVLLFCFSILFYVIKVYKEKRKDSELIFYGFLILMIGAMNDLFAGNFWPNAPSLLGFFLFFFCLIQSVLLSRRNARIYSSMEKLTEELIEINKRLEESNLAYSKFVPLKFLETFNKPKSIDVVRGDYVVRNMTVLSSDIRDFTSISEALSPSDNFLFLNDYLSRVGPVIRSNQGFIEKYIGDAILAFFDKGPDSAILTAIEMHKVIALWNNSNRAENYPEVQIGVGIHYGELMLGVIGEEQRIESAVLSDTAGISNTLESMTKKYGAKVIISLDALLETKNPDSHPHRILDFIRVPAKNKLVGIAEILLEGLEDNAHLKILSKVPFERGVNAFWDGNFAEALDEFNYVLNINSTDKASKLYREKSILYIQNGAPPGWEKGMGKIMKYRISLVFLIFIAFVSFVCTGKKDIKIAKQGFFDLSGIDLSDFYKYKLEGEWELYWNNLGNFEAIDKTAKEQIKYAEVPKSWNSYRPEGKGGEGFASYRLTVRLPAYGIRYYLRIPPQTSAYRLYVNRKLLTHSGVVAETKDGEEPKYKMLFSSFEPTSYDTEFILVVSNFHHARGGFRKSLELGSRSAIQGENIRFSAGEIFVFGALISMGLYQLTVFMLRREEYGSLFFAIFCFLTSIRLVVLDNFYIMYVFPDFSWELMQKIDYISSPFLVTAFLSYFKSLYPNKSDVPNWLLVSSWVTSILFGLFVLFTNAVVFSKANLLSLIMVLLFCFSILFYVIKVYKEKRKDSELIFYGFLILMIGAMNDLFAGNFWPNAPSLLGFFLFFFCLIQSVLLSRRNARIYSSMEKLTEELIEINKRLEESNLAYSKFVPLKFLETFNKPKSIDVVRGDYVVRNMTVLSSDIRDFTSISEALSPSDNFLFLNDYLSRVGPVIRSNQGFIEKYIGDAILAFFDKGPDSAILTAIEMHKVIALWNNSNRAENYPEVQIGVGIHYGELMLGVIGEEQRIESAVLSDTAGISNTLESMTKKYGAKVIISLDALLETKNPDSHPHRILDFIRVPAKNKLVGIAEILLEGLEDNAHLKILSKVPFERGVNAFWDGNFAEALDEFNYVLNINSTDKASKLYREKSILYIQNGAPPGWEKG

Radius of gyration: 56.29 Å; Cα contacts (8 Å, |Δi|>4): 2542; chains: 2; bounding box: 79×166×109 Å

pLDDT: mean 85.4, std 10.56, range [35.53, 98.0]

Organism: NCBI:txid2484901